Protein 1WFH (pdb70)

Radius of gyration: 17.86 Å; Cα contacts (8 Å, |Δi|>4): 63; chains: 1; bounding box: 50×42×34 Å

Structure (mmCIF, N/CA/C/O backbone):
data_1WFH
#
_entry.id   1WFH
#
loop_
_entity.id
_entity.type
_entity.pdbx_description
1 polymer 'zinc finger (AN1-like) family protein'
2 non-polymer 'ZINC ION'
#
loop_
_atom_site.group_PDB
_atom_site.id
_atom_site.type_symbol
_atom_site.label_atom_id
_atom_site.label_alt_id
_atom_site.label_comp_id
_atom_site.label_asym_id
_atom_site.label_entity_id
_atom_site.label_seq_id
_atom_site.pdbx_PDB_ins_code
_atom_site.Cartn_x
_atom_site.Cartn_y
_atom_site.Cartn_z
_atom_site.occupancy
_atom_site.B_iso_or_equiv
_atom_site.auth_seq_id
_atom_site.auth_comp_id
_atom_site.auth_asym_id
_atom_site.auth_atom_id
_atom_site.pdbx_PDB_model_num
ATOM 1 N N . GLY A 1 1 ? -39.886 -25.502 -19.059 1.00 0.00 1 GLY A N 1
ATOM 2 C CA . GLY A 1 1 ? -39.466 -24.861 -17.827 1.00 0.00 1 GLY A CA 1
ATOM 3 C C . GLY A 1 1 ? -39.392 -23.352 -17.954 1.00 0.00 1 GLY A C 1
ATOM 4 O O . GLY A 1 1 ? -38.520 -22.822 -18.643 1.00 0.00 1 GLY A O 1
ATOM 8 N N . SER A 1 2 ? -40.310 -22.658 -17.289 1.00 0.00 2 SER A N 1
ATOM 9 C CA . SER A 1 2 ? -40.348 -21.201 -17.335 1.00 0.00 2 SER A CA 1
ATOM 10 C C . SER A 1 2 ? -39.262 -20.600 -16.446 1.00 0.00 2 SER A C 1
ATOM 11 O O . SER A 1 2 ? -39.388 -20.580 -15.222 1.00 0.00 2 SER A O 1
ATOM 19 N N . SER A 1 3 ? -38.197 -20.113 -17.073 1.00 0.00 3 SER A N 1
ATOM 20 C CA . SER A 1 3 ? -37.086 -19.515 -16.341 1.00 0.00 3 SER A CA 1
ATOM 21 C C . SER A 1 3 ? -36.634 -18.218 -17.004 1.00 0.00 3 SER A C 1
ATOM 22 O O . SER A 1 3 ? -37.097 -17.867 -18.089 1.00 0.00 3 SER A O 1
ATOM 30 N N . GLY A 1 4 ? -35.725 -17.508 -16.343 1.00 0.00 4 GLY A N 1
ATOM 31 C CA . GLY A 1 4 ? -35.224 -16.257 -16.882 1.00 0.00 4 GLY A CA 1
ATOM 32 C C . GLY A 1 4 ? -33.809 -15.955 -16.429 1.00 0.00 4 GLY A C 1
ATOM 33 O O . GLY A 1 4 ? -32.958 -15.582 -17.236 1.00 0.00 4 GLY A O 1
ATOM 37 N N . SER A 1 5 ? -33.558 -16.114 -15.133 1.00 0.00 5 SER A N 1
ATOM 38 C CA . SER A 1 5 ? -32.238 -15.851 -14.573 1.00 0.00 5 SER A CA 1
ATOM 39 C C . SER A 1 5 ? -32.173 -16.281 -13.110 1.00 0.00 5 SER A C 1
ATOM 40 O O . SER A 1 5 ? -33.093 -16.024 -12.334 1.00 0.00 5 SER A O 1
ATOM 48 N N . SER A 1 6 ? -31.078 -16.939 -12.742 1.00 0.00 6 SER A N 1
ATOM 49 C CA . SER A 1 6 ? -30.893 -17.409 -11.374 1.00 0.00 6 SER A CA 1
ATOM 50 C C . SER A 1 6 ? -29.786 -16.626 -10.675 1.00 0.00 6 SER A C 1
ATOM 51 O O . SER A 1 6 ? -28.607 -16.778 -10.992 1.00 0.00 6 SER A O 1
ATOM 59 N N . GLY A 1 7 ? -30.177 -15.785 -9.722 1.00 0.00 7 GLY A N 1
ATOM 60 C CA . GLY A 1 7 ? -29.207 -14.989 -8.992 1.00 0.00 7 GLY A CA 1
ATOM 61 C C . GLY A 1 7 ? -29.757 -13.637 -8.584 1.00 0.00 7 GLY A C 1
ATOM 62 O O . GLY A 1 7 ? -30.857 -13.545 -8.041 1.00 0.00 7 GLY A O 1
ATOM 66 N N . GLN A 1 8 ? -28.988 -12.584 -8.845 1.00 0.00 8 GLN A N 1
ATOM 67 C CA . GLN A 1 8 ? -29.404 -11.230 -8.498 1.00 0.00 8 GLN A CA 1
ATOM 68 C C . GLN A 1 8 ? -28.632 -10.198 -9.314 1.00 0.00 8 GLN A C 1
ATOM 69 O O . GLN A 1 8 ? -27.421 -10.305 -9.509 1.00 0.00 8 GLN A O 1
ATOM 83 N N . PRO A 1 9 ? -29.348 -9.175 -9.804 1.00 0.00 9 PRO A N 1
ATOM 84 C CA . PRO A 1 9 ? -28.750 -8.104 -10.606 1.00 0.00 9 PRO A CA 1
ATOM 85 C C . PRO A 1 9 ? -27.840 -7.200 -9.782 1.00 0.00 9 PRO A C 1
ATOM 86 O O . PRO A 1 9 ? -28.237 -6.109 -9.373 1.00 0.00 9 PRO A O 1
ATOM 97 N N . SER A 1 10 ? -26.617 -7.662 -9.541 1.00 0.00 10 SER A N 1
ATOM 98 C CA . SER A 1 10 ? -25.650 -6.896 -8.762 1.00 0.00 10 SER A CA 1
ATOM 99 C C . SER A 1 10 ? -24.353 -6.706 -9.542 1.00 0.00 10 SER A C 1
ATOM 100 O O . SER A 1 10 ? -23.339 -7.353 -9.278 1.00 0.00 10 SER A O 1
ATOM 108 N N . PRO A 1 11 ? -24.384 -5.795 -10.527 1.00 0.00 11 PRO A N 1
ATOM 109 C CA . PRO A 1 11 ? -23.219 -5.497 -11.365 1.00 0.00 11 PRO A CA 1
ATOM 110 C C . PRO A 1 11 ? -22.121 -4.771 -10.596 1.00 0.00 11 PRO A C 1
ATOM 111 O O . PRO A 1 11 ? -22.383 -4.000 -9.672 1.00 0.00 11 PRO A O 1
ATOM 122 N N . PRO A 1 12 ? -20.862 -5.020 -10.983 1.00 0.00 12 PRO A N 1
ATOM 123 C CA . PRO A 1 12 ? -19.698 -4.399 -10.343 1.00 0.00 12 PRO A CA 1
ATOM 124 C C . PRO A 1 12 ? -19.599 -2.907 -10.643 1.00 0.00 12 PRO A C 1
ATOM 125 O O . PRO A 1 12 ? -18.868 -2.494 -11.542 1.00 0.00 12 PRO A O 1
ATOM 136 N N . GLN A 1 13 ? -20.339 -2.105 -9.885 1.00 0.00 13 GLN A N 1
ATOM 137 C CA . GLN A 1 13 ? -20.334 -0.659 -10.071 1.00 0.00 13 GLN A CA 1
ATOM 138 C C . GLN A 1 13 ? -18.944 -0.083 -9.819 1.00 0.00 13 GLN A C 1
ATOM 139 O O . GLN A 1 13 ? -18.235 0.285 -10.756 1.00 0.00 13 GLN A O 1
ATOM 153 N N . ARG A 1 14 ? -18.562 -0.007 -8.549 1.00 0.00 14 ARG A N 1
ATOM 154 C CA . ARG A 1 14 ? -17.258 0.526 -8.174 1.00 0.00 14 ARG A CA 1
ATOM 155 C C . ARG A 1 14 ? -16.586 -0.364 -7.132 1.00 0.00 14 ARG A C 1
ATOM 156 O O . ARG A 1 14 ? -16.194 0.086 -6.055 1.00 0.00 14 ARG A O 1
ATOM 177 N N . PRO A 1 15 ? -16.449 -1.658 -7.459 1.00 0.00 15 PRO A N 1
ATOM 178 C CA . PRO A 1 15 ? -15.825 -2.638 -6.565 1.00 0.00 15 PRO A CA 1
ATOM 179 C C . PRO A 1 15 ? -14.323 -2.415 -6.419 1.00 0.00 15 PRO A C 1
ATOM 180 O O . PRO A 1 15 ? -13.594 -2.371 -7.408 1.00 0.00 15 PRO A O 1
ATOM 191 N N . ASN A 1 16 ? -13.869 -2.276 -5.177 1.00 0.00 16 ASN A N 1
ATOM 192 C CA . ASN A 1 16 ? -12.453 -2.057 -4.902 1.00 0.00 16 ASN A CA 1
ATOM 193 C C . ASN A 1 16 ? -11.976 -2.955 -3.764 1.00 0.00 16 ASN A C 1
ATOM 194 O O . ASN A 1 16 ? -12.625 -3.052 -2.723 1.00 0.00 16 ASN A O 1
ATOM 205 N N . ARG A 1 17 ? -10.837 -3.607 -3.971 1.00 0.00 17 ARG A N 1
ATOM 206 C CA . ARG A 1 17 ? -10.272 -4.497 -2.963 1.00 0.00 17 ARG A CA 1
ATOM 207 C C . ARG A 1 17 ? -8.797 -4.185 -2.727 1.00 0.00 17 ARG A C 1
ATOM 208 O O . ARG A 1 17 ? -8.022 -4.045 -3.674 1.00 0.00 17 ARG A O 1
ATOM 229 N N . CYS A 1 18 ? -8.416 -4.076 -1.459 1.00 0.00 18 CYS A N 1
ATOM 230 C CA . CYS A 1 18 ? -7.035 -3.780 -1.097 1.00 0.00 18 CYS A CA 1
ATOM 231 C C . CYS A 1 18 ? -6.078 -4.778 -1.742 1.00 0.00 18 CYS A C 1
ATOM 232 O O . CYS A 1 18 ? -6.235 -5.991 -1.596 1.00 0.00 18 CYS A O 1
ATOM 239 N N . THR A 1 19 ? -5.084 -4.259 -2.457 1.00 0.00 19 THR A N 1
ATOM 240 C CA . THR A 1 19 ? -4.102 -5.103 -3.126 1.00 0.00 19 THR A CA 1
ATOM 241 C C . THR A 1 19 ? -3.115 -5.696 -2.126 1.00 0.00 19 THR A C 1
ATOM 242 O O . THR A 1 19 ? -2.138 -6.338 -2.510 1.00 0.00 19 THR A O 1
ATOM 253 N N . VAL A 1 20 ? -3.377 -5.476 -0.842 1.00 0.00 20 VAL A N 1
ATOM 254 C CA . VAL A 1 20 ? -2.513 -5.990 0.214 1.00 0.00 20 VAL A CA 1
ATOM 255 C C . VAL A 1 20 ? -3.242 -7.020 1.069 1.00 0.00 20 VAL A C 1
ATOM 256 O O . VAL A 1 20 ? -2.696 -8.076 1.389 1.00 0.00 20 VAL A O 1
ATOM 269 N N . CYS A 1 21 ? -4.481 -6.707 1.435 1.00 0.00 21 CYS A N 1
ATOM 270 C CA . CYS A 1 21 ? -5.287 -7.605 2.253 1.00 0.00 21 CYS A CA 1
ATOM 271 C C . CYS A 1 21 ? -6.669 -7.807 1.639 1.00 0.00 21 CYS A C 1
ATOM 272 O O . CYS A 1 21 ? -7.475 -8.589 2.142 1.00 0.00 21 CYS A O 1
ATOM 279 N N . ARG A 1 22 ? -6.935 -7.095 0.548 1.00 0.00 22 ARG A N 1
ATOM 280 C CA . ARG A 1 22 ? -8.220 -7.194 -0.134 1.00 0.00 22 ARG A CA 1
ATOM 281 C C . ARG A 1 22 ? -9.373 -7.055 0.855 1.00 0.00 22 ARG A C 1
ATOM 282 O O . ARG A 1 22 ? -10.246 -7.920 0.934 1.00 0.00 22 ARG A O 1
ATOM 303 N N . LYS A 1 23 ? -9.370 -5.961 1.609 1.00 0.00 23 LYS A N 1
ATOM 304 C CA . LYS A 1 23 ? -10.416 -5.706 2.593 1.00 0.00 23 LYS A CA 1
ATOM 305 C C . LYS A 1 23 ? -11.620 -5.030 1.945 1.00 0.00 23 LYS A C 1
ATOM 306 O O . LYS A 1 23 ? -12.480 -4.481 2.634 1.00 0.00 23 LYS A O 1
ATOM 325 N N . ARG A 1 24 ? -11.675 -5.075 0.618 1.00 0.00 24 ARG A N 1
ATOM 326 C CA . ARG A 1 24 ? -12.774 -4.466 -0.122 1.00 0.00 24 ARG A CA 1
ATOM 327 C C . ARG A 1 24 ? -12.866 -2.972 0.172 1.00 0.00 24 ARG A C 1
ATOM 328 O O . ARG A 1 24 ? -13.959 -2.415 0.275 1.00 0.00 24 ARG A O 1
ATOM 349 N N . VAL A 1 25 ? -11.711 -2.328 0.308 1.00 0.00 25 VAL A N 1
ATOM 350 C CA . VAL A 1 25 ? -11.661 -0.899 0.590 1.00 0.00 25 VAL A CA 1
ATOM 351 C C . VAL A 1 25 ? -12.730 -0.146 -0.194 1.00 0.00 25 VAL A C 1
ATOM 352 O O . VAL A 1 25 ? -13.168 -0.592 -1.253 1.00 0.00 25 VAL A O 1
ATOM 365 N N . GLY A 1 26 ? -13.147 1.001 0.335 1.00 0.00 26 GLY A N 1
ATOM 366 C CA . GLY A 1 26 ? -14.162 1.798 -0.329 1.00 0.00 26 GLY A CA 1
ATOM 367 C C . GLY A 1 26 ? -14.543 3.030 0.467 1.00 0.00 26 GLY A C 1
ATOM 368 O O . GLY A 1 26 ? -14.220 4.154 0.080 1.00 0.00 26 GLY A O 1
ATOM 372 N N . LEU A 1 27 ? -15.234 2.821 1.583 1.00 0.00 27 LEU A N 1
ATOM 373 C CA . LEU A 1 27 ? -15.662 3.924 2.436 1.00 0.00 27 LEU A CA 1
ATOM 374 C C . LEU A 1 27 ? -14.550 4.957 2.590 1.00 0.00 27 LEU A C 1
ATOM 375 O O . LEU A 1 27 ? -14.772 6.156 2.416 1.00 0.00 27 LEU A O 1
ATOM 391 N N . THR A 1 28 ? -13.351 4.484 2.916 1.00 0.00 28 THR A N 1
ATOM 392 C CA . THR A 1 28 ? -12.204 5.365 3.093 1.00 0.00 28 THR A CA 1
ATOM 393 C C . THR A 1 28 ? -10.971 4.811 2.388 1.00 0.00 28 THR A C 1
ATOM 394 O O . THR A 1 28 ? -9.849 4.961 2.868 1.00 0.00 28 THR A O 1
ATOM 405 N N . GLY A 1 29 ? -11.188 4.169 1.244 1.00 0.00 29 GLY A N 1
ATOM 406 C CA . GLY A 1 29 ? -10.084 3.602 0.491 1.00 0.00 29 GLY A CA 1
ATOM 407 C C . GLY A 1 29 ? -9.139 4.662 -0.039 1.00 0.00 29 GLY A C 1
ATOM 408 O O . GLY A 1 29 ? -9.519 5.824 -0.189 1.00 0.00 29 GLY A O 1
ATOM 412 N N . PHE A 1 30 ? -7.904 4.263 -0.323 1.00 0.00 30 PHE A N 1
ATOM 413 C CA . PHE A 1 30 ? -6.900 5.188 -0.836 1.00 0.00 30 PHE A CA 1
ATOM 414 C C . PHE A 1 30 ? -6.231 4.625 -2.087 1.00 0.00 30 PHE A C 1
ATOM 415 O O . PHE A 1 30 ? -5.579 3.582 -2.039 1.00 0.00 30 PHE A O 1
ATOM 432 N N . MET A 1 31 ? -6.398 5.323 -3.205 1.00 0.00 31 MET A N 1
ATOM 433 C CA . MET A 1 31 ? -5.811 4.893 -4.469 1.00 0.00 31 MET A CA 1
ATOM 434 C C . MET A 1 31 ? -4.401 5.453 -4.630 1.00 0.00 31 MET A C 1
ATOM 435 O O . MET A 1 31 ? -4.220 6.604 -5.027 1.00 0.00 31 MET A O 1
ATOM 449 N N . CYS A 1 32 ? -3.404 4.630 -4.320 1.00 0.00 32 CYS A N 1
ATOM 450 C CA . CYS A 1 32 ? -2.010 5.043 -4.430 1.00 0.00 32 CYS A CA 1
ATOM 451 C C . CYS A 1 32 ? -1.741 5.698 -5.781 1.00 0.00 32 CYS A C 1
ATOM 452 O O . CYS A 1 32 ? -2.549 5.595 -6.704 1.00 0.00 32 CYS A O 1
ATOM 459 N N . ARG A 1 33 ? -0.600 6.371 -5.890 1.00 0.00 33 ARG A N 1
ATOM 460 C CA . ARG A 1 33 ? -0.225 7.043 -7.128 1.00 0.00 33 ARG A CA 1
ATOM 461 C C . ARG A 1 33 ? 0.128 6.029 -8.212 1.00 0.00 33 ARG A C 1
ATOM 462 O O . ARG A 1 33 ? -0.274 6.174 -9.367 1.00 0.00 33 ARG A O 1
ATOM 483 N N . CYS A 1 34 ? 0.882 5.003 -7.833 1.00 0.00 34 CYS A N 1
ATOM 484 C CA . CYS A 1 34 ? 1.291 3.965 -8.772 1.00 0.00 34 CYS A CA 1
ATOM 485 C C . CYS A 1 34 ? 0.108 3.502 -9.618 1.00 0.00 34 CYS A C 1
ATOM 486 O O . CYS A 1 34 ? 0.266 3.158 -10.789 1.00 0.00 34 CYS A O 1
ATOM 493 N N . GLY A 1 35 ? -1.077 3.496 -9.016 1.00 0.00 35 GLY A N 1
ATOM 494 C CA . GLY A 1 35 ? -2.269 3.073 -9.728 1.00 0.00 35 GLY A CA 1
ATOM 495 C C . GLY A 1 35 ? -2.939 1.878 -9.080 1.00 0.00 35 GLY A C 1
ATOM 496 O O . GLY A 1 35 ? -3.426 0.980 -9.768 1.00 0.00 35 GLY A O 1
ATOM 500 N N . THR A 1 36 ? -2.963 1.864 -7.751 1.00 0.00 36 THR A N 1
ATOM 501 C CA . THR A 1 36 ? -3.575 0.769 -7.009 1.00 0.00 36 THR A CA 1
ATOM 502 C C . THR A 1 36 ? -4.422 1.292 -5.855 1.00 0.00 36 THR A C 1
ATOM 503 O O . THR A 1 36 ? -4.370 2.476 -5.519 1.00 0.00 36 THR A O 1
ATOM 514 N N . THR A 1 37 ? -5.202 0.403 -5.248 1.00 0.00 37 THR A N 1
ATOM 515 C CA . THR A 1 37 ? -6.060 0.775 -4.131 1.00 0.00 37 THR A CA 1
ATOM 516 C C . THR A 1 37 ? -5.688 0.003 -2.870 1.00 0.00 37 THR A C 1
ATOM 517 O O . THR A 1 37 ? -5.509 -1.215 -2.906 1.00 0.00 37 THR A O 1
ATOM 528 N N . PHE A 1 38 ? -5.574 0.718 -1.756 1.00 0.00 38 PHE A N 1
ATOM 529 C CA . PHE A 1 38 ? -5.223 0.099 -0.483 1.00 0.00 38 PHE A CA 1
ATOM 530 C C . PHE A 1 38 ? -6.118 0.617 0.639 1.00 0.00 38 PHE A C 1
ATOM 531 O O . PHE A 1 38 ? -6.939 1.511 0.431 1.00 0.00 38 PHE A O 1
ATOM 548 N N . CYS A 1 39 ? -5.955 0.048 1.829 1.00 0.00 39 CYS A N 1
ATOM 549 C CA . CYS A 1 39 ? -6.747 0.450 2.984 1.00 0.00 39 CYS A CA 1
ATOM 550 C C . CYS A 1 39 ? -5.998 1.480 3.826 1.00 0.00 39 CYS A C 1
ATOM 551 O O . CYS A 1 39 ? -4.772 1.568 3.772 1.00 0.00 39 CYS A O 1
ATOM 558 N N . GLY A 1 40 ? -6.745 2.257 4.604 1.00 0.00 40 GLY A N 1
ATOM 559 C CA . GLY A 1 40 ? -6.136 3.269 5.446 1.00 0.00 40 GLY A CA 1
ATOM 560 C C . GLY A 1 40 ? -4.922 2.750 6.191 1.00 0.00 40 GLY A C 1
ATOM 561 O O . GLY A 1 40 ? -4.074 3.528 6.629 1.00 0.00 40 GLY A O 1
ATOM 565 N N . SER A 1 41 ? -4.837 1.431 6.336 1.00 0.00 41 SER A N 1
ATOM 566 C CA . SER A 1 41 ? -3.721 0.809 7.038 1.00 0.00 41 SER A CA 1
ATOM 567 C C . SER A 1 41 ? -2.588 0.479 6.071 1.00 0.00 41 SER A C 1
ATOM 568 O O . SER A 1 41 ? -1.414 0.490 6.444 1.00 0.00 41 SER A O 1
ATOM 576 N N . HIS A 1 42 ? -2.948 0.184 4.826 1.00 0.00 42 HIS A N 1
ATOM 577 C CA . HIS A 1 42 ? -1.963 -0.150 3.804 1.00 0.00 42 HIS A CA 1
ATOM 578 C C . HIS A 1 42 ? -1.948 0.902 2.699 1.00 0.00 42 HIS A C 1
ATOM 579 O O . HIS A 1 42 ? -1.592 0.612 1.556 1.00 0.00 42 HIS A O 1
ATOM 593 N N . ARG A 1 43 ? -2.338 2.124 3.047 1.00 0.00 43 ARG A N 1
ATOM 594 C CA . ARG A 1 43 ? -2.372 3.219 2.084 1.00 0.00 43 ARG A CA 1
ATOM 595 C C . ARG A 1 43 ? -0.961 3.698 1.756 1.00 0.00 43 ARG A C 1
ATOM 596 O O . ARG A 1 43 ? -0.709 4.222 0.671 1.00 0.00 43 ARG A O 1
ATOM 617 N N . TYR A 1 44 ? -0.045 3.514 2.700 1.00 0.00 44 TYR A N 1
ATOM 618 C CA . TYR A 1 44 ? 1.340 3.930 2.513 1.00 0.00 44 TYR A CA 1
ATOM 619 C C . TYR A 1 44 ? 2.018 3.096 1.431 1.00 0.00 44 TYR A C 1
ATOM 620 O O . TYR A 1 44 ? 1.723 1.915 1.245 1.00 0.00 44 TYR A O 1
ATOM 638 N N . PRO A 1 45 ? 2.951 3.723 0.699 1.00 0.00 45 PRO A N 1
ATOM 639 C CA . PRO A 1 45 ? 3.692 3.058 -0.377 1.00 0.00 45 PRO A CA 1
ATOM 640 C C . PRO A 1 45 ? 4.669 2.014 0.152 1.00 0.00 45 PRO A C 1
ATOM 641 O O . PRO A 1 45 ? 4.776 0.917 -0.396 1.00 0.00 45 PRO A O 1
ATOM 652 N N . GLU A 1 46 ? 5.379 2.362 1.221 1.00 0.00 46 GLU A N 1
ATOM 653 C CA . GLU A 1 46 ? 6.348 1.453 1.822 1.00 0.00 46 GLU A CA 1
ATOM 654 C C . GLU A 1 46 ? 5.678 0.151 2.253 1.00 0.00 46 GLU A C 1
ATOM 655 O O . GLU A 1 46 ? 6.248 -0.931 2.110 1.00 0.00 46 GLU A O 1
ATOM 667 N N . VAL A 1 47 ? 4.463 0.264 2.781 1.00 0.00 47 VAL A N 1
ATOM 668 C CA . VAL A 1 47 ? 3.714 -0.903 3.232 1.00 0.00 47 VAL A CA 1
ATOM 669 C C . VAL A 1 47 ? 3.554 -1.921 2.108 1.00 0.00 47 VAL A C 1
ATOM 670 O O . VAL A 1 47 ? 3.813 -3.111 2.293 1.00 0.00 47 VAL A O 1
ATOM 683 N N . HIS A 1 48 ? 3.126 -1.446 0.943 1.00 0.00 48 HIS A N 1
ATOM 684 C CA . HIS A 1 48 ? 2.933 -2.316 -0.212 1.00 0.00 48 HIS A CA 1
ATOM 685 C C . HIS A 1 48 ? 4.078 -2.159 -1.208 1.00 0.00 48 HIS A C 1
ATOM 686 O O . HIS A 1 48 ? 3.889 -2.304 -2.415 1.00 0.00 48 HIS A O 1
ATOM 700 N N . GLY A 1 49 ? 5.267 -1.861 -0.693 1.00 0.00 49 GLY A N 1
ATOM 701 C CA . GLY A 1 49 ? 6.425 -1.689 -1.551 1.00 0.00 49 GLY A CA 1
ATOM 702 C C . GLY A 1 49 ? 6.072 -1.047 -2.879 1.00 0.00 49 GLY A C 1
ATOM 703 O O . GLY A 1 49 ? 6.108 -1.701 -3.922 1.00 0.00 49 GLY A O 1
ATOM 707 N N . CYS A 1 50 ? 5.730 0.236 -2.841 1.00 0.00 50 CYS A N 1
ATOM 708 C CA . CYS A 1 50 ? 5.367 0.967 -4.050 1.00 0.00 50 CYS A CA 1
ATOM 709 C C . CYS A 1 50 ? 6.410 0.760 -5.144 1.00 0.00 50 CYS A C 1
ATOM 710 O O . CYS A 1 50 ? 7.579 1.113 -4.978 1.00 0.00 50 CYS A O 1
ATOM 717 N N . THR A 1 51 ? 5.980 0.187 -6.264 1.00 0.00 51 THR A N 1
ATOM 718 C CA . THR A 1 51 ? 6.876 -0.067 -7.385 1.00 0.00 51 THR A CA 1
ATOM 719 C C . THR A 1 51 ? 6.529 0.818 -8.577 1.00 0.00 51 THR A C 1
ATOM 720 O O . THR A 1 51 ? 6.546 0.368 -9.723 1.00 0.00 51 THR A O 1
ATOM 731 N N . PHE A 1 52 ? 6.217 2.080 -8.300 1.00 0.00 52 PHE A N 1
ATOM 732 C CA . PHE A 1 52 ? 5.866 3.029 -9.350 1.00 0.00 52 PHE A CA 1
ATOM 733 C C . PHE A 1 52 ? 6.678 2.765 -10.615 1.00 0.00 52 PHE A C 1
ATOM 734 O O . PHE A 1 52 ? 7.887 2.998 -10.649 1.00 0.00 52 PHE A O 1
ATOM 751 N N . ASP A 1 53 ? 6.006 2.278 -11.652 1.00 0.00 53 ASP A N 1
ATOM 752 C CA . ASP A 1 53 ? 6.664 1.982 -12.919 1.00 0.00 53 ASP A CA 1
ATOM 753 C C . ASP A 1 53 ? 6.683 3.212 -13.821 1.00 0.00 53 ASP A C 1
ATOM 754 O O . ASP A 1 53 ? 5.655 3.607 -14.372 1.00 0.00 53 ASP A O 1
ATOM 763 N N . PHE A 1 54 ? 7.858 3.815 -13.967 1.00 0.00 54 PHE A N 1
ATOM 764 C CA . PHE A 1 54 ? 8.011 5.002 -14.800 1.00 0.00 54 PHE A CA 1
ATOM 765 C C . PHE A 1 54 ? 8.701 4.656 -16.117 1.00 0.00 54 PHE A C 1
ATOM 766 O O . PHE A 1 54 ? 9.269 3.575 -16.269 1.00 0.00 54 PHE A O 1
ATOM 783 N N . LYS A 1 55 ? 8.646 5.583 -17.067 1.00 0.00 55 LYS A N 1
ATOM 784 C CA . LYS A 1 55 ? 9.265 5.380 -18.372 1.00 0.00 55 LYS A CA 1
ATOM 785 C C . LYS A 1 55 ? 9.085 3.940 -18.841 1.00 0.00 55 LYS A C 1
ATOM 786 O O . LYS A 1 55 ? 9.983 3.359 -19.450 1.00 0.00 55 LYS A O 1
ATOM 805 N N . SER A 1 56 ? 7.918 3.370 -18.554 1.00 0.00 56 SER A N 1
ATOM 806 C CA . SER A 1 56 ? 7.622 1.997 -18.945 1.00 0.00 56 SER A CA 1
ATOM 807 C C . SER A 1 56 ? 6.443 1.949 -19.912 1.00 0.00 56 SER A C 1
ATOM 808 O O . SER A 1 56 ? 5.568 1.092 -19.799 1.00 0.00 56 SER A O 1
ATOM 816 N N . ALA A 1 57 ? 6.428 2.878 -20.862 1.00 0.00 57 ALA A N 1
ATOM 817 C CA . ALA A 1 57 ? 5.359 2.942 -21.851 1.00 0.00 57 ALA A CA 1
ATOM 818 C C . ALA A 1 57 ? 5.765 3.799 -23.045 1.00 0.00 57 ALA A C 1
ATOM 819 O O . ALA A 1 57 ? 6.129 4.964 -22.890 1.00 0.00 57 ALA A O 1
ATOM 826 N N . GLY A 1 58 ? 5.702 3.213 -24.237 1.00 0.00 58 GLY A N 1
ATOM 827 C CA . GLY A 1 58 ? 6.067 3.938 -25.440 1.00 0.00 58 GLY A CA 1
ATOM 828 C C . GLY A 1 58 ? 4.951 3.960 -26.465 1.00 0.00 58 GLY A C 1
ATOM 829 O O . GLY A 1 58 ? 5.150 3.574 -27.617 1.00 0.00 58 GLY A O 1
ATOM 833 N N . SER A 1 59 ? 3.773 4.411 -26.046 1.00 0.00 59 SER A N 1
ATOM 834 C CA . SER A 1 59 ? 2.619 4.477 -26.935 1.00 0.00 59 SER A CA 1
ATOM 835 C C . SER A 1 59 ? 1.648 5.564 -26.485 1.00 0.00 59 SER A C 1
ATOM 836 O O . SER A 1 59 ? 1.728 6.057 -25.361 1.00 0.00 59 SER A O 1
ATOM 844 N N . GLY A 1 60 ? 0.730 5.933 -27.373 1.00 0.00 60 GLY A N 1
ATOM 845 C CA . GLY A 1 60 ? -0.244 6.959 -27.051 1.00 0.00 60 GLY A CA 1
ATOM 846 C C . GLY A 1 60 ? 0.382 8.335 -26.930 1.00 0.00 60 GLY A C 1
ATOM 847 O O . GLY A 1 60 ? 1.576 8.476 -26.666 1.00 0.00 60 GLY A O 1
ATOM 851 N N . PRO A 1 61 ? -0.436 9.380 -27.127 1.00 0.00 61 PRO A N 1
ATOM 852 C CA . PRO A 1 61 ? 0.023 10.770 -27.044 1.00 0.00 61 PRO A CA 1
ATOM 853 C C . PRO A 1 61 ? 0.368 11.183 -25.617 1.00 0.00 61 PRO A C 1
ATOM 854 O O . PRO A 1 61 ? -0.387 10.914 -24.684 1.00 0.00 61 PRO A O 1
ATOM 865 N N . SER A 1 62 ? 1.514 11.837 -25.456 1.00 0.00 62 SER A N 1
ATOM 866 C CA . SER A 1 62 ? 1.960 12.285 -24.142 1.00 0.00 62 SER A CA 1
ATOM 867 C C . SER A 1 62 ? 1.067 13.405 -23.617 1.00 0.00 62 SER A C 1
ATOM 868 O O . SER A 1 62 ? 0.187 13.895 -24.325 1.00 0.00 62 SER A O 1
ATOM 876 N N . SER A 1 63 ? 1.301 13.805 -22.372 1.00 0.00 63 SER A N 1
ATOM 877 C CA . SER A 1 63 ? 0.517 14.865 -21.749 1.00 0.00 63 SER A CA 1
ATOM 878 C C . SER A 1 63 ? 1.088 15.233 -20.383 1.00 0.00 63 SER A C 1
ATOM 879 O O . SER A 1 63 ? 1.954 14.539 -19.852 1.00 0.00 63 SER A O 1
ATOM 887 N N . GLY A 1 64 ? 0.596 16.333 -19.820 1.00 0.00 64 GLY A N 1
ATOM 888 C CA . GLY A 1 64 ? 1.069 16.775 -18.521 1.00 0.00 64 GLY A CA 1
ATOM 889 C C . GLY A 1 64 ? -0.016 17.456 -17.710 1.00 0.00 64 GLY A C 1
ATOM 890 O O . GLY A 1 64 ? -1.138 16.953 -17.669 1.00 0.00 64 GLY A O 1
ATOM 896 N N . GLY A 1 1 ? -34.790 -25.647 -23.430 1.00 0.00 1 GLY A N 2
ATOM 897 C CA . GLY A 1 1 ? -33.362 -25.505 -23.217 1.00 0.00 1 GLY A CA 2
ATOM 898 C C . GLY A 1 1 ? -32.958 -24.072 -22.930 1.00 0.00 1 GLY A C 2
ATOM 899 O O . GLY A 1 1 ? -32.450 -23.375 -23.808 1.00 0.00 1 GLY A O 2
ATOM 903 N N . SER A 1 2 ? -33.187 -23.631 -21.697 1.00 0.00 2 SER A N 2
ATOM 904 C CA . SER A 1 2 ? -32.849 -22.270 -21.298 1.00 0.00 2 SER A CA 2
ATOM 905 C C . SER A 1 2 ? -31.519 -22.237 -20.552 1.00 0.00 2 SER A C 2
ATOM 906 O O . SER A 1 2 ? -31.122 -23.219 -19.926 1.00 0.00 2 SER A O 2
ATOM 914 N N . SER A 1 3 ? -30.835 -21.099 -20.623 1.00 0.00 3 SER A N 2
ATOM 915 C CA . SER A 1 3 ? -29.548 -20.938 -19.958 1.00 0.00 3 SER A CA 2
ATOM 916 C C . SER A 1 3 ? -29.560 -21.598 -18.583 1.00 0.00 3 SER A C 2
ATOM 917 O O . SER A 1 3 ? -28.568 -22.187 -18.155 1.00 0.00 3 SER A O 2
ATOM 925 N N . GLY A 1 4 ? -30.693 -21.495 -17.894 1.00 0.00 4 GLY A N 2
ATOM 926 C CA . GLY A 1 4 ? -30.815 -22.085 -16.574 1.00 0.00 4 GLY A CA 2
ATOM 927 C C . GLY A 1 4 ? -30.914 -21.042 -15.479 1.00 0.00 4 GLY A C 2
ATOM 928 O O . GLY A 1 4 ? -31.016 -19.847 -15.758 1.00 0.00 4 GLY A O 2
ATOM 932 N N . SER A 1 5 ? -30.887 -21.494 -14.229 1.00 0.00 5 SER A N 2
ATOM 933 C CA . SER A 1 5 ? -30.980 -20.591 -13.088 1.00 0.00 5 SER A CA 2
ATOM 934 C C . SER A 1 5 ? -30.143 -19.336 -13.318 1.00 0.00 5 SER A C 2
ATOM 935 O O . SER A 1 5 ? -28.931 -19.413 -13.519 1.00 0.00 5 SER A O 2
ATOM 943 N N . SER A 1 6 ? -30.800 -18.181 -13.287 1.00 0.00 6 SER A N 2
ATOM 944 C CA . SER A 1 6 ? -30.119 -16.908 -13.496 1.00 0.00 6 SER A CA 2
ATOM 945 C C . SER A 1 6 ? -30.673 -15.836 -12.563 1.00 0.00 6 SER A C 2
ATOM 946 O O . SER A 1 6 ? -31.823 -15.905 -12.132 1.00 0.00 6 SER A O 2
ATOM 954 N N . GLY A 1 7 ? -29.844 -14.843 -12.254 1.00 0.00 7 GLY A N 2
ATOM 955 C CA . GLY A 1 7 ? -30.267 -13.770 -11.374 1.00 0.00 7 GLY A CA 2
ATOM 956 C C . GLY A 1 7 ? -29.358 -13.613 -10.171 1.00 0.00 7 GLY A C 2
ATOM 957 O O . GLY A 1 7 ? -29.476 -14.355 -9.196 1.00 0.00 7 GLY A O 2
ATOM 961 N N . GLN A 1 8 ? -28.448 -12.647 -10.241 1.00 0.00 8 GLN A N 2
ATOM 962 C CA . GLN A 1 8 ? -27.513 -12.398 -9.150 1.00 0.00 8 GLN A CA 2
ATOM 963 C C . GLN A 1 8 ? -27.611 -10.955 -8.667 1.00 0.00 8 GLN A C 2
ATOM 964 O O . GLN A 1 8 ? -27.047 -10.036 -9.262 1.00 0.00 8 GLN A O 2
ATOM 978 N N . PRO A 1 9 ? -28.345 -10.748 -7.564 1.00 0.00 9 PRO A N 2
ATOM 979 C CA . PRO A 1 9 ? -28.535 -9.418 -6.977 1.00 0.00 9 PRO A CA 2
ATOM 980 C C . PRO A 1 9 ? -27.257 -8.875 -6.348 1.00 0.00 9 PRO A C 2
ATOM 981 O O . PRO A 1 9 ? -26.314 -9.623 -6.088 1.00 0.00 9 PRO A O 2
ATOM 992 N N . SER A 1 10 ? -27.232 -7.569 -6.104 1.00 0.00 10 SER A N 2
ATOM 993 C CA . SER A 1 10 ? -26.067 -6.924 -5.508 1.00 0.00 10 SER A CA 2
ATOM 994 C C . SER A 1 10 ? -24.780 -7.420 -6.158 1.00 0.00 10 SER A C 2
ATOM 995 O O . SER A 1 10 ? -23.841 -7.851 -5.488 1.00 0.00 10 SER A O 2
ATOM 1003 N N . PRO A 1 11 ? -24.733 -7.357 -7.498 1.00 0.00 11 PRO A N 2
ATOM 1004 C CA . PRO A 1 11 ? -23.566 -7.795 -8.270 1.00 0.00 11 PRO A CA 2
ATOM 1005 C C . PRO A 1 11 ? -22.369 -6.868 -8.087 1.00 0.00 11 PRO A C 2
ATOM 1006 O O . PRO A 1 11 ? -22.505 -5.646 -8.009 1.00 0.00 11 PRO A O 2
ATOM 1017 N N . PRO A 1 12 ? -21.167 -7.458 -8.017 1.00 0.00 12 PRO A N 2
ATOM 1018 C CA . PRO A 1 12 ? -19.922 -6.703 -7.843 1.00 0.00 12 PRO A CA 2
ATOM 1019 C C . PRO A 1 12 ? -19.560 -5.891 -9.082 1.00 0.00 12 PRO A C 2
ATOM 1020 O O . PRO A 1 12 ? -18.794 -6.346 -9.931 1.00 0.00 12 PRO A O 2
ATOM 1031 N N . GLN A 1 13 ? -20.114 -4.687 -9.177 1.00 0.00 13 GLN A N 2
ATOM 1032 C CA . GLN A 1 13 ? -19.848 -3.812 -10.313 1.00 0.00 13 GLN A CA 2
ATOM 1033 C C . GLN A 1 13 ? -18.376 -3.415 -10.361 1.00 0.00 13 GLN A C 2
ATOM 1034 O O . GLN A 1 13 ? -17.614 -3.921 -11.184 1.00 0.00 13 GLN A O 2
ATOM 1048 N N . ARG A 1 14 ? -17.984 -2.506 -9.474 1.00 0.00 14 ARG A N 2
ATOM 1049 C CA . ARG A 1 14 ? -16.604 -2.039 -9.417 1.00 0.00 14 ARG A CA 2
ATOM 1050 C C . ARG A 1 14 ? -16.107 -1.989 -7.975 1.00 0.00 14 ARG A C 2
ATOM 1051 O O . ARG A 1 14 ? -15.653 -0.954 -7.485 1.00 0.00 14 ARG A O 2
ATOM 1072 N N . PRO A 1 15 ? -16.194 -3.131 -7.278 1.00 0.00 15 PRO A N 2
ATOM 1073 C CA . PRO A 1 15 ? -15.758 -3.243 -5.883 1.00 0.00 15 PRO A CA 2
ATOM 1074 C C . PRO A 1 15 ? -14.243 -3.158 -5.741 1.00 0.00 15 PRO A C 2
ATOM 1075 O O . PRO A 1 15 ? -13.516 -4.030 -6.214 1.00 0.00 15 PRO A O 2
ATOM 1086 N N . ASN A 1 16 ? -13.773 -2.101 -5.086 1.00 0.00 16 ASN A N 2
ATOM 1087 C CA . ASN A 1 16 ? -12.342 -1.902 -4.882 1.00 0.00 16 ASN A CA 2
ATOM 1088 C C . ASN A 1 16 ? -11.839 -2.737 -3.708 1.00 0.00 16 ASN A C 2
ATOM 1089 O O . ASN A 1 16 ? -12.294 -2.573 -2.576 1.00 0.00 16 ASN A O 2
ATOM 1100 N N . ARG A 1 17 ? -10.897 -3.633 -3.987 1.00 0.00 17 ARG A N 2
ATOM 1101 C CA . ARG A 1 17 ? -10.333 -4.494 -2.955 1.00 0.00 17 ARG A CA 2
ATOM 1102 C C . ARG A 1 17 ? -8.851 -4.193 -2.747 1.00 0.00 17 ARG A C 2
ATOM 1103 O O . ARG A 1 17 ? -8.090 -4.073 -3.708 1.00 0.00 17 ARG A O 2
ATOM 1124 N N . CYS A 1 18 ? -8.448 -4.073 -1.487 1.00 0.00 18 CYS A N 2
ATOM 1125 C CA . CYS A 1 18 ? -7.059 -3.786 -1.152 1.00 0.00 18 CYS A CA 2
ATOM 1126 C C . CYS A 1 18 ? -6.122 -4.804 -1.796 1.00 0.00 18 CYS A C 2
ATOM 1127 O O . CYS A 1 18 ? -6.308 -6.014 -1.653 1.00 0.00 18 CYS A O 2
ATOM 1134 N N . THR A 1 19 ? -5.114 -4.307 -2.505 1.00 0.00 19 THR A N 2
ATOM 1135 C CA . THR A 1 19 ? -4.149 -5.172 -3.172 1.00 0.00 19 THR A CA 2
ATOM 1136 C C . THR A 1 19 ? -3.155 -5.757 -2.175 1.00 0.00 19 THR A C 2
ATOM 1137 O O . THR A 1 19 ? -2.162 -6.374 -2.563 1.00 0.00 19 THR A O 2
ATOM 1148 N N . VAL A 1 20 ? -3.428 -5.561 -0.889 1.00 0.00 20 VAL A N 2
ATOM 1149 C CA . VAL A 1 20 ? -2.558 -6.072 0.164 1.00 0.00 20 VAL A CA 2
ATOM 1150 C C . VAL A 1 20 ? -3.302 -7.050 1.065 1.00 0.00 20 VAL A C 2
ATOM 1151 O O . VAL A 1 20 ? -2.786 -8.115 1.405 1.00 0.00 20 VAL A O 2
ATOM 1164 N N . CYS A 1 21 ? -4.520 -6.682 1.450 1.00 0.00 21 CYS A N 2
ATOM 1165 C CA . CYS A 1 21 ? -5.337 -7.526 2.313 1.00 0.00 21 CYS A CA 2
ATOM 1166 C C . CYS A 1 21 ? -6.703 -7.785 1.684 1.00 0.00 21 CYS A C 2
ATOM 1167 O O . CYS A 1 21 ? -7.486 -8.593 2.186 1.00 0.00 21 CYS A O 2
ATOM 1174 N N . ARG A 1 22 ? -6.983 -7.094 0.584 1.00 0.00 22 ARG A N 2
ATOM 1175 C CA . ARG A 1 22 ? -8.254 -7.248 -0.113 1.00 0.00 22 ARG A CA 2
ATOM 1176 C C . ARG A 1 22 ? -9.426 -7.070 0.848 1.00 0.00 22 ARG A C 2
ATOM 1177 O O . ARG A 1 22 ? -10.289 -7.941 0.960 1.00 0.00 22 ARG A O 2
ATOM 1198 N N . LYS A 1 23 ? -9.449 -5.937 1.541 1.00 0.00 23 LYS A N 2
ATOM 1199 C CA . LYS A 1 23 ? -10.514 -5.642 2.492 1.00 0.00 23 LYS A CA 2
ATOM 1200 C C . LYS A 1 23 ? -11.634 -4.848 1.827 1.00 0.00 23 LYS A C 2
ATOM 1201 O O . LYS A 1 23 ? -12.222 -3.956 2.438 1.00 0.00 23 LYS A O 2
ATOM 1220 N N . ARG A 1 24 ? -11.924 -5.179 0.573 1.00 0.00 24 ARG A N 2
ATOM 1221 C CA . ARG A 1 24 ? -12.973 -4.496 -0.174 1.00 0.00 24 ARG A CA 2
ATOM 1222 C C . ARG A 1 24 ? -13.037 -3.019 0.204 1.00 0.00 24 ARG A C 2
ATOM 1223 O O . ARG A 1 24 ? -14.118 -2.464 0.402 1.00 0.00 24 ARG A O 2
ATOM 1244 N N . VAL A 1 25 ? -11.871 -2.388 0.304 1.00 0.00 25 VAL A N 2
ATOM 1245 C CA . VAL A 1 25 ? -11.794 -0.976 0.658 1.00 0.00 25 VAL A CA 2
ATOM 1246 C C . VAL A 1 25 ? -12.828 -0.160 -0.110 1.00 0.00 25 VAL A C 2
ATOM 1247 O O . VAL A 1 25 ? -12.767 -0.056 -1.334 1.00 0.00 25 VAL A O 2
ATOM 1260 N N . GLY A 1 26 ? -13.777 0.420 0.619 1.00 0.00 26 GLY A N 2
ATOM 1261 C CA . GLY A 1 26 ? -14.811 1.220 -0.010 1.00 0.00 26 GLY A CA 2
ATOM 1262 C C . GLY A 1 26 ? -14.924 2.604 0.599 1.00 0.00 26 GLY A C 2
ATOM 1263 O O . GLY A 1 26 ? -14.823 3.610 -0.105 1.00 0.00 26 GLY A O 2
ATOM 1267 N N . LEU A 1 27 ? -15.135 2.657 1.909 1.00 0.00 27 LEU A N 2
ATOM 1268 C CA . LEU A 1 27 ? -15.263 3.928 2.613 1.00 0.00 27 LEU A CA 2
ATOM 1269 C C . LEU A 1 27 ? -13.897 4.571 2.830 1.00 0.00 27 LEU A C 2
ATOM 1270 O O . LEU A 1 27 ? -13.739 5.784 2.688 1.00 0.00 27 LEU A O 2
ATOM 1286 N N . THR A 1 28 ? -12.910 3.749 3.173 1.00 0.00 28 THR A N 2
ATOM 1287 C CA . THR A 1 28 ? -11.557 4.236 3.409 1.00 0.00 28 THR A CA 2
ATOM 1288 C C . THR A 1 28 ? -10.591 3.706 2.356 1.00 0.00 28 THR A C 2
ATOM 1289 O O . THR A 1 28 ? -9.505 3.228 2.681 1.00 0.00 28 THR A O 2
ATOM 1300 N N . GLY A 1 29 ? -10.993 3.794 1.092 1.00 0.00 29 GLY A N 2
ATOM 1301 C CA . GLY A 1 29 ? -10.150 3.319 0.011 1.00 0.00 29 GLY A CA 2
ATOM 1302 C C . GLY A 1 29 ? -9.185 4.380 -0.481 1.00 0.00 29 GLY A C 2
ATOM 1303 O O . GLY A 1 29 ? -9.602 5.425 -0.981 1.00 0.00 29 GLY A O 2
ATOM 1307 N N . PHE A 1 30 ? -7.891 4.113 -0.338 1.00 0.00 30 PHE A N 2
ATOM 1308 C CA . PHE A 1 30 ? -6.864 5.055 -0.769 1.00 0.00 30 PHE A CA 2
ATOM 1309 C C . PHE A 1 30 ? -6.156 4.550 -2.023 1.00 0.00 30 PHE A C 2
ATOM 1310 O O . PHE A 1 30 ? -5.381 3.596 -1.969 1.00 0.00 30 PHE A O 2
ATOM 1327 N N . MET A 1 31 ? -6.428 5.198 -3.151 1.00 0.00 31 MET A N 2
ATOM 1328 C CA . MET A 1 31 ? -5.817 4.816 -4.418 1.00 0.00 31 MET A CA 2
ATOM 1329 C C . MET A 1 31 ? -4.424 5.423 -4.555 1.00 0.00 31 MET A C 2
ATOM 1330 O O . MET A 1 31 ? -4.278 6.596 -4.898 1.00 0.00 31 MET A O 2
ATOM 1344 N N . CYS A 1 32 ? -3.403 4.616 -4.284 1.00 0.00 32 CYS A N 2
ATOM 1345 C CA . CYS A 1 32 ? -2.022 5.073 -4.375 1.00 0.00 32 CYS A CA 2
ATOM 1346 C C . CYS A 1 32 ? -1.751 5.717 -5.732 1.00 0.00 32 CYS A C 2
ATOM 1347 O O . CYS A 1 32 ? -2.592 5.675 -6.630 1.00 0.00 32 CYS A O 2
ATOM 1354 N N . ARG A 1 33 ? -0.571 6.312 -5.873 1.00 0.00 33 ARG A N 2
ATOM 1355 C CA . ARG A 1 33 ? -0.188 6.965 -7.119 1.00 0.00 33 ARG A CA 2
ATOM 1356 C C . ARG A 1 33 ? 0.143 5.935 -8.194 1.00 0.00 33 ARG A C 2
ATOM 1357 O O . ARG A 1 33 ? -0.301 6.050 -9.337 1.00 0.00 33 ARG A O 2
ATOM 1378 N N . CYS A 1 34 ? 0.926 4.928 -7.820 1.00 0.00 34 CYS A N 2
ATOM 1379 C CA . CYS A 1 34 ? 1.318 3.877 -8.751 1.00 0.00 34 CYS A CA 2
ATOM 1380 C C . CYS A 1 34 ? 0.136 3.446 -9.614 1.00 0.00 34 CYS A C 2
ATOM 1381 O O . CYS A 1 34 ? 0.297 3.124 -10.791 1.00 0.00 34 CYS A O 2
ATOM 1388 N N . GLY A 1 35 ? -1.054 3.443 -9.020 1.00 0.00 35 GLY A N 2
ATOM 1389 C CA . GLY A 1 35 ? -2.246 3.050 -9.748 1.00 0.00 35 GLY A CA 2
ATOM 1390 C C . GLY A 1 35 ? -2.951 1.869 -9.112 1.00 0.00 35 GLY A C 2
ATOM 1391 O O . GLY A 1 35 ? -3.553 1.048 -9.805 1.00 0.00 35 GLY A O 2
ATOM 1395 N N . THR A 1 36 ? -2.876 1.780 -7.788 1.00 0.00 36 THR A N 2
ATOM 1396 C CA . THR A 1 36 ? -3.509 0.689 -7.058 1.00 0.00 36 THR A CA 2
ATOM 1397 C C . THR A 1 36 ? -4.351 1.217 -5.901 1.00 0.00 36 THR A C 2
ATOM 1398 O O . THR A 1 36 ? -4.363 2.417 -5.625 1.00 0.00 36 THR A O 2
ATOM 1409 N N . THR A 1 37 ? -5.054 0.313 -5.226 1.00 0.00 37 THR A N 2
ATOM 1410 C CA . THR A 1 37 ? -5.898 0.688 -4.099 1.00 0.00 37 THR A CA 2
ATOM 1411 C C . THR A 1 37 ? -5.524 -0.096 -2.846 1.00 0.00 37 THR A C 2
ATOM 1412 O O . THR A 1 37 ? -5.273 -1.300 -2.907 1.00 0.00 37 THR A O 2
ATOM 1423 N N . PHE A 1 38 ? -5.488 0.594 -1.711 1.00 0.00 38 PHE A N 2
ATOM 1424 C CA . PHE A 1 38 ? -5.143 -0.038 -0.443 1.00 0.00 38 PHE A CA 2
ATOM 1425 C C . PHE A 1 38 ? -6.048 0.464 0.679 1.00 0.00 38 PHE A C 2
ATOM 1426 O O . PHE A 1 38 ? -6.852 1.375 0.482 1.00 0.00 38 PHE A O 2
ATOM 1443 N N . CYS A 1 39 ? -5.910 -0.138 1.856 1.00 0.00 39 CYS A N 2
ATOM 1444 C CA . CYS A 1 39 ? -6.714 0.246 3.010 1.00 0.00 39 CYS A CA 2
ATOM 1445 C C . CYS A 1 39 ? -6.029 1.351 3.807 1.00 0.00 39 CYS A C 2
ATOM 1446 O O . CYS A 1 39 ? -4.904 1.746 3.502 1.00 0.00 39 CYS A O 2
ATOM 1453 N N . GLY A 1 40 ? -6.716 1.848 4.832 1.00 0.00 40 GLY A N 2
ATOM 1454 C CA . GLY A 1 40 ? -6.158 2.903 5.658 1.00 0.00 40 GLY A CA 2
ATOM 1455 C C . GLY A 1 40 ? -4.883 2.477 6.358 1.00 0.00 40 GLY A C 2
ATOM 1456 O O . GLY A 1 40 ? -4.105 3.318 6.810 1.00 0.00 40 GLY A O 2
ATOM 1460 N N . SER A 1 41 ? -4.668 1.169 6.450 1.00 0.00 41 SER A N 2
ATOM 1461 C CA . SER A 1 41 ? -3.481 0.634 7.106 1.00 0.00 41 SER A CA 2
ATOM 1462 C C . SER A 1 41 ? -2.384 0.337 6.087 1.00 0.00 41 SER A C 2
ATOM 1463 O O . SER A 1 41 ? -1.197 0.346 6.414 1.00 0.00 41 SER A O 2
ATOM 1471 N N . HIS A 1 42 ? -2.792 0.073 4.849 1.00 0.00 42 HIS A N 2
ATOM 1472 C CA . HIS A 1 42 ? -1.845 -0.226 3.780 1.00 0.00 42 HIS A CA 2
ATOM 1473 C C . HIS A 1 42 ? -1.896 0.844 2.694 1.00 0.00 42 HIS A C 2
ATOM 1474 O O . HIS A 1 42 ? -1.541 0.591 1.543 1.00 0.00 42 HIS A O 2
ATOM 1488 N N . ARG A 1 43 ? -2.339 2.040 3.068 1.00 0.00 43 ARG A N 2
ATOM 1489 C CA . ARG A 1 43 ? -2.438 3.147 2.125 1.00 0.00 43 ARG A CA 2
ATOM 1490 C C . ARG A 1 43 ? -1.055 3.682 1.768 1.00 0.00 43 ARG A C 2
ATOM 1491 O O . ARG A 1 43 ? -0.831 4.159 0.655 1.00 0.00 43 ARG A O 2
ATOM 1512 N N . TYR A 1 44 ? -0.131 3.600 2.719 1.00 0.00 44 TYR A N 2
ATOM 1513 C CA . TYR A 1 44 ? 1.230 4.079 2.506 1.00 0.00 44 TYR A CA 2
ATOM 1514 C C . TYR A 1 44 ? 1.934 3.258 1.430 1.00 0.00 44 TYR A C 2
ATOM 1515 O O . TYR A 1 44 ? 1.661 2.073 1.239 1.00 0.00 44 TYR A O 2
ATOM 1533 N N . PRO A 1 45 ? 2.864 3.902 0.709 1.00 0.00 45 PRO A N 2
ATOM 1534 C CA . PRO A 1 45 ? 3.628 3.252 -0.360 1.00 0.00 45 PRO A CA 2
ATOM 1535 C C . PRO A 1 45 ? 4.617 2.224 0.178 1.00 0.00 45 PRO A C 2
ATOM 1536 O O . PRO A 1 45 ? 4.745 1.129 -0.368 1.00 0.00 45 PRO A O 2
ATOM 1547 N N . GLU A 1 46 ? 5.313 2.584 1.252 1.00 0.00 46 GLU A N 2
ATOM 1548 C CA . GLU A 1 46 ? 6.291 1.691 1.863 1.00 0.00 46 GLU A CA 2
ATOM 1549 C C . GLU A 1 46 ? 5.648 0.360 2.244 1.00 0.00 46 GLU A C 2
ATOM 1550 O O . GLU A 1 46 ? 6.243 -0.703 2.064 1.00 0.00 46 GLU A O 2
ATOM 1562 N N . VAL A 1 47 ? 4.431 0.427 2.773 1.00 0.00 47 VAL A N 2
ATOM 1563 C CA . VAL A 1 47 ? 3.707 -0.771 3.179 1.00 0.00 47 VAL A CA 2
ATOM 1564 C C . VAL A 1 47 ? 3.602 -1.767 2.030 1.00 0.00 47 VAL A C 2
ATOM 1565 O O . VAL A 1 47 ? 3.927 -2.945 2.183 1.00 0.00 47 VAL A O 2
ATOM 1578 N N . HIS A 1 48 ? 3.148 -1.286 0.877 1.00 0.00 48 HIS A N 2
ATOM 1579 C CA . HIS A 1 48 ? 3.003 -2.135 -0.301 1.00 0.00 48 HIS A CA 2
ATOM 1580 C C . HIS A 1 48 ? 4.158 -1.918 -1.273 1.00 0.00 48 HIS A C 2
ATOM 1581 O O . HIS A 1 48 ? 3.977 -1.967 -2.489 1.00 0.00 48 HIS A O 2
ATOM 1595 N N . GLY A 1 49 ? 5.347 -1.677 -0.728 1.00 0.00 49 GLY A N 2
ATOM 1596 C CA . GLY A 1 49 ? 6.514 -1.455 -1.562 1.00 0.00 49 GLY A CA 2
ATOM 1597 C C . GLY A 1 49 ? 6.171 -0.767 -2.869 1.00 0.00 49 GLY A C 2
ATOM 1598 O O . GLY A 1 49 ? 6.279 -1.364 -3.940 1.00 0.00 49 GLY A O 2
ATOM 1602 N N . CYS A 1 50 ? 5.753 0.492 -2.781 1.00 0.00 50 CYS A N 2
ATOM 1603 C CA . CYS A 1 50 ? 5.391 1.262 -3.965 1.00 0.00 50 CYS A CA 2
ATOM 1604 C C . CYS A 1 50 ? 6.523 1.252 -4.988 1.00 0.00 50 CYS A C 2
ATOM 1605 O O . CYS A 1 50 ? 7.698 1.167 -4.630 1.00 0.00 50 CYS A O 2
ATOM 1612 N N . THR A 1 51 ? 6.161 1.340 -6.264 1.00 0.00 51 THR A N 2
ATOM 1613 C CA . THR A 1 51 ? 7.145 1.341 -7.339 1.00 0.00 51 THR A CA 2
ATOM 1614 C C . THR A 1 51 ? 6.830 2.418 -8.371 1.00 0.00 51 THR A C 2
ATOM 1615 O O . THR A 1 51 ? 5.889 2.286 -9.154 1.00 0.00 51 THR A O 2
ATOM 1626 N N . PHE A 1 52 ? 7.623 3.484 -8.368 1.00 0.00 52 PHE A N 2
ATOM 1627 C CA . PHE A 1 52 ? 7.429 4.585 -9.305 1.00 0.00 52 PHE A CA 2
ATOM 1628 C C . PHE A 1 52 ? 7.961 4.222 -10.688 1.00 0.00 52 PHE A C 2
ATOM 1629 O O . PHE A 1 52 ? 8.933 3.478 -10.816 1.00 0.00 52 PHE A O 2
ATOM 1646 N N . ASP A 1 53 ? 7.315 4.752 -11.721 1.00 0.00 53 ASP A N 2
ATOM 1647 C CA . ASP A 1 53 ? 7.722 4.486 -13.096 1.00 0.00 53 ASP A CA 2
ATOM 1648 C C . ASP A 1 53 ? 8.923 5.343 -13.483 1.00 0.00 53 ASP A C 2
ATOM 1649 O O . ASP A 1 53 ? 8.775 6.381 -14.129 1.00 0.00 53 ASP A O 2
ATOM 1658 N N . PHE A 1 54 ? 10.111 4.904 -13.083 1.00 0.00 54 PHE A N 2
ATOM 1659 C CA . PHE A 1 54 ? 11.338 5.633 -13.386 1.00 0.00 54 PHE A CA 2
ATOM 1660 C C . PHE A 1 54 ? 11.301 6.193 -14.805 1.00 0.00 54 PHE A C 2
ATOM 1661 O O . PHE A 1 54 ? 11.343 5.444 -15.782 1.00 0.00 54 PHE A O 2
ATOM 1678 N N . LYS A 1 55 ? 11.221 7.515 -14.911 1.00 0.00 55 LYS A N 2
ATOM 1679 C CA . LYS A 1 55 ? 11.179 8.178 -16.209 1.00 0.00 55 LYS A CA 2
ATOM 1680 C C . LYS A 1 55 ? 12.569 8.650 -16.624 1.00 0.00 55 LYS A C 2
ATOM 1681 O O . LYS A 1 55 ? 12.957 9.786 -16.348 1.00 0.00 55 LYS A O 2
ATOM 1700 N N . SER A 1 56 ? 13.314 7.773 -17.289 1.00 0.00 56 SER A N 2
ATOM 1701 C CA . SER A 1 56 ? 14.661 8.101 -17.739 1.00 0.00 56 SER A CA 2
ATOM 1702 C C . SER A 1 56 ? 14.619 9.022 -18.955 1.00 0.00 56 SER A C 2
ATOM 1703 O O . SER A 1 56 ? 13.604 9.109 -19.646 1.00 0.00 56 SER A O 2
ATOM 1711 N N . ALA A 1 57 ? 15.729 9.707 -19.209 1.00 0.00 57 ALA A N 2
ATOM 1712 C CA . ALA A 1 57 ? 15.820 10.620 -20.341 1.00 0.00 57 ALA A CA 2
ATOM 1713 C C . ALA A 1 57 ? 16.606 9.995 -21.489 1.00 0.00 57 ALA A C 2
ATOM 1714 O O . ALA A 1 57 ? 17.833 10.083 -21.534 1.00 0.00 57 ALA A O 2
ATOM 1721 N N . GLY A 1 58 ? 15.892 9.363 -22.415 1.00 0.00 58 GLY A N 2
ATOM 1722 C CA . GLY A 1 58 ? 16.540 8.732 -23.549 1.00 0.00 58 GLY A CA 2
ATOM 1723 C C . GLY A 1 58 ? 15.734 8.865 -24.826 1.00 0.00 58 GLY A C 2
ATOM 1724 O O . GLY A 1 58 ? 15.513 9.972 -25.316 1.00 0.00 58 GLY A O 2
ATOM 1728 N N . SER A 1 59 ? 15.294 7.733 -25.367 1.00 0.00 59 SER A N 2
ATOM 1729 C CA . SER A 1 59 ? 14.512 7.727 -26.597 1.00 0.00 59 SER A CA 2
ATOM 1730 C C . SER A 1 59 ? 13.174 7.025 -26.388 1.00 0.00 59 SER A C 2
ATOM 1731 O O . SER A 1 59 ? 13.115 5.931 -25.827 1.00 0.00 59 SER A O 2
ATOM 1739 N N . GLY A 1 60 ? 12.100 7.662 -26.843 1.00 0.00 60 GLY A N 2
ATOM 1740 C CA . GLY A 1 60 ? 10.776 7.085 -26.696 1.00 0.00 60 GLY A CA 2
ATOM 1741 C C . GLY A 1 60 ? 10.143 6.741 -28.030 1.00 0.00 60 GLY A C 2
ATOM 1742 O O . GLY A 1 60 ? 10.186 7.521 -28.982 1.00 0.00 60 GLY A O 2
ATOM 1746 N N . PRO A 1 61 ? 9.538 5.547 -28.112 1.00 0.00 61 PRO A N 2
ATOM 1747 C CA . PRO A 1 61 ? 8.882 5.073 -29.334 1.00 0.00 61 PRO A CA 2
ATOM 1748 C C . PRO A 1 61 ? 7.607 5.850 -29.646 1.00 0.00 61 PRO A C 2
ATOM 1749 O O . PRO A 1 61 ? 6.828 6.169 -28.748 1.00 0.00 61 PRO A O 2
ATOM 1760 N N . SER A 1 62 ? 7.400 6.150 -30.924 1.00 0.00 62 SER A N 2
ATOM 1761 C CA . SER A 1 62 ? 6.221 6.892 -31.353 1.00 0.00 62 SER A CA 2
ATOM 1762 C C . SER A 1 62 ? 5.053 5.948 -31.621 1.00 0.00 62 SER A C 2
ATOM 1763 O O . SER A 1 62 ? 4.894 5.437 -32.730 1.00 0.00 62 SER A O 2
ATOM 1771 N N . SER A 1 63 ? 4.237 5.720 -30.597 1.00 0.00 63 SER A N 2
ATOM 1772 C CA . SER A 1 63 ? 3.085 4.835 -30.719 1.00 0.00 63 SER A CA 2
ATOM 1773 C C . SER A 1 63 ? 2.077 5.390 -31.720 1.00 0.00 63 SER A C 2
ATOM 1774 O O . SER A 1 63 ? 1.556 4.661 -32.563 1.00 0.00 63 SER A O 2
ATOM 1782 N N . GLY A 1 64 ? 1.806 6.688 -31.620 1.00 0.00 64 GLY A N 2
ATOM 1783 C CA . GLY A 1 64 ? 0.861 7.320 -32.522 1.00 0.00 64 GLY A CA 2
ATOM 1784 C C . GLY A 1 64 ? 1.042 6.871 -33.959 1.00 0.00 64 GLY A C 2
ATOM 1785 O O . GLY A 1 64 ? 2.172 6.606 -34.366 1.00 0.00 64 GLY A O 2
ATOM 1791 N N . GLY A 1 1 ? -50.300 -20.490 -9.322 1.00 0.00 1 GLY A N 3
ATOM 1792 C CA . GLY A 1 1 ? -50.153 -19.513 -8.259 1.00 0.00 1 GLY A CA 3
ATOM 1793 C C . GLY A 1 1 ? -49.377 -18.288 -8.701 1.00 0.00 1 GLY A C 3
ATOM 1794 O O . GLY A 1 1 ? -48.634 -18.335 -9.681 1.00 0.00 1 GLY A O 3
ATOM 1798 N N . SER A 1 2 ? -49.550 -17.187 -7.977 1.00 0.00 2 SER A N 3
ATOM 1799 C CA . SER A 1 2 ? -48.865 -15.942 -8.303 1.00 0.00 2 SER A CA 3
ATOM 1800 C C . SER A 1 2 ? -47.966 -15.500 -7.152 1.00 0.00 2 SER A C 3
ATOM 1801 O O . SER A 1 2 ? -48.419 -14.849 -6.210 1.00 0.00 2 SER A O 3
ATOM 1809 N N . SER A 1 3 ? -46.688 -15.858 -7.236 1.00 0.00 3 SER A N 3
ATOM 1810 C CA . SER A 1 3 ? -45.725 -15.502 -6.201 1.00 0.00 3 SER A CA 3
ATOM 1811 C C . SER A 1 3 ? -45.018 -14.194 -6.543 1.00 0.00 3 SER A C 3
ATOM 1812 O O . SER A 1 3 ? -45.032 -13.750 -7.690 1.00 0.00 3 SER A O 3
ATOM 1820 N N . GLY A 1 4 ? -44.401 -13.581 -5.537 1.00 0.00 4 GLY A N 3
ATOM 1821 C CA . GLY A 1 4 ? -43.698 -12.330 -5.751 1.00 0.00 4 GLY A CA 3
ATOM 1822 C C . GLY A 1 4 ? -42.199 -12.520 -5.866 1.00 0.00 4 GLY A C 3
ATOM 1823 O O . GLY A 1 4 ? -41.600 -13.270 -5.096 1.00 0.00 4 GLY A O 3
ATOM 1827 N N . SER A 1 5 ? -41.590 -11.839 -6.833 1.00 0.00 5 SER A N 3
ATOM 1828 C CA . SER A 1 5 ? -40.152 -11.941 -7.050 1.00 0.00 5 SER A CA 3
ATOM 1829 C C . SER A 1 5 ? -39.382 -11.309 -5.895 1.00 0.00 5 SER A C 3
ATOM 1830 O O . SER A 1 5 ? -39.537 -10.122 -5.607 1.00 0.00 5 SER A O 3
ATOM 1838 N N . SER A 1 6 ? -38.550 -12.110 -5.237 1.00 0.00 6 SER A N 3
ATOM 1839 C CA . SER A 1 6 ? -37.758 -11.631 -4.111 1.00 0.00 6 SER A CA 3
ATOM 1840 C C . SER A 1 6 ? -36.267 -11.813 -4.379 1.00 0.00 6 SER A C 3
ATOM 1841 O O . SER A 1 6 ? -35.675 -12.822 -4.000 1.00 0.00 6 SER A O 3
ATOM 1849 N N . GLY A 1 7 ? -35.666 -10.825 -5.037 1.00 0.00 7 GLY A N 3
ATOM 1850 C CA . GLY A 1 7 ? -34.249 -10.895 -5.346 1.00 0.00 7 GLY A CA 3
ATOM 1851 C C . GLY A 1 7 ? -33.667 -9.541 -5.702 1.00 0.00 7 GLY A C 3
ATOM 1852 O O . GLY A 1 7 ? -34.010 -8.963 -6.733 1.00 0.00 7 GLY A O 3
ATOM 1856 N N . GLN A 1 8 ? -32.785 -9.034 -4.846 1.00 0.00 8 GLN A N 3
ATOM 1857 C CA . GLN A 1 8 ? -32.156 -7.739 -5.076 1.00 0.00 8 GLN A CA 3
ATOM 1858 C C . GLN A 1 8 ? -30.691 -7.907 -5.466 1.00 0.00 8 GLN A C 3
ATOM 1859 O O . GLN A 1 8 ? -29.782 -7.715 -4.659 1.00 0.00 8 GLN A O 3
ATOM 1873 N N . PRO A 1 9 ? -30.455 -8.274 -6.735 1.00 0.00 9 PRO A N 3
ATOM 1874 C CA . PRO A 1 9 ? -29.102 -8.475 -7.261 1.00 0.00 9 PRO A CA 3
ATOM 1875 C C . PRO A 1 9 ? -28.330 -7.167 -7.393 1.00 0.00 9 PRO A C 3
ATOM 1876 O O . PRO A 1 9 ? -28.798 -6.220 -8.027 1.00 0.00 9 PRO A O 3
ATOM 1887 N N . SER A 1 10 ? -27.146 -7.120 -6.791 1.00 0.00 10 SER A N 3
ATOM 1888 C CA . SER A 1 10 ? -26.311 -5.925 -6.838 1.00 0.00 10 SER A CA 3
ATOM 1889 C C . SER A 1 10 ? -25.031 -6.189 -7.625 1.00 0.00 10 SER A C 3
ATOM 1890 O O . SER A 1 10 ? -24.118 -6.873 -7.164 1.00 0.00 10 SER A O 3
ATOM 1898 N N . PRO A 1 11 ? -24.961 -5.632 -8.844 1.00 0.00 11 PRO A N 3
ATOM 1899 C CA . PRO A 1 11 ? -23.798 -5.791 -9.721 1.00 0.00 11 PRO A CA 3
ATOM 1900 C C . PRO A 1 11 ? -22.574 -5.045 -9.203 1.00 0.00 11 PRO A C 3
ATOM 1901 O O . PRO A 1 11 ? -22.672 -3.946 -8.657 1.00 0.00 11 PRO A O 3
ATOM 1912 N N . PRO A 1 12 ? -21.391 -5.653 -9.376 1.00 0.00 12 PRO A N 3
ATOM 1913 C CA . PRO A 1 12 ? -20.125 -5.063 -8.933 1.00 0.00 12 PRO A CA 3
ATOM 1914 C C . PRO A 1 12 ? -19.731 -3.846 -9.763 1.00 0.00 12 PRO A C 3
ATOM 1915 O O . PRO A 1 12 ? -18.918 -3.947 -10.681 1.00 0.00 12 PRO A O 3
ATOM 1926 N N . GLN A 1 13 ? -20.311 -2.697 -9.432 1.00 0.00 13 GLN A N 3
ATOM 1927 C CA . GLN A 1 13 ? -20.020 -1.461 -10.148 1.00 0.00 13 GLN A CA 3
ATOM 1928 C C . GLN A 1 13 ? -18.535 -1.124 -10.071 1.00 0.00 13 GLN A C 3
ATOM 1929 O O . GLN A 1 13 ? -17.797 -1.298 -11.041 1.00 0.00 13 GLN A O 3
ATOM 1943 N N . ARG A 1 14 ? -18.102 -0.641 -8.911 1.00 0.00 14 ARG A N 3
ATOM 1944 C CA . ARG A 1 14 ? -16.705 -0.278 -8.708 1.00 0.00 14 ARG A CA 3
ATOM 1945 C C . ARG A 1 14 ? -16.196 -0.804 -7.368 1.00 0.00 14 ARG A C 3
ATOM 1946 O O . ARG A 1 14 ? -15.715 -0.052 -6.520 1.00 0.00 14 ARG A O 3
ATOM 1967 N N . PRO A 1 15 ? -16.304 -2.126 -7.172 1.00 0.00 15 PRO A N 3
ATOM 1968 C CA . PRO A 1 15 ? -15.860 -2.782 -5.938 1.00 0.00 15 PRO A CA 3
ATOM 1969 C C . PRO A 1 15 ? -14.342 -2.786 -5.798 1.00 0.00 15 PRO A C 3
ATOM 1970 O O . PRO A 1 15 ? -13.656 -3.614 -6.396 1.00 0.00 15 PRO A O 3
ATOM 1981 N N . ASN A 1 16 ? -13.823 -1.855 -5.003 1.00 0.00 16 ASN A N 3
ATOM 1982 C CA . ASN A 1 16 ? -12.385 -1.752 -4.784 1.00 0.00 16 ASN A CA 3
ATOM 1983 C C . ASN A 1 16 ? -11.929 -2.722 -3.698 1.00 0.00 16 ASN A C 3
ATOM 1984 O O . ASN A 1 16 ? -12.585 -2.869 -2.667 1.00 0.00 16 ASN A O 3
ATOM 1995 N N . ARG A 1 17 ? -10.800 -3.382 -3.938 1.00 0.00 17 ARG A N 3
ATOM 1996 C CA . ARG A 1 17 ? -10.256 -4.339 -2.982 1.00 0.00 17 ARG A CA 3
ATOM 1997 C C . ARG A 1 17 ? -8.772 -4.081 -2.739 1.00 0.00 17 ARG A C 3
ATOM 1998 O O . ARG A 1 17 ? -7.985 -3.987 -3.682 1.00 0.00 17 ARG A O 3
ATOM 2019 N N . CYS A 1 18 ? -8.397 -3.967 -1.470 1.00 0.00 18 CYS A N 3
ATOM 2020 C CA . CYS A 1 18 ? -7.008 -3.719 -1.102 1.00 0.00 18 CYS A CA 3
ATOM 2021 C C . CYS A 1 18 ? -6.080 -4.731 -1.767 1.00 0.00 18 CYS A C 3
ATOM 2022 O O . CYS A 1 18 ? -6.254 -5.941 -1.621 1.00 0.00 18 CYS A O 3
ATOM 2029 N N . THR A 1 19 ? -5.092 -4.227 -2.500 1.00 0.00 19 THR A N 3
ATOM 2030 C CA . THR A 1 19 ? -4.137 -5.085 -3.189 1.00 0.00 19 THR A CA 3
ATOM 2031 C C . THR A 1 19 ? -3.157 -5.717 -2.207 1.00 0.00 19 THR A C 3
ATOM 2032 O O . THR A 1 19 ? -2.208 -6.391 -2.608 1.00 0.00 19 THR A O 3
ATOM 2043 N N . VAL A 1 20 ? -3.393 -5.495 -0.918 1.00 0.00 20 VAL A N 3
ATOM 2044 C CA . VAL A 1 20 ? -2.532 -6.045 0.122 1.00 0.00 20 VAL A CA 3
ATOM 2045 C C . VAL A 1 20 ? -3.284 -7.054 0.982 1.00 0.00 20 VAL A C 3
ATOM 2046 O O . VAL A 1 20 ? -2.760 -8.119 1.311 1.00 0.00 20 VAL A O 3
ATOM 2059 N N . CYS A 1 21 ? -4.517 -6.714 1.343 1.00 0.00 21 CYS A N 3
ATOM 2060 C CA . CYS A 1 21 ? -5.343 -7.590 2.164 1.00 0.00 21 CYS A CA 3
ATOM 2061 C C . CYS A 1 21 ? -6.710 -7.808 1.522 1.00 0.00 21 CYS A C 3
ATOM 2062 O O . CYS A 1 21 ? -7.512 -8.609 2.002 1.00 0.00 21 CYS A O 3
ATOM 2069 N N . ARG A 1 22 ? -6.968 -7.090 0.433 1.00 0.00 22 ARG A N 3
ATOM 2070 C CA . ARG A 1 22 ? -8.237 -7.204 -0.274 1.00 0.00 22 ARG A CA 3
ATOM 2071 C C . ARG A 1 22 ? -9.412 -7.061 0.689 1.00 0.00 22 ARG A C 3
ATOM 2072 O O . ARG A 1 22 ? -10.283 -7.929 0.757 1.00 0.00 22 ARG A O 3
ATOM 2093 N N . LYS A 1 23 ? -9.429 -5.961 1.434 1.00 0.00 23 LYS A N 3
ATOM 2094 C CA . LYS A 1 23 ? -10.496 -5.702 2.393 1.00 0.00 23 LYS A CA 3
ATOM 2095 C C . LYS A 1 23 ? -11.621 -4.897 1.752 1.00 0.00 23 LYS A C 3
ATOM 2096 O O . LYS A 1 23 ? -12.210 -4.021 2.386 1.00 0.00 23 LYS A O 3
ATOM 2115 N N . ARG A 1 24 ? -11.916 -5.200 0.492 1.00 0.00 24 ARG A N 3
ATOM 2116 C CA . ARG A 1 24 ? -12.971 -4.505 -0.235 1.00 0.00 24 ARG A CA 3
ATOM 2117 C C . ARG A 1 24 ? -13.056 -3.043 0.196 1.00 0.00 24 ARG A C 3
ATOM 2118 O O . ARG A 1 24 ? -14.146 -2.491 0.344 1.00 0.00 24 ARG A O 3
ATOM 2139 N N . VAL A 1 25 ? -11.897 -2.423 0.396 1.00 0.00 25 VAL A N 3
ATOM 2140 C CA . VAL A 1 25 ? -11.840 -1.026 0.810 1.00 0.00 25 VAL A CA 3
ATOM 2141 C C . VAL A 1 25 ? -12.964 -0.218 0.173 1.00 0.00 25 VAL A C 3
ATOM 2142 O O . VAL A 1 25 ? -13.485 0.721 0.774 1.00 0.00 25 VAL A O 3
ATOM 2155 N N . GLY A 1 26 ? -13.336 -0.590 -1.048 1.00 0.00 26 GLY A N 3
ATOM 2156 C CA . GLY A 1 26 ? -14.397 0.111 -1.747 1.00 0.00 26 GLY A CA 3
ATOM 2157 C C . GLY A 1 26 ? -14.168 1.608 -1.798 1.00 0.00 26 GLY A C 3
ATOM 2158 O O . GLY A 1 26 ? -13.037 2.076 -1.658 1.00 0.00 26 GLY A O 3
ATOM 2162 N N . LEU A 1 27 ? -15.242 2.363 -2.002 1.00 0.00 27 LEU A N 3
ATOM 2163 C CA . LEU A 1 27 ? -15.153 3.817 -2.073 1.00 0.00 27 LEU A CA 3
ATOM 2164 C C . LEU A 1 27 ? -14.326 4.369 -0.917 1.00 0.00 27 LEU A C 3
ATOM 2165 O O . LEU A 1 27 ? -13.556 5.316 -1.086 1.00 0.00 27 LEU A O 3
ATOM 2181 N N . THR A 1 28 ? -14.488 3.771 0.259 1.00 0.00 28 THR A N 3
ATOM 2182 C CA . THR A 1 28 ? -13.757 4.202 1.444 1.00 0.00 28 THR A CA 3
ATOM 2183 C C . THR A 1 28 ? -12.330 3.665 1.434 1.00 0.00 28 THR A C 3
ATOM 2184 O O . THR A 1 28 ? -11.842 3.153 2.441 1.00 0.00 28 THR A O 3
ATOM 2195 N N . GLY A 1 29 ? -11.665 3.785 0.289 1.00 0.00 29 GLY A N 3
ATOM 2196 C CA . GLY A 1 29 ? -10.299 3.307 0.171 1.00 0.00 29 GLY A CA 3
ATOM 2197 C C . GLY A 1 29 ? -9.352 4.379 -0.331 1.00 0.00 29 GLY A C 3
ATOM 2198 O O . GLY A 1 29 ? -9.758 5.517 -0.566 1.00 0.00 29 GLY A O 3
ATOM 2202 N N . PHE A 1 30 ? -8.084 4.015 -0.494 1.00 0.00 30 PHE A N 3
ATOM 2203 C CA . PHE A 1 30 ? -7.075 4.955 -0.969 1.00 0.00 30 PHE A CA 3
ATOM 2204 C C . PHE A 1 30 ? -6.360 4.409 -2.202 1.00 0.00 30 PHE A C 3
ATOM 2205 O O . PHE A 1 30 ? -5.742 3.346 -2.155 1.00 0.00 30 PHE A O 3
ATOM 2222 N N . MET A 1 31 ? -6.452 5.144 -3.305 1.00 0.00 31 MET A N 3
ATOM 2223 C CA . MET A 1 31 ? -5.814 4.735 -4.551 1.00 0.00 31 MET A CA 3
ATOM 2224 C C . MET A 1 31 ? -4.426 5.354 -4.681 1.00 0.00 31 MET A C 3
ATOM 2225 O O . MET A 1 31 ? -4.287 6.515 -5.067 1.00 0.00 31 MET A O 3
ATOM 2239 N N . CYS A 1 32 ? -3.402 4.573 -4.357 1.00 0.00 32 CYS A N 3
ATOM 2240 C CA . CYS A 1 32 ? -2.025 5.044 -4.436 1.00 0.00 32 CYS A CA 3
ATOM 2241 C C . CYS A 1 32 ? -1.741 5.668 -5.799 1.00 0.00 32 CYS A C 3
ATOM 2242 O O . CYS A 1 32 ? -2.558 5.580 -6.716 1.00 0.00 32 CYS A O 3
ATOM 2249 N N . ARG A 1 33 ? -0.577 6.298 -5.925 1.00 0.00 33 ARG A N 3
ATOM 2250 C CA . ARG A 1 33 ? -0.186 6.937 -7.176 1.00 0.00 33 ARG A CA 3
ATOM 2251 C C . ARG A 1 33 ? 0.194 5.895 -8.223 1.00 0.00 33 ARG A C 3
ATOM 2252 O O . ARG A 1 33 ? -0.208 5.990 -9.384 1.00 0.00 33 ARG A O 3
ATOM 2273 N N . CYS A 1 34 ? 0.971 4.901 -7.807 1.00 0.00 34 CYS A N 3
ATOM 2274 C CA . CYS A 1 34 ? 1.407 3.841 -8.708 1.00 0.00 34 CYS A CA 3
ATOM 2275 C C . CYS A 1 34 ? 0.257 3.376 -9.597 1.00 0.00 34 CYS A C 3
ATOM 2276 O O . CYS A 1 34 ? 0.463 2.998 -10.749 1.00 0.00 34 CYS A O 3
ATOM 2283 N N . GLY A 1 35 ? -0.955 3.407 -9.051 1.00 0.00 35 GLY A N 3
ATOM 2284 C CA . GLY A 1 35 ? -2.120 2.986 -9.808 1.00 0.00 35 GLY A CA 3
ATOM 2285 C C . GLY A 1 35 ? -2.836 1.815 -9.165 1.00 0.00 35 GLY A C 3
ATOM 2286 O O . GLY A 1 35 ? -3.438 0.990 -9.854 1.00 0.00 35 GLY A O 3
ATOM 2290 N N . THR A 1 36 ? -2.772 1.740 -7.839 1.00 0.00 36 THR A N 3
ATOM 2291 C CA . THR A 1 36 ? -3.418 0.660 -7.103 1.00 0.00 36 THR A CA 3
ATOM 2292 C C . THR A 1 36 ? -4.265 1.204 -5.958 1.00 0.00 36 THR A C 3
ATOM 2293 O O . THR A 1 36 ? -4.309 2.413 -5.724 1.00 0.00 36 THR A O 3
ATOM 2304 N N . THR A 1 37 ? -4.936 0.305 -5.245 1.00 0.00 37 THR A N 3
ATOM 2305 C CA . THR A 1 37 ? -5.783 0.696 -4.125 1.00 0.00 37 THR A CA 3
ATOM 2306 C C . THR A 1 37 ? -5.432 -0.094 -2.869 1.00 0.00 37 THR A C 3
ATOM 2307 O O . THR A 1 37 ? -5.166 -1.295 -2.933 1.00 0.00 37 THR A O 3
ATOM 2318 N N . PHE A 1 38 ? -5.433 0.586 -1.728 1.00 0.00 38 PHE A N 3
ATOM 2319 C CA . PHE A 1 38 ? -5.114 -0.053 -0.456 1.00 0.00 38 PHE A CA 3
ATOM 2320 C C . PHE A 1 38 ? -6.059 0.423 0.644 1.00 0.00 38 PHE A C 3
ATOM 2321 O O . PHE A 1 38 ? -6.924 1.269 0.412 1.00 0.00 38 PHE A O 3
ATOM 2338 N N . CYS A 1 39 ? -5.887 -0.126 1.841 1.00 0.00 39 CYS A N 3
ATOM 2339 C CA . CYS A 1 39 ? -6.723 0.240 2.978 1.00 0.00 39 CYS A CA 3
ATOM 2340 C C . CYS A 1 39 ? -6.064 1.338 3.807 1.00 0.00 39 CYS A C 3
ATOM 2341 O O . CYS A 1 39 ? -4.930 1.735 3.541 1.00 0.00 39 CYS A O 3
ATOM 2348 N N . GLY A 1 40 ? -6.783 1.825 4.814 1.00 0.00 40 GLY A N 3
ATOM 2349 C CA . GLY A 1 40 ? -6.252 2.872 5.667 1.00 0.00 40 GLY A CA 3
ATOM 2350 C C . GLY A 1 40 ? -4.984 2.450 6.382 1.00 0.00 40 GLY A C 3
ATOM 2351 O O . GLY A 1 40 ? -4.227 3.291 6.867 1.00 0.00 40 GLY A O 3
ATOM 2355 N N . SER A 1 41 ? -4.752 1.143 6.450 1.00 0.00 41 SER A N 3
ATOM 2356 C CA . SER A 1 41 ? -3.569 0.610 7.116 1.00 0.00 41 SER A CA 3
ATOM 2357 C C . SER A 1 41 ? -2.465 0.310 6.106 1.00 0.00 41 SER A C 3
ATOM 2358 O O . SER A 1 41 ? -1.282 0.301 6.447 1.00 0.00 41 SER A O 3
ATOM 2366 N N . HIS A 1 42 ? -2.862 0.065 4.861 1.00 0.00 42 HIS A N 3
ATOM 2367 C CA . HIS A 1 42 ? -1.907 -0.235 3.800 1.00 0.00 42 HIS A CA 3
ATOM 2368 C C . HIS A 1 42 ? -1.932 0.847 2.725 1.00 0.00 42 HIS A C 3
ATOM 2369 O O . HIS A 1 42 ? -1.560 0.604 1.577 1.00 0.00 42 HIS A O 3
ATOM 2383 N N . ARG A 1 43 ? -2.374 2.042 3.105 1.00 0.00 43 ARG A N 3
ATOM 2384 C CA . ARG A 1 43 ? -2.449 3.160 2.172 1.00 0.00 43 ARG A CA 3
ATOM 2385 C C . ARG A 1 43 ? -1.057 3.705 1.863 1.00 0.00 43 ARG A C 3
ATOM 2386 O O . ARG A 1 43 ? -0.822 4.264 0.792 1.00 0.00 43 ARG A O 3
ATOM 2407 N N . TYR A 1 44 ? -0.139 3.538 2.809 1.00 0.00 44 TYR A N 3
ATOM 2408 C CA . TYR A 1 44 ? 1.228 4.016 2.639 1.00 0.00 44 TYR A CA 3
ATOM 2409 C C . TYR A 1 44 ? 1.939 3.248 1.528 1.00 0.00 44 TYR A C 3
ATOM 2410 O O . TYR A 1 44 ? 1.696 2.062 1.304 1.00 0.00 44 TYR A O 3
ATOM 2428 N N . PRO A 1 45 ? 2.840 3.940 0.816 1.00 0.00 45 PRO A N 3
ATOM 2429 C CA . PRO A 1 45 ? 3.607 3.344 -0.283 1.00 0.00 45 PRO A CA 3
ATOM 2430 C C . PRO A 1 45 ? 4.631 2.328 0.209 1.00 0.00 45 PRO A C 3
ATOM 2431 O O . PRO A 1 45 ? 4.791 1.259 -0.379 1.00 0.00 45 PRO A O 3
ATOM 2442 N N . GLU A 1 46 ? 5.323 2.668 1.293 1.00 0.00 46 GLU A N 3
ATOM 2443 C CA . GLU A 1 46 ? 6.332 1.784 1.863 1.00 0.00 46 GLU A CA 3
ATOM 2444 C C . GLU A 1 46 ? 5.722 0.440 2.251 1.00 0.00 46 GLU A C 3
ATOM 2445 O O . GLU A 1 46 ? 6.330 -0.611 2.051 1.00 0.00 46 GLU A O 3
ATOM 2457 N N . VAL A 1 47 ? 4.515 0.483 2.807 1.00 0.00 47 VAL A N 3
ATOM 2458 C CA . VAL A 1 47 ? 3.821 -0.730 3.223 1.00 0.00 47 VAL A CA 3
ATOM 2459 C C . VAL A 1 47 ? 3.697 -1.716 2.066 1.00 0.00 47 VAL A C 3
ATOM 2460 O O . VAL A 1 47 ? 4.064 -2.885 2.191 1.00 0.00 47 VAL A O 3
ATOM 2473 N N . HIS A 1 48 ? 3.178 -1.236 0.940 1.00 0.00 48 HIS A N 3
ATOM 2474 C CA . HIS A 1 48 ? 3.007 -2.075 -0.240 1.00 0.00 48 HIS A CA 3
ATOM 2475 C C . HIS A 1 48 ? 4.153 -1.869 -1.225 1.00 0.00 48 HIS A C 3
ATOM 2476 O O . HIS A 1 48 ? 3.969 -1.967 -2.438 1.00 0.00 48 HIS A O 3
ATOM 2490 N N . GLY A 1 49 ? 5.338 -1.580 -0.695 1.00 0.00 49 GLY A N 3
ATOM 2491 C CA . GLY A 1 49 ? 6.497 -1.363 -1.541 1.00 0.00 49 GLY A CA 3
ATOM 2492 C C . GLY A 1 49 ? 6.139 -0.693 -2.853 1.00 0.00 49 GLY A C 3
ATOM 2493 O O . GLY A 1 49 ? 6.212 -1.312 -3.915 1.00 0.00 49 GLY A O 3
ATOM 2497 N N . CYS A 1 50 ? 5.750 0.576 -2.781 1.00 0.00 50 CYS A N 3
ATOM 2498 C CA . CYS A 1 50 ? 5.378 1.331 -3.970 1.00 0.00 50 CYS A CA 3
ATOM 2499 C C . CYS A 1 50 ? 6.418 1.157 -5.073 1.00 0.00 50 CYS A C 3
ATOM 2500 O O . CYS A 1 50 ? 7.616 1.060 -4.803 1.00 0.00 50 CYS A O 3
ATOM 2507 N N . THR A 1 51 ? 5.953 1.119 -6.318 1.00 0.00 51 THR A N 3
ATOM 2508 C CA . THR A 1 51 ? 6.842 0.956 -7.461 1.00 0.00 51 THR A CA 3
ATOM 2509 C C . THR A 1 51 ? 7.226 2.306 -8.055 1.00 0.00 51 THR A C 3
ATOM 2510 O O . THR A 1 51 ? 8.386 2.537 -8.398 1.00 0.00 51 THR A O 3
ATOM 2521 N N . PHE A 1 52 ? 6.247 3.196 -8.174 1.00 0.00 52 PHE A N 3
ATOM 2522 C CA . PHE A 1 52 ? 6.483 4.525 -8.727 1.00 0.00 52 PHE A CA 3
ATOM 2523 C C . PHE A 1 52 ? 7.243 5.400 -7.734 1.00 0.00 52 PHE A C 3
ATOM 2524 O O . PHE A 1 52 ? 6.734 5.726 -6.661 1.00 0.00 52 PHE A O 3
ATOM 2541 N N . ASP A 1 53 ? 8.464 5.775 -8.099 1.00 0.00 53 ASP A N 3
ATOM 2542 C CA . ASP A 1 53 ? 9.295 6.613 -7.242 1.00 0.00 53 ASP A CA 3
ATOM 2543 C C . ASP A 1 53 ? 9.894 7.772 -8.031 1.00 0.00 53 ASP A C 3
ATOM 2544 O O . ASP A 1 53 ? 11.076 8.087 -7.890 1.00 0.00 53 ASP A O 3
ATOM 2553 N N . PHE A 1 54 ? 9.072 8.403 -8.863 1.00 0.00 54 PHE A N 3
ATOM 2554 C CA . PHE A 1 54 ? 9.521 9.527 -9.676 1.00 0.00 54 PHE A CA 3
ATOM 2555 C C . PHE A 1 54 ? 8.758 10.798 -9.317 1.00 0.00 54 PHE A C 3
ATOM 2556 O O . PHE A 1 54 ? 7.832 11.201 -10.020 1.00 0.00 54 PHE A O 3
ATOM 2573 N N . LYS A 1 55 ? 9.155 11.427 -8.215 1.00 0.00 55 LYS A N 3
ATOM 2574 C CA . LYS A 1 55 ? 8.511 12.653 -7.760 1.00 0.00 55 LYS A CA 3
ATOM 2575 C C . LYS A 1 55 ? 9.263 13.882 -8.262 1.00 0.00 55 LYS A C 3
ATOM 2576 O O . LYS A 1 55 ? 10.282 14.273 -7.693 1.00 0.00 55 LYS A O 3
ATOM 2595 N N . SER A 1 56 ? 8.754 14.487 -9.330 1.00 0.00 56 SER A N 3
ATOM 2596 C CA . SER A 1 56 ? 9.379 15.670 -9.910 1.00 0.00 56 SER A CA 3
ATOM 2597 C C . SER A 1 56 ? 9.556 16.761 -8.859 1.00 0.00 56 SER A C 3
ATOM 2598 O O . SER A 1 56 ? 10.512 17.534 -8.905 1.00 0.00 56 SER A O 3
ATOM 2606 N N . ALA A 1 57 ? 8.625 16.817 -7.911 1.00 0.00 57 ALA A N 3
ATOM 2607 C CA . ALA A 1 57 ? 8.678 17.812 -6.847 1.00 0.00 57 ALA A CA 3
ATOM 2608 C C . ALA A 1 57 ? 9.851 17.551 -5.909 1.00 0.00 57 ALA A C 3
ATOM 2609 O O . ALA A 1 57 ? 9.872 16.555 -5.188 1.00 0.00 57 ALA A O 3
ATOM 2616 N N . GLY A 1 58 ? 10.828 18.453 -5.925 1.00 0.00 58 GLY A N 3
ATOM 2617 C CA . GLY A 1 58 ? 11.992 18.301 -5.071 1.00 0.00 58 GLY A CA 3
ATOM 2618 C C . GLY A 1 58 ? 12.189 19.484 -4.144 1.00 0.00 58 GLY A C 3
ATOM 2619 O O . GLY A 1 58 ? 11.290 20.308 -3.978 1.00 0.00 58 GLY A O 3
ATOM 2623 N N . SER A 1 59 ? 13.368 19.567 -3.536 1.00 0.00 59 SER A N 3
ATOM 2624 C CA . SER A 1 59 ? 13.679 20.654 -2.615 1.00 0.00 59 SER A CA 3
ATOM 2625 C C . SER A 1 59 ? 13.051 21.962 -3.088 1.00 0.00 59 SER A C 3
ATOM 2626 O O . SER A 1 59 ? 13.006 22.246 -4.284 1.00 0.00 59 SER A O 3
ATOM 2634 N N . GLY A 1 60 ? 12.566 22.756 -2.138 1.00 0.00 60 GLY A N 3
ATOM 2635 C CA . GLY A 1 60 ? 11.947 24.025 -2.476 1.00 0.00 60 GLY A CA 3
ATOM 2636 C C . GLY A 1 60 ? 12.121 25.063 -1.386 1.00 0.00 60 GLY A C 3
ATOM 2637 O O . GLY A 1 60 ? 11.277 25.214 -0.502 1.00 0.00 60 GLY A O 3
ATOM 2641 N N . PRO A 1 61 ? 13.240 25.801 -1.439 1.00 0.00 61 PRO A N 3
ATOM 2642 C CA . PRO A 1 61 ? 13.549 26.843 -0.455 1.00 0.00 61 PRO A CA 3
ATOM 2643 C C . PRO A 1 61 ? 12.629 28.052 -0.583 1.00 0.00 61 PRO A C 3
ATOM 2644 O O . PRO A 1 61 ? 12.823 28.902 -1.452 1.00 0.00 61 PRO A O 3
ATOM 2655 N N . SER A 1 62 ? 11.628 28.123 0.289 1.00 0.00 62 SER A N 3
ATOM 2656 C CA . SER A 1 62 ? 10.676 29.227 0.271 1.00 0.00 62 SER A CA 3
ATOM 2657 C C . SER A 1 62 ? 10.476 29.795 1.673 1.00 0.00 62 SER A C 3
ATOM 2658 O O . SER A 1 62 ? 9.715 29.250 2.473 1.00 0.00 62 SER A O 3
ATOM 2666 N N . SER A 1 63 ? 11.165 30.894 1.964 1.00 0.00 63 SER A N 3
ATOM 2667 C CA . SER A 1 63 ? 11.067 31.534 3.270 1.00 0.00 63 SER A CA 3
ATOM 2668 C C . SER A 1 63 ? 9.892 32.507 3.311 1.00 0.00 63 SER A C 3
ATOM 2669 O O . SER A 1 63 ? 9.688 33.290 2.384 1.00 0.00 63 SER A O 3
ATOM 2677 N N . GLY A 1 64 ? 9.123 32.451 4.394 1.00 0.00 64 GLY A N 3
ATOM 2678 C CA . GLY A 1 64 ? 7.978 33.331 4.537 1.00 0.00 64 GLY A CA 3
ATOM 2679 C C . GLY A 1 64 ? 7.022 32.868 5.618 1.00 0.00 64 GLY A C 3
ATOM 2680 O O . GLY A 1 64 ? 6.724 33.643 6.526 1.00 0.00 64 GLY A O 3
ATOM 2686 N N . GLY A 1 1 ? -13.962 -35.299 -13.203 1.00 0.00 1 GLY A N 4
ATOM 2687 C CA . GLY A 1 1 ? -15.051 -34.960 -12.307 1.00 0.00 1 GLY A CA 4
ATOM 2688 C C . GLY A 1 1 ? -16.389 -34.897 -13.017 1.00 0.00 1 GLY A C 4
ATOM 2689 O O . GLY A 1 1 ? -16.452 -34.603 -14.211 1.00 0.00 1 GLY A O 4
ATOM 2693 N N . SER A 1 2 ? -17.461 -35.176 -12.283 1.00 0.00 2 SER A N 4
ATOM 2694 C CA . SER A 1 2 ? -18.804 -35.155 -12.852 1.00 0.00 2 SER A CA 4
ATOM 2695 C C . SER A 1 2 ? -19.331 -33.727 -12.948 1.00 0.00 2 SER A C 4
ATOM 2696 O O . SER A 1 2 ? -19.673 -33.252 -14.031 1.00 0.00 2 SER A O 4
ATOM 2704 N N . SER A 1 3 ? -19.393 -33.048 -11.808 1.00 0.00 3 SER A N 4
ATOM 2705 C CA . SER A 1 3 ? -19.882 -31.675 -11.762 1.00 0.00 3 SER A CA 4
ATOM 2706 C C . SER A 1 3 ? -18.751 -30.706 -11.429 1.00 0.00 3 SER A C 4
ATOM 2707 O O . SER A 1 3 ? -17.697 -31.110 -10.940 1.00 0.00 3 SER A O 4
ATOM 2715 N N . GLY A 1 4 ? -18.979 -29.424 -11.698 1.00 0.00 4 GLY A N 4
ATOM 2716 C CA . GLY A 1 4 ? -17.972 -28.417 -11.422 1.00 0.00 4 GLY A CA 4
ATOM 2717 C C . GLY A 1 4 ? -18.490 -27.007 -11.627 1.00 0.00 4 GLY A C 4
ATOM 2718 O O . GLY A 1 4 ? -19.224 -26.741 -12.578 1.00 0.00 4 GLY A O 4
ATOM 2722 N N . SER A 1 5 ? -18.107 -26.102 -10.731 1.00 0.00 5 SER A N 4
ATOM 2723 C CA . SER A 1 5 ? -18.543 -24.713 -10.815 1.00 0.00 5 SER A CA 4
ATOM 2724 C C . SER A 1 5 ? -17.622 -23.806 -10.005 1.00 0.00 5 SER A C 4
ATOM 2725 O O . SER A 1 5 ? -17.595 -23.868 -8.776 1.00 0.00 5 SER A O 4
ATOM 2733 N N . SER A 1 6 ? -16.869 -22.962 -10.703 1.00 0.00 6 SER A N 4
ATOM 2734 C CA . SER A 1 6 ? -15.943 -22.043 -10.050 1.00 0.00 6 SER A CA 4
ATOM 2735 C C . SER A 1 6 ? -16.316 -20.594 -10.347 1.00 0.00 6 SER A C 4
ATOM 2736 O O . SER A 1 6 ? -16.884 -20.290 -11.395 1.00 0.00 6 SER A O 4
ATOM 2744 N N . GLY A 1 7 ? -15.990 -19.703 -9.415 1.00 0.00 7 GLY A N 4
ATOM 2745 C CA . GLY A 1 7 ? -16.298 -18.296 -9.595 1.00 0.00 7 GLY A CA 4
ATOM 2746 C C . GLY A 1 7 ? -17.790 -18.029 -9.635 1.00 0.00 7 GLY A C 4
ATOM 2747 O O . GLY A 1 7 ? -18.381 -17.937 -10.711 1.00 0.00 7 GLY A O 4
ATOM 2751 N N . GLN A 1 8 ? -18.399 -17.907 -8.461 1.00 0.00 8 GLN A N 4
ATOM 2752 C CA . GLN A 1 8 ? -19.832 -17.652 -8.367 1.00 0.00 8 GLN A CA 4
ATOM 2753 C C . GLN A 1 8 ? -20.292 -16.716 -9.479 1.00 0.00 8 GLN A C 4
ATOM 2754 O O . GLN A 1 8 ? -19.637 -15.724 -9.801 1.00 0.00 8 GLN A O 4
ATOM 2768 N N . PRO A 1 9 ? -21.446 -17.036 -10.083 1.00 0.00 9 PRO A N 4
ATOM 2769 C CA . PRO A 1 9 ? -22.020 -16.236 -11.170 1.00 0.00 9 PRO A CA 4
ATOM 2770 C C . PRO A 1 9 ? -22.535 -14.885 -10.685 1.00 0.00 9 PRO A C 4
ATOM 2771 O O . PRO A 1 9 ? -23.595 -14.801 -10.064 1.00 0.00 9 PRO A O 4
ATOM 2782 N N . SER A 1 10 ? -21.779 -13.831 -10.973 1.00 0.00 10 SER A N 4
ATOM 2783 C CA . SER A 1 10 ? -22.158 -12.483 -10.563 1.00 0.00 10 SER A CA 4
ATOM 2784 C C . SER A 1 10 ? -21.334 -11.437 -11.308 1.00 0.00 10 SER A C 4
ATOM 2785 O O . SER A 1 10 ? -20.113 -11.539 -11.423 1.00 0.00 10 SER A O 4
ATOM 2793 N N . PRO A 1 11 ? -22.018 -10.406 -11.826 1.00 0.00 11 PRO A N 4
ATOM 2794 C CA . PRO A 1 11 ? -21.371 -9.320 -12.568 1.00 0.00 11 PRO A CA 4
ATOM 2795 C C . PRO A 1 11 ? -20.519 -8.431 -11.669 1.00 0.00 11 PRO A C 4
ATOM 2796 O O . PRO A 1 11 ? -20.981 -7.910 -10.653 1.00 0.00 11 PRO A O 4
ATOM 2807 N N . PRO A 1 12 ? -19.246 -8.250 -12.049 1.00 0.00 12 PRO A N 4
ATOM 2808 C CA . PRO A 1 12 ? -18.303 -7.422 -11.291 1.00 0.00 12 PRO A CA 4
ATOM 2809 C C . PRO A 1 12 ? -18.641 -5.937 -11.372 1.00 0.00 12 PRO A C 4
ATOM 2810 O O . PRO A 1 12 ? -18.435 -5.300 -12.405 1.00 0.00 12 PRO A O 4
ATOM 2821 N N . GLN A 1 13 ? -19.160 -5.392 -10.277 1.00 0.00 13 GLN A N 4
ATOM 2822 C CA . GLN A 1 13 ? -19.527 -3.982 -10.225 1.00 0.00 13 GLN A CA 4
ATOM 2823 C C . GLN A 1 13 ? -18.357 -3.133 -9.737 1.00 0.00 13 GLN A C 4
ATOM 2824 O O . GLN A 1 13 ? -18.541 -2.189 -8.968 1.00 0.00 13 GLN A O 4
ATOM 2838 N N . ARG A 1 14 ? -17.155 -3.476 -10.188 1.00 0.00 14 ARG A N 4
ATOM 2839 C CA . ARG A 1 14 ? -15.956 -2.746 -9.795 1.00 0.00 14 ARG A CA 4
ATOM 2840 C C . ARG A 1 14 ? -15.740 -2.826 -8.287 1.00 0.00 14 ARG A C 4
ATOM 2841 O O . ARG A 1 14 ? -15.619 -1.813 -7.598 1.00 0.00 14 ARG A O 4
ATOM 2862 N N . PRO A 1 15 ? -15.690 -4.059 -7.761 1.00 0.00 15 PRO A N 4
ATOM 2863 C CA . PRO A 1 15 ? -15.489 -4.301 -6.329 1.00 0.00 15 PRO A CA 4
ATOM 2864 C C . PRO A 1 15 ? -14.078 -3.944 -5.874 1.00 0.00 15 PRO A C 4
ATOM 2865 O O . PRO A 1 15 ? -13.158 -4.753 -5.981 1.00 0.00 15 PRO A O 4
ATOM 2876 N N . ASN A 1 16 ? -13.916 -2.727 -5.365 1.00 0.00 16 ASN A N 4
ATOM 2877 C CA . ASN A 1 16 ? -12.616 -2.262 -4.893 1.00 0.00 16 ASN A CA 4
ATOM 2878 C C . ASN A 1 16 ? -12.138 -3.096 -3.708 1.00 0.00 16 ASN A C 4
ATOM 2879 O O . ASN A 1 16 ? -12.863 -3.274 -2.729 1.00 0.00 16 ASN A O 4
ATOM 2890 N N . ARG A 1 17 ? -10.914 -3.603 -3.804 1.00 0.00 17 ARG A N 4
ATOM 2891 C CA . ARG A 1 17 ? -10.339 -4.418 -2.740 1.00 0.00 17 ARG A CA 4
ATOM 2892 C C . ARG A 1 17 ? -8.854 -4.115 -2.565 1.00 0.00 17 ARG A C 4
ATOM 2893 O O . ARG A 1 17 ? -8.104 -4.045 -3.539 1.00 0.00 17 ARG A O 4
ATOM 2914 N N . CYS A 1 18 ? -8.435 -3.935 -1.316 1.00 0.00 18 CYS A N 4
ATOM 2915 C CA . CYS A 1 18 ? -7.041 -3.638 -1.012 1.00 0.00 18 CYS A CA 4
ATOM 2916 C C . CYS A 1 18 ? -6.109 -4.619 -1.719 1.00 0.00 18 CYS A C 4
ATOM 2917 O O . CYS A 1 18 ? -6.287 -5.834 -1.633 1.00 0.00 18 CYS A O 4
ATOM 2924 N N . THR A 1 19 ? -5.114 -4.082 -2.418 1.00 0.00 19 THR A N 4
ATOM 2925 C CA . THR A 1 19 ? -4.155 -4.908 -3.141 1.00 0.00 19 THR A CA 4
ATOM 2926 C C . THR A 1 19 ? -3.157 -5.553 -2.186 1.00 0.00 19 THR A C 4
ATOM 2927 O O . THR A 1 19 ? -2.191 -6.185 -2.616 1.00 0.00 19 THR A O 4
ATOM 2938 N N . VAL A 1 20 ? -3.396 -5.392 -0.889 1.00 0.00 20 VAL A N 4
ATOM 2939 C CA . VAL A 1 20 ? -2.518 -5.961 0.127 1.00 0.00 20 VAL A CA 4
ATOM 2940 C C . VAL A 1 20 ? -3.247 -7.012 0.956 1.00 0.00 20 VAL A C 4
ATOM 2941 O O . VAL A 1 20 ? -2.751 -8.123 1.145 1.00 0.00 20 VAL A O 4
ATOM 2954 N N . CYS A 1 21 ? -4.428 -6.655 1.4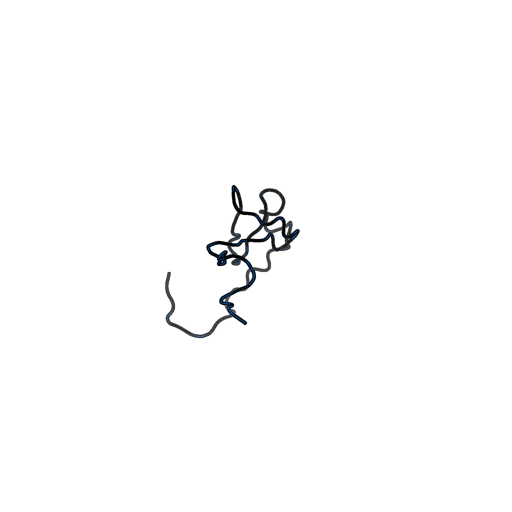50 1.00 0.00 21 CYS A N 4
ATOM 2955 C CA . CYS A 1 21 ? -5.226 -7.567 2.260 1.00 0.00 21 CYS A CA 4
ATOM 2956 C C . CYS A 1 21 ? -6.617 -7.751 1.660 1.00 0.00 21 CYS A C 4
ATOM 2957 O O . CYS A 1 21 ? -7.423 -8.534 2.162 1.00 0.00 21 CYS A O 4
ATOM 2964 N N . ARG A 1 22 ? -6.891 -7.024 0.581 1.00 0.00 22 ARG A N 4
ATOM 2965 C CA . ARG A 1 22 ? -8.184 -7.106 -0.087 1.00 0.00 22 ARG A CA 4
ATOM 2966 C C . ARG A 1 22 ? -9.325 -6.979 0.919 1.00 0.00 22 ARG A C 4
ATOM 2967 O O . ARG A 1 22 ? -10.201 -7.841 0.993 1.00 0.00 22 ARG A O 4
ATOM 2988 N N . LYS A 1 23 ? -9.308 -5.898 1.691 1.00 0.00 23 LYS A N 4
ATOM 2989 C CA . LYS A 1 23 ? -10.340 -5.657 2.693 1.00 0.00 23 LYS A CA 4
ATOM 2990 C C . LYS A 1 23 ? -11.546 -4.957 2.073 1.00 0.00 23 LYS A C 4
ATOM 2991 O O . LYS A 1 23 ? -12.314 -4.291 2.768 1.00 0.00 23 LYS A O 4
ATOM 3010 N N . ARG A 1 24 ? -11.707 -5.113 0.763 1.00 0.00 24 ARG A N 4
ATOM 3011 C CA . ARG A 1 24 ? -12.819 -4.496 0.051 1.00 0.00 24 ARG A CA 4
ATOM 3012 C C . ARG A 1 24 ? -12.913 -3.008 0.373 1.00 0.00 24 ARG A C 4
ATOM 3013 O O . ARG A 1 24 ? -13.958 -2.519 0.803 1.00 0.00 24 ARG A O 4
ATOM 3034 N N . VAL A 1 25 ? -11.813 -2.292 0.163 1.00 0.00 25 VAL A N 4
ATOM 3035 C CA . VAL A 1 25 ? -11.770 -0.859 0.430 1.00 0.00 25 VAL A CA 4
ATOM 3036 C C . VAL A 1 25 ? -12.854 -0.123 -0.349 1.00 0.00 25 VAL A C 4
ATOM 3037 O O . VAL A 1 25 ? -12.891 -0.169 -1.578 1.00 0.00 25 VAL A O 4
ATOM 3050 N N . GLY A 1 26 ? -13.737 0.558 0.376 1.00 0.00 26 GLY A N 4
ATOM 3051 C CA . GLY A 1 26 ? -14.811 1.296 -0.263 1.00 0.00 26 GLY A CA 4
ATOM 3052 C C . GLY A 1 26 ? -14.451 2.748 -0.508 1.00 0.00 26 GLY A C 4
ATOM 3053 O O . GLY A 1 26 ? -13.282 3.080 -0.709 1.00 0.00 26 GLY A O 4
ATOM 3057 N N . LEU A 1 27 ? -15.457 3.616 -0.493 1.00 0.00 27 LEU A N 4
ATOM 3058 C CA . LEU A 1 27 ? -15.241 5.041 -0.716 1.00 0.00 27 LEU A CA 4
ATOM 3059 C C . LEU A 1 27 ? -13.972 5.516 -0.016 1.00 0.00 27 LEU A C 4
ATOM 3060 O O . LEU A 1 27 ? -13.077 6.083 -0.645 1.00 0.00 27 LEU A O 4
ATOM 3076 N N . THR A 1 28 ? -13.898 5.279 1.290 1.00 0.00 28 THR A N 4
ATOM 3077 C CA . THR A 1 28 ? -12.739 5.682 2.075 1.00 0.00 28 THR A CA 4
ATOM 3078 C C . THR A 1 28 ? -11.449 5.147 1.465 1.00 0.00 28 THR A C 4
ATOM 3079 O O . THR A 1 28 ? -10.404 5.794 1.530 1.00 0.00 28 THR A O 4
ATOM 3090 N N . GLY A 1 29 ? -11.528 3.960 0.871 1.00 0.00 29 GLY A N 4
ATOM 3091 C CA . GLY A 1 29 ? -10.359 3.358 0.256 1.00 0.00 29 GLY A CA 4
ATOM 3092 C C . GLY A 1 29 ? -9.456 4.384 -0.400 1.00 0.00 29 GLY A C 4
ATOM 3093 O O . GLY A 1 29 ? -9.933 5.344 -1.006 1.00 0.00 29 GLY A O 4
ATOM 3097 N N . PHE A 1 30 ? -8.148 4.183 -0.279 1.00 0.00 30 PHE A N 4
ATOM 3098 C CA . PHE A 1 30 ? -7.176 5.099 -0.864 1.00 0.00 30 PHE A CA 4
ATOM 3099 C C . PHE A 1 30 ? -6.583 4.519 -2.144 1.00 0.00 30 PHE A C 4
ATOM 3100 O O . PHE A 1 30 ? -6.440 3.305 -2.279 1.00 0.00 30 PHE A O 4
ATOM 3117 N N . MET A 1 31 ? -6.240 5.397 -3.081 1.00 0.00 31 MET A N 4
ATOM 3118 C CA . MET A 1 31 ? -5.661 4.973 -4.351 1.00 0.00 31 MET A CA 4
ATOM 3119 C C . MET A 1 31 ? -4.250 5.526 -4.517 1.00 0.00 31 MET A C 4
ATOM 3120 O O . MET A 1 31 ? -4.065 6.707 -4.812 1.00 0.00 31 MET A O 4
ATOM 3134 N N . CYS A 1 32 ? -3.255 4.665 -4.324 1.00 0.00 32 CYS A N 4
ATOM 3135 C CA . CYS A 1 32 ? -1.860 5.067 -4.452 1.00 0.00 32 CYS A CA 4
ATOM 3136 C C . CYS A 1 32 ? -1.601 5.708 -5.812 1.00 0.00 32 CYS A C 4
ATOM 3137 O O . CYS A 1 32 ? -2.440 5.643 -6.710 1.00 0.00 32 CYS A O 4
ATOM 3144 N N . ARG A 1 33 ? -0.433 6.326 -5.956 1.00 0.00 33 ARG A N 4
ATOM 3145 C CA . ARG A 1 33 ? -0.063 6.980 -7.206 1.00 0.00 33 ARG A CA 4
ATOM 3146 C C . ARG A 1 33 ? 0.251 5.949 -8.286 1.00 0.00 33 ARG A C 4
ATOM 3147 O O . ARG A 1 33 ? -0.173 6.087 -9.433 1.00 0.00 33 ARG A O 4
ATOM 3168 N N . CYS A 1 34 ? 0.998 4.915 -7.911 1.00 0.00 34 CYS A N 4
ATOM 3169 C CA . CYS A 1 34 ? 1.371 3.861 -8.846 1.00 0.00 34 CYS A CA 4
ATOM 3170 C C . CYS A 1 34 ? 0.167 3.415 -9.671 1.00 0.00 34 CYS A C 4
ATOM 3171 O O . CYS A 1 34 ? 0.299 3.061 -10.842 1.00 0.00 34 CYS A O 4
ATOM 3178 N N . GLY A 1 35 ? -1.009 3.434 -9.049 1.00 0.00 35 GLY A N 4
ATOM 3179 C CA . GLY A 1 35 ? -2.220 3.029 -9.740 1.00 0.00 35 GLY A CA 4
ATOM 3180 C C . GLY A 1 35 ? -2.888 1.836 -9.087 1.00 0.00 35 GLY A C 4
ATOM 3181 O O . GLY A 1 35 ? -3.415 0.958 -9.771 1.00 0.00 35 GLY A O 4
ATOM 3185 N N . THR A 1 36 ? -2.866 1.800 -7.758 1.00 0.00 36 THR A N 4
ATOM 3186 C CA . THR A 1 36 ? -3.472 0.705 -7.012 1.00 0.00 36 THR A CA 4
ATOM 3187 C C . THR A 1 36 ? -4.327 1.228 -5.864 1.00 0.00 36 THR A C 4
ATOM 3188 O O . THR A 1 36 ? -4.219 2.391 -5.475 1.00 0.00 36 THR A O 4
ATOM 3199 N N . THR A 1 37 ? -5.178 0.361 -5.323 1.00 0.00 37 THR A N 4
ATOM 3200 C CA . THR A 1 37 ? -6.053 0.736 -4.220 1.00 0.00 37 THR A CA 4
ATOM 3201 C C . THR A 1 37 ? -5.707 -0.042 -2.955 1.00 0.00 37 THR A C 4
ATOM 3202 O O . THR A 1 37 ? -5.605 -1.269 -2.978 1.00 0.00 37 THR A O 4
ATOM 3213 N N . PHE A 1 38 ? -5.528 0.678 -1.853 1.00 0.00 38 PHE A N 4
ATOM 3214 C CA . PHE A 1 38 ? -5.193 0.054 -0.578 1.00 0.00 38 PHE A CA 4
ATOM 3215 C C . PHE A 1 38 ? -6.121 0.547 0.529 1.00 0.00 38 PHE A C 4
ATOM 3216 O O . PHE A 1 38 ? -7.029 1.342 0.285 1.00 0.00 38 PHE A O 4
ATOM 3233 N N . CYS A 1 39 ? -5.886 0.068 1.746 1.00 0.00 39 CYS A N 4
ATOM 3234 C CA . CYS A 1 39 ? -6.699 0.457 2.891 1.00 0.00 39 CYS A CA 4
ATOM 3235 C C . CYS A 1 39 ? -5.929 1.402 3.810 1.00 0.00 39 CYS A C 4
ATOM 3236 O O . CYS A 1 39 ? -4.709 1.527 3.707 1.00 0.00 39 CYS A O 4
ATOM 3243 N N . GLY A 1 40 ? -6.651 2.065 4.708 1.00 0.00 40 GLY A N 4
ATOM 3244 C CA . GLY A 1 40 ? -6.020 2.989 5.632 1.00 0.00 40 GLY A CA 4
ATOM 3245 C C . GLY A 1 40 ? -4.830 2.376 6.342 1.00 0.00 40 GLY A C 4
ATOM 3246 O O . GLY A 1 40 ? -3.974 3.090 6.864 1.00 0.00 40 GLY A O 4
ATOM 3250 N N . SER A 1 41 ? -4.775 1.048 6.365 1.00 0.00 41 SER A N 4
ATOM 3251 C CA . SER A 1 41 ? -3.684 0.338 7.022 1.00 0.00 41 SER A CA 4
ATOM 3252 C C . SER A 1 41 ? -2.550 0.057 6.040 1.00 0.00 41 SER A C 4
ATOM 3253 O O . SER A 1 41 ? -1.395 -0.101 6.437 1.00 0.00 41 SER A O 4
ATOM 3261 N N . HIS A 1 42 ? -2.889 -0.005 4.756 1.00 0.00 42 HIS A N 4
ATOM 3262 C CA . HIS A 1 42 ? -1.900 -0.266 3.717 1.00 0.00 42 HIS A CA 4
ATOM 3263 C C . HIS A 1 42 ? -1.938 0.819 2.645 1.00 0.00 42 HIS A C 4
ATOM 3264 O O . HIS A 1 42 ? -1.569 0.582 1.495 1.00 0.00 42 HIS A O 4
ATOM 3278 N N . ARG A 1 43 ? -2.387 2.009 3.030 1.00 0.00 43 ARG A N 4
ATOM 3279 C CA . ARG A 1 43 ? -2.475 3.130 2.102 1.00 0.00 43 ARG A CA 4
ATOM 3280 C C . ARG A 1 43 ? -1.088 3.673 1.773 1.00 0.00 43 ARG A C 4
ATOM 3281 O O . ARG A 1 43 ? -0.869 4.235 0.699 1.00 0.00 43 ARG A O 4
ATOM 3302 N N . TYR A 1 44 ? -0.155 3.501 2.702 1.00 0.00 44 TYR A N 4
ATOM 3303 C CA . TYR A 1 44 ? 1.210 3.977 2.512 1.00 0.00 44 TYR A CA 4
ATOM 3304 C C . TYR A 1 44 ? 1.931 3.154 1.449 1.00 0.00 44 TYR A C 4
ATOM 3305 O O . TYR A 1 44 ? 1.682 1.960 1.277 1.00 0.00 44 TYR A O 4
ATOM 3323 N N . PRO A 1 45 ? 2.846 3.806 0.717 1.00 0.00 45 PRO A N 4
ATOM 3324 C CA . PRO A 1 45 ? 3.623 3.155 -0.342 1.00 0.00 45 PRO A CA 4
ATOM 3325 C C . PRO A 1 45 ? 4.634 2.157 0.211 1.00 0.00 45 PRO A C 4
ATOM 3326 O O . PRO A 1 45 ? 4.777 1.052 -0.311 1.00 0.00 45 PRO A O 4
ATOM 3337 N N . GLU A 1 46 ? 5.332 2.553 1.270 1.00 0.00 46 GLU A N 4
ATOM 3338 C CA . GLU A 1 46 ? 6.330 1.691 1.893 1.00 0.00 46 GLU A CA 4
ATOM 3339 C C . GLU A 1 46 ? 5.712 0.362 2.317 1.00 0.00 46 GLU A C 4
ATOM 3340 O O . GLU A 1 46 ? 6.347 -0.689 2.222 1.00 0.00 46 GLU A O 4
ATOM 3352 N N . VAL A 1 47 ? 4.469 0.416 2.785 1.00 0.00 47 VAL A N 4
ATOM 3353 C CA . VAL A 1 47 ? 3.764 -0.783 3.223 1.00 0.00 47 VAL A CA 4
ATOM 3354 C C . VAL A 1 47 ? 3.673 -1.808 2.098 1.00 0.00 47 VAL A C 4
ATOM 3355 O O . VAL A 1 47 ? 4.045 -2.970 2.271 1.00 0.00 47 VAL A O 4
ATOM 3368 N N . HIS A 1 48 ? 3.175 -1.372 0.946 1.00 0.00 48 HIS A N 4
ATOM 3369 C CA . HIS A 1 48 ? 3.035 -2.252 -0.209 1.00 0.00 48 HIS A CA 4
ATOM 3370 C C . HIS A 1 48 ? 4.192 -2.057 -1.184 1.00 0.00 48 HIS A C 4
ATOM 3371 O O . HIS A 1 48 ? 4.024 -2.185 -2.396 1.00 0.00 48 HIS A O 4
ATOM 3385 N N . GLY A 1 49 ? 5.367 -1.744 -0.646 1.00 0.00 49 GLY A N 4
ATOM 3386 C CA . GLY A 1 49 ? 6.534 -1.535 -1.483 1.00 0.00 49 GLY A CA 4
ATOM 3387 C C . GLY A 1 49 ? 6.187 -0.899 -2.814 1.00 0.00 49 GLY A C 4
ATOM 3388 O O . GLY A 1 49 ? 6.352 -1.516 -3.867 1.00 0.00 49 GLY A O 4
ATOM 3392 N N . CYS A 1 50 ? 5.701 0.337 -2.769 1.00 0.00 50 CYS A N 4
ATOM 3393 C CA . CYS A 1 50 ? 5.327 1.057 -3.980 1.00 0.00 50 CYS A CA 4
ATOM 3394 C C . CYS A 1 50 ? 6.350 0.826 -5.089 1.00 0.00 50 CYS A C 4
ATOM 3395 O O . CYS A 1 50 ? 7.492 0.445 -4.826 1.00 0.00 50 CYS A O 4
ATOM 3402 N N . THR A 1 51 ? 5.933 1.059 -6.329 1.00 0.00 51 THR A N 4
ATOM 3403 C CA . THR A 1 51 ? 6.811 0.875 -7.478 1.00 0.00 51 THR A CA 4
ATOM 3404 C C . THR A 1 51 ? 8.250 1.240 -7.133 1.00 0.00 51 THR A C 4
ATOM 3405 O O . THR A 1 51 ? 9.177 0.474 -7.398 1.00 0.00 51 THR A O 4
ATOM 3416 N N . PHE A 1 52 ? 8.432 2.416 -6.540 1.00 0.00 52 PHE A N 4
ATOM 3417 C CA . PHE A 1 52 ? 9.760 2.883 -6.159 1.00 0.00 52 PHE A CA 4
ATOM 3418 C C . PHE A 1 52 ? 10.555 1.769 -5.484 1.00 0.00 52 PHE A C 4
ATOM 3419 O O . PHE A 1 52 ? 10.199 1.305 -4.401 1.00 0.00 52 PHE A O 4
ATOM 3436 N N . ASP A 1 53 ? 11.634 1.344 -6.133 1.00 0.00 53 ASP A N 4
ATOM 3437 C CA . ASP A 1 53 ? 12.481 0.285 -5.597 1.00 0.00 53 ASP A CA 4
ATOM 3438 C C . ASP A 1 53 ? 13.523 0.855 -4.640 1.00 0.00 53 ASP A C 4
ATOM 3439 O O . ASP A 1 53 ? 14.254 1.784 -4.983 1.00 0.00 53 ASP A O 4
ATOM 3448 N N . PHE A 1 54 ? 13.584 0.292 -3.437 1.00 0.00 54 PHE A N 4
ATOM 3449 C CA . PHE A 1 54 ? 14.535 0.746 -2.429 1.00 0.00 54 PHE A CA 4
ATOM 3450 C C . PHE A 1 54 ? 15.425 -0.404 -1.965 1.00 0.00 54 PHE A C 4
ATOM 3451 O O . PHE A 1 54 ? 15.246 -0.941 -0.871 1.00 0.00 54 PHE A O 4
ATOM 3468 N N . LYS A 1 55 ? 16.385 -0.777 -2.805 1.00 0.00 55 LYS A N 4
ATOM 3469 C CA . LYS A 1 55 ? 17.305 -1.861 -2.483 1.00 0.00 55 LYS A CA 4
ATOM 3470 C C . LYS A 1 55 ? 18.574 -1.323 -1.830 1.00 0.00 55 LYS A C 4
ATOM 3471 O O . LYS A 1 55 ? 19.305 -0.534 -2.429 1.00 0.00 55 LYS A O 4
ATOM 3490 N N . SER A 1 56 ? 18.830 -1.754 -0.599 1.00 0.00 56 SER A N 4
ATOM 3491 C CA . SER A 1 56 ? 20.010 -1.314 0.136 1.00 0.00 56 SER A CA 4
ATOM 3492 C C . SER A 1 56 ? 21.252 -2.068 -0.328 1.00 0.00 56 SER A C 4
ATOM 3493 O O . SER A 1 56 ? 21.424 -3.249 -0.025 1.00 0.00 56 SER A O 4
ATOM 3501 N N . ALA A 1 57 ? 22.115 -1.378 -1.065 1.00 0.00 57 ALA A N 4
ATOM 3502 C CA . ALA A 1 57 ? 23.342 -1.981 -1.570 1.00 0.00 57 ALA A CA 4
ATOM 3503 C C . ALA A 1 57 ? 24.278 -2.361 -0.427 1.00 0.00 57 ALA A C 4
ATOM 3504 O O . ALA A 1 57 ? 24.598 -1.535 0.426 1.00 0.00 57 ALA A O 4
ATOM 3511 N N . GLY A 1 58 ? 24.712 -3.617 -0.416 1.00 0.00 58 GLY A N 4
ATOM 3512 C CA . GLY A 1 58 ? 25.605 -4.085 0.627 1.00 0.00 58 GLY A CA 4
ATOM 3513 C C . GLY A 1 58 ? 26.197 -5.445 0.317 1.00 0.00 58 GLY A C 4
ATOM 3514 O O . GLY A 1 58 ? 26.717 -5.669 -0.776 1.00 0.00 58 GLY A O 4
ATOM 3518 N N . SER A 1 59 ? 26.121 -6.356 1.282 1.00 0.00 59 SER A N 4
ATOM 3519 C CA . SER A 1 59 ? 26.659 -7.700 1.109 1.00 0.00 59 SER A CA 4
ATOM 3520 C C . SER A 1 59 ? 25.534 -8.728 1.017 1.00 0.00 59 SER A C 4
ATOM 3521 O O . SER A 1 59 ? 24.894 -9.055 2.015 1.00 0.00 59 SER A O 4
ATOM 3529 N N . GLY A 1 60 ? 25.300 -9.234 -0.190 1.00 0.00 60 GLY A N 4
ATOM 3530 C CA . GLY A 1 60 ? 24.254 -10.219 -0.391 1.00 0.00 60 GLY A CA 4
ATOM 3531 C C . GLY A 1 60 ? 24.675 -11.609 0.041 1.00 0.00 60 GLY A C 4
ATOM 3532 O O . GLY A 1 60 ? 25.836 -11.856 0.367 1.00 0.00 60 GLY A O 4
ATOM 3536 N N . PRO A 1 61 ? 23.716 -12.547 0.048 1.00 0.00 61 PRO A N 4
ATOM 3537 C CA . PRO A 1 61 ? 23.970 -13.936 0.442 1.00 0.00 61 PRO A CA 4
ATOM 3538 C C . PRO A 1 61 ? 24.827 -14.680 -0.576 1.00 0.00 61 PRO A C 4
ATOM 3539 O O . PRO A 1 61 ? 24.459 -14.795 -1.745 1.00 0.00 61 PRO A O 4
ATOM 3550 N N . SER A 1 62 ? 25.970 -15.185 -0.124 1.00 0.00 62 SER A N 4
ATOM 3551 C CA . SER A 1 62 ? 26.881 -15.916 -0.997 1.00 0.00 62 SER A CA 4
ATOM 3552 C C . SER A 1 62 ? 26.598 -17.414 -0.946 1.00 0.00 62 SER A C 4
ATOM 3553 O O . SER A 1 62 ? 27.227 -18.151 -0.187 1.00 0.00 62 SER A O 4
ATOM 3561 N N . SER A 1 63 ? 25.645 -17.858 -1.760 1.00 0.00 63 SER A N 4
ATOM 3562 C CA . SER A 1 63 ? 25.274 -19.268 -1.805 1.00 0.00 63 SER A CA 4
ATOM 3563 C C . SER A 1 63 ? 26.071 -20.005 -2.877 1.00 0.00 63 SER A C 4
ATOM 3564 O O . SER A 1 63 ? 26.828 -19.396 -3.632 1.00 0.00 63 SER A O 4
ATOM 3572 N N . GLY A 1 64 ? 25.894 -21.321 -2.937 1.00 0.00 64 GLY A N 4
ATOM 3573 C CA . GLY A 1 64 ? 26.603 -22.121 -3.919 1.00 0.00 64 GLY A CA 4
ATOM 3574 C C . GLY A 1 64 ? 25.917 -22.121 -5.271 1.00 0.00 64 GLY A C 4
ATOM 3575 O O . GLY A 1 64 ? 25.267 -21.135 -5.612 1.00 0.00 64 GLY A O 4
ATOM 3581 N N . GLY A 1 1 ? -20.599 -36.001 -28.039 1.00 0.00 1 GLY A N 5
ATOM 3582 C CA . GLY A 1 1 ? -20.117 -34.650 -27.824 1.00 0.00 1 GLY A CA 5
ATOM 3583 C C . GLY A 1 1 ? -19.375 -34.501 -26.510 1.00 0.00 1 GLY A C 5
ATOM 3584 O O . GLY A 1 1 ? -18.448 -35.258 -26.224 1.00 0.00 1 GLY A O 5
ATOM 3588 N N . SER A 1 2 ? -19.782 -33.521 -25.710 1.00 0.00 2 SER A N 5
ATOM 3589 C CA . SER A 1 2 ? -19.146 -33.271 -24.422 1.00 0.00 2 SER A CA 5
ATOM 3590 C C . SER A 1 2 ? -20.112 -32.582 -23.463 1.00 0.00 2 SER A C 5
ATOM 3591 O O . SER A 1 2 ? -21.068 -31.933 -23.888 1.00 0.00 2 SER A O 5
ATOM 3599 N N . SER A 1 3 ? -19.855 -32.727 -22.167 1.00 0.00 3 SER A N 5
ATOM 3600 C CA . SER A 1 3 ? -20.703 -32.122 -21.147 1.00 0.00 3 SER A CA 5
ATOM 3601 C C . SER A 1 3 ? -20.529 -30.607 -21.124 1.00 0.00 3 SER A C 5
ATOM 3602 O O . SER A 1 3 ? -21.504 -29.859 -21.082 1.00 0.00 3 SER A O 5
ATOM 3610 N N . GLY A 1 4 ? -19.276 -30.161 -21.152 1.00 0.00 4 GLY A N 5
ATOM 3611 C CA . GLY A 1 4 ? -18.995 -28.737 -21.134 1.00 0.00 4 GLY A CA 5
ATOM 3612 C C . GLY A 1 4 ? -18.522 -28.257 -19.776 1.00 0.00 4 GLY A C 5
ATOM 3613 O O . GLY A 1 4 ? -18.802 -28.886 -18.756 1.00 0.00 4 GLY A O 5
ATOM 3617 N N . SER A 1 5 ? -17.801 -27.141 -19.763 1.00 0.00 5 SER A N 5
ATOM 3618 C CA . SER A 1 5 ? -17.282 -26.579 -18.521 1.00 0.00 5 SER A CA 5
ATOM 3619 C C . SER A 1 5 ? -18.420 -26.227 -17.568 1.00 0.00 5 SER A C 5
ATOM 3620 O O . SER A 1 5 ? -19.365 -25.532 -17.941 1.00 0.00 5 SER A O 5
ATOM 3628 N N . SER A 1 6 ? -18.322 -26.713 -16.334 1.00 0.00 6 SER A N 5
ATOM 3629 C CA . SER A 1 6 ? -19.344 -26.454 -15.327 1.00 0.00 6 SER A CA 5
ATOM 3630 C C . SER A 1 6 ? -18.915 -25.324 -14.396 1.00 0.00 6 SER A C 5
ATOM 3631 O O . SER A 1 6 ? -17.788 -25.304 -13.903 1.00 0.00 6 SER A O 5
ATOM 3639 N N . GLY A 1 7 ? -19.824 -24.382 -14.161 1.00 0.00 7 GLY A N 5
ATOM 3640 C CA . GLY A 1 7 ? -19.522 -23.261 -13.290 1.00 0.00 7 GLY A CA 5
ATOM 3641 C C . GLY A 1 7 ? -19.034 -22.047 -14.056 1.00 0.00 7 GLY A C 5
ATOM 3642 O O . GLY A 1 7 ? -18.024 -22.113 -14.755 1.00 0.00 7 GLY A O 5
ATOM 3646 N N . GLN A 1 8 ? -19.755 -20.938 -13.925 1.00 0.00 8 GLN A N 5
ATOM 3647 C CA . GLN A 1 8 ? -19.390 -19.705 -14.613 1.00 0.00 8 GLN A CA 5
ATOM 3648 C C . GLN A 1 8 ? -19.124 -18.583 -13.615 1.00 0.00 8 GLN A C 5
ATOM 3649 O O . GLN A 1 8 ? -19.912 -18.330 -12.704 1.00 0.00 8 GLN A O 5
ATOM 3663 N N . PRO A 1 9 ? -17.987 -17.893 -13.789 1.00 0.00 9 PRO A N 5
ATOM 3664 C CA . PRO A 1 9 ? -17.591 -16.786 -12.913 1.00 0.00 9 PRO A CA 5
ATOM 3665 C C . PRO A 1 9 ? -18.479 -15.559 -13.092 1.00 0.00 9 PRO A C 5
ATOM 3666 O O . PRO A 1 9 ? -18.589 -15.016 -14.192 1.00 0.00 9 PRO A O 5
ATOM 3677 N N . SER A 1 10 ? -19.110 -15.127 -12.005 1.00 0.00 10 SER A N 5
ATOM 3678 C CA . SER A 1 10 ? -19.991 -13.965 -12.044 1.00 0.00 10 SER A CA 5
ATOM 3679 C C . SER A 1 10 ? -19.206 -12.700 -12.376 1.00 0.00 10 SER A C 5
ATOM 3680 O O . SER A 1 10 ? -18.064 -12.518 -11.954 1.00 0.00 10 SER A O 5
ATOM 3688 N N . PRO A 1 11 ? -19.833 -11.802 -13.152 1.00 0.00 11 PRO A N 5
ATOM 3689 C CA . PRO A 1 11 ? -19.214 -10.537 -13.558 1.00 0.00 11 PRO A CA 5
ATOM 3690 C C . PRO A 1 11 ? -19.058 -9.567 -12.392 1.00 0.00 11 PRO A C 5
ATOM 3691 O O . PRO A 1 11 ? -20.036 -9.087 -11.818 1.00 0.00 11 PRO A O 5
ATOM 3702 N N . PRO A 1 12 ? -17.801 -9.270 -12.033 1.00 0.00 12 PRO A N 5
ATOM 3703 C CA . PRO A 1 12 ? -17.488 -8.353 -10.933 1.00 0.00 12 PRO A CA 5
ATOM 3704 C C . PRO A 1 12 ? -17.839 -6.907 -11.265 1.00 0.00 12 PRO A C 5
ATOM 3705 O O . PRO A 1 12 ? -17.433 -6.384 -12.303 1.00 0.00 12 PRO A O 5
ATOM 3716 N N . GLN A 1 13 ? -18.595 -6.267 -10.379 1.00 0.00 13 GLN A N 5
ATOM 3717 C CA . GLN A 1 13 ? -19.000 -4.881 -10.580 1.00 0.00 13 GLN A CA 5
ATOM 3718 C C . GLN A 1 13 ? -17.904 -3.922 -10.127 1.00 0.00 13 GLN A C 5
ATOM 3719 O O . GLN A 1 13 ? -18.158 -2.985 -9.370 1.00 0.00 13 GLN A O 5
ATOM 3733 N N . ARG A 1 14 ? -16.683 -4.163 -10.596 1.00 0.00 14 ARG A N 5
ATOM 3734 C CA . ARG A 1 14 ? -15.548 -3.321 -10.238 1.00 0.00 14 ARG A CA 5
ATOM 3735 C C . ARG A 1 14 ? -15.346 -3.295 -8.726 1.00 0.00 14 ARG A C 5
ATOM 3736 O O . ARG A 1 14 ? -15.279 -2.235 -8.102 1.00 0.00 14 ARG A O 5
ATOM 3757 N N . PRO A 1 15 ? -15.248 -4.488 -8.121 1.00 0.00 15 PRO A N 5
ATOM 3758 C CA . PRO A 1 15 ? -15.052 -4.628 -6.675 1.00 0.00 15 PRO A CA 5
ATOM 3759 C C . PRO A 1 15 ? -13.665 -4.179 -6.231 1.00 0.00 15 PRO A C 5
ATOM 3760 O O . PRO A 1 15 ? -12.703 -4.942 -6.301 1.00 0.00 15 PRO A O 5
ATOM 3771 N N . ASN A 1 16 ? -13.569 -2.935 -5.773 1.00 0.00 16 ASN A N 5
ATOM 3772 C CA . ASN A 1 16 ? -12.298 -2.384 -5.317 1.00 0.00 16 ASN A CA 5
ATOM 3773 C C . ASN A 1 16 ? -11.871 -3.019 -3.997 1.00 0.00 16 ASN A C 5
ATOM 3774 O O . ASN A 1 16 ? -12.436 -2.725 -2.944 1.00 0.00 16 ASN A O 5
ATOM 3785 N N . ARG A 1 17 ? -10.870 -3.891 -4.063 1.00 0.00 17 ARG A N 5
ATOM 3786 C CA . ARG A 1 17 ? -10.368 -4.568 -2.874 1.00 0.00 17 ARG A CA 5
ATOM 3787 C C . ARG A 1 17 ? -8.875 -4.309 -2.690 1.00 0.00 17 ARG A C 5
ATOM 3788 O O . ARG A 1 17 ? -8.096 -4.405 -3.638 1.00 0.00 17 ARG A O 5
ATOM 3809 N N . CYS A 1 18 ? -8.484 -3.979 -1.463 1.00 0.00 18 CYS A N 5
ATOM 3810 C CA . CYS A 1 18 ? -7.086 -3.704 -1.154 1.00 0.00 18 CYS A CA 5
ATOM 3811 C C . CYS A 1 18 ? -6.172 -4.735 -1.809 1.00 0.00 18 CYS A C 5
ATOM 3812 O O . CYS A 1 18 ? -6.354 -5.941 -1.640 1.00 0.00 18 CYS A O 5
ATOM 3819 N N . THR A 1 19 ? -5.185 -4.251 -2.558 1.00 0.00 19 THR A N 5
ATOM 3820 C CA . THR A 1 19 ? -4.242 -5.129 -3.239 1.00 0.00 19 THR A CA 5
ATOM 3821 C C . THR A 1 19 ? -3.252 -5.742 -2.255 1.00 0.00 19 THR A C 5
ATOM 3822 O O . THR A 1 19 ? -2.313 -6.433 -2.652 1.00 0.00 19 THR A O 5
ATOM 3833 N N . VAL A 1 20 ? -3.468 -5.487 -0.969 1.00 0.00 20 VAL A N 5
ATOM 3834 C CA . VAL A 1 20 ? -2.596 -6.016 0.073 1.00 0.00 20 VAL A CA 5
ATOM 3835 C C . VAL A 1 20 ? -3.342 -6.997 0.969 1.00 0.00 20 VAL A C 5
ATOM 3836 O O . VAL A 1 20 ? -2.839 -8.077 1.281 1.00 0.00 20 VAL A O 5
ATOM 3849 N N . CYS A 1 21 ? -4.547 -6.616 1.380 1.00 0.00 21 CYS A N 5
ATOM 3850 C CA . CYS A 1 21 ? -5.365 -7.462 2.241 1.00 0.00 21 CYS A CA 5
ATOM 3851 C C . CYS A 1 21 ? -6.743 -7.693 1.626 1.00 0.00 21 CYS A C 5
ATOM 3852 O O . CYS A 1 21 ? -7.535 -8.488 2.133 1.00 0.00 21 CYS A O 5
ATOM 3859 N N . ARG A 1 22 ? -7.021 -6.993 0.532 1.00 0.00 22 ARG A N 5
ATOM 3860 C CA . ARG A 1 22 ? -8.302 -7.120 -0.152 1.00 0.00 22 ARG A CA 5
ATOM 3861 C C . ARG A 1 22 ? -9.460 -6.991 0.834 1.00 0.00 22 ARG A C 5
ATOM 3862 O O . ARG A 1 22 ? -10.318 -7.870 0.920 1.00 0.00 22 ARG A O 5
ATOM 3883 N N . LYS A 1 23 ? -9.476 -5.890 1.578 1.00 0.00 23 LYS A N 5
ATOM 3884 C CA . LYS A 1 23 ? -10.528 -5.644 2.558 1.00 0.00 23 LYS A CA 5
ATOM 3885 C C . LYS A 1 23 ? -11.698 -4.898 1.925 1.00 0.00 23 LYS A C 5
ATOM 3886 O O . LYS A 1 23 ? -12.447 -4.204 2.612 1.00 0.00 23 LYS A O 5
ATOM 3905 N N . ARG A 1 24 ? -11.849 -5.048 0.613 1.00 0.00 24 ARG A N 5
ATOM 3906 C CA . ARG A 1 24 ? -12.929 -4.389 -0.111 1.00 0.00 24 ARG A CA 5
ATOM 3907 C C . ARG A 1 24 ? -13.074 -2.936 0.332 1.00 0.00 24 ARG A C 5
ATOM 3908 O O . ARG A 1 24 ? -14.177 -2.471 0.619 1.00 0.00 24 ARG A O 5
ATOM 3929 N N . VAL A 1 25 ? -11.953 -2.225 0.388 1.00 0.00 25 VAL A N 5
ATOM 3930 C CA . VAL A 1 25 ? -11.954 -0.825 0.796 1.00 0.00 25 VAL A CA 5
ATOM 3931 C C . VAL A 1 25 ? -13.174 -0.094 0.247 1.00 0.00 25 VAL A C 5
ATOM 3932 O O . VAL A 1 25 ? -13.628 0.895 0.820 1.00 0.00 25 VAL A O 5
ATOM 3945 N N . GLY A 1 26 ? -13.702 -0.590 -0.869 1.00 0.00 26 GLY A N 5
ATOM 3946 C CA . GLY A 1 26 ? -14.865 0.029 -1.477 1.00 0.00 26 GLY A CA 5
ATOM 3947 C C . GLY A 1 26 ? -14.506 1.240 -2.315 1.00 0.00 26 GLY A C 5
ATOM 3948 O O . GLY A 1 26 ? -13.351 1.415 -2.704 1.00 0.00 26 GLY A O 5
ATOM 3952 N N . LEU A 1 27 ? -15.498 2.078 -2.595 1.00 0.00 27 LEU A N 5
ATOM 3953 C CA . LEU A 1 27 ? -15.282 3.279 -3.394 1.00 0.00 27 LEU A CA 5
ATOM 3954 C C . LEU A 1 27 ? -14.484 4.318 -2.612 1.00 0.00 27 LEU A C 5
ATOM 3955 O O . LEU A 1 27 ? -13.662 5.041 -3.177 1.00 0.00 27 LEU A O 5
ATOM 3971 N N . THR A 1 28 ? -14.729 4.385 -1.307 1.00 0.00 28 THR A N 5
ATOM 3972 C CA . THR A 1 28 ? -14.034 5.334 -0.447 1.00 0.00 28 THR A CA 5
ATOM 3973 C C . THR A 1 28 ? -12.693 4.775 0.016 1.00 0.00 28 THR A C 5
ATOM 3974 O O . THR A 1 28 ? -12.341 4.873 1.191 1.00 0.00 28 THR A O 5
ATOM 3985 N N . GLY A 1 29 ? -11.948 4.189 -0.916 1.00 0.00 29 GLY A N 5
ATOM 3986 C CA . GLY A 1 29 ? -10.653 3.623 -0.583 1.00 0.00 29 GLY A CA 5
ATOM 3987 C C . GLY A 1 29 ? -9.510 4.566 -0.902 1.00 0.00 29 GLY A C 5
ATOM 3988 O O . GLY A 1 29 ? -9.731 5.720 -1.268 1.00 0.00 29 GLY A O 5
ATOM 3992 N N . PHE A 1 30 ? -8.283 4.074 -0.762 1.00 0.00 30 PHE A N 5
ATOM 3993 C CA . PHE A 1 30 ? -7.100 4.882 -1.035 1.00 0.00 30 PHE A CA 5
ATOM 3994 C C . PHE A 1 30 ? -6.345 4.347 -2.249 1.00 0.00 30 PHE A C 5
ATOM 3995 O O . PHE A 1 30 ? -5.639 3.343 -2.161 1.00 0.00 30 PHE A O 5
ATOM 4012 N N . MET A 1 31 ? -6.500 5.025 -3.381 1.00 0.00 31 MET A N 5
ATOM 4013 C CA . MET A 1 31 ? -5.833 4.620 -4.613 1.00 0.00 31 MET A CA 5
ATOM 4014 C C . MET A 1 31 ? -4.462 5.278 -4.731 1.00 0.00 31 MET A C 5
ATOM 4015 O O . MET A 1 31 ? -4.346 6.417 -5.182 1.00 0.00 31 MET A O 5
ATOM 4029 N N . CYS A 1 32 ? -3.426 4.553 -4.322 1.00 0.00 32 CYS A N 5
ATOM 4030 C CA . CYS A 1 32 ? -2.063 5.066 -4.381 1.00 0.00 32 CYS A CA 5
ATOM 4031 C C . CYS A 1 32 ? -1.788 5.727 -5.729 1.00 0.00 32 CYS A C 5
ATOM 4032 O O . CYS A 1 32 ? -2.593 5.629 -6.655 1.00 0.00 32 CYS A O 5
ATOM 4039 N N . ARG A 1 33 ? -0.646 6.400 -5.830 1.00 0.00 33 ARG A N 5
ATOM 4040 C CA . ARG A 1 33 ? -0.266 7.077 -7.064 1.00 0.00 33 ARG A CA 5
ATOM 4041 C C . ARG A 1 33 ? 0.186 6.072 -8.119 1.00 0.00 33 ARG A C 5
ATOM 4042 O O . ARG A 1 33 ? -0.169 6.187 -9.293 1.00 0.00 33 ARG A O 5
ATOM 4063 N N . CYS A 1 34 ? 0.970 5.087 -7.694 1.00 0.00 34 CYS A N 5
ATOM 4064 C CA . CYS A 1 34 ? 1.471 4.062 -8.601 1.00 0.00 34 CYS A CA 5
ATOM 4065 C C . CYS A 1 34 ? 0.356 3.544 -9.505 1.00 0.00 34 CYS A C 5
ATOM 4066 O O . CYS A 1 34 ? 0.600 3.149 -10.645 1.00 0.00 34 CYS A O 5
ATOM 4073 N N . GLY A 1 35 ? -0.868 3.548 -8.987 1.00 0.00 35 GLY A N 5
ATOM 4074 C CA . GLY A 1 35 ? -2.002 3.076 -9.760 1.00 0.00 35 GLY A CA 5
ATOM 4075 C C . GLY A 1 35 ? -2.648 1.847 -9.152 1.00 0.00 35 GLY A C 5
ATOM 4076 O O . GLY A 1 35 ? -3.116 0.962 -9.869 1.00 0.00 35 GLY A O 5
ATOM 4080 N N . THR A 1 36 ? -2.672 1.789 -7.824 1.00 0.00 36 THR A N 5
ATOM 4081 C CA . THR A 1 36 ? -3.262 0.658 -7.118 1.00 0.00 36 THR A CA 5
ATOM 4082 C C . THR A 1 36 ? -4.155 1.128 -5.976 1.00 0.00 36 THR A C 5
ATOM 4083 O O . THR A 1 36 ? -4.122 2.296 -5.587 1.00 0.00 36 THR A O 5
ATOM 4094 N N . THR A 1 37 ? -4.953 0.210 -5.439 1.00 0.00 37 THR A N 5
ATOM 4095 C CA . THR A 1 37 ? -5.856 0.530 -4.341 1.00 0.00 37 THR A CA 5
ATOM 4096 C C . THR A 1 37 ? -5.464 -0.218 -3.072 1.00 0.00 37 THR A C 5
ATOM 4097 O O . THR A 1 37 ? -5.206 -1.421 -3.103 1.00 0.00 37 THR A O 5
ATOM 4108 N N . PHE A 1 38 ? -5.423 0.502 -1.955 1.00 0.00 38 PHE A N 5
ATOM 4109 C CA . PHE A 1 38 ? -5.062 -0.094 -0.674 1.00 0.00 38 PHE A CA 5
ATOM 4110 C C . PHE A 1 38 ? -5.994 0.391 0.433 1.00 0.00 38 PHE A C 5
ATOM 4111 O O . PHE A 1 38 ? -6.882 1.211 0.198 1.00 0.00 38 PHE A O 5
ATOM 4128 N N . CYS A 1 39 ? -5.787 -0.124 1.640 1.00 0.00 39 CYS A N 5
ATOM 4129 C CA . CYS A 1 39 ? -6.607 0.254 2.784 1.00 0.00 39 CYS A CA 5
ATOM 4130 C C . CYS A 1 39 ? -5.872 1.251 3.676 1.00 0.00 39 CYS A C 5
ATOM 4131 O O . CYS A 1 39 ? -4.657 1.413 3.573 1.00 0.00 39 CYS A O 5
ATOM 4138 N N . GLY A 1 40 ? -6.619 1.915 4.552 1.00 0.00 40 GLY A N 5
ATOM 4139 C CA . GLY A 1 40 ? -6.022 2.887 5.449 1.00 0.00 40 GLY A CA 5
ATOM 4140 C C . GLY A 1 40 ? -4.802 2.342 6.166 1.00 0.00 40 GLY A C 5
ATOM 4141 O O . GLY A 1 40 ? -3.935 3.103 6.596 1.00 0.00 40 GLY A O 5
ATOM 4145 N N . SER A 1 41 ? -4.736 1.021 6.296 1.00 0.00 41 SER A N 5
ATOM 4146 C CA . SER A 1 41 ? -3.616 0.375 6.971 1.00 0.00 41 SER A CA 5
ATOM 4147 C C . SER A 1 41 ? -2.486 0.080 5.988 1.00 0.00 41 SER A C 5
ATOM 4148 O O . SER A 1 41 ? -1.327 -0.058 6.380 1.00 0.00 41 SER A O 5
ATOM 4156 N N . HIS A 1 42 ? -2.833 -0.015 4.709 1.00 0.00 42 HIS A N 5
ATOM 4157 C CA . HIS A 1 42 ? -1.849 -0.292 3.668 1.00 0.00 42 HIS A CA 5
ATOM 4158 C C . HIS A 1 42 ? -1.880 0.786 2.589 1.00 0.00 42 HIS A C 5
ATOM 4159 O O . HIS A 1 42 ? -1.480 0.549 1.450 1.00 0.00 42 HIS A O 5
ATOM 4173 N N . ARG A 1 43 ? -2.359 1.971 2.957 1.00 0.00 43 ARG A N 5
ATOM 4174 C CA . ARG A 1 43 ? -2.444 3.084 2.020 1.00 0.00 43 ARG A CA 5
ATOM 4175 C C . ARG A 1 43 ? -1.060 3.656 1.727 1.00 0.00 43 ARG A C 5
ATOM 4176 O O . ARG A 1 43 ? -0.798 4.143 0.627 1.00 0.00 43 ARG A O 5
ATOM 4197 N N . TYR A 1 44 ? -0.178 3.593 2.719 1.00 0.00 44 TYR A N 5
ATOM 4198 C CA . TYR A 1 44 ? 1.178 4.106 2.569 1.00 0.00 44 TYR A CA 5
ATOM 4199 C C . TYR A 1 44 ? 1.934 3.342 1.487 1.00 0.00 44 TYR A C 5
ATOM 4200 O O . TYR A 1 44 ? 1.717 2.150 1.266 1.00 0.00 44 TYR A O 5
ATOM 4218 N N . PRO A 1 45 ? 2.843 4.043 0.794 1.00 0.00 45 PRO A N 5
ATOM 4219 C CA . PRO A 1 45 ? 3.651 3.451 -0.277 1.00 0.00 45 PRO A CA 5
ATOM 4220 C C . PRO A 1 45 ? 4.678 2.457 0.254 1.00 0.00 45 PRO A C 5
ATOM 4221 O O . PRO A 1 45 ? 4.857 1.377 -0.308 1.00 0.00 45 PRO A O 5
ATOM 4232 N N . GLU A 1 46 ? 5.349 2.829 1.340 1.00 0.00 46 GLU A N 5
ATOM 4233 C CA . GLU A 1 46 ? 6.359 1.968 1.945 1.00 0.00 46 GLU A CA 5
ATOM 4234 C C . GLU A 1 46 ? 5.760 0.621 2.339 1.00 0.00 46 GLU A C 5
ATOM 4235 O O . GLU A 1 46 ? 6.402 -0.420 2.204 1.00 0.00 46 GLU A O 5
ATOM 4247 N N . VAL A 1 47 ? 4.524 0.650 2.828 1.00 0.00 47 VAL A N 5
ATOM 4248 C CA . VAL A 1 47 ? 3.837 -0.567 3.242 1.00 0.00 47 VAL A CA 5
ATOM 4249 C C . VAL A 1 47 ? 3.711 -1.549 2.083 1.00 0.00 47 VAL A C 5
ATOM 4250 O O . VAL A 1 47 ? 4.123 -2.704 2.185 1.00 0.00 47 VAL A O 5
ATOM 4263 N N . HIS A 1 48 ? 3.138 -1.081 0.978 1.00 0.00 48 HIS A N 5
ATOM 4264 C CA . HIS A 1 48 ? 2.959 -1.917 -0.203 1.00 0.00 48 HIS A CA 5
ATOM 4265 C C . HIS A 1 48 ? 4.112 -1.727 -1.184 1.00 0.00 48 HIS A C 5
ATOM 4266 O O . HIS A 1 48 ? 3.927 -1.803 -2.398 1.00 0.00 48 HIS A O 5
ATOM 4280 N N . GLY A 1 49 ? 5.304 -1.479 -0.648 1.00 0.00 49 GLY A N 5
ATOM 4281 C CA . GLY A 1 49 ? 6.469 -1.282 -1.490 1.00 0.00 49 GLY A CA 5
ATOM 4282 C C . GLY A 1 49 ? 6.132 -0.579 -2.791 1.00 0.00 49 GLY A C 5
ATOM 4283 O O . GLY A 1 49 ? 6.096 -1.203 -3.851 1.00 0.00 49 GLY A O 5
ATOM 4287 N N . CYS A 1 50 ? 5.882 0.724 -2.709 1.00 0.00 50 CYS A N 5
ATOM 4288 C CA . CYS A 1 50 ? 5.544 1.513 -3.888 1.00 0.00 50 CYS A CA 5
ATOM 4289 C C . CYS A 1 50 ? 6.682 1.489 -4.904 1.00 0.00 50 CYS A C 5
ATOM 4290 O O . CYS A 1 50 ? 7.816 1.855 -4.592 1.00 0.00 50 CYS A O 5
ATOM 4297 N N . THR A 1 51 ? 6.372 1.055 -6.121 1.00 0.00 51 THR A N 5
ATOM 4298 C CA . THR A 1 51 ? 7.368 0.981 -7.183 1.00 0.00 51 THR A CA 5
ATOM 4299 C C . THR A 1 51 ? 8.702 0.471 -6.651 1.00 0.00 51 THR A C 5
ATOM 4300 O O . THR A 1 51 ? 9.763 0.975 -7.021 1.00 0.00 51 THR A O 5
ATOM 4311 N N . PHE A 1 52 ? 8.643 -0.532 -5.782 1.00 0.00 52 PHE A N 5
ATOM 4312 C CA . PHE A 1 52 ? 9.848 -1.111 -5.199 1.00 0.00 52 PHE A CA 5
ATOM 4313 C C . PHE A 1 52 ? 10.436 -2.180 -6.115 1.00 0.00 52 PHE A C 5
ATOM 4314 O O . PHE A 1 52 ? 9.829 -2.556 -7.118 1.00 0.00 52 PHE A O 5
ATOM 4331 N N . ASP A 1 53 ? 11.622 -2.664 -5.764 1.00 0.00 53 ASP A N 5
ATOM 4332 C CA . ASP A 1 53 ? 12.294 -3.689 -6.553 1.00 0.00 53 ASP A CA 5
ATOM 4333 C C . ASP A 1 53 ? 11.772 -5.078 -6.197 1.00 0.00 53 ASP A C 5
ATOM 4334 O O . ASP A 1 53 ? 12.390 -5.805 -5.420 1.00 0.00 53 ASP A O 5
ATOM 4343 N N . PHE A 1 54 ? 10.629 -5.439 -6.771 1.00 0.00 54 PHE A N 5
ATOM 4344 C CA . PHE A 1 54 ? 10.022 -6.740 -6.513 1.00 0.00 54 PHE A CA 5
ATOM 4345 C C . PHE A 1 54 ? 10.065 -7.617 -7.761 1.00 0.00 54 PHE A C 5
ATOM 4346 O O . PHE A 1 54 ? 10.521 -7.188 -8.820 1.00 0.00 54 PHE A O 5
ATOM 4363 N N . LYS A 1 55 ? 9.586 -8.850 -7.626 1.00 0.00 55 LYS A N 5
ATOM 4364 C CA . LYS A 1 55 ? 9.568 -9.789 -8.741 1.00 0.00 55 LYS A CA 5
ATOM 4365 C C . LYS A 1 55 ? 8.137 -10.136 -9.137 1.00 0.00 55 LYS A C 5
ATOM 4366 O O . LYS A 1 55 ? 7.537 -11.061 -8.588 1.00 0.00 55 LYS A O 5
ATOM 4385 N N . SER A 1 56 ? 7.595 -9.390 -10.094 1.00 0.00 56 SER A N 5
ATOM 4386 C CA . SER A 1 56 ? 6.233 -9.618 -10.562 1.00 0.00 56 SER A CA 5
ATOM 4387 C C . SER A 1 56 ? 6.015 -8.983 -11.932 1.00 0.00 56 SER A C 5
ATOM 4388 O O . SER A 1 56 ? 6.819 -8.169 -12.386 1.00 0.00 56 SER A O 5
ATOM 4396 N N . ALA A 1 57 ? 4.922 -9.361 -12.587 1.00 0.00 57 ALA A N 5
ATOM 4397 C CA . ALA A 1 57 ? 4.597 -8.829 -13.904 1.00 0.00 57 ALA A CA 5
ATOM 4398 C C . ALA A 1 57 ? 3.213 -8.190 -13.911 1.00 0.00 57 ALA A C 5
ATOM 4399 O O . ALA A 1 57 ? 2.198 -8.884 -13.959 1.00 0.00 57 ALA A O 5
ATOM 4406 N N . GLY A 1 58 ? 3.178 -6.861 -13.861 1.00 0.00 58 GLY A N 5
ATOM 4407 C CA . GLY A 1 58 ? 1.913 -6.151 -13.862 1.00 0.00 58 GLY A CA 5
ATOM 4408 C C . GLY A 1 58 ? 1.065 -6.478 -15.076 1.00 0.00 58 GLY A C 5
ATOM 4409 O O . GLY A 1 58 ? 1.439 -6.163 -16.206 1.00 0.00 58 GLY A O 5
ATOM 4413 N N . SER A 1 59 ? -0.079 -7.114 -14.843 1.00 0.00 59 SER A N 5
ATOM 4414 C CA . SER A 1 59 ? -0.979 -7.489 -15.927 1.00 0.00 59 SER A CA 5
ATOM 4415 C C . SER A 1 59 ? -2.229 -6.613 -15.923 1.00 0.00 59 SER A C 5
ATOM 4416 O O . SER A 1 59 ? -2.743 -6.251 -14.866 1.00 0.00 59 SER A O 5
ATOM 4424 N N . GLY A 1 60 ? -2.712 -6.277 -17.115 1.00 0.00 60 GLY A N 5
ATOM 4425 C CA . GLY A 1 60 ? -3.898 -5.447 -17.228 1.00 0.00 60 GLY A CA 5
ATOM 4426 C C . GLY A 1 60 ? -5.113 -6.230 -17.683 1.00 0.00 60 GLY A C 5
ATOM 4427 O O . GLY A 1 60 ? -5.000 -7.267 -18.338 1.00 0.00 60 GLY A O 5
ATOM 4431 N N . PRO A 1 61 ? -6.308 -5.733 -17.331 1.00 0.00 61 PRO A N 5
ATOM 4432 C CA . PRO A 1 61 ? -7.573 -6.378 -17.697 1.00 0.00 61 PRO A CA 5
ATOM 4433 C C . PRO A 1 61 ? -7.862 -6.282 -19.191 1.00 0.00 61 PRO A C 5
ATOM 4434 O O . PRO A 1 61 ? -8.029 -5.189 -19.731 1.00 0.00 61 PRO A O 5
ATOM 4445 N N . SER A 1 62 ? -7.921 -7.433 -19.853 1.00 0.00 62 SER A N 5
ATOM 4446 C CA . SER A 1 62 ? -8.187 -7.478 -21.286 1.00 0.00 62 SER A CA 5
ATOM 4447 C C . SER A 1 62 ? -9.415 -6.643 -21.636 1.00 0.00 62 SER A C 5
ATOM 4448 O O . SER A 1 62 ? -10.307 -6.452 -20.809 1.00 0.00 62 SER A O 5
ATOM 4456 N N . SER A 1 63 ? -9.453 -6.147 -22.869 1.00 0.00 63 SER A N 5
ATOM 4457 C CA . SER A 1 63 ? -10.569 -5.329 -23.330 1.00 0.00 63 SER A CA 5
ATOM 4458 C C . SER A 1 63 ? -11.658 -6.196 -23.953 1.00 0.00 63 SER A C 5
ATOM 4459 O O . SER A 1 63 ? -11.397 -7.311 -24.404 1.00 0.00 63 SER A O 5
ATOM 4467 N N . GLY A 1 64 ? -12.881 -5.675 -23.975 1.00 0.00 64 GLY A N 5
ATOM 4468 C CA . GLY A 1 64 ? -13.992 -6.414 -24.545 1.00 0.00 64 GLY A CA 5
ATOM 4469 C C . GLY A 1 64 ? -14.263 -6.034 -25.987 1.00 0.00 64 GLY A C 5
ATOM 4470 O O . GLY A 1 64 ? -13.314 -5.810 -26.736 1.00 0.00 64 GLY A O 5
ATOM 4476 N N . GLY A 1 1 ? -44.287 -26.526 -11.761 1.00 0.00 1 GLY A N 6
ATOM 4477 C CA . GLY A 1 1 ? -43.585 -25.747 -10.757 1.00 0.00 1 GLY A CA 6
ATOM 4478 C C . GLY A 1 1 ? -42.388 -25.011 -11.326 1.00 0.00 1 GLY A C 6
ATOM 4479 O O . GLY A 1 1 ? -41.291 -25.073 -10.771 1.00 0.00 1 GLY A O 6
ATOM 4483 N N . SER A 1 2 ? -42.598 -24.314 -12.438 1.00 0.00 2 SER A N 6
ATOM 4484 C CA . SER A 1 2 ? -41.526 -23.568 -13.087 1.00 0.00 2 SER A CA 6
ATOM 4485 C C . SER A 1 2 ? -41.526 -22.111 -12.632 1.00 0.00 2 SER A C 6
ATOM 4486 O O . SER A 1 2 ? -42.169 -21.258 -13.244 1.00 0.00 2 SER A O 6
ATOM 4494 N N . SER A 1 3 ? -40.800 -21.835 -11.553 1.00 0.00 3 SER A N 6
ATOM 4495 C CA . SER A 1 3 ? -40.719 -20.483 -11.013 1.00 0.00 3 SER A CA 6
ATOM 4496 C C . SER A 1 3 ? -39.761 -19.626 -11.836 1.00 0.00 3 SER A C 6
ATOM 4497 O O . SER A 1 3 ? -40.091 -18.506 -12.225 1.00 0.00 3 SER A O 6
ATOM 4505 N N . GLY A 1 4 ? -38.573 -20.162 -12.097 1.00 0.00 4 GLY A N 6
ATOM 4506 C CA . GLY A 1 4 ? -37.585 -19.433 -12.871 1.00 0.00 4 GLY A CA 6
ATOM 4507 C C . GLY A 1 4 ? -37.128 -18.164 -12.180 1.00 0.00 4 GLY A C 6
ATOM 4508 O O . GLY A 1 4 ? -37.605 -17.073 -12.492 1.00 0.00 4 GLY A O 6
ATOM 4512 N N . SER A 1 5 ? -36.201 -18.305 -11.238 1.00 0.00 5 SER A N 6
ATOM 4513 C CA . SER A 1 5 ? -35.683 -17.161 -10.497 1.00 0.00 5 SER A CA 6
ATOM 4514 C C . SER A 1 5 ? -34.165 -17.073 -10.624 1.00 0.00 5 SER A C 6
ATOM 4515 O O . SER A 1 5 ? -33.462 -18.077 -10.506 1.00 0.00 5 SER A O 6
ATOM 4523 N N . SER A 1 6 ? -33.667 -15.865 -10.867 1.00 0.00 6 SER A N 6
ATOM 4524 C CA . SER A 1 6 ? -32.233 -15.645 -11.015 1.00 0.00 6 SER A CA 6
ATOM 4525 C C . SER A 1 6 ? -31.873 -14.192 -10.717 1.00 0.00 6 SER A C 6
ATOM 4526 O O . SER A 1 6 ? -32.597 -13.272 -11.094 1.00 0.00 6 SER A O 6
ATOM 4534 N N . GLY A 1 7 ? -30.747 -13.995 -10.038 1.00 0.00 7 GLY A N 6
ATOM 4535 C CA . GLY A 1 7 ? -30.310 -12.654 -9.701 1.00 0.00 7 GLY A CA 6
ATOM 4536 C C . GLY A 1 7 ? -29.642 -11.951 -10.866 1.00 0.00 7 GLY A C 6
ATOM 4537 O O . GLY A 1 7 ? -28.661 -12.449 -11.418 1.00 0.00 7 GLY A O 6
ATOM 4541 N N . GLN A 1 8 ? -30.176 -10.794 -11.243 1.00 0.00 8 GLN A N 6
ATOM 4542 C CA . GLN A 1 8 ? -29.625 -10.024 -12.352 1.00 0.00 8 GLN A CA 6
ATOM 4543 C C . GLN A 1 8 ? -28.298 -9.382 -11.964 1.00 0.00 8 GLN A C 6
ATOM 4544 O O . GLN A 1 8 ? -28.054 -9.056 -10.802 1.00 0.00 8 GLN A O 6
ATOM 4558 N N . PRO A 1 9 ? -27.417 -9.196 -12.958 1.00 0.00 9 PRO A N 6
ATOM 4559 C CA . PRO A 1 9 ? -26.099 -8.591 -12.745 1.00 0.00 9 PRO A CA 6
ATOM 4560 C C . PRO A 1 9 ? -26.189 -7.105 -12.415 1.00 0.00 9 PRO A C 6
ATOM 4561 O O . PRO A 1 9 ? -26.237 -6.262 -13.311 1.00 0.00 9 PRO A O 6
ATOM 4572 N N . SER A 1 10 ? -26.212 -6.790 -11.124 1.00 0.00 10 SER A N 6
ATOM 4573 C CA . SER A 1 10 ? -26.301 -5.405 -10.676 1.00 0.00 10 SER A CA 6
ATOM 4574 C C . SER A 1 10 ? -25.024 -4.643 -11.014 1.00 0.00 10 SER A C 6
ATOM 4575 O O . SER A 1 10 ? -23.937 -5.213 -11.114 1.00 0.00 10 SER A O 6
ATOM 4583 N N . PRO A 1 11 ? -25.156 -3.320 -11.195 1.00 0.00 11 PRO A N 6
ATOM 4584 C CA . PRO A 1 11 ? -24.023 -2.449 -11.525 1.00 0.00 11 PRO A CA 6
ATOM 4585 C C . PRO A 1 11 ? -23.054 -2.292 -10.358 1.00 0.00 11 PRO A C 6
ATOM 4586 O O . PRO A 1 11 ? -23.454 -2.106 -9.208 1.00 0.00 11 PRO A O 6
ATOM 4597 N N . PRO A 1 12 ? -21.749 -2.367 -10.657 1.00 0.00 12 PRO A N 6
ATOM 4598 C CA . PRO A 1 12 ? -20.696 -2.234 -9.646 1.00 0.00 12 PRO A CA 6
ATOM 4599 C C . PRO A 1 12 ? -20.590 -0.813 -9.103 1.00 0.00 12 PRO A C 6
ATOM 4600 O O . PRO A 1 12 ? -20.329 0.128 -9.851 1.00 0.00 12 PRO A O 6
ATOM 4611 N N . GLN A 1 13 ? -20.794 -0.667 -7.798 1.00 0.00 13 GLN A N 6
ATOM 4612 C CA . GLN A 1 13 ? -20.721 0.640 -7.155 1.00 0.00 13 GLN A CA 6
ATOM 4613 C C . GLN A 1 13 ? -19.276 1.008 -6.833 1.00 0.00 13 GLN A C 6
ATOM 4614 O O . GLN A 1 13 ? -18.992 1.585 -5.783 1.00 0.00 13 GLN A O 6
ATOM 4628 N N . ARG A 1 14 ? -18.368 0.671 -7.742 1.00 0.00 14 ARG A N 6
ATOM 4629 C CA . ARG A 1 14 ? -16.952 0.965 -7.553 1.00 0.00 14 ARG A CA 6
ATOM 4630 C C . ARG A 1 14 ? -16.335 0.025 -6.521 1.00 0.00 14 ARG A C 6
ATOM 4631 O O . ARG A 1 14 ? -15.701 0.453 -5.556 1.00 0.00 14 ARG A O 6
ATOM 4652 N N . PRO A 1 15 ? -16.524 -1.287 -6.727 1.00 0.00 15 PRO A N 6
ATOM 4653 C CA . PRO A 1 15 ? -15.993 -2.314 -5.825 1.00 0.00 15 PRO A CA 6
ATOM 4654 C C . PRO A 1 15 ? -14.474 -2.421 -5.898 1.00 0.00 15 PRO A C 6
ATOM 4655 O O . PRO A 1 15 ? -13.932 -3.107 -6.764 1.00 0.00 15 PRO A O 6
ATOM 4666 N N . ASN A 1 16 ? -13.793 -1.739 -4.983 1.00 0.00 16 ASN A N 6
ATOM 4667 C CA . ASN A 1 16 ? -12.335 -1.758 -4.944 1.00 0.00 16 ASN A CA 6
ATOM 4668 C C . ASN A 1 16 ? -11.833 -2.593 -3.770 1.00 0.00 16 ASN A C 6
ATOM 4669 O O . ASN A 1 16 ? -12.226 -2.371 -2.625 1.00 0.00 16 ASN A O 6
ATOM 4680 N N . ARG A 1 17 ? -10.961 -3.552 -4.064 1.00 0.00 17 ARG A N 6
ATOM 4681 C CA . ARG A 1 17 ? -10.406 -4.421 -3.033 1.00 0.00 17 ARG A CA 6
ATOM 4682 C C . ARG A 1 17 ? -8.918 -4.147 -2.836 1.00 0.00 17 ARG A C 6
ATOM 4683 O O . ARG A 1 17 ? -8.146 -4.127 -3.795 1.00 0.00 17 ARG A O 6
ATOM 4704 N N . CYS A 1 18 ? -8.521 -3.937 -1.585 1.00 0.00 18 CYS A N 6
ATOM 4705 C CA . CYS A 1 18 ? -7.126 -3.663 -1.261 1.00 0.00 18 CYS A CA 6
ATOM 4706 C C . CYS A 1 18 ? -6.194 -4.571 -2.058 1.00 0.00 18 CYS A C 6
ATOM 4707 O O . CYS A 1 18 ? -6.591 -5.647 -2.508 1.00 0.00 18 CYS A O 6
ATOM 4714 N N . THR A 1 19 ? -4.951 -4.131 -2.228 1.00 0.00 19 THR A N 6
ATOM 4715 C CA . THR A 1 19 ? -3.962 -4.903 -2.971 1.00 0.00 19 THR A CA 6
ATOM 4716 C C . THR A 1 19 ? -3.027 -5.651 -2.028 1.00 0.00 19 THR A C 6
ATOM 4717 O O . THR A 1 19 ? -2.109 -6.344 -2.468 1.00 0.00 19 THR A O 6
ATOM 4728 N N . VAL A 1 20 ? -3.265 -5.506 -0.728 1.00 0.00 20 VAL A N 6
ATOM 4729 C CA . VAL A 1 20 ? -2.444 -6.170 0.278 1.00 0.00 20 VAL A CA 6
ATOM 4730 C C . VAL A 1 20 ? -3.255 -7.202 1.055 1.00 0.00 20 VAL A C 6
ATOM 4731 O O . VAL A 1 20 ? -2.797 -8.321 1.285 1.00 0.00 20 VAL A O 6
ATOM 4744 N N . CYS A 1 21 ? -4.461 -6.817 1.456 1.00 0.00 21 CYS A N 6
ATOM 4745 C CA . CYS A 1 21 ? -5.337 -7.708 2.208 1.00 0.00 21 CYS A CA 6
ATOM 4746 C C . CYS A 1 21 ? -6.715 -7.794 1.556 1.00 0.00 21 CYS A C 6
ATOM 4747 O O . CYS A 1 21 ? -7.626 -8.429 2.088 1.00 0.00 21 CYS A O 6
ATOM 4754 N N . ARG A 1 22 ? -6.858 -7.151 0.402 1.00 0.00 22 ARG A N 6
ATOM 4755 C CA . ARG A 1 22 ? -8.123 -7.153 -0.322 1.00 0.00 22 ARG A CA 6
ATOM 4756 C C . ARG A 1 22 ? -9.301 -7.021 0.640 1.00 0.00 22 ARG A C 6
ATOM 4757 O O . ARG A 1 22 ? -10.214 -7.847 0.638 1.00 0.00 22 ARG A O 6
ATOM 4778 N N . LYS A 1 23 ? -9.272 -5.978 1.462 1.00 0.00 23 LYS A N 6
ATOM 4779 C CA . LYS A 1 23 ? -10.336 -5.736 2.430 1.00 0.00 23 LYS A CA 6
ATOM 4780 C C . LYS A 1 23 ? -11.435 -4.869 1.824 1.00 0.00 23 LYS A C 6
ATOM 4781 O O . LYS A 1 23 ? -11.920 -3.932 2.458 1.00 0.00 23 LYS A O 6
ATOM 4800 N N . ARG A 1 24 ? -11.825 -5.190 0.595 1.00 0.00 24 ARG A N 6
ATOM 4801 C CA . ARG A 1 24 ? -12.868 -4.440 -0.096 1.00 0.00 24 ARG A CA 6
ATOM 4802 C C . ARG A 1 24 ? -12.923 -2.999 0.404 1.00 0.00 24 ARG A C 6
ATOM 4803 O O . ARG A 1 24 ? -13.983 -2.504 0.787 1.00 0.00 24 ARG A O 6
ATOM 4824 N N . VAL A 1 25 ? -11.774 -2.332 0.397 1.00 0.00 25 VAL A N 6
ATOM 4825 C CA . VAL A 1 25 ? -11.691 -0.948 0.849 1.00 0.00 25 VAL A CA 6
ATOM 4826 C C . VAL A 1 25 ? -12.768 -0.091 0.194 1.00 0.00 25 VAL A C 6
ATOM 4827 O O . VAL A 1 25 ? -12.637 0.313 -0.961 1.00 0.00 25 VAL A O 6
ATOM 4840 N N . GLY A 1 26 ? -13.833 0.184 0.940 1.00 0.00 26 GLY A N 6
ATOM 4841 C CA . GLY A 1 26 ? -14.918 0.992 0.415 1.00 0.00 26 GLY A CA 6
ATOM 4842 C C . GLY A 1 26 ? -14.933 2.392 0.999 1.00 0.00 26 GLY A C 6
ATOM 4843 O O . GLY A 1 26 ? -14.270 3.294 0.485 1.00 0.00 26 GLY A O 6
ATOM 4847 N N . LEU A 1 27 ? -15.693 2.575 2.073 1.00 0.00 27 LEU A N 6
ATOM 4848 C CA . LEU A 1 27 ? -15.793 3.875 2.726 1.00 0.00 27 LEU A CA 6
ATOM 4849 C C . LEU A 1 27 ? -14.419 4.520 2.869 1.00 0.00 27 LEU A C 6
ATOM 4850 O O . LEU A 1 27 ? -14.269 5.732 2.708 1.00 0.00 27 LEU A O 6
ATOM 4866 N N . THR A 1 28 ? -13.415 3.702 3.171 1.00 0.00 28 THR A N 6
ATOM 4867 C CA . THR A 1 28 ? -12.052 4.192 3.335 1.00 0.00 28 THR A CA 6
ATOM 4868 C C . THR A 1 28 ? -11.096 3.486 2.381 1.00 0.00 28 THR A C 6
ATOM 4869 O O . THR A 1 28 ? -10.509 2.459 2.722 1.00 0.00 28 THR A O 6
ATOM 4880 N N . GLY A 1 29 ? -10.942 4.043 1.184 1.00 0.00 29 GLY A N 6
ATOM 4881 C CA . GLY A 1 29 ? -10.054 3.452 0.199 1.00 0.00 29 GLY A CA 6
ATOM 4882 C C . GLY A 1 29 ? -9.086 4.461 -0.387 1.00 0.00 29 GLY A C 6
ATOM 4883 O O . GLY A 1 29 ? -9.499 5.452 -0.988 1.00 0.00 29 GLY A O 6
ATOM 4887 N N . PHE A 1 30 ? -7.793 4.208 -0.210 1.00 0.00 30 PHE A N 6
ATOM 4888 C CA . PHE A 1 30 ? -6.762 5.103 -0.724 1.00 0.00 30 PHE A CA 6
ATOM 4889 C C . PHE A 1 30 ? -6.131 4.535 -1.992 1.00 0.00 30 PHE A C 6
ATOM 4890 O O . PHE A 1 30 ? -5.525 3.464 -1.969 1.00 0.00 30 PHE A O 6
ATOM 4907 N N . MET A 1 31 ? -6.279 5.260 -3.096 1.00 0.00 31 MET A N 6
ATOM 4908 C CA . MET A 1 31 ? -5.723 4.828 -4.373 1.00 0.00 31 MET A CA 6
ATOM 4909 C C . MET A 1 31 ? -4.323 5.397 -4.576 1.00 0.00 31 MET A C 6
ATOM 4910 O O . MET A 1 31 ? -4.162 6.547 -4.988 1.00 0.00 31 MET A O 6
ATOM 4924 N N . CYS A 1 32 ? -3.312 4.586 -4.285 1.00 0.00 32 CYS A N 6
ATOM 4925 C CA . CYS A 1 32 ? -1.924 5.008 -4.434 1.00 0.00 32 CYS A CA 6
ATOM 4926 C C . CYS A 1 32 ? -1.688 5.623 -5.811 1.00 0.00 32 CYS A C 6
ATOM 4927 O O . CYS A 1 32 ? -2.545 5.546 -6.692 1.00 0.00 32 CYS A O 6
ATOM 4934 N N . ARG A 1 33 ? -0.520 6.232 -5.989 1.00 0.00 33 ARG A N 6
ATOM 4935 C CA . ARG A 1 33 ? -0.172 6.860 -7.257 1.00 0.00 33 ARG A CA 6
ATOM 4936 C C . ARG A 1 33 ? 0.143 5.808 -8.317 1.00 0.00 33 ARG A C 6
ATOM 4937 O O . ARG A 1 33 ? -0.290 5.919 -9.464 1.00 0.00 33 ARG A O 6
ATOM 4958 N N . CYS A 1 34 ? 0.899 4.789 -7.924 1.00 0.00 34 CYS A N 6
ATOM 4959 C CA . CYS A 1 34 ? 1.274 3.717 -8.839 1.00 0.00 34 CYS A CA 6
ATOM 4960 C C . CYS A 1 34 ? 0.071 3.255 -9.657 1.00 0.00 34 CYS A C 6
ATOM 4961 O O . CYS A 1 34 ? 0.209 2.850 -10.810 1.00 0.00 34 CYS A O 6
ATOM 4968 N N . GLY A 1 35 ? -1.111 3.320 -9.050 1.00 0.00 35 GLY A N 6
ATOM 4969 C CA . GLY A 1 35 ? -2.321 2.905 -9.736 1.00 0.00 35 GLY A CA 6
ATOM 4970 C C . GLY A 1 35 ? -3.000 1.733 -9.056 1.00 0.00 35 GLY A C 6
ATOM 4971 O O . GLY A 1 35 ? -3.566 0.863 -9.719 1.00 0.00 35 GLY A O 6
ATOM 4975 N N . THR A 1 36 ? -2.943 1.707 -7.728 1.00 0.00 36 THR A N 6
ATOM 4976 C CA . THR A 1 36 ? -3.555 0.631 -6.958 1.00 0.00 36 THR A CA 6
ATOM 4977 C C . THR A 1 36 ? -4.357 1.182 -5.785 1.00 0.00 36 THR A C 6
ATOM 4978 O O . THR A 1 36 ? -4.167 2.327 -5.372 1.00 0.00 36 THR A O 6
ATOM 4989 N N . THR A 1 37 ? -5.255 0.360 -5.250 1.00 0.00 37 THR A N 6
ATOM 4990 C CA . THR A 1 37 ? -6.086 0.766 -4.124 1.00 0.00 37 THR A CA 6
ATOM 4991 C C . THR A 1 37 ? -5.739 -0.028 -2.870 1.00 0.00 37 THR A C 6
ATOM 4992 O O . THR A 1 37 ? -5.751 -1.259 -2.879 1.00 0.00 37 THR A O 6
ATOM 5003 N N . PHE A 1 38 ? -5.429 0.684 -1.791 1.00 0.00 38 PHE A N 6
ATOM 5004 C CA . PHE A 1 38 ? -5.078 0.045 -0.528 1.00 0.00 38 PHE A CA 6
ATOM 5005 C C . PHE A 1 38 ? -6.022 0.486 0.586 1.00 0.00 38 PHE A C 6
ATOM 5006 O O . PHE A 1 38 ? -6.864 1.363 0.391 1.00 0.00 38 PHE A O 6
ATOM 5023 N N . CYS A 1 39 ? -5.876 -0.129 1.755 1.00 0.00 39 CYS A N 6
ATOM 5024 C CA . CYS A 1 39 ? -6.716 0.198 2.901 1.00 0.00 39 CYS A CA 6
ATOM 5025 C C . CYS A 1 39 ? -6.063 1.275 3.764 1.00 0.00 39 CYS A C 6
ATOM 5026 O O . CYS A 1 39 ? -4.935 1.693 3.506 1.00 0.00 39 CYS A O 6
ATOM 5033 N N . GLY A 1 40 ? -6.782 1.719 4.790 1.00 0.00 40 GLY A N 6
ATOM 5034 C CA . GLY A 1 40 ? -6.258 2.743 5.675 1.00 0.00 40 GLY A CA 6
ATOM 5035 C C . GLY A 1 40 ? -4.983 2.309 6.372 1.00 0.00 40 GLY A C 6
ATOM 5036 O O . GLY A 1 40 ? -4.222 3.143 6.864 1.00 0.00 40 GLY A O 6
ATOM 5040 N N . SER A 1 41 ? -4.749 1.002 6.415 1.00 0.00 41 SER A N 6
ATOM 5041 C CA . SER A 1 41 ? -3.561 0.458 7.061 1.00 0.00 41 SER A CA 6
ATOM 5042 C C . SER A 1 41 ? -2.446 0.230 6.045 1.00 0.00 41 SER A C 6
ATOM 5043 O O . SER A 1 41 ? -1.263 0.284 6.381 1.00 0.00 41 SER A O 6
ATOM 5051 N N . HIS A 1 42 ? -2.833 -0.028 4.800 1.00 0.00 42 HIS A N 6
ATOM 5052 C CA . HIS A 1 42 ? -1.868 -0.265 3.732 1.00 0.00 42 HIS A CA 6
ATOM 5053 C C . HIS A 1 42 ? -1.908 0.861 2.704 1.00 0.00 42 HIS A C 6
ATOM 5054 O O . HIS A 1 42 ? -1.464 0.693 1.568 1.00 0.00 42 HIS A O 6
ATOM 5068 N N . ARG A 1 43 ? -2.443 2.008 3.109 1.00 0.00 43 ARG A N 6
ATOM 5069 C CA . ARG A 1 43 ? -2.542 3.161 2.222 1.00 0.00 43 ARG A CA 6
ATOM 5070 C C . ARG A 1 43 ? -1.158 3.704 1.878 1.00 0.00 43 ARG A C 6
ATOM 5071 O O . ARG A 1 43 ? -0.932 4.202 0.775 1.00 0.00 43 ARG A O 6
ATOM 5092 N N . TYR A 1 44 ? -0.236 3.604 2.829 1.00 0.00 44 TYR A N 6
ATOM 5093 C CA . TYR A 1 44 ? 1.125 4.087 2.628 1.00 0.00 44 TYR A CA 6
ATOM 5094 C C . TYR A 1 44 ? 1.839 3.271 1.555 1.00 0.00 44 TYR A C 6
ATOM 5095 O O . TYR A 1 44 ? 1.609 2.073 1.393 1.00 0.00 44 TYR A O 6
ATOM 5113 N N . PRO A 1 45 ? 2.730 3.936 0.804 1.00 0.00 45 PRO A N 6
ATOM 5114 C CA . PRO A 1 45 ? 3.498 3.294 -0.267 1.00 0.00 45 PRO A CA 6
ATOM 5115 C C . PRO A 1 45 ? 4.536 2.315 0.272 1.00 0.00 45 PRO A C 6
ATOM 5116 O O . PRO A 1 45 ? 4.688 1.210 -0.248 1.00 0.00 45 PRO A O 6
ATOM 5127 N N . GLU A 1 46 ? 5.247 2.728 1.316 1.00 0.00 46 GLU A N 6
ATOM 5128 C CA . GLU A 1 46 ? 6.271 1.887 1.924 1.00 0.00 46 GLU A CA 6
ATOM 5129 C C . GLU A 1 46 ? 5.691 0.538 2.338 1.00 0.00 46 GLU A C 6
ATOM 5130 O O . GLU A 1 46 ? 6.335 -0.501 2.188 1.00 0.00 46 GLU A O 6
ATOM 5142 N N . VAL A 1 47 ? 4.469 0.561 2.862 1.00 0.00 47 VAL A N 6
ATOM 5143 C CA . VAL A 1 47 ? 3.801 -0.659 3.298 1.00 0.00 47 VAL A CA 6
ATOM 5144 C C . VAL A 1 47 ? 3.756 -1.692 2.178 1.00 0.00 47 VAL A C 6
ATOM 5145 O O . VAL A 1 47 ? 4.171 -2.837 2.358 1.00 0.00 47 VAL A O 6
ATOM 5158 N N . HIS A 1 48 ? 3.250 -1.279 1.020 1.00 0.00 48 HIS A N 6
ATOM 5159 C CA . HIS A 1 48 ? 3.152 -2.169 -0.132 1.00 0.00 48 HIS A CA 6
ATOM 5160 C C . HIS A 1 48 ? 4.299 -1.922 -1.108 1.00 0.00 48 HIS A C 6
ATOM 5161 O O . HIS A 1 48 ? 4.115 -1.977 -2.324 1.00 0.00 48 HIS A O 6
ATOM 5175 N N . GLY A 1 49 ? 5.482 -1.649 -0.567 1.00 0.00 49 GLY A N 6
ATOM 5176 C CA . GLY A 1 49 ? 6.640 -1.396 -1.405 1.00 0.00 49 GLY A CA 6
ATOM 5177 C C . GLY A 1 49 ? 6.273 -0.730 -2.716 1.00 0.00 49 GLY A C 6
ATOM 5178 O O . GLY A 1 49 ? 6.436 -1.317 -3.787 1.00 0.00 49 GLY A O 6
ATOM 5182 N N . CYS A 1 50 ? 5.775 0.499 -2.635 1.00 0.00 50 CYS A N 6
ATOM 5183 C CA . CYS A 1 50 ? 5.381 1.246 -3.823 1.00 0.00 50 CYS A CA 6
ATOM 5184 C C . CYS A 1 50 ? 6.495 1.233 -4.867 1.00 0.00 50 CYS A C 6
ATOM 5185 O O . CYS A 1 50 ? 7.671 1.079 -4.535 1.00 0.00 50 CYS A O 6
ATOM 5192 N N . THR A 1 51 ? 6.116 1.398 -6.130 1.00 0.00 51 THR A N 6
ATOM 5193 C CA . THR A 1 51 ? 7.081 1.405 -7.223 1.00 0.00 51 THR A CA 6
ATOM 5194 C C . THR A 1 51 ? 6.591 2.264 -8.383 1.00 0.00 51 THR A C 6
ATOM 5195 O O . THR A 1 51 ? 5.635 1.907 -9.072 1.00 0.00 51 THR A O 6
ATOM 5206 N N . PHE A 1 52 ? 7.252 3.397 -8.594 1.00 0.00 52 PHE A N 6
ATOM 5207 C CA . PHE A 1 52 ? 6.883 4.308 -9.672 1.00 0.00 52 PHE A CA 6
ATOM 5208 C C . PHE A 1 52 ? 7.806 4.129 -10.875 1.00 0.00 52 PHE A C 6
ATOM 5209 O O . PHE A 1 52 ? 9.023 4.271 -10.763 1.00 0.00 52 PHE A O 6
ATOM 5226 N N . ASP A 1 53 ? 7.216 3.815 -12.023 1.00 0.00 53 ASP A N 6
ATOM 5227 C CA . ASP A 1 53 ? 7.983 3.617 -13.247 1.00 0.00 53 ASP A CA 6
ATOM 5228 C C . ASP A 1 53 ? 8.814 4.854 -13.574 1.00 0.00 53 ASP A C 6
ATOM 5229 O O . ASP A 1 53 ? 8.272 5.911 -13.898 1.00 0.00 53 ASP A O 6
ATOM 5238 N N . PHE A 1 54 ? 10.133 4.715 -13.487 1.00 0.00 54 PHE A N 6
ATOM 5239 C CA . PHE A 1 54 ? 11.039 5.822 -13.771 1.00 0.00 54 PHE A CA 6
ATOM 5240 C C . PHE A 1 54 ? 11.841 5.555 -15.042 1.00 0.00 54 PHE A C 6
ATOM 5241 O O . PHE A 1 54 ? 12.496 4.521 -15.171 1.00 0.00 54 PHE A O 6
ATOM 5258 N N . LYS A 1 55 ? 11.784 6.496 -15.978 1.00 0.00 55 LYS A N 6
ATOM 5259 C CA . LYS A 1 55 ? 12.504 6.365 -17.239 1.00 0.00 55 LYS A CA 6
ATOM 5260 C C . LYS A 1 55 ? 13.876 7.026 -17.153 1.00 0.00 55 LYS A C 6
ATOM 5261 O O . LYS A 1 55 ? 14.160 7.769 -16.213 1.00 0.00 55 LYS A O 6
ATOM 5280 N N . SER A 1 56 ? 14.723 6.753 -18.140 1.00 0.00 56 SER A N 6
ATOM 5281 C CA . SER A 1 56 ? 16.066 7.320 -18.174 1.00 0.00 56 SER A CA 6
ATOM 5282 C C . SER A 1 56 ? 16.025 8.791 -18.575 1.00 0.00 56 SER A C 6
ATOM 5283 O O . SER A 1 56 ? 15.298 9.176 -19.490 1.00 0.00 56 SER A O 6
ATOM 5291 N N . ALA A 1 57 ? 16.811 9.609 -17.882 1.00 0.00 57 ALA A N 6
ATOM 5292 C CA . ALA A 1 57 ? 16.867 11.038 -18.166 1.00 0.00 57 ALA A CA 6
ATOM 5293 C C . ALA A 1 57 ? 17.903 11.343 -19.242 1.00 0.00 57 ALA A C 6
ATOM 5294 O O . ALA A 1 57 ? 19.070 10.974 -19.116 1.00 0.00 57 ALA A O 6
ATOM 5301 N N . GLY A 1 58 ? 17.468 12.020 -20.301 1.00 0.00 58 GLY A N 6
ATOM 5302 C CA . GLY A 1 58 ? 18.371 12.363 -21.384 1.00 0.00 58 GLY A CA 6
ATOM 5303 C C . GLY A 1 58 ? 18.313 13.835 -21.743 1.00 0.00 58 GLY A C 6
ATOM 5304 O O . GLY A 1 58 ? 18.326 14.194 -22.920 1.00 0.00 58 GLY A O 6
ATOM 5308 N N . SER A 1 59 ? 18.247 14.688 -20.726 1.00 0.00 59 SER A N 6
ATOM 5309 C CA . SER A 1 59 ? 18.181 16.129 -20.941 1.00 0.00 59 SER A CA 6
ATOM 5310 C C . SER A 1 59 ? 19.018 16.537 -22.149 1.00 0.00 59 SER A C 6
ATOM 5311 O O . SER A 1 59 ? 20.205 16.223 -22.231 1.00 0.00 59 SER A O 6
ATOM 5319 N N . GLY A 1 60 ? 18.390 17.240 -23.087 1.00 0.00 60 GLY A N 6
ATOM 5320 C CA . GLY A 1 60 ? 19.090 17.680 -24.279 1.00 0.00 60 GLY A CA 6
ATOM 5321 C C . GLY A 1 60 ? 19.591 19.107 -24.164 1.00 0.00 60 GLY A C 6
ATOM 5322 O O . GLY A 1 60 ? 20.671 19.367 -23.634 1.00 0.00 60 GLY A O 6
ATOM 5326 N N . PRO A 1 61 ? 18.795 20.060 -24.671 1.00 0.00 61 PRO A N 6
ATOM 5327 C CA . PRO A 1 61 ? 19.143 21.483 -24.636 1.00 0.00 61 PRO A CA 6
ATOM 5328 C C . PRO A 1 61 ? 19.095 22.057 -23.224 1.00 0.00 61 PRO A C 6
ATOM 5329 O O . PRO A 1 61 ? 18.432 21.509 -22.344 1.00 0.00 61 PRO A O 6
ATOM 5340 N N . SER A 1 62 ? 19.801 23.164 -23.016 1.00 0.00 62 SER A N 6
ATOM 5341 C CA . SER A 1 62 ? 19.841 23.810 -21.709 1.00 0.00 62 SER A CA 6
ATOM 5342 C C . SER A 1 62 ? 20.589 25.138 -21.782 1.00 0.00 62 SER A C 6
ATOM 5343 O O . SER A 1 62 ? 21.255 25.434 -22.775 1.00 0.00 62 SER A O 6
ATOM 5351 N N . SER A 1 63 ? 20.475 25.933 -20.724 1.00 0.00 63 SER A N 6
ATOM 5352 C CA . SER A 1 63 ? 21.137 27.231 -20.668 1.00 0.00 63 SER A CA 6
ATOM 5353 C C . SER A 1 63 ? 22.632 27.090 -20.936 1.00 0.00 63 SER A C 6
ATOM 5354 O O . SER A 1 63 ? 23.199 26.007 -20.801 1.00 0.00 63 SER A O 6
ATOM 5362 N N . GLY A 1 64 ? 23.266 28.195 -21.318 1.00 0.00 64 GLY A N 6
ATOM 5363 C CA . GLY A 1 64 ? 24.689 28.175 -21.599 1.00 0.00 64 GLY A CA 6
ATOM 5364 C C . GLY A 1 64 ? 25.444 29.256 -20.852 1.00 0.00 64 GLY A C 6
ATOM 5365 O O . GLY A 1 64 ? 25.344 29.320 -19.627 1.00 0.00 64 GLY A O 6
ATOM 5371 N N . GLY A 1 1 ? -38.892 -30.451 -23.748 1.00 0.00 1 GLY A N 7
ATOM 5372 C CA . GLY A 1 1 ? -38.372 -29.714 -22.611 1.00 0.00 1 GLY A CA 7
ATOM 5373 C C . GLY A 1 1 ? -37.383 -28.640 -23.019 1.00 0.00 1 GLY A C 7
ATOM 5374 O O . GLY A 1 1 ? -36.312 -28.941 -23.545 1.00 0.00 1 GLY A O 7
ATOM 5378 N N . SER A 1 2 ? -37.743 -27.384 -22.778 1.00 0.00 2 SER A N 7
ATOM 5379 C CA . SER A 1 2 ? -36.882 -26.261 -23.129 1.00 0.00 2 SER A CA 7
ATOM 5380 C C . SER A 1 2 ? -36.499 -25.460 -21.888 1.00 0.00 2 SER A C 7
ATOM 5381 O O . SER A 1 2 ? -37.252 -24.598 -21.436 1.00 0.00 2 SER A O 7
ATOM 5389 N N . SER A 1 3 ? -35.324 -25.753 -21.341 1.00 0.00 3 SER A N 7
ATOM 5390 C CA . SER A 1 3 ? -34.842 -25.064 -20.150 1.00 0.00 3 SER A CA 7
ATOM 5391 C C . SER A 1 3 ? -33.623 -24.205 -20.475 1.00 0.00 3 SER A C 7
ATOM 5392 O O . SER A 1 3 ? -32.683 -24.661 -21.124 1.00 0.00 3 SER A O 7
ATOM 5400 N N . GLY A 1 4 ? -33.648 -22.957 -20.017 1.00 0.00 4 GLY A N 7
ATOM 5401 C CA . GLY A 1 4 ? -32.540 -22.053 -20.268 1.00 0.00 4 GLY A CA 7
ATOM 5402 C C . GLY A 1 4 ? -31.361 -22.312 -19.351 1.00 0.00 4 GLY A C 7
ATOM 5403 O O . GLY A 1 4 ? -31.313 -23.332 -18.664 1.00 0.00 4 GLY A O 7
ATOM 5407 N N . SER A 1 5 ? -30.407 -21.387 -19.342 1.00 0.00 5 SER A N 7
ATOM 5408 C CA . SER A 1 5 ? -29.219 -21.523 -18.507 1.00 0.00 5 SER A CA 7
ATOM 5409 C C . SER A 1 5 ? -29.153 -20.405 -17.471 1.00 0.00 5 SER A C 7
ATOM 5410 O O . SER A 1 5 ? -29.690 -19.317 -17.679 1.00 0.00 5 SER A O 7
ATOM 5418 N N . SER A 1 6 ? -28.491 -20.683 -16.352 1.00 0.00 6 SER A N 7
ATOM 5419 C CA . SER A 1 6 ? -28.357 -19.703 -15.280 1.00 0.00 6 SER A CA 7
ATOM 5420 C C . SER A 1 6 ? -27.461 -18.546 -15.710 1.00 0.00 6 SER A C 7
ATOM 5421 O O . SER A 1 6 ? -26.396 -18.753 -16.291 1.00 0.00 6 SER A O 7
ATOM 5429 N N . GLY A 1 7 ? -27.901 -17.325 -15.420 1.00 0.00 7 GLY A N 7
ATOM 5430 C CA . GLY A 1 7 ? -27.128 -16.152 -15.784 1.00 0.00 7 GLY A CA 7
ATOM 5431 C C . GLY A 1 7 ? -27.539 -14.921 -15.001 1.00 0.00 7 GLY A C 7
ATOM 5432 O O . GLY A 1 7 ? -27.281 -14.826 -13.801 1.00 0.00 7 GLY A O 7
ATOM 5436 N N . GLN A 1 8 ? -28.180 -13.976 -15.681 1.00 0.00 8 GLN A N 7
ATOM 5437 C CA . GLN A 1 8 ? -28.625 -12.743 -15.041 1.00 0.00 8 GLN A CA 7
ATOM 5438 C C . GLN A 1 8 ? -27.588 -12.244 -14.040 1.00 0.00 8 GLN A C 7
ATOM 5439 O O . GLN A 1 8 ? -27.880 -12.021 -12.865 1.00 0.00 8 GLN A O 7
ATOM 5453 N N . PRO A 1 9 ? -26.346 -12.065 -14.514 1.00 0.00 9 PRO A N 7
ATOM 5454 C CA . PRO A 1 9 ? -25.240 -11.590 -13.677 1.00 0.00 9 PRO A CA 7
ATOM 5455 C C . PRO A 1 9 ? -25.404 -10.128 -13.275 1.00 0.00 9 PRO A C 7
ATOM 5456 O O . PRO A 1 9 ? -26.074 -9.357 -13.961 1.00 0.00 9 PRO A O 7
ATOM 5467 N N . SER A 1 10 ? -24.786 -9.753 -12.160 1.00 0.00 10 SER A N 7
ATOM 5468 C CA . SER A 1 10 ? -24.866 -8.384 -11.665 1.00 0.00 10 SER A CA 7
ATOM 5469 C C . SER A 1 10 ? -23.665 -7.566 -12.132 1.00 0.00 10 SER A C 7
ATOM 5470 O O . SER A 1 10 ? -22.545 -8.067 -12.239 1.00 0.00 10 SER A O 7
ATOM 5478 N N . PRO A 1 11 ? -23.902 -6.278 -12.417 1.00 0.00 11 PRO A N 7
ATOM 5479 C CA . PRO A 1 11 ? -22.853 -5.362 -12.877 1.00 0.00 11 PRO A CA 7
ATOM 5480 C C . PRO A 1 11 ? -21.847 -5.036 -11.779 1.00 0.00 11 PRO A C 7
ATOM 5481 O O . PRO A 1 11 ? -22.172 -5.015 -10.591 1.00 0.00 11 PRO A O 7
ATOM 5492 N N . PRO A 1 12 ? -20.595 -4.774 -12.181 1.00 0.00 12 PRO A N 7
ATOM 5493 C CA . PRO A 1 12 ? -19.515 -4.442 -11.246 1.00 0.00 12 PRO A CA 7
ATOM 5494 C C . PRO A 1 12 ? -19.702 -3.070 -10.609 1.00 0.00 12 PRO A C 7
ATOM 5495 O O . PRO A 1 12 ? -19.286 -2.055 -11.167 1.00 0.00 12 PRO A O 7
ATOM 5506 N N . GLN A 1 13 ? -20.329 -3.047 -9.437 1.00 0.00 13 GLN A N 7
ATOM 5507 C CA . GLN A 1 13 ? -20.570 -1.797 -8.725 1.00 0.00 13 GLN A CA 7
ATOM 5508 C C . GLN A 1 13 ? -19.290 -1.289 -8.069 1.00 0.00 13 GLN A C 7
ATOM 5509 O O . GLN A 1 13 ? -19.085 -1.465 -6.868 1.00 0.00 13 GLN A O 7
ATOM 5523 N N . ARG A 1 14 ? -18.433 -0.659 -8.865 1.00 0.00 14 ARG A N 7
ATOM 5524 C CA . ARG A 1 14 ? -17.173 -0.127 -8.361 1.00 0.00 14 ARG A CA 7
ATOM 5525 C C . ARG A 1 14 ? -16.583 -1.043 -7.293 1.00 0.00 14 ARG A C 7
ATOM 5526 O O . ARG A 1 14 ? -16.237 -0.613 -6.193 1.00 0.00 14 ARG A O 7
ATOM 5547 N N . PRO A 1 15 ? -16.466 -2.338 -7.624 1.00 0.00 15 PRO A N 7
ATOM 5548 C CA . PRO A 1 15 ? -15.919 -3.342 -6.707 1.00 0.00 15 PRO A CA 7
ATOM 5549 C C . PRO A 1 15 ? -14.422 -3.164 -6.478 1.00 0.00 15 PRO A C 7
ATOM 5550 O O . PRO A 1 15 ? -13.603 -3.710 -7.216 1.00 0.00 15 PRO A O 7
ATOM 5561 N N . ASN A 1 16 ? -14.072 -2.398 -5.451 1.00 0.00 16 ASN A N 7
ATOM 5562 C CA . ASN A 1 16 ? -12.672 -2.148 -5.125 1.00 0.00 16 ASN A CA 7
ATOM 5563 C C . ASN A 1 16 ? -12.208 -3.054 -3.989 1.00 0.00 16 ASN A C 7
ATOM 5564 O O . ASN A 1 16 ? -12.926 -3.258 -3.011 1.00 0.00 16 ASN A O 7
ATOM 5575 N N . ARG A 1 17 ? -11.002 -3.595 -4.127 1.00 0.00 17 ARG A N 7
ATOM 5576 C CA . ARG A 1 17 ? -10.441 -4.480 -3.113 1.00 0.00 17 ARG A CA 7
ATOM 5577 C C . ARG A 1 17 ? -8.958 -4.192 -2.900 1.00 0.00 17 ARG A C 7
ATOM 5578 O O . ARG A 1 17 ? -8.173 -4.183 -3.848 1.00 0.00 17 ARG A O 7
ATOM 5599 N N . CYS A 1 18 ? -8.581 -3.955 -1.647 1.00 0.00 18 CYS A N 7
ATOM 5600 C CA . CYS A 1 18 ? -7.193 -3.665 -1.308 1.00 0.00 18 CYS A CA 7
ATOM 5601 C C . CYS A 1 18 ? -6.242 -4.565 -2.092 1.00 0.00 18 CYS A C 7
ATOM 5602 O O . CYS A 1 18 ? -6.621 -5.647 -2.542 1.00 0.00 18 CYS A O 7
ATOM 5609 N N . THR A 1 19 ? -5.003 -4.109 -2.253 1.00 0.00 19 THR A N 7
ATOM 5610 C CA . THR A 1 19 ? -3.997 -4.871 -2.983 1.00 0.00 19 THR A CA 7
ATOM 5611 C C . THR A 1 19 ? -3.047 -5.584 -2.027 1.00 0.00 19 THR A C 7
ATOM 5612 O O . THR A 1 19 ? -2.124 -6.276 -2.456 1.00 0.00 19 THR A O 7
ATOM 5623 N N . VAL A 1 20 ? -3.279 -5.410 -0.730 1.00 0.00 20 VAL A N 7
ATOM 5624 C CA . VAL A 1 20 ? -2.444 -6.039 0.287 1.00 0.00 20 VAL A CA 7
ATOM 5625 C C . VAL A 1 20 ? -3.223 -7.096 1.061 1.00 0.00 20 VAL A C 7
ATOM 5626 O O . VAL A 1 20 ? -2.717 -8.188 1.323 1.00 0.00 20 VAL A O 7
ATOM 5639 N N . CYS A 1 21 ? -4.458 -6.766 1.424 1.00 0.00 21 CYS A N 7
ATOM 5640 C CA . CYS A 1 21 ? -5.308 -7.686 2.169 1.00 0.00 21 CYS A CA 7
ATOM 5641 C C . CYS A 1 21 ? -6.688 -7.793 1.526 1.00 0.00 21 CYS A C 7
ATOM 5642 O O . CYS A 1 21 ? -7.581 -8.454 2.055 1.00 0.00 21 CYS A O 7
ATOM 5649 N N . ARG A 1 22 ? -6.853 -7.138 0.381 1.00 0.00 22 ARG A N 7
ATOM 5650 C CA . ARG A 1 22 ? -8.123 -7.158 -0.334 1.00 0.00 22 ARG A CA 7
ATOM 5651 C C . ARG A 1 22 ? -9.295 -7.020 0.634 1.00 0.00 22 ARG A C 7
ATOM 5652 O O . ARG A 1 22 ? -10.202 -7.853 0.651 1.00 0.00 22 ARG A O 7
ATOM 5673 N N . LYS A 1 23 ? -9.269 -5.964 1.440 1.00 0.00 23 LYS A N 7
ATOM 5674 C CA . LYS A 1 23 ? -10.328 -5.716 2.411 1.00 0.00 23 LYS A CA 7
ATOM 5675 C C . LYS A 1 23 ? -11.471 -4.928 1.779 1.00 0.00 23 LYS A C 7
ATOM 5676 O O . LYS A 1 23 ? -12.060 -4.053 2.414 1.00 0.00 23 LYS A O 7
ATOM 5695 N N . ARG A 1 24 ? -11.782 -5.246 0.526 1.00 0.00 24 ARG A N 7
ATOM 5696 C CA . ARG A 1 24 ? -12.855 -4.568 -0.190 1.00 0.00 24 ARG A CA 7
ATOM 5697 C C . ARG A 1 24 ? -12.957 -3.107 0.238 1.00 0.00 24 ARG A C 7
ATOM 5698 O O . ARG A 1 24 ? -14.049 -2.597 0.486 1.00 0.00 24 ARG A O 7
ATOM 5719 N N . VAL A 1 25 ? -11.810 -2.440 0.323 1.00 0.00 25 VAL A N 7
ATOM 5720 C CA . VAL A 1 25 ? -11.770 -1.037 0.720 1.00 0.00 25 VAL A CA 7
ATOM 5721 C C . VAL A 1 25 ? -12.927 -0.258 0.105 1.00 0.00 25 VAL A C 7
ATOM 5722 O O . VAL A 1 25 ? -13.458 0.670 0.714 1.00 0.00 25 VAL A O 7
ATOM 5735 N N . GLY A 1 26 ? -13.314 -0.643 -1.108 1.00 0.00 26 GLY A N 7
ATOM 5736 C CA . GLY A 1 26 ? -14.406 0.030 -1.786 1.00 0.00 26 GLY A CA 7
ATOM 5737 C C . GLY A 1 26 ? -14.041 1.436 -2.219 1.00 0.00 26 GLY A C 7
ATOM 5738 O O . GLY A 1 26 ? -13.075 2.016 -1.722 1.00 0.00 26 GLY A O 7
ATOM 5742 N N . LEU A 1 27 ? -14.814 1.986 -3.150 1.00 0.00 27 LEU A N 7
ATOM 5743 C CA . LEU A 1 27 ? -14.566 3.333 -3.652 1.00 0.00 27 LEU A CA 7
ATOM 5744 C C . LEU A 1 27 ? -14.019 4.233 -2.549 1.00 0.00 27 LEU A C 7
ATOM 5745 O O . LEU A 1 27 ? -13.172 5.093 -2.795 1.00 0.00 27 LEU A O 7
ATOM 5761 N N . THR A 1 28 ? -14.508 4.029 -1.329 1.00 0.00 28 THR A N 7
ATOM 5762 C CA . THR A 1 28 ? -14.068 4.821 -0.187 1.00 0.00 28 THR A CA 7
ATOM 5763 C C . THR A 1 28 ? -12.728 4.324 0.343 1.00 0.00 28 THR A C 7
ATOM 5764 O O . THR A 1 28 ? -12.544 4.172 1.550 1.00 0.00 28 THR A O 7
ATOM 5775 N N . GLY A 1 29 ? -11.792 4.073 -0.568 1.00 0.00 29 GLY A N 7
ATOM 5776 C CA . GLY A 1 29 ? -10.480 3.597 -0.172 1.00 0.00 29 GLY A CA 7
ATOM 5777 C C . GLY A 1 29 ? -9.375 4.567 -0.540 1.00 0.00 29 GLY A C 7
ATOM 5778 O O . GLY A 1 29 ? -9.642 5.698 -0.947 1.00 0.00 29 GLY A O 7
ATOM 5782 N N . PHE A 1 30 ? -8.130 4.126 -0.395 1.00 0.00 30 PHE A N 7
ATOM 5783 C CA . PHE A 1 30 ? -6.980 4.965 -0.713 1.00 0.00 30 PHE A CA 7
ATOM 5784 C C . PHE A 1 30 ? -6.259 4.452 -1.956 1.00 0.00 30 PHE A C 7
ATOM 5785 O O . PHE A 1 30 ? -5.533 3.460 -1.900 1.00 0.00 30 PHE A O 7
ATOM 5802 N N . MET A 1 31 ? -6.467 5.134 -3.078 1.00 0.00 31 MET A N 7
ATOM 5803 C CA . MET A 1 31 ? -5.837 4.748 -4.335 1.00 0.00 31 MET A CA 7
ATOM 5804 C C . MET A 1 31 ? -4.447 5.364 -4.457 1.00 0.00 31 MET A C 7
ATOM 5805 O O . MET A 1 31 ? -4.307 6.558 -4.720 1.00 0.00 31 MET A O 7
ATOM 5819 N N . CYS A 1 32 ? -3.421 4.541 -4.265 1.00 0.00 32 CYS A N 7
ATOM 5820 C CA . CYS A 1 32 ? -2.042 5.003 -4.353 1.00 0.00 32 CYS A CA 7
ATOM 5821 C C . CYS A 1 32 ? -1.772 5.653 -5.707 1.00 0.00 32 CYS A C 7
ATOM 5822 O O . CYS A 1 32 ? -2.647 5.697 -6.572 1.00 0.00 32 CYS A O 7
ATOM 5829 N N . ARG A 1 33 ? -0.554 6.155 -5.884 1.00 0.00 33 ARG A N 7
ATOM 5830 C CA . ARG A 1 33 ? -0.168 6.803 -7.132 1.00 0.00 33 ARG A CA 7
ATOM 5831 C C . ARG A 1 33 ? 0.157 5.768 -8.204 1.00 0.00 33 ARG A C 7
ATOM 5832 O O . ARG A 1 33 ? -0.271 5.891 -9.352 1.00 0.00 33 ARG A O 7
ATOM 5853 N N . CYS A 1 34 ? 0.918 4.747 -7.822 1.00 0.00 34 CYS A N 7
ATOM 5854 C CA . CYS A 1 34 ? 1.303 3.690 -8.750 1.00 0.00 34 CYS A CA 7
ATOM 5855 C C . CYS A 1 34 ? 0.121 3.275 -9.622 1.00 0.00 34 CYS A C 7
ATOM 5856 O O . CYS A 1 34 ? 0.286 2.953 -10.797 1.00 0.00 34 CYS A O 7
ATOM 5863 N N . GLY A 1 35 ? -1.073 3.286 -9.036 1.00 0.00 35 GLY A N 7
ATOM 5864 C CA . GLY A 1 35 ? -2.264 2.909 -9.773 1.00 0.00 35 GLY A CA 7
ATOM 5865 C C . GLY A 1 35 ? -2.984 1.730 -9.149 1.00 0.00 35 GLY A C 7
ATOM 5866 O O . GLY A 1 35 ? -3.550 0.893 -9.853 1.00 0.00 35 GLY A O 7
ATOM 5870 N N . THR A 1 36 ? -2.961 1.660 -7.821 1.00 0.00 36 THR A N 7
ATOM 5871 C CA . THR A 1 36 ? -3.613 0.573 -7.102 1.00 0.00 36 THR A CA 7
ATOM 5872 C C . THR A 1 36 ? -4.434 1.103 -5.932 1.00 0.00 36 THR A C 7
ATOM 5873 O O . THR A 1 36 ? -4.285 2.256 -5.526 1.00 0.00 36 THR A O 7
ATOM 5884 N N . THR A 1 37 ? -5.302 0.253 -5.391 1.00 0.00 37 THR A N 7
ATOM 5885 C CA . THR A 1 37 ? -6.147 0.636 -4.267 1.00 0.00 37 THR A CA 7
ATOM 5886 C C . THR A 1 37 ? -5.744 -0.107 -2.998 1.00 0.00 37 THR A C 7
ATOM 5887 O O . THR A 1 37 ? -5.626 -1.332 -2.994 1.00 0.00 37 THR A O 7
ATOM 5898 N N . PHE A 1 38 ? -5.533 0.643 -1.921 1.00 0.00 38 PHE A N 7
ATOM 5899 C CA . PHE A 1 38 ? -5.143 0.055 -0.645 1.00 0.00 38 PHE A CA 7
ATOM 5900 C C . PHE A 1 38 ? -6.055 0.538 0.479 1.00 0.00 38 PHE A C 7
ATOM 5901 O O . PHE A 1 38 ? -6.912 1.399 0.272 1.00 0.00 38 PHE A O 7
ATOM 5918 N N . CYS A 1 39 ? -5.867 -0.022 1.669 1.00 0.00 39 CYS A N 7
ATOM 5919 C CA . CYS A 1 39 ? -6.672 0.349 2.826 1.00 0.00 39 CYS A CA 7
ATOM 5920 C C . CYS A 1 39 ? -5.954 1.393 3.676 1.00 0.00 39 CYS A C 7
ATOM 5921 O O . CYS A 1 39 ? -4.731 1.511 3.631 1.00 0.00 39 CYS A O 7
ATOM 5928 N N . GLY A 1 40 ? -6.726 2.149 4.451 1.00 0.00 40 GLY A N 7
ATOM 5929 C CA . GLY A 1 40 ? -6.147 3.173 5.301 1.00 0.00 40 GLY A CA 7
ATOM 5930 C C . GLY A 1 40 ? -4.909 2.690 6.030 1.00 0.00 40 GLY A C 7
ATOM 5931 O O . GLY A 1 40 ? -4.073 3.492 6.447 1.00 0.00 40 GLY A O 7
ATOM 5935 N N . SER A 1 41 ? -4.792 1.375 6.188 1.00 0.00 41 SER A N 7
ATOM 5936 C CA . SER A 1 41 ? -3.650 0.787 6.877 1.00 0.00 41 SER A CA 7
ATOM 5937 C C . SER A 1 41 ? -2.512 0.505 5.901 1.00 0.00 41 SER A C 7
ATOM 5938 O O . SER A 1 41 ? -1.337 0.647 6.241 1.00 0.00 41 SER A O 7
ATOM 5946 N N . HIS A 1 42 ? -2.870 0.104 4.685 1.00 0.00 42 HIS A N 7
ATOM 5947 C CA . HIS A 1 42 ? -1.880 -0.197 3.657 1.00 0.00 42 HIS A CA 7
ATOM 5948 C C . HIS A 1 42 ? -1.884 0.871 2.568 1.00 0.00 42 HIS A C 7
ATOM 5949 O O . HIS A 1 42 ? -1.502 0.610 1.427 1.00 0.00 42 HIS A O 7
ATOM 5963 N N . ARG A 1 43 ? -2.317 2.075 2.929 1.00 0.00 43 ARG A N 7
ATOM 5964 C CA . ARG A 1 43 ? -2.373 3.182 1.982 1.00 0.00 43 ARG A CA 7
ATOM 5965 C C . ARG A 1 43 ? -0.975 3.723 1.696 1.00 0.00 43 ARG A C 7
ATOM 5966 O O . ARG A 1 43 ? -0.704 4.226 0.605 1.00 0.00 43 ARG A O 7
ATOM 5987 N N . TYR A 1 44 ? -0.092 3.617 2.683 1.00 0.00 44 TYR A N 7
ATOM 5988 C CA . TYR A 1 44 ? 1.277 4.099 2.539 1.00 0.00 44 TYR A CA 7
ATOM 5989 C C . TYR A 1 44 ? 2.048 3.253 1.530 1.00 0.00 44 TYR A C 7
ATOM 5990 O O . TYR A 1 44 ? 1.807 2.056 1.370 1.00 0.00 44 TYR A O 7
ATOM 6008 N N . PRO A 1 45 ? 3.001 3.889 0.832 1.00 0.00 45 PRO A N 7
ATOM 6009 C CA . PRO A 1 45 ? 3.829 3.216 -0.173 1.00 0.00 45 PRO A CA 7
ATOM 6010 C C . PRO A 1 45 ? 4.809 2.228 0.451 1.00 0.00 45 PRO A C 7
ATOM 6011 O O . PRO A 1 45 ? 4.971 1.110 -0.037 1.00 0.00 45 PRO A O 7
ATOM 6022 N N . GLU A 1 46 ? 5.458 2.648 1.532 1.00 0.00 46 GLU A N 7
ATOM 6023 C CA . GLU A 1 46 ? 6.423 1.799 2.221 1.00 0.00 46 GLU A CA 7
ATOM 6024 C C . GLU A 1 46 ? 5.803 0.450 2.576 1.00 0.00 46 GLU A C 7
ATOM 6025 O O . GLU A 1 46 ? 6.441 -0.594 2.440 1.00 0.00 46 GLU A O 7
ATOM 6037 N N . VAL A 1 47 ? 4.556 0.481 3.034 1.00 0.00 47 VAL A N 7
ATOM 6038 C CA . VAL A 1 47 ? 3.849 -0.738 3.409 1.00 0.00 47 VAL A CA 7
ATOM 6039 C C . VAL A 1 47 ? 3.769 -1.710 2.238 1.00 0.00 47 VAL A C 7
ATOM 6040 O O . VAL A 1 47 ? 4.205 -2.857 2.339 1.00 0.00 47 VAL A O 7
ATOM 6053 N N . HIS A 1 48 ? 3.212 -1.243 1.125 1.00 0.00 48 HIS A N 7
ATOM 6054 C CA . HIS A 1 48 ? 3.076 -2.071 -0.068 1.00 0.00 48 HIS A CA 7
ATOM 6055 C C . HIS A 1 48 ? 4.242 -1.840 -1.025 1.00 0.00 48 HIS A C 7
ATOM 6056 O O . HIS A 1 48 ? 4.092 -1.957 -2.241 1.00 0.00 48 HIS A O 7
ATOM 6070 N N . GLY A 1 49 ? 5.402 -1.508 -0.468 1.00 0.00 49 GLY A N 7
ATOM 6071 C CA . GLY A 1 49 ? 6.576 -1.264 -1.286 1.00 0.00 49 GLY A CA 7
ATOM 6072 C C . GLY A 1 49 ? 6.227 -0.674 -2.638 1.00 0.00 49 GLY A C 7
ATOM 6073 O O . GLY A 1 49 ? 6.295 -1.358 -3.659 1.00 0.00 49 GLY A O 7
ATOM 6077 N N . CYS A 1 50 ? 5.850 0.601 -2.646 1.00 0.00 50 CYS A N 7
ATOM 6078 C CA . CYS A 1 50 ? 5.487 1.284 -3.881 1.00 0.00 50 CYS A CA 7
ATOM 6079 C C . CYS A 1 50 ? 6.604 1.169 -4.915 1.00 0.00 50 CYS A C 7
ATOM 6080 O O . CYS A 1 50 ? 7.703 1.690 -4.719 1.00 0.00 50 CYS A O 7
ATOM 6087 N N . THR A 1 51 ? 6.315 0.484 -6.017 1.00 0.00 51 THR A N 7
ATOM 6088 C CA . THR A 1 51 ? 7.294 0.300 -7.081 1.00 0.00 51 THR A CA 7
ATOM 6089 C C . THR A 1 51 ? 7.624 1.625 -7.760 1.00 0.00 51 THR A C 7
ATOM 6090 O O . THR A 1 51 ? 8.701 1.789 -8.332 1.00 0.00 51 THR A O 7
ATOM 6101 N N . PHE A 1 52 ? 6.689 2.567 -7.693 1.00 0.00 52 PHE A N 7
ATOM 6102 C CA . PHE A 1 52 ? 6.880 3.878 -8.302 1.00 0.00 52 PHE A CA 7
ATOM 6103 C C . PHE A 1 52 ? 7.764 4.761 -7.426 1.00 0.00 52 PHE A C 7
ATOM 6104 O O . PHE A 1 52 ? 7.376 5.146 -6.322 1.00 0.00 52 PHE A O 7
ATOM 6121 N N . ASP A 1 53 ? 8.954 5.078 -7.925 1.00 0.00 53 ASP A N 7
ATOM 6122 C CA . ASP A 1 53 ? 9.894 5.915 -7.189 1.00 0.00 53 ASP A CA 7
ATOM 6123 C C . ASP A 1 53 ? 9.999 7.299 -7.822 1.00 0.00 53 ASP A C 7
ATOM 6124 O O . ASP A 1 53 ? 10.171 7.428 -9.034 1.00 0.00 53 ASP A O 7
ATOM 6133 N N . PHE A 1 54 ? 9.894 8.333 -6.993 1.00 0.00 54 PHE A N 7
ATOM 6134 C CA . PHE A 1 54 ? 9.975 9.708 -7.472 1.00 0.00 54 PHE A CA 7
ATOM 6135 C C . PHE A 1 54 ? 11.338 10.316 -7.153 1.00 0.00 54 PHE A C 7
ATOM 6136 O O . PHE A 1 54 ? 11.806 10.255 -6.016 1.00 0.00 54 PHE A O 7
ATOM 6153 N N . LYS A 1 55 ? 11.969 10.901 -8.164 1.00 0.00 55 LYS A N 7
ATOM 6154 C CA . LYS A 1 55 ? 13.278 11.521 -7.994 1.00 0.00 55 LYS A CA 7
ATOM 6155 C C . LYS A 1 55 ? 13.288 12.446 -6.781 1.00 0.00 55 LYS A C 7
ATOM 6156 O O . LYS A 1 55 ? 12.314 13.152 -6.519 1.00 0.00 55 LYS A O 7
ATOM 6175 N N . SER A 1 56 ? 14.395 12.438 -6.045 1.00 0.00 56 SER A N 7
ATOM 6176 C CA . SER A 1 56 ? 14.530 13.275 -4.859 1.00 0.00 56 SER A CA 7
ATOM 6177 C C . SER A 1 56 ? 15.818 14.090 -4.913 1.00 0.00 56 SER A C 7
ATOM 6178 O O . SER A 1 56 ? 16.893 13.597 -4.571 1.00 0.00 56 SER A O 7
ATOM 6186 N N . ALA A 1 57 ? 15.701 15.341 -5.345 1.00 0.00 57 ALA A N 7
ATOM 6187 C CA . ALA A 1 57 ? 16.855 16.227 -5.443 1.00 0.00 57 ALA A CA 7
ATOM 6188 C C . ALA A 1 57 ? 16.457 17.677 -5.190 1.00 0.00 57 ALA A C 7
ATOM 6189 O O . ALA A 1 57 ? 15.280 18.028 -5.254 1.00 0.00 57 ALA A O 7
ATOM 6196 N N . GLY A 1 58 ? 17.447 18.516 -4.901 1.00 0.00 58 GLY A N 7
ATOM 6197 C CA . GLY A 1 58 ? 17.179 19.919 -4.641 1.00 0.00 58 GLY A CA 7
ATOM 6198 C C . GLY A 1 58 ? 18.220 20.832 -5.258 1.00 0.00 58 GLY A C 7
ATOM 6199 O O . GLY A 1 58 ? 19.408 20.509 -5.272 1.00 0.00 58 GLY A O 7
ATOM 6203 N N . SER A 1 59 ? 17.774 21.974 -5.771 1.00 0.00 59 SER A N 7
ATOM 6204 C CA . SER A 1 59 ? 18.675 22.934 -6.398 1.00 0.00 59 SER A CA 7
ATOM 6205 C C . SER A 1 59 ? 19.810 23.311 -5.451 1.00 0.00 59 SER A C 7
ATOM 6206 O O . SER A 1 59 ? 19.576 23.782 -4.339 1.00 0.00 59 SER A O 7
ATOM 6214 N N . GLY A 1 60 ? 21.043 23.100 -5.902 1.00 0.00 60 GLY A N 7
ATOM 6215 C CA . GLY A 1 60 ? 22.198 23.422 -5.084 1.00 0.00 60 GLY A CA 7
ATOM 6216 C C . GLY A 1 60 ? 22.209 24.873 -4.643 1.00 0.00 60 GLY A C 7
ATOM 6217 O O . GLY A 1 60 ? 21.598 25.243 -3.640 1.00 0.00 60 GLY A O 7
ATOM 6221 N N . PRO A 1 61 ? 22.918 25.721 -5.402 1.00 0.00 61 PRO A N 7
ATOM 6222 C CA . PRO A 1 61 ? 23.025 27.152 -5.102 1.00 0.00 61 PRO A CA 7
ATOM 6223 C C . PRO A 1 61 ? 21.711 27.891 -5.332 1.00 0.00 61 PRO A C 7
ATOM 6224 O O . PRO A 1 61 ? 21.429 28.347 -6.440 1.00 0.00 61 PRO A O 7
ATOM 6235 N N . SER A 1 62 ? 20.910 28.007 -4.277 1.00 0.00 62 SER A N 7
ATOM 6236 C CA . SER A 1 62 ? 19.624 28.689 -4.365 1.00 0.00 62 SER A CA 7
ATOM 6237 C C . SER A 1 62 ? 19.716 30.099 -3.790 1.00 0.00 62 SER A C 7
ATOM 6238 O O . SER A 1 62 ? 20.341 30.318 -2.752 1.00 0.00 62 SER A O 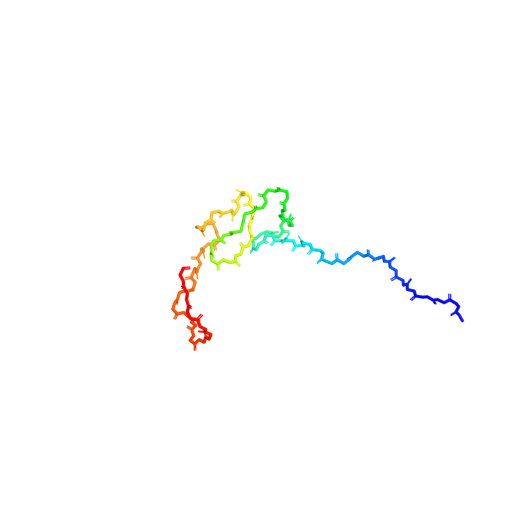7
ATOM 6246 N N . SER A 1 63 ? 19.089 31.051 -4.472 1.00 0.00 63 SER A N 7
ATOM 6247 C CA . SER A 1 63 ? 19.102 32.442 -4.032 1.00 0.00 63 SER A CA 7
ATOM 6248 C C . SER A 1 63 ? 17.876 32.754 -3.180 1.00 0.00 63 SER A C 7
ATOM 6249 O O . SER A 1 63 ? 16.847 32.087 -3.284 1.00 0.00 63 SER A O 7
ATOM 6257 N N . GLY A 1 64 ? 17.993 33.775 -2.336 1.00 0.00 64 GLY A N 7
ATOM 6258 C CA . GLY A 1 64 ? 16.888 34.158 -1.478 1.00 0.00 64 GLY A CA 7
ATOM 6259 C C . GLY A 1 64 ? 16.190 35.415 -1.958 1.00 0.00 64 GLY A C 7
ATOM 6260 O O . GLY A 1 64 ? 15.233 35.312 -2.725 1.00 0.00 64 GLY A O 7
ATOM 6266 N N . GLY A 1 1 ? -36.408 -16.491 -13.148 1.00 0.00 1 GLY A N 8
ATOM 6267 C CA . GLY A 1 1 ? -36.399 -16.181 -14.565 1.00 0.00 1 GLY A CA 8
ATOM 6268 C C . GLY A 1 1 ? -37.277 -17.119 -15.370 1.00 0.00 1 GLY A C 8
ATOM 6269 O O . GLY A 1 1 ? -37.427 -18.290 -15.022 1.00 0.00 1 GLY A O 8
ATOM 6273 N N . SER A 1 2 ? -37.860 -16.604 -16.447 1.00 0.00 2 SER A N 8
ATOM 6274 C CA . SER A 1 2 ? -38.732 -17.403 -17.301 1.00 0.00 2 SER A CA 8
ATOM 6275 C C . SER A 1 2 ? -38.081 -18.739 -17.643 1.00 0.00 2 SER A C 8
ATOM 6276 O O . SER A 1 2 ? -38.665 -19.801 -17.426 1.00 0.00 2 SER A O 8
ATOM 6284 N N . SER A 1 3 ? -36.866 -18.678 -18.180 1.00 0.00 3 SER A N 8
ATOM 6285 C CA . SER A 1 3 ? -36.136 -19.883 -18.557 1.00 0.00 3 SER A CA 8
ATOM 6286 C C . SER A 1 3 ? -35.040 -20.193 -17.542 1.00 0.00 3 SER A C 8
ATOM 6287 O O . SER A 1 3 ? -34.619 -19.324 -16.780 1.00 0.00 3 SER A O 8
ATOM 6295 N N . GLY A 1 4 ? -34.581 -21.442 -17.539 1.00 0.00 4 GLY A N 8
ATOM 6296 C CA . GLY A 1 4 ? -33.539 -21.846 -16.614 1.00 0.00 4 GLY A CA 8
ATOM 6297 C C . GLY A 1 4 ? -32.369 -20.882 -16.601 1.00 0.00 4 GLY A C 8
ATOM 6298 O O . GLY A 1 4 ? -31.630 -20.779 -17.580 1.00 0.00 4 GLY A O 8
ATOM 6302 N N . SER A 1 5 ? -32.202 -20.173 -15.489 1.00 0.00 5 SER A N 8
ATOM 6303 C CA . SER A 1 5 ? -31.117 -19.208 -15.354 1.00 0.00 5 SER A CA 8
ATOM 6304 C C . SER A 1 5 ? -31.075 -18.632 -13.942 1.00 0.00 5 SER A C 8
ATOM 6305 O O . SER A 1 5 ? -32.100 -18.540 -13.267 1.00 0.00 5 SER A O 8
ATOM 6313 N N . SER A 1 6 ? -29.881 -18.245 -13.503 1.00 0.00 6 SER A N 8
ATOM 6314 C CA . SER A 1 6 ? -29.703 -17.681 -12.170 1.00 0.00 6 SER A CA 8
ATOM 6315 C C . SER A 1 6 ? -29.929 -16.172 -12.184 1.00 0.00 6 SER A C 8
ATOM 6316 O O . SER A 1 6 ? -28.984 -15.392 -12.293 1.00 0.00 6 SER A O 8
ATOM 6324 N N . GLY A 1 7 ? -31.191 -15.768 -12.072 1.00 0.00 7 GLY A N 8
ATOM 6325 C CA . GLY A 1 7 ? -31.520 -14.355 -12.074 1.00 0.00 7 GLY A CA 8
ATOM 6326 C C . GLY A 1 7 ? -30.667 -13.562 -13.045 1.00 0.00 7 GLY A C 8
ATOM 6327 O O . GLY A 1 7 ? -30.331 -14.048 -14.124 1.00 0.00 7 GLY A O 8
ATOM 6331 N N . GLN A 1 8 ? -30.318 -12.339 -12.661 1.00 0.00 8 GLN A N 8
ATOM 6332 C CA . GLN A 1 8 ? -29.501 -11.477 -13.507 1.00 0.00 8 GLN A CA 8
ATOM 6333 C C . GLN A 1 8 ? -28.303 -10.934 -12.735 1.00 0.00 8 GLN A C 8
ATOM 6334 O O . GLN A 1 8 ? -28.403 -10.563 -11.565 1.00 0.00 8 GLN A O 8
ATOM 6348 N N . PRO A 1 9 ? -27.140 -10.886 -13.403 1.00 0.00 9 PRO A N 8
ATOM 6349 C CA . PRO A 1 9 ? -25.900 -10.390 -12.799 1.00 0.00 9 PRO A CA 8
ATOM 6350 C C . PRO A 1 9 ? -25.935 -8.885 -12.556 1.00 0.00 9 PRO A C 8
ATOM 6351 O O . PRO A 1 9 ? -26.950 -8.232 -12.797 1.00 0.00 9 PRO A O 8
ATOM 6362 N N . SER A 1 10 ? -24.821 -8.342 -12.077 1.00 0.00 10 SER A N 8
ATOM 6363 C CA . SER A 1 10 ? -24.725 -6.913 -11.798 1.00 0.00 10 SER A CA 8
ATOM 6364 C C . SER A 1 10 ? -23.383 -6.357 -12.266 1.00 0.00 10 SER A C 8
ATOM 6365 O O . SER A 1 10 ? -22.336 -6.986 -12.117 1.00 0.00 10 SER A O 8
ATOM 6373 N N . PRO A 1 11 ? -23.415 -5.148 -12.845 1.00 0.00 11 PRO A N 8
ATOM 6374 C CA . PRO A 1 11 ? -22.211 -4.479 -13.346 1.00 0.00 11 PRO A CA 8
ATOM 6375 C C . PRO A 1 11 ? -21.290 -4.023 -12.220 1.00 0.00 11 PRO A C 8
ATOM 6376 O O . PRO A 1 11 ? -21.658 -4.024 -11.045 1.00 0.00 11 PRO A O 8
ATOM 6387 N N . PRO A 1 12 ? -20.062 -3.624 -12.583 1.00 0.00 12 PRO A N 8
ATOM 6388 C CA . PRO A 1 12 ? -19.063 -3.157 -11.617 1.00 0.00 12 PRO A CA 8
ATOM 6389 C C . PRO A 1 12 ? -19.429 -1.807 -11.010 1.00 0.00 12 PRO A C 8
ATOM 6390 O O . PRO A 1 12 ? -18.989 -0.762 -11.489 1.00 0.00 12 PRO A O 8
ATOM 6401 N N . GLN A 1 13 ? -20.237 -1.837 -9.955 1.00 0.00 13 GLN A N 8
ATOM 6402 C CA . GLN A 1 13 ? -20.662 -0.614 -9.285 1.00 0.00 13 GLN A CA 8
ATOM 6403 C C . GLN A 1 13 ? -19.477 0.088 -8.630 1.00 0.00 13 GLN A C 8
ATOM 6404 O O . GLN A 1 13 ? -18.975 1.088 -9.143 1.00 0.00 13 GLN A O 8
ATOM 6418 N N . ARG A 1 14 ? -19.036 -0.442 -7.494 1.00 0.00 14 ARG A N 8
ATOM 6419 C CA . ARG A 1 14 ? -17.910 0.135 -6.768 1.00 0.00 14 ARG A CA 8
ATOM 6420 C C . ARG A 1 14 ? -16.939 -0.952 -6.318 1.00 0.00 14 ARG A C 8
ATOM 6421 O O . ARG A 1 14 ? -16.604 -1.071 -5.140 1.00 0.00 14 ARG A O 8
ATOM 6442 N N . PRO A 1 15 ? -16.475 -1.766 -7.278 1.00 0.00 15 PRO A N 8
ATOM 6443 C CA . PRO A 1 15 ? -15.536 -2.858 -7.005 1.00 0.00 15 PRO A CA 8
ATOM 6444 C C . PRO A 1 15 ? -14.148 -2.349 -6.631 1.00 0.00 15 PRO A C 8
ATOM 6445 O O . PRO A 1 15 ? -13.367 -1.955 -7.496 1.00 0.00 15 PRO A O 8
ATOM 6456 N N . ASN A 1 16 ? -13.848 -2.360 -5.336 1.00 0.00 16 ASN A N 8
ATOM 6457 C CA . ASN A 1 16 ? -12.554 -1.899 -4.848 1.00 0.00 16 ASN A CA 8
ATOM 6458 C C . ASN A 1 16 ? -12.059 -2.779 -3.704 1.00 0.00 16 ASN A C 8
ATOM 6459 O O . ASN A 1 16 ? -12.620 -2.762 -2.608 1.00 0.00 16 ASN A O 8
ATOM 6470 N N . ARG A 1 17 ? -11.006 -3.545 -3.966 1.00 0.00 17 ARG A N 8
ATOM 6471 C CA . ARG A 1 17 ? -10.436 -4.432 -2.959 1.00 0.00 17 ARG A CA 8
ATOM 6472 C C . ARG A 1 17 ? -8.946 -4.161 -2.777 1.00 0.00 17 ARG A C 8
ATOM 6473 O O . ARG A 1 17 ? -8.178 -4.177 -3.739 1.00 0.00 17 ARG A O 8
ATOM 6494 N N . CYS A 1 18 ? -8.543 -3.911 -1.535 1.00 0.00 18 CYS A N 8
ATOM 6495 C CA . CYS A 1 18 ? -7.145 -3.635 -1.225 1.00 0.00 18 CYS A CA 8
ATOM 6496 C C . CYS A 1 18 ? -6.221 -4.573 -1.998 1.00 0.00 18 CYS A C 8
ATOM 6497 O O . CYS A 1 18 ? -6.584 -5.710 -2.302 1.00 0.00 18 CYS A O 8
ATOM 6504 N N . THR A 1 19 ? -5.024 -4.088 -2.312 1.00 0.00 19 THR A N 8
ATOM 6505 C CA . THR A 1 19 ? -4.048 -4.881 -3.049 1.00 0.00 19 THR A CA 8
ATOM 6506 C C . THR A 1 19 ? -3.087 -5.589 -2.102 1.00 0.00 19 THR A C 8
ATOM 6507 O O . THR A 1 19 ? -2.166 -6.280 -2.538 1.00 0.00 19 THR A O 8
ATOM 6518 N N . VAL A 1 20 ? -3.307 -5.413 -0.803 1.00 0.00 20 VAL A N 8
ATOM 6519 C CA . VAL A 1 20 ? -2.460 -6.038 0.207 1.00 0.00 20 VAL A CA 8
ATOM 6520 C C . VAL A 1 20 ? -3.225 -7.104 0.983 1.00 0.00 20 VAL A C 8
ATOM 6521 O O . VAL A 1 20 ? -2.737 -8.217 1.176 1.00 0.00 20 VAL A O 8
ATOM 6534 N N . CYS A 1 21 ? -4.429 -6.755 1.426 1.00 0.00 21 CYS A N 8
ATOM 6535 C CA . CYS A 1 21 ? -5.263 -7.681 2.182 1.00 0.00 21 CYS A CA 8
ATOM 6536 C C . CYS A 1 21 ? -6.642 -7.818 1.542 1.00 0.00 21 CYS A C 8
ATOM 6537 O O . CYS A 1 21 ? -7.482 -8.585 2.011 1.00 0.00 21 CYS A O 8
ATOM 6544 N N . ARG A 1 22 ? -6.866 -7.067 0.468 1.00 0.00 22 ARG A N 8
ATOM 6545 C CA . ARG A 1 22 ? -8.142 -7.103 -0.236 1.00 0.00 22 ARG A CA 8
ATOM 6546 C C . ARG A 1 22 ? -9.306 -6.967 0.741 1.00 0.00 22 ARG A C 8
ATOM 6547 O O . ARG A 1 22 ? -10.216 -7.797 0.759 1.00 0.00 22 ARG A O 8
ATOM 6568 N N . LYS A 1 23 ? -9.271 -5.916 1.552 1.00 0.00 23 LYS A N 8
ATOM 6569 C CA . LYS A 1 23 ? -10.322 -5.669 2.532 1.00 0.00 23 LYS A CA 8
ATOM 6570 C C . LYS A 1 23 ? -11.473 -4.885 1.910 1.00 0.00 23 LYS A C 8
ATOM 6571 O O . LYS A 1 23 ? -12.049 -4.001 2.545 1.00 0.00 23 LYS A O 8
ATOM 6590 N N . ARG A 1 24 ? -11.803 -5.215 0.665 1.00 0.00 24 ARG A N 8
ATOM 6591 C CA . ARG A 1 24 ? -12.886 -4.541 -0.042 1.00 0.00 24 ARG A CA 8
ATOM 6592 C C . ARG A 1 24 ? -13.021 -3.094 0.423 1.00 0.00 24 ARG A C 8
ATOM 6593 O O . ARG A 1 24 ? -14.108 -2.649 0.794 1.00 0.00 24 ARG A O 8
ATOM 6614 N N . VAL A 1 25 ? -11.910 -2.364 0.402 1.00 0.00 25 VAL A N 8
ATOM 6615 C CA . VAL A 1 25 ? -11.905 -0.968 0.821 1.00 0.00 25 VAL A CA 8
ATOM 6616 C C . VAL A 1 25 ? -12.966 -0.166 0.075 1.00 0.00 25 VAL A C 8
ATOM 6617 O O . VAL A 1 25 ? -12.956 -0.095 -1.153 1.00 0.00 25 VAL A O 8
ATOM 6630 N N . GLY A 1 26 ? -13.881 0.438 0.827 1.00 0.00 26 GLY A N 8
ATOM 6631 C CA . GLY A 1 26 ? -14.937 1.227 0.220 1.00 0.00 26 GLY A CA 8
ATOM 6632 C C . GLY A 1 26 ? -14.521 2.665 -0.019 1.00 0.00 26 GLY A C 8
ATOM 6633 O O . GLY A 1 26 ? -13.408 2.929 -0.477 1.00 0.00 26 GLY A O 8
ATOM 6637 N N . LEU A 1 27 ? -15.416 3.597 0.288 1.00 0.00 27 LEU A N 8
ATOM 6638 C CA . LEU A 1 27 ? -15.136 5.017 0.102 1.00 0.00 27 LEU A CA 8
ATOM 6639 C C . LEU A 1 27 ? -13.787 5.390 0.708 1.00 0.00 27 LEU A C 8
ATOM 6640 O O . LEU A 1 27 ? -12.940 5.989 0.043 1.00 0.00 27 LEU A O 8
ATOM 6656 N N . THR A 1 28 ? -13.592 5.031 1.973 1.00 0.00 28 THR A N 8
ATOM 6657 C CA . THR A 1 28 ? -12.346 5.327 2.668 1.00 0.00 28 THR A CA 8
ATOM 6658 C C . THR A 1 28 ? -11.144 4.811 1.885 1.00 0.00 28 THR A C 8
ATOM 6659 O O . THR A 1 28 ? -10.074 5.418 1.900 1.00 0.00 28 THR A O 8
ATOM 6670 N N . GLY A 1 29 ? -11.328 3.686 1.201 1.00 0.00 29 GLY A N 8
ATOM 6671 C CA . GLY A 1 29 ? -10.249 3.107 0.421 1.00 0.00 29 GLY A CA 8
ATOM 6672 C C . GLY A 1 29 ? -9.425 4.157 -0.297 1.00 0.00 29 GLY A C 8
ATOM 6673 O O . GLY A 1 29 ? -9.971 5.052 -0.942 1.00 0.00 29 GLY A O 8
ATOM 6677 N N . PHE A 1 30 ? -8.105 4.050 -0.184 1.00 0.00 30 PHE A N 8
ATOM 6678 C CA . PHE A 1 30 ? -7.203 4.999 -0.825 1.00 0.00 30 PHE A CA 8
ATOM 6679 C C . PHE A 1 30 ? -6.604 4.406 -2.097 1.00 0.00 30 PHE A C 8
ATOM 6680 O O . PHE A 1 30 ? -6.443 3.191 -2.212 1.00 0.00 30 PHE A O 8
ATOM 6697 N N . MET A 1 31 ? -6.276 5.273 -3.050 1.00 0.00 31 MET A N 8
ATOM 6698 C CA . MET A 1 31 ? -5.694 4.835 -4.313 1.00 0.00 31 MET A CA 8
ATOM 6699 C C . MET A 1 31 ? -4.297 5.417 -4.498 1.00 0.00 31 MET A C 8
ATOM 6700 O O . MET A 1 31 ? -4.142 6.582 -4.866 1.00 0.00 31 MET A O 8
ATOM 6714 N N . CYS A 1 32 ? -3.281 4.599 -4.241 1.00 0.00 32 CYS A N 8
ATOM 6715 C CA . CYS A 1 32 ? -1.896 5.033 -4.378 1.00 0.00 32 CYS A CA 8
ATOM 6716 C C . CYS A 1 32 ? -1.668 5.704 -5.729 1.00 0.00 32 CYS A C 8
ATOM 6717 O O . CYS A 1 32 ? -2.549 5.710 -6.589 1.00 0.00 32 CYS A O 8
ATOM 6724 N N . ARG A 1 33 ? -0.479 6.270 -5.909 1.00 0.00 33 ARG A N 8
ATOM 6725 C CA . ARG A 1 33 ? -0.134 6.945 -7.155 1.00 0.00 33 ARG A CA 8
ATOM 6726 C C . ARG A 1 33 ? 0.229 5.935 -8.239 1.00 0.00 33 ARG A C 8
ATOM 6727 O O . ARG A 1 33 ? -0.082 6.130 -9.414 1.00 0.00 33 ARG A O 8
ATOM 6748 N N . CYS A 1 34 ? 0.891 4.855 -7.836 1.00 0.00 34 CYS A N 8
ATOM 6749 C CA . CYS A 1 34 ? 1.298 3.814 -8.771 1.00 0.00 34 CYS A CA 8
ATOM 6750 C C . CYS A 1 34 ? 0.114 3.344 -9.612 1.00 0.00 34 CYS A C 8
ATOM 6751 O O . CYS A 1 34 ? 0.277 2.941 -10.763 1.00 0.00 34 CYS A O 8
ATOM 6758 N N . GLY A 1 35 ? -1.079 3.399 -9.027 1.00 0.00 35 GLY A N 8
ATOM 6759 C CA . GLY A 1 35 ? -2.273 2.977 -9.736 1.00 0.00 35 GLY A CA 8
ATOM 6760 C C . GLY A 1 35 ? -2.939 1.780 -9.087 1.00 0.00 35 GLY A C 8
ATOM 6761 O O . GLY A 1 35 ? -3.445 0.893 -9.775 1.00 0.00 35 GLY A O 8
ATOM 6765 N N . THR A 1 36 ? -2.940 1.753 -7.758 1.00 0.00 36 THR A N 8
ATOM 6766 C CA . THR A 1 36 ? -3.546 0.655 -7.016 1.00 0.00 36 THR A CA 8
ATOM 6767 C C . THR A 1 36 ? -4.381 1.174 -5.851 1.00 0.00 36 THR A C 8
ATOM 6768 O O . THR A 1 36 ? -4.280 2.341 -5.471 1.00 0.00 36 THR A O 8
ATOM 6779 N N . THR A 1 37 ? -5.208 0.300 -5.286 1.00 0.00 37 THR A N 8
ATOM 6780 C CA . THR A 1 37 ? -6.062 0.670 -4.164 1.00 0.00 37 THR A CA 8
ATOM 6781 C C . THR A 1 37 ? -5.660 -0.077 -2.897 1.00 0.00 37 THR A C 8
ATOM 6782 O O . THR A 1 37 ? -5.516 -1.300 -2.905 1.00 0.00 37 THR A O 8
ATOM 6793 N N . PHE A 1 38 ? -5.480 0.665 -1.810 1.00 0.00 38 PHE A N 8
ATOM 6794 C CA . PHE A 1 38 ? -5.094 0.073 -0.535 1.00 0.00 38 PHE A CA 8
ATOM 6795 C C . PHE A 1 38 ? -6.004 0.560 0.589 1.00 0.00 38 PHE A C 8
ATOM 6796 O O . PHE A 1 38 ? -6.851 1.430 0.385 1.00 0.00 38 PHE A O 8
ATOM 6813 N N . CYS A 1 39 ? -5.824 -0.009 1.776 1.00 0.00 39 CYS A N 8
ATOM 6814 C CA . CYS A 1 39 ? -6.628 0.365 2.934 1.00 0.00 39 CYS A CA 8
ATOM 6815 C C . CYS A 1 39 ? -5.902 1.399 3.789 1.00 0.00 39 CYS A C 8
ATOM 6816 O O . CYS A 1 39 ? -4.674 1.471 3.787 1.00 0.00 39 CYS A O 8
ATOM 6823 N N . GLY A 1 40 ? -6.672 2.198 4.522 1.00 0.00 40 GLY A N 8
ATOM 6824 C CA . GLY A 1 40 ? -6.085 3.218 5.373 1.00 0.00 40 GLY A CA 8
ATOM 6825 C C . GLY A 1 40 ? -4.849 2.726 6.099 1.00 0.00 40 GLY A C 8
ATOM 6826 O O . GLY A 1 40 ? -3.990 3.519 6.483 1.00 0.00 40 GLY A O 8
ATOM 6830 N N . SER A 1 41 ? -4.759 1.413 6.289 1.00 0.00 41 SER A N 8
ATOM 6831 C CA . SER A 1 41 ? -3.621 0.817 6.979 1.00 0.00 41 SER A CA 8
ATOM 6832 C C . SER A 1 41 ? -2.483 0.532 6.004 1.00 0.00 41 SER A C 8
ATOM 6833 O O . SER A 1 41 ? -1.308 0.661 6.349 1.00 0.00 41 SER A O 8
ATOM 6841 N N . HIS A 1 42 ? -2.840 0.144 4.784 1.00 0.00 42 HIS A N 8
ATOM 6842 C CA . HIS A 1 42 ? -1.850 -0.159 3.757 1.00 0.00 42 HIS A CA 8
ATOM 6843 C C . HIS A 1 42 ? -1.853 0.908 2.667 1.00 0.00 42 HIS A C 8
ATOM 6844 O O . HIS A 1 42 ? -1.437 0.656 1.537 1.00 0.00 42 HIS A O 8
ATOM 6858 N N . ARG A 1 43 ? -2.326 2.101 3.015 1.00 0.00 43 ARG A N 8
ATOM 6859 C CA . ARG A 1 43 ? -2.385 3.205 2.065 1.00 0.00 43 ARG A CA 8
ATOM 6860 C C . ARG A 1 43 ? -0.984 3.706 1.726 1.00 0.00 43 ARG A C 8
ATOM 6861 O O . ARG A 1 43 ? -0.725 4.143 0.604 1.00 0.00 43 ARG A O 8
ATOM 6882 N N . TYR A 1 44 ? -0.086 3.640 2.702 1.00 0.00 44 TYR A N 8
ATOM 6883 C CA . TYR A 1 44 ? 1.288 4.090 2.508 1.00 0.00 44 TYR A CA 8
ATOM 6884 C C . TYR A 1 44 ? 2.001 3.228 1.470 1.00 0.00 44 TYR A C 8
ATOM 6885 O O . TYR A 1 44 ? 1.710 2.044 1.303 1.00 0.00 44 TYR A O 8
ATOM 6903 N N . PRO A 1 45 ? 2.960 3.837 0.756 1.00 0.00 45 PRO A N 8
ATOM 6904 C CA . PRO A 1 45 ? 3.737 3.145 -0.277 1.00 0.00 45 PRO A CA 8
ATOM 6905 C C . PRO A 1 45 ? 4.693 2.113 0.311 1.00 0.00 45 PRO A C 8
ATOM 6906 O O . PRO A 1 45 ? 4.778 0.986 -0.175 1.00 0.00 45 PRO A O 8
ATOM 6917 N N . GLU A 1 46 ? 5.411 2.507 1.358 1.00 0.00 46 GLU A N 8
ATOM 6918 C CA . GLU A 1 46 ? 6.361 1.614 2.011 1.00 0.00 46 GLU A CA 8
ATOM 6919 C C . GLU A 1 46 ? 5.684 0.314 2.436 1.00 0.00 46 GLU A C 8
ATOM 6920 O O . GLU A 1 46 ? 6.246 -0.770 2.286 1.00 0.00 46 GLU A O 8
ATOM 6932 N N . VAL A 1 47 ? 4.471 0.432 2.968 1.00 0.00 47 VAL A N 8
ATOM 6933 C CA . VAL A 1 47 ? 3.716 -0.732 3.415 1.00 0.00 47 VAL A CA 8
ATOM 6934 C C . VAL A 1 47 ? 3.612 -1.777 2.310 1.00 0.00 47 VAL A C 8
ATOM 6935 O O . VAL A 1 47 ? 3.805 -2.970 2.548 1.00 0.00 47 VAL A O 8
ATOM 6948 N N . HIS A 1 48 ? 3.307 -1.321 1.099 1.00 0.00 48 HIS A N 8
ATOM 6949 C CA . HIS A 1 48 ? 3.179 -2.217 -0.045 1.00 0.00 48 HIS A CA 8
ATOM 6950 C C . HIS A 1 48 ? 4.327 -2.011 -1.028 1.00 0.00 48 HIS A C 8
ATOM 6951 O O . HIS A 1 48 ? 4.141 -2.094 -2.241 1.00 0.00 48 HIS A O 8
ATOM 6965 N N . GLY A 1 49 ? 5.515 -1.742 -0.495 1.00 0.00 49 GLY A N 8
ATOM 6966 C CA . GLY A 1 49 ? 6.676 -1.527 -1.339 1.00 0.00 49 GLY A CA 8
ATOM 6967 C C . GLY A 1 49 ? 6.315 -0.905 -2.674 1.00 0.00 49 GLY A C 8
ATOM 6968 O O . GLY A 1 49 ? 6.470 -1.532 -3.722 1.00 0.00 49 GLY A O 8
ATOM 6972 N N . CYS A 1 50 ? 5.829 0.332 -2.636 1.00 0.00 50 CYS A N 8
ATOM 6973 C CA . CYS A 1 50 ? 5.442 1.039 -3.851 1.00 0.00 50 CYS A CA 8
ATOM 6974 C C . CYS A 1 50 ? 6.522 0.912 -4.922 1.00 0.00 50 CYS A C 8
ATOM 6975 O O . CYS A 1 50 ? 7.693 1.203 -4.677 1.00 0.00 50 CYS A O 8
ATOM 6982 N N . THR A 1 51 ? 6.120 0.474 -6.111 1.00 0.00 51 THR A N 8
ATOM 6983 C CA . THR A 1 51 ? 7.052 0.307 -7.219 1.00 0.00 51 THR A CA 8
ATOM 6984 C C . THR A 1 51 ? 6.314 0.228 -8.550 1.00 0.00 51 THR A C 8
ATOM 6985 O O . THR A 1 51 ? 5.447 -0.626 -8.741 1.00 0.00 51 THR A O 8
ATOM 6996 N N . PHE A 1 52 ? 6.662 1.122 -9.469 1.00 0.00 52 PHE A N 8
ATOM 6997 C CA . PHE A 1 52 ? 6.032 1.153 -10.784 1.00 0.00 52 PHE A CA 8
ATOM 6998 C C . PHE A 1 52 ? 6.668 0.125 -11.716 1.00 0.00 52 PHE A C 8
ATOM 6999 O O . PHE A 1 52 ? 6.845 0.378 -12.908 1.00 0.00 52 PHE A O 8
ATOM 7016 N N . ASP A 1 53 ? 7.010 -1.034 -11.164 1.00 0.00 53 ASP A N 8
ATOM 7017 C CA . ASP A 1 53 ? 7.625 -2.100 -11.944 1.00 0.00 53 ASP A CA 8
ATOM 7018 C C . ASP A 1 53 ? 8.455 -1.527 -13.089 1.00 0.00 53 ASP A C 8
ATOM 7019 O O . ASP A 1 53 ? 8.457 -2.063 -14.197 1.00 0.00 53 ASP A O 8
ATOM 7028 N N . PHE A 1 54 ? 9.158 -0.433 -12.814 1.00 0.00 54 PHE A N 8
ATOM 7029 C CA . PHE A 1 54 ? 9.990 0.215 -13.821 1.00 0.00 54 PHE A CA 8
ATOM 7030 C C . PHE A 1 54 ? 11.256 -0.595 -14.084 1.00 0.00 54 PHE A C 8
ATOM 7031 O O . PHE A 1 54 ? 11.860 -1.142 -13.161 1.00 0.00 54 PHE A O 8
ATOM 7048 N N . LYS A 1 55 ? 11.652 -0.669 -15.350 1.00 0.00 55 LYS A N 8
ATOM 7049 C CA . LYS A 1 55 ? 12.846 -1.411 -15.737 1.00 0.00 55 LYS A CA 8
ATOM 7050 C C . LYS A 1 55 ? 13.552 -0.733 -16.906 1.00 0.00 55 LYS A C 8
ATOM 7051 O O . LYS A 1 55 ? 12.927 -0.401 -17.914 1.00 0.00 55 LYS A O 8
ATOM 7070 N N . SER A 1 56 ? 14.859 -0.532 -16.767 1.00 0.00 56 SER A N 8
ATOM 7071 C CA . SER A 1 56 ? 15.650 0.109 -17.811 1.00 0.00 56 SER A CA 8
ATOM 7072 C C . SER A 1 56 ? 16.540 -0.908 -18.518 1.00 0.00 56 SER A C 8
ATOM 7073 O O . SER A 1 56 ? 17.697 -1.101 -18.147 1.00 0.00 56 SER A O 8
ATOM 7081 N N . ALA A 1 57 ? 15.991 -1.557 -19.540 1.00 0.00 57 ALA A N 8
ATOM 7082 C CA . ALA A 1 57 ? 16.735 -2.552 -20.302 1.00 0.00 57 ALA A CA 8
ATOM 7083 C C . ALA A 1 57 ? 17.757 -1.890 -21.219 1.00 0.00 57 ALA A C 8
ATOM 7084 O O . ALA A 1 57 ? 17.821 -0.665 -21.313 1.00 0.00 57 ALA A O 8
ATOM 7091 N N . GLY A 1 58 ? 18.558 -2.710 -21.895 1.00 0.00 58 GLY A N 8
ATOM 7092 C CA . GLY A 1 58 ? 19.567 -2.185 -22.795 1.00 0.00 58 GLY A CA 8
ATOM 7093 C C . GLY A 1 58 ? 18.983 -1.722 -24.115 1.00 0.00 58 GLY A C 8
ATOM 7094 O O . GLY A 1 58 ? 18.790 -0.525 -24.330 1.00 0.00 58 GLY A O 8
ATOM 7098 N N . SER A 1 59 ? 18.701 -2.671 -25.002 1.00 0.00 59 SER A N 8
ATOM 7099 C CA . SER A 1 59 ? 18.141 -2.353 -26.310 1.00 0.00 59 SER A CA 8
ATOM 7100 C C . SER A 1 59 ? 16.631 -2.150 -26.219 1.00 0.00 59 SER A C 8
ATOM 7101 O O . SER A 1 59 ? 15.852 -3.049 -26.530 1.00 0.00 59 SER A O 8
ATOM 7109 N N . GLY A 1 60 ? 16.226 -0.958 -25.790 1.00 0.00 60 GLY A N 8
ATOM 7110 C CA . GLY A 1 60 ? 14.812 -0.656 -25.665 1.00 0.00 60 GLY A CA 8
ATOM 7111 C C . GLY A 1 60 ? 14.088 -0.711 -26.995 1.00 0.00 60 GLY A C 8
ATOM 7112 O O . GLY A 1 60 ? 13.778 -1.784 -27.514 1.00 0.00 60 GLY A O 8
ATOM 7116 N N . PRO A 1 61 ? 13.805 0.468 -27.569 1.00 0.00 61 PRO A N 8
ATOM 7117 C CA . PRO A 1 61 ? 13.108 0.576 -28.854 1.00 0.00 61 PRO A CA 8
ATOM 7118 C C . PRO A 1 61 ? 13.968 0.104 -30.021 1.00 0.00 61 PRO A C 8
ATOM 7119 O O . PRO A 1 61 ? 15.182 0.307 -30.033 1.00 0.00 61 PRO A O 8
ATOM 7130 N N . SER A 1 62 ? 13.330 -0.527 -31.002 1.00 0.00 62 SER A N 8
ATOM 7131 C CA . SER A 1 62 ? 14.038 -1.032 -32.173 1.00 0.00 62 SER A CA 8
ATOM 7132 C C . SER A 1 62 ? 13.393 -0.524 -33.458 1.00 0.00 62 SER A C 8
ATOM 7133 O O . SER A 1 62 ? 12.185 -0.661 -33.657 1.00 0.00 62 SER A O 8
ATOM 7141 N N . SER A 1 63 ? 14.206 0.065 -34.329 1.00 0.00 63 SER A N 8
ATOM 7142 C CA . SER A 1 63 ? 13.715 0.597 -35.595 1.00 0.00 63 SER A CA 8
ATOM 7143 C C . SER A 1 63 ? 13.540 -0.517 -36.622 1.00 0.00 63 SER A C 8
ATOM 7144 O O . SER A 1 63 ? 13.947 -0.384 -37.775 1.00 0.00 63 SER A O 8
ATOM 7152 N N . GLY A 1 64 ? 12.929 -1.618 -36.193 1.00 0.00 64 GLY A N 8
ATOM 7153 C CA . GLY A 1 64 ? 12.709 -2.740 -37.087 1.00 0.00 64 GLY A CA 8
ATOM 7154 C C . GLY A 1 64 ? 13.823 -2.899 -38.102 1.00 0.00 64 GLY A C 8
ATOM 7155 O O . GLY A 1 64 ? 14.618 -3.830 -37.979 1.00 0.00 64 GLY A O 8
ATOM 7161 N N . GLY A 1 1 ? -34.600 -29.915 -28.497 1.00 0.00 1 GLY A N 9
ATOM 7162 C CA . GLY A 1 1 ? -33.919 -30.160 -27.239 1.00 0.00 1 GLY A CA 9
ATOM 7163 C C . GLY A 1 1 ? -32.847 -29.128 -26.949 1.00 0.00 1 GLY A C 9
ATOM 7164 O O . GLY A 1 1 ? -31.698 -29.476 -26.676 1.00 0.00 1 GLY A O 9
ATOM 7168 N N . SER A 1 2 ? -33.222 -27.854 -27.010 1.00 0.00 2 SER A N 9
ATOM 7169 C CA . SER A 1 2 ? -32.283 -26.768 -26.758 1.00 0.00 2 SER A CA 9
ATOM 7170 C C . SER A 1 2 ? -32.361 -26.310 -25.304 1.00 0.00 2 SER A C 9
ATOM 7171 O O . SER A 1 2 ? -33.280 -25.588 -24.918 1.00 0.00 2 SER A O 9
ATOM 7179 N N . SER A 1 3 ? -31.388 -26.735 -24.504 1.00 0.00 3 SER A N 9
ATOM 7180 C CA . SER A 1 3 ? -31.348 -26.372 -23.092 1.00 0.00 3 SER A CA 9
ATOM 7181 C C . SER A 1 3 ? -29.974 -25.830 -22.710 1.00 0.00 3 SER A C 9
ATOM 7182 O O . SER A 1 3 ? -28.957 -26.498 -22.894 1.00 0.00 3 SER A O 9
ATOM 7190 N N . GLY A 1 4 ? -29.952 -24.612 -22.177 1.00 0.00 4 GLY A N 9
ATOM 7191 C CA . GLY A 1 4 ? -28.699 -23.999 -21.777 1.00 0.00 4 GLY A CA 9
ATOM 7192 C C . GLY A 1 4 ? -28.829 -23.194 -20.499 1.00 0.00 4 GLY A C 9
ATOM 7193 O O . GLY A 1 4 ? -29.134 -22.002 -20.537 1.00 0.00 4 GLY A O 9
ATOM 7197 N N . SER A 1 5 ? -28.598 -23.846 -19.364 1.00 0.00 5 SER A N 9
ATOM 7198 C CA . SER A 1 5 ? -28.696 -23.185 -18.069 1.00 0.00 5 SER A CA 9
ATOM 7199 C C . SER A 1 5 ? -27.718 -22.017 -17.979 1.00 0.00 5 SER A C 9
ATOM 7200 O O . SER A 1 5 ? -26.526 -22.209 -17.741 1.00 0.00 5 SER A O 9
ATOM 7208 N N . SER A 1 6 ? -28.232 -20.807 -18.173 1.00 0.00 6 SER A N 9
ATOM 7209 C CA . SER A 1 6 ? -27.404 -19.607 -18.118 1.00 0.00 6 SER A CA 9
ATOM 7210 C C . SER A 1 6 ? -27.702 -18.799 -16.858 1.00 0.00 6 SER A C 9
ATOM 7211 O O . SER A 1 6 ? -28.797 -18.874 -16.304 1.00 0.00 6 SER A O 9
ATOM 7219 N N . GLY A 1 7 ? -26.716 -18.026 -16.412 1.00 0.00 7 GLY A N 9
ATOM 7220 C CA . GLY A 1 7 ? -26.890 -17.215 -15.222 1.00 0.00 7 GLY A CA 9
ATOM 7221 C C . GLY A 1 7 ? -26.526 -15.762 -15.452 1.00 0.00 7 GLY A C 9
ATOM 7222 O O . GLY A 1 7 ? -25.831 -15.435 -16.414 1.00 0.00 7 GLY A O 9
ATOM 7226 N N . GLN A 1 8 ? -26.997 -14.888 -14.568 1.00 0.00 8 GLN A N 9
ATOM 7227 C CA . GLN A 1 8 ? -26.718 -13.461 -14.682 1.00 0.00 8 GLN A CA 9
ATOM 7228 C C . GLN A 1 8 ? -25.730 -13.013 -13.610 1.00 0.00 8 GLN A C 9
ATOM 7229 O O . GLN A 1 8 ? -25.973 -13.150 -12.411 1.00 0.00 8 GLN A O 9
ATOM 7243 N N . PRO A 1 9 ? -24.588 -12.464 -14.050 1.00 0.00 9 PRO A N 9
ATOM 7244 C CA . PRO A 1 9 ? -23.540 -11.984 -13.144 1.00 0.00 9 PRO A CA 9
ATOM 7245 C C . PRO A 1 9 ? -23.962 -10.733 -12.381 1.00 0.00 9 PRO A C 9
ATOM 7246 O O . PRO A 1 9 ? -24.644 -9.864 -12.924 1.00 0.00 9 PRO A O 9
ATOM 7257 N N . SER A 1 10 ? -23.551 -10.648 -11.120 1.00 0.00 10 SER A N 9
ATOM 7258 C CA . SER A 1 10 ? -23.889 -9.504 -10.281 1.00 0.00 10 SER A CA 9
ATOM 7259 C C . SER A 1 10 ? -23.417 -8.202 -10.922 1.00 0.00 10 SER A C 9
ATOM 7260 O O . SER A 1 10 ? -22.413 -8.159 -11.634 1.00 0.00 10 SER A O 9
ATOM 7268 N N . PRO A 1 11 ? -24.158 -7.114 -10.664 1.00 0.00 11 PRO A N 9
ATOM 7269 C CA . PRO A 1 11 ? -23.835 -5.790 -11.205 1.00 0.00 11 PRO A CA 9
ATOM 7270 C C . PRO A 1 11 ? -22.575 -5.201 -10.581 1.00 0.00 11 PRO A C 9
ATOM 7271 O O . PRO A 1 11 ? -22.512 -4.939 -9.379 1.00 0.00 11 PRO A O 9
ATOM 7282 N N . PRO A 1 12 ? -21.546 -4.985 -11.414 1.00 0.00 12 PRO A N 9
ATOM 7283 C CA . PRO A 1 12 ? -20.269 -4.422 -10.965 1.00 0.00 12 PRO A CA 9
ATOM 7284 C C . PRO A 1 12 ? -20.388 -2.953 -10.575 1.00 0.00 12 PRO A C 9
ATOM 7285 O O . PRO A 1 12 ? -20.389 -2.072 -11.433 1.00 0.00 12 PRO A O 9
ATOM 7296 N N . GLN A 1 13 ? -20.487 -2.698 -9.274 1.00 0.00 13 GLN A N 9
ATOM 7297 C CA . GLN A 1 13 ? -20.607 -1.335 -8.771 1.00 0.00 13 GLN A CA 9
ATOM 7298 C C . GLN A 1 13 ? -19.238 -0.764 -8.415 1.00 0.00 13 GLN A C 9
ATOM 7299 O O . GLN A 1 13 ? -19.093 -0.041 -7.429 1.00 0.00 13 GLN A O 9
ATOM 7313 N N . ARG A 1 14 ? -18.237 -1.093 -9.224 1.00 0.00 14 ARG A N 9
ATOM 7314 C CA . ARG A 1 14 ? -16.879 -0.614 -8.994 1.00 0.00 14 ARG A CA 9
ATOM 7315 C C . ARG A 1 14 ? -16.351 -1.104 -7.649 1.00 0.00 14 ARG A C 9
ATOM 7316 O O . ARG A 1 14 ? -15.920 -0.322 -6.801 1.00 0.00 14 ARG A O 9
ATOM 7337 N N . PRO A 1 15 ? -16.385 -2.429 -7.446 1.00 0.00 15 PRO A N 9
ATOM 7338 C CA . PRO A 1 15 ? -15.914 -3.053 -6.206 1.00 0.00 15 PRO A CA 9
ATOM 7339 C C . PRO A 1 15 ? -14.399 -2.970 -6.055 1.00 0.00 15 PRO A C 9
ATOM 7340 O O . PRO A 1 15 ? -13.662 -3.749 -6.658 1.00 0.00 15 PRO A O 9
ATOM 7351 N N . ASN A 1 16 ? -13.941 -2.021 -5.245 1.00 0.00 16 ASN A N 9
ATOM 7352 C CA . ASN A 1 16 ? -12.512 -1.837 -5.015 1.00 0.00 16 ASN A CA 9
ATOM 7353 C C . ASN A 1 16 ? -12.036 -2.688 -3.842 1.00 0.00 16 ASN A C 9
ATOM 7354 O O . ASN A 1 16 ? -12.546 -2.569 -2.728 1.00 0.00 16 ASN A O 9
ATOM 7365 N N . ARG A 1 17 ? -11.055 -3.547 -4.101 1.00 0.00 17 ARG A N 9
ATOM 7366 C CA . ARG A 1 17 ? -10.511 -4.419 -3.067 1.00 0.00 17 ARG A CA 9
ATOM 7367 C C . ARG A 1 17 ? -9.020 -4.160 -2.867 1.00 0.00 17 ARG A C 9
ATOM 7368 O O . ARG A 1 17 ? -8.242 -4.180 -3.821 1.00 0.00 17 ARG A O 9
ATOM 7389 N N . CYS A 1 18 ? -8.630 -3.915 -1.621 1.00 0.00 18 CYS A N 9
ATOM 7390 C CA . CYS A 1 18 ? -7.234 -3.651 -1.295 1.00 0.00 18 CYS A CA 9
ATOM 7391 C C . CYS A 1 18 ? -6.306 -4.560 -2.095 1.00 0.00 18 CYS A C 9
ATOM 7392 O O . CYS A 1 18 ? -6.710 -5.629 -2.554 1.00 0.00 18 CYS A O 9
ATOM 7399 N N . THR A 1 19 ? -5.060 -4.128 -2.259 1.00 0.00 19 THR A N 9
ATOM 7400 C CA . THR A 1 19 ? -4.074 -4.901 -3.005 1.00 0.00 19 THR A CA 9
ATOM 7401 C C . THR A 1 19 ? -3.125 -5.634 -2.064 1.00 0.00 19 THR A C 9
ATOM 7402 O O . THR A 1 19 ? -2.204 -6.322 -2.506 1.00 0.00 19 THR A O 9
ATOM 7413 N N . VAL A 1 20 ? -3.355 -5.484 -0.763 1.00 0.00 20 VAL A N 9
ATOM 7414 C CA . VAL A 1 20 ? -2.520 -6.134 0.241 1.00 0.00 20 VAL A CA 9
ATOM 7415 C C . VAL A 1 20 ? -3.313 -7.174 1.024 1.00 0.00 20 VAL A C 9
ATOM 7416 O O . VAL A 1 20 ? -2.837 -8.285 1.259 1.00 0.00 20 VAL A O 9
ATOM 7429 N N . CYS A 1 21 ? -4.525 -6.808 1.425 1.00 0.00 21 CYS A N 9
ATOM 7430 C CA . CYS A 1 21 ? -5.385 -7.709 2.182 1.00 0.00 21 CYS A CA 9
ATOM 7431 C C . CYS A 1 21 ? -6.772 -7.796 1.551 1.00 0.00 21 CYS A C 9
ATOM 7432 O O . CYS A 1 21 ? -7.675 -8.432 2.095 1.00 0.00 21 CYS A O 9
ATOM 7439 N N . ARG A 1 22 ? -6.933 -7.152 0.399 1.00 0.00 22 ARG A N 9
ATOM 7440 C CA . ARG A 1 22 ? -8.209 -7.156 -0.306 1.00 0.00 22 ARG A CA 9
ATOM 7441 C C . ARG A 1 22 ? -9.371 -7.003 0.672 1.00 0.00 22 ARG A C 9
ATOM 7442 O O . ARG A 1 22 ? -10.288 -7.824 0.697 1.00 0.00 22 ARG A O 9
ATOM 7463 N N . LYS A 1 23 ? -9.325 -5.946 1.476 1.00 0.00 23 LYS A N 9
ATOM 7464 C CA . LYS A 1 23 ? -10.373 -5.683 2.455 1.00 0.00 23 LYS A CA 9
ATOM 7465 C C . LYS A 1 23 ? -11.504 -4.867 1.836 1.00 0.00 23 LYS A C 9
ATOM 7466 O O . LYS A 1 23 ? -12.036 -3.951 2.464 1.00 0.00 23 LYS A O 9
ATOM 7485 N N . ARG A 1 24 ? -11.866 -5.206 0.603 1.00 0.00 24 ARG A N 9
ATOM 7486 C CA . ARG A 1 24 ? -12.934 -4.504 -0.099 1.00 0.00 24 ARG A CA 9
ATOM 7487 C C . ARG A 1 24 ? -13.056 -3.066 0.395 1.00 0.00 24 ARG A C 9
ATOM 7488 O O . ARG A 1 24 ? -14.148 -2.601 0.722 1.00 0.00 24 ARG A O 9
ATOM 7509 N N . VAL A 1 25 ? -11.927 -2.365 0.448 1.00 0.00 25 VAL A N 9
ATOM 7510 C CA . VAL A 1 25 ? -11.908 -0.980 0.902 1.00 0.00 25 VAL A CA 9
ATOM 7511 C C . VAL A 1 25 ? -13.158 -0.235 0.448 1.00 0.00 25 VAL A C 9
ATOM 7512 O O . VAL A 1 25 ? -13.647 0.658 1.139 1.00 0.00 25 VAL A O 9
ATOM 7525 N N . GLY A 1 26 ? -13.673 -0.610 -0.719 1.00 0.00 26 GLY A N 9
ATOM 7526 C CA . GLY A 1 26 ? -14.863 0.032 -1.246 1.00 0.00 26 GLY A CA 9
ATOM 7527 C C . GLY A 1 26 ? -14.776 1.545 -1.196 1.00 0.00 26 GLY A C 9
ATOM 7528 O O . GLY A 1 26 ? -13.684 2.113 -1.249 1.00 0.00 26 GLY A O 9
ATOM 7532 N N . LEU A 1 27 ? -15.927 2.199 -1.095 1.00 0.00 27 LEU A N 9
ATOM 7533 C CA . LEU A 1 27 ? -15.977 3.656 -1.039 1.00 0.00 27 LEU A CA 9
ATOM 7534 C C . LEU A 1 27 ? -14.805 4.211 -0.236 1.00 0.00 27 LEU A C 9
ATOM 7535 O O . LEU A 1 27 ? -14.064 5.072 -0.711 1.00 0.00 27 LEU A O 9
ATOM 7551 N N . THR A 1 28 ? -14.642 3.711 0.985 1.00 0.00 28 THR A N 9
ATOM 7552 C CA . THR A 1 28 ? -13.560 4.155 1.855 1.00 0.00 28 THR A CA 9
ATOM 7553 C C . THR A 1 28 ? -12.231 3.534 1.441 1.00 0.00 28 THR A C 9
ATOM 7554 O O . THR A 1 28 ? -11.628 2.775 2.197 1.00 0.00 28 THR A O 9
ATOM 7565 N N . GLY A 1 29 ? -11.780 3.862 0.234 1.00 0.00 29 GLY A N 9
ATOM 7566 C CA . GLY A 1 29 ? -10.525 3.327 -0.260 1.00 0.00 29 GLY A CA 9
ATOM 7567 C C . GLY A 1 29 ? -9.523 4.414 -0.595 1.00 0.00 29 GLY A C 9
ATOM 7568 O O . GLY A 1 29 ? -9.871 5.594 -0.648 1.00 0.00 29 GLY A O 9
ATOM 7572 N N . PHE A 1 30 ? -8.275 4.018 -0.822 1.00 0.00 30 PHE A N 9
ATOM 7573 C CA . PHE A 1 30 ? -7.219 4.968 -1.151 1.00 0.00 30 PHE A CA 9
ATOM 7574 C C . PHE A 1 30 ? -6.392 4.472 -2.334 1.00 0.00 30 PHE A C 9
ATOM 7575 O O . PHE A 1 30 ? -5.537 3.599 -2.184 1.00 0.00 30 PHE A O 9
ATOM 7592 N N . MET A 1 31 ? -6.653 5.036 -3.508 1.00 0.00 31 MET A N 9
ATOM 7593 C CA . MET A 1 31 ? -5.932 4.652 -4.717 1.00 0.00 31 MET A CA 9
ATOM 7594 C C . MET A 1 31 ? -4.557 5.312 -4.762 1.00 0.00 31 MET A C 9
ATOM 7595 O O . MET A 1 31 ? -4.430 6.479 -5.133 1.00 0.00 31 MET A O 9
ATOM 7609 N N . CYS A 1 32 ? -3.531 4.557 -4.383 1.00 0.00 32 CYS A N 9
ATOM 7610 C CA . CYS A 1 32 ? -2.166 5.069 -4.380 1.00 0.00 32 CYS A CA 9
ATOM 7611 C C . CYS A 1 32 ? -1.820 5.704 -5.724 1.00 0.00 32 CYS A C 9
ATOM 7612 O O . CYS A 1 32 ? -2.633 5.709 -6.648 1.00 0.00 32 CYS A O 9
ATOM 7619 N N . ARG A 1 33 ? -0.607 6.240 -5.824 1.00 0.00 33 ARG A N 9
ATOM 7620 C CA . ARG A 1 33 ? -0.154 6.879 -7.053 1.00 0.00 33 ARG A CA 9
ATOM 7621 C C . ARG A 1 33 ? 0.276 5.836 -8.081 1.00 0.00 33 ARG A C 9
ATOM 7622 O O . ARG A 1 33 ? -0.042 5.948 -9.265 1.00 0.00 33 ARG A O 9
ATOM 7643 N N . CYS A 1 34 ? 1.002 4.823 -7.620 1.00 0.00 34 CYS A N 9
ATOM 7644 C CA . CYS A 1 34 ? 1.478 3.761 -8.498 1.00 0.00 34 CYS A CA 9
ATOM 7645 C C . CYS A 1 34 ? 0.363 3.279 -9.422 1.00 0.00 34 CYS A C 9
ATOM 7646 O O . CYS A 1 34 ? 0.615 2.862 -10.551 1.00 0.00 34 CYS A O 9
ATOM 7653 N N . GLY A 1 35 ? -0.872 3.340 -8.932 1.00 0.00 35 GLY A N 9
ATOM 7654 C CA . GLY A 1 35 ? -2.007 2.907 -9.726 1.00 0.00 35 GLY A CA 9
ATOM 7655 C C . GLY A 1 35 ? -2.713 1.708 -9.122 1.00 0.00 35 GLY A C 9
ATOM 7656 O O . GLY A 1 35 ? -3.122 0.793 -9.838 1.00 0.00 35 GLY A O 9
ATOM 7660 N N . THR A 1 36 ? -2.855 1.711 -7.801 1.00 0.00 36 THR A N 9
ATOM 7661 C CA . THR A 1 36 ? -3.513 0.615 -7.101 1.00 0.00 36 THR A CA 9
ATOM 7662 C C . THR A 1 36 ? -4.334 1.128 -5.924 1.00 0.00 36 THR A C 9
ATOM 7663 O O . THR A 1 36 ? -4.189 2.277 -5.505 1.00 0.00 36 THR A O 9
ATOM 7674 N N . THR A 1 37 ? -5.198 0.269 -5.391 1.00 0.00 37 THR A N 9
ATOM 7675 C CA . THR A 1 37 ? -6.043 0.636 -4.262 1.00 0.00 37 THR A CA 9
ATOM 7676 C C . THR A 1 37 ? -5.641 -0.126 -3.004 1.00 0.00 37 THR A C 9
ATOM 7677 O O . THR A 1 37 ? -5.496 -1.348 -3.026 1.00 0.00 37 THR A O 9
ATOM 7688 N N . PHE A 1 38 ? -5.463 0.604 -1.907 1.00 0.00 38 PHE A N 9
ATOM 7689 C CA . PHE A 1 38 ? -5.077 -0.004 -0.639 1.00 0.00 38 PHE A CA 9
ATOM 7690 C C . PHE A 1 38 ? -6.001 0.453 0.486 1.00 0.00 38 PHE A C 9
ATOM 7691 O O . PHE A 1 38 ? -6.877 1.293 0.283 1.00 0.00 38 PHE A O 9
ATOM 7708 N N . CYS A 1 39 ? -5.798 -0.108 1.674 1.00 0.00 39 CYS A N 9
ATOM 7709 C CA . CYS A 1 39 ? -6.612 0.240 2.832 1.00 0.00 39 CYS A CA 9
ATOM 7710 C C . CYS A 1 39 ? -5.908 1.279 3.700 1.00 0.00 39 CYS A C 9
ATOM 7711 O O . CYS A 1 39 ? -4.736 1.588 3.489 1.00 0.00 39 CYS A O 9
ATOM 7718 N N . GLY A 1 40 ? -6.633 1.815 4.677 1.00 0.00 40 GLY A N 9
ATOM 7719 C CA . GLY A 1 40 ? -6.062 2.814 5.562 1.00 0.00 40 GLY A CA 9
ATOM 7720 C C . GLY A 1 40 ? -4.809 2.322 6.260 1.00 0.00 40 GLY A C 9
ATOM 7721 O O . GLY A 1 40 ? -3.999 3.120 6.732 1.00 0.00 40 GLY A O 9
ATOM 7725 N N . SER A 1 41 ? -4.651 1.004 6.328 1.00 0.00 41 SER A N 9
ATOM 7726 C CA . SER A 1 41 ? -3.491 0.406 6.979 1.00 0.00 41 SER A CA 9
ATOM 7727 C C . SER A 1 41 ? -2.385 0.123 5.966 1.00 0.00 41 SER A C 9
ATOM 7728 O O . SER A 1 41 ? -1.205 0.076 6.315 1.00 0.00 41 SER A O 9
ATOM 7736 N N . HIS A 1 42 ? -2.776 -0.065 4.710 1.00 0.00 42 HIS A N 9
ATOM 7737 C CA . HIS A 1 42 ? -1.819 -0.343 3.645 1.00 0.00 42 HIS A CA 9
ATOM 7738 C C . HIS A 1 42 ? -1.839 0.763 2.594 1.00 0.00 42 HIS A C 9
ATOM 7739 O O . HIS A 1 42 ? -1.422 0.558 1.454 1.00 0.00 42 HIS A O 9
ATOM 7753 N N . ARG A 1 43 ? -2.328 1.936 2.985 1.00 0.00 43 ARG A N 9
ATOM 7754 C CA . ARG A 1 43 ? -2.404 3.073 2.077 1.00 0.00 43 ARG A CA 9
ATOM 7755 C C . ARG A 1 43 ? -1.016 3.649 1.809 1.00 0.00 43 ARG A C 9
ATOM 7756 O O . ARG A 1 43 ? -0.747 4.169 0.726 1.00 0.00 43 ARG A O 9
ATOM 7777 N N . TYR A 1 44 ? -0.141 3.554 2.804 1.00 0.00 44 TYR A N 9
ATOM 7778 C CA . TYR A 1 44 ? 1.218 4.068 2.677 1.00 0.00 44 TYR A CA 9
ATOM 7779 C C . TYR A 1 44 ? 1.979 3.332 1.579 1.00 0.00 44 TYR A C 9
ATOM 7780 O O . TYR A 1 44 ? 1.802 2.133 1.362 1.00 0.00 44 TYR A O 9
ATOM 7798 N N . PRO A 1 45 ? 2.848 4.066 0.868 1.00 0.00 45 PRO A N 9
ATOM 7799 C CA . PRO A 1 45 ? 3.655 3.505 -0.219 1.00 0.00 45 PRO A CA 9
ATOM 7800 C C . PRO A 1 45 ? 4.729 2.549 0.290 1.00 0.00 45 PRO A C 9
ATOM 7801 O O . PRO A 1 45 ? 4.990 1.513 -0.321 1.00 0.00 45 PRO A O 9
ATOM 7812 N N . GLU A 1 46 ? 5.347 2.903 1.413 1.00 0.00 46 GLU A N 9
ATOM 7813 C CA . GLU A 1 46 ? 6.392 2.075 2.002 1.00 0.00 46 GLU A CA 9
ATOM 7814 C C . GLU A 1 46 ? 5.845 0.705 2.392 1.00 0.00 46 GLU A C 9
ATOM 7815 O O . GLU A 1 46 ? 6.528 -0.311 2.254 1.00 0.00 46 GLU A O 9
ATOM 7827 N N . VAL A 1 47 ? 4.609 0.684 2.880 1.00 0.00 47 VAL A N 9
ATOM 7828 C CA . VAL A 1 47 ? 3.970 -0.561 3.290 1.00 0.00 47 VAL A CA 9
ATOM 7829 C C . VAL A 1 47 ? 3.847 -1.527 2.118 1.00 0.00 47 VAL A C 9
ATOM 7830 O O . VAL A 1 47 ? 4.353 -2.649 2.169 1.00 0.00 47 VAL A O 9
ATOM 7843 N N . HIS A 1 48 ? 3.173 -1.085 1.061 1.00 0.00 48 HIS A N 9
ATOM 7844 C CA . HIS A 1 48 ? 2.984 -1.912 -0.126 1.00 0.00 48 HIS A CA 9
ATOM 7845 C C . HIS A 1 48 ? 4.115 -1.692 -1.126 1.00 0.00 48 HIS A C 9
ATOM 7846 O O . HIS A 1 48 ? 3.914 -1.781 -2.336 1.00 0.00 48 HIS A O 9
ATOM 7860 N N . GLY A 1 49 ? 5.307 -1.403 -0.611 1.00 0.00 49 GLY A N 9
ATOM 7861 C CA . GLY A 1 49 ? 6.452 -1.173 -1.472 1.00 0.00 49 GLY A CA 9
ATOM 7862 C C . GLY A 1 49 ? 6.079 -0.451 -2.752 1.00 0.00 49 GLY A C 9
ATOM 7863 O O . GLY A 1 49 ? 5.960 -1.070 -3.810 1.00 0.00 49 GLY A O 9
ATOM 7867 N N . CYS A 1 50 ? 5.893 0.861 -2.656 1.00 0.00 50 CYS A N 9
ATOM 7868 C CA . CYS A 1 50 ? 5.529 1.668 -3.814 1.00 0.00 50 CYS A CA 9
ATOM 7869 C C . CYS A 1 50 ? 6.699 1.781 -4.788 1.00 0.00 50 CYS A C 9
ATOM 7870 O O . CYS A 1 50 ? 7.804 2.168 -4.407 1.00 0.00 50 CYS A O 9
ATOM 7877 N N . THR A 1 51 ? 6.447 1.439 -6.048 1.00 0.00 51 THR A N 9
ATOM 7878 C CA . THR A 1 51 ? 7.478 1.500 -7.077 1.00 0.00 51 THR A CA 9
ATOM 7879 C C . THR A 1 51 ? 7.230 2.659 -8.036 1.00 0.00 51 THR A C 9
ATOM 7880 O O . THR A 1 51 ? 6.658 2.477 -9.111 1.00 0.00 51 THR A O 9
ATOM 7891 N N . PHE A 1 52 ? 7.664 3.851 -7.640 1.00 0.00 52 PHE A N 9
ATOM 7892 C CA . PHE A 1 52 ? 7.489 5.041 -8.465 1.00 0.00 52 PHE A CA 9
ATOM 7893 C C . PHE A 1 52 ? 8.405 4.997 -9.684 1.00 0.00 52 PHE A C 9
ATOM 7894 O O . PHE A 1 52 ? 9.620 4.839 -9.556 1.00 0.00 52 PHE A O 9
ATOM 7911 N N . ASP A 1 53 ? 7.815 5.139 -10.866 1.00 0.00 53 ASP A N 9
ATOM 7912 C CA . ASP A 1 53 ? 8.577 5.116 -12.109 1.00 0.00 53 ASP A CA 9
ATOM 7913 C C . ASP A 1 53 ? 9.318 6.434 -12.316 1.00 0.00 53 ASP A C 9
ATOM 7914 O O . ASP A 1 53 ? 8.727 7.511 -12.228 1.00 0.00 53 ASP A O 9
ATOM 7923 N N . PHE A 1 54 ? 10.615 6.341 -12.591 1.00 0.00 54 PHE A N 9
ATOM 7924 C CA . PHE A 1 54 ? 11.437 7.526 -12.809 1.00 0.00 54 PHE A CA 9
ATOM 7925 C C . PHE A 1 54 ? 10.930 8.327 -14.004 1.00 0.00 54 PHE A C 9
ATOM 7926 O O . PHE A 1 54 ? 10.050 7.879 -14.739 1.00 0.00 54 PHE A O 9
ATOM 7943 N N . LYS A 1 55 ? 11.493 9.516 -14.194 1.00 0.00 55 LYS A N 9
ATOM 7944 C CA . LYS A 1 55 ? 11.101 10.381 -15.300 1.00 0.00 55 LYS A CA 9
ATOM 7945 C C . LYS A 1 55 ? 11.954 10.106 -16.534 1.00 0.00 55 LYS A C 9
ATOM 7946 O O . LYS A 1 55 ? 11.440 9.705 -17.578 1.00 0.00 55 LYS A O 9
ATOM 7965 N N . SER A 1 56 ? 13.259 10.324 -16.407 1.00 0.00 56 SER A N 9
ATOM 7966 C CA . SER A 1 56 ? 14.182 10.102 -17.513 1.00 0.00 56 SER A CA 9
ATOM 7967 C C . SER A 1 56 ? 14.324 8.613 -17.811 1.00 0.00 56 SER A C 9
ATOM 7968 O O . SER A 1 56 ? 14.740 7.834 -16.954 1.00 0.00 56 SER A O 9
ATOM 7976 N N . ALA A 1 57 ? 13.976 8.224 -19.034 1.00 0.00 57 ALA A N 9
ATOM 7977 C CA . ALA A 1 57 ? 14.066 6.830 -19.447 1.00 0.00 57 ALA A CA 9
ATOM 7978 C C . ALA A 1 57 ? 15.019 6.667 -20.627 1.00 0.00 57 ALA A C 9
ATOM 7979 O O . ALA A 1 57 ? 14.588 6.539 -21.772 1.00 0.00 57 ALA A O 9
ATOM 7986 N N . GLY A 1 58 ? 16.317 6.674 -20.338 1.00 0.00 58 GLY A N 9
ATOM 7987 C CA . GLY A 1 58 ? 17.310 6.527 -21.386 1.00 0.00 58 GLY A CA 9
ATOM 7988 C C . GLY A 1 58 ? 17.498 5.084 -21.809 1.00 0.00 58 GLY A C 9
ATOM 7989 O O . GLY A 1 58 ? 16.744 4.205 -21.392 1.00 0.00 58 GLY A O 9
ATOM 7993 N N . SER A 1 59 ? 18.505 4.839 -22.641 1.00 0.00 59 SER A N 9
ATOM 7994 C CA . SER A 1 59 ? 18.786 3.493 -23.126 1.00 0.00 59 SER A CA 9
ATOM 7995 C C . SER A 1 59 ? 17.588 2.926 -23.882 1.00 0.00 59 SER A C 9
ATOM 7996 O O . SER A 1 59 ? 17.230 1.761 -23.718 1.00 0.00 59 SER A O 9
ATOM 8004 N N . GLY A 1 60 ? 16.971 3.762 -24.713 1.00 0.00 60 GLY A N 9
ATOM 8005 C CA . GLY A 1 60 ? 15.820 3.328 -25.482 1.00 0.00 60 GLY A CA 9
ATOM 8006 C C . GLY A 1 60 ? 14.975 4.490 -25.967 1.00 0.00 60 GLY A C 9
ATOM 8007 O O . GLY A 1 60 ? 15.255 5.653 -25.675 1.00 0.00 60 GLY A O 9
ATOM 8011 N N . PRO A 1 61 ? 13.915 4.179 -26.728 1.00 0.00 61 PRO A N 9
ATOM 8012 C CA . PRO A 1 61 ? 13.006 5.193 -27.271 1.00 0.00 61 PRO A CA 9
ATOM 8013 C C . PRO A 1 61 ? 12.159 5.852 -26.187 1.00 0.00 61 PRO A C 9
ATOM 8014 O O . PRO A 1 61 ? 11.109 5.334 -25.807 1.00 0.00 61 PRO A O 9
ATOM 8025 N N . SER A 1 62 ? 12.622 6.996 -25.694 1.00 0.00 62 SER A N 9
ATOM 8026 C CA . SER A 1 62 ? 11.908 7.724 -24.652 1.00 0.00 62 SER A CA 9
ATOM 8027 C C . SER A 1 62 ? 10.412 7.770 -24.949 1.00 0.00 62 SER A C 9
ATOM 8028 O O . SER A 1 62 ? 9.982 7.503 -26.071 1.00 0.00 62 SER A O 9
ATOM 8036 N N . SER A 1 63 ? 9.624 8.110 -23.934 1.00 0.00 63 SER A N 9
ATOM 8037 C CA . SER A 1 63 ? 8.176 8.187 -24.084 1.00 0.00 63 SER A CA 9
ATOM 8038 C C . SER A 1 63 ? 7.718 9.638 -24.196 1.00 0.00 63 SER A C 9
ATOM 8039 O O . SER A 1 63 ? 6.987 10.001 -25.116 1.00 0.00 63 SER A O 9
ATOM 8047 N N . GLY A 1 64 ? 8.155 10.465 -23.251 1.00 0.00 64 GLY A N 9
ATOM 8048 C CA . GLY A 1 64 ? 7.781 11.867 -23.261 1.00 0.00 64 GLY A CA 9
ATOM 8049 C C . GLY A 1 64 ? 6.524 12.138 -22.457 1.00 0.00 64 GLY A C 9
ATOM 8050 O O . GLY A 1 64 ? 5.537 11.426 -22.632 1.00 0.00 64 GLY A O 9
ATOM 8056 N N . GLY A 1 1 ? -42.920 -26.488 -13.504 1.00 0.00 1 GLY A N 10
ATOM 8057 C CA . GLY A 1 1 ? -42.128 -25.321 -13.846 1.00 0.00 1 GLY A CA 10
ATOM 8058 C C . GLY A 1 1 ? -40.642 -25.618 -13.881 1.00 0.00 1 GLY A C 10
ATOM 8059 O O . GLY A 1 1 ? -40.228 -26.768 -13.730 1.00 0.00 1 GLY A O 10
ATOM 8063 N N . SER A 1 2 ? -39.837 -24.580 -14.082 1.00 0.00 2 SER A N 10
ATOM 8064 C CA . SER A 1 2 ? -38.388 -24.736 -14.141 1.00 0.00 2 SER A CA 10
ATOM 8065 C C . SER A 1 2 ? -37.690 -23.639 -13.344 1.00 0.00 2 SER A C 10
ATOM 8066 O O . SER A 1 2 ? -38.305 -22.642 -12.968 1.00 0.00 2 SER A O 10
ATOM 8074 N N . SER A 1 3 ? -36.399 -23.832 -13.089 1.00 0.00 3 SER A N 10
ATOM 8075 C CA . SER A 1 3 ? -35.617 -22.862 -12.333 1.00 0.00 3 SER A CA 10
ATOM 8076 C C . SER A 1 3 ? -34.684 -22.080 -13.253 1.00 0.00 3 SER A C 10
ATOM 8077 O O . SER A 1 3 ? -34.387 -22.512 -14.366 1.00 0.00 3 SER A O 10
ATOM 8085 N N . GLY A 1 4 ? -34.226 -20.925 -12.779 1.00 0.00 4 GLY A N 10
ATOM 8086 C CA . GLY A 1 4 ? -33.332 -20.101 -13.571 1.00 0.00 4 GLY A CA 10
ATOM 8087 C C . GLY A 1 4 ? -31.926 -20.662 -13.631 1.00 0.00 4 GLY A C 10
ATOM 8088 O O . GLY A 1 4 ? -31.049 -20.241 -12.877 1.00 0.00 4 GLY A O 10
ATOM 8092 N N . SER A 1 5 ? -31.709 -21.618 -14.530 1.00 0.00 5 SER A N 10
ATOM 8093 C CA . SER A 1 5 ? -30.400 -22.242 -14.682 1.00 0.00 5 SER A CA 10
ATOM 8094 C C . SER A 1 5 ? -29.336 -21.200 -15.013 1.00 0.00 5 SER A C 10
ATOM 8095 O O . SER A 1 5 ? -28.300 -21.123 -14.353 1.00 0.00 5 SER A O 10
ATOM 8103 N N . SER A 1 6 ? -29.601 -20.399 -16.040 1.00 0.00 6 SER A N 10
ATOM 8104 C CA . SER A 1 6 ? -28.666 -19.364 -16.463 1.00 0.00 6 SER A CA 10
ATOM 8105 C C . SER A 1 6 ? -28.414 -18.366 -15.337 1.00 0.00 6 SER A C 10
ATOM 8106 O O . SER A 1 6 ? -29.312 -18.054 -14.556 1.00 0.00 6 SER A O 10
ATOM 8114 N N . GLY A 1 7 ? -27.183 -17.869 -15.259 1.00 0.00 7 GLY A N 10
ATOM 8115 C CA . GLY A 1 7 ? -26.834 -16.912 -14.225 1.00 0.00 7 GLY A CA 10
ATOM 8116 C C . GLY A 1 7 ? -26.672 -15.506 -14.767 1.00 0.00 7 GLY A C 10
ATOM 8117 O O . GLY A 1 7 ? -26.081 -15.308 -15.828 1.00 0.00 7 GLY A O 10
ATOM 8121 N N . GLN A 1 8 ? -27.200 -14.528 -14.038 1.00 0.00 8 GLN A N 10
ATOM 8122 C CA . GLN A 1 8 ? -27.114 -13.133 -14.454 1.00 0.00 8 GLN A CA 10
ATOM 8123 C C . GLN A 1 8 ? -25.782 -12.521 -14.032 1.00 0.00 8 GLN A C 10
ATOM 8124 O O . GLN A 1 8 ? -25.282 -12.760 -12.932 1.00 0.00 8 GLN A O 10
ATOM 8138 N N . PRO A 1 9 ? -25.192 -11.713 -14.925 1.00 0.00 9 PRO A N 10
ATOM 8139 C CA . PRO A 1 9 ? -23.911 -11.050 -14.667 1.00 0.00 9 PRO A CA 10
ATOM 8140 C C . PRO A 1 9 ? -24.026 -9.958 -13.609 1.00 0.00 9 PRO A C 10
ATOM 8141 O O . PRO A 1 9 ? -25.108 -9.421 -13.373 1.00 0.00 9 PRO A O 10
ATOM 8152 N N . SER A 1 10 ? -22.903 -9.634 -12.975 1.00 0.00 10 SER A N 10
ATOM 8153 C CA . SER A 1 10 ? -22.879 -8.608 -11.939 1.00 0.00 10 SER A CA 10
ATOM 8154 C C . SER A 1 10 ? -22.144 -7.363 -12.424 1.00 0.00 10 SER A C 10
ATOM 8155 O O . SER A 1 10 ? -20.974 -7.410 -12.805 1.00 0.00 10 SER A O 10
ATOM 8163 N N . PRO A 1 11 ? -22.846 -6.220 -12.411 1.00 0.00 11 PRO A N 10
ATOM 8164 C CA . PRO A 1 11 ? -22.281 -4.939 -12.847 1.00 0.00 11 PRO A CA 10
ATOM 8165 C C . PRO A 1 11 ? -21.222 -4.415 -11.882 1.00 0.00 11 PRO A C 10
ATOM 8166 O O . PRO A 1 11 ? -21.286 -4.636 -10.673 1.00 0.00 11 PRO A O 10
ATOM 8177 N N . PRO A 1 12 ? -20.225 -3.702 -12.428 1.00 0.00 12 PRO A N 10
ATOM 8178 C CA . PRO A 1 12 ? -19.134 -3.131 -11.633 1.00 0.00 12 PRO A CA 10
ATOM 8179 C C . PRO A 1 12 ? -19.603 -1.981 -10.747 1.00 0.00 12 PRO A C 10
ATOM 8180 O O . PRO A 1 12 ? -19.517 -0.816 -11.132 1.00 0.00 12 PRO A O 10
ATOM 8191 N N . GLN A 1 13 ? -20.098 -2.318 -9.560 1.00 0.00 13 GLN A N 10
ATOM 8192 C CA . GLN A 1 13 ? -20.580 -1.313 -8.621 1.00 0.00 13 GLN A CA 10
ATOM 8193 C C . GLN A 1 13 ? -19.425 -0.713 -7.826 1.00 0.00 13 GLN A C 10
ATOM 8194 O O . GLN A 1 13 ? -19.491 -0.609 -6.601 1.00 0.00 13 GLN A O 10
ATOM 8208 N N . ARG A 1 14 ? -18.369 -0.320 -8.530 1.00 0.00 14 ARG A N 10
ATOM 8209 C CA . ARG A 1 14 ? -17.199 0.268 -7.889 1.00 0.00 14 ARG A CA 10
ATOM 8210 C C . ARG A 1 14 ? -16.557 -0.719 -6.919 1.00 0.00 14 ARG A C 10
ATOM 8211 O O . ARG A 1 14 ? -16.312 -0.411 -5.752 1.00 0.00 14 ARG A O 10
ATOM 8232 N N . PRO A 1 15 ? -16.277 -1.935 -7.411 1.00 0.00 15 PRO A N 10
ATOM 8233 C CA . PRO A 1 15 ? -15.660 -2.992 -6.604 1.00 0.00 15 PRO A CA 10
ATOM 8234 C C . PRO A 1 15 ? -14.205 -2.688 -6.265 1.00 0.00 15 PRO A C 10
ATOM 8235 O O . PRO A 1 15 ? -13.304 -2.954 -7.059 1.00 0.00 15 PRO A O 10
ATOM 8246 N N . ASN A 1 16 ? -13.983 -2.128 -5.080 1.00 0.00 16 ASN A N 10
ATOM 8247 C CA . ASN A 1 16 ? -12.637 -1.787 -4.636 1.00 0.00 16 ASN A CA 10
ATOM 8248 C C . ASN A 1 16 ? -12.137 -2.787 -3.597 1.00 0.00 16 ASN A C 10
ATOM 8249 O O . ASN A 1 16 ? -12.794 -3.025 -2.584 1.00 0.00 16 ASN A O 10
ATOM 8260 N N . ARG A 1 17 ? -10.971 -3.368 -3.856 1.00 0.00 17 ARG A N 10
ATOM 8261 C CA . ARG A 1 17 ? -10.383 -4.342 -2.945 1.00 0.00 17 ARG A CA 10
ATOM 8262 C C . ARG A 1 17 ? -8.898 -4.061 -2.732 1.00 0.00 17 ARG A C 10
ATOM 8263 O O . ARG A 1 17 ? -8.148 -3.869 -3.689 1.00 0.00 17 ARG A O 10
ATOM 8284 N N . CYS A 1 18 ? -8.481 -4.038 -1.470 1.00 0.00 18 CYS A N 10
ATOM 8285 C CA . CYS A 1 18 ? -7.087 -3.779 -1.130 1.00 0.00 18 CYS A CA 10
ATOM 8286 C C . CYS A 1 18 ? -6.164 -4.780 -1.820 1.00 0.00 18 CYS A C 10
ATOM 8287 O O . CYS A 1 18 ? -6.334 -5.993 -1.687 1.00 0.00 18 CYS A O 10
ATOM 8294 N N . THR A 1 19 ? -5.186 -4.264 -2.558 1.00 0.00 19 THR A N 10
ATOM 8295 C CA . THR A 1 19 ? -4.237 -5.111 -3.269 1.00 0.00 19 THR A CA 10
ATOM 8296 C C . THR A 1 19 ? -3.224 -5.726 -2.311 1.00 0.00 19 THR A C 10
ATOM 8297 O O . THR A 1 19 ? -2.266 -6.373 -2.735 1.00 0.00 19 THR A O 10
ATOM 8308 N N . VAL A 1 20 ? -3.441 -5.521 -1.016 1.00 0.00 20 VAL A N 10
ATOM 8309 C CA . VAL A 1 20 ? -2.547 -6.057 0.004 1.00 0.00 20 VAL A CA 10
ATOM 8310 C C . VAL A 1 20 ? -3.271 -7.055 0.900 1.00 0.00 20 VAL A C 10
ATOM 8311 O O . VAL A 1 20 ? -2.737 -8.116 1.226 1.00 0.00 20 VAL A O 10
ATOM 8324 N N . CYS A 1 21 ? -4.492 -6.709 1.295 1.00 0.00 21 CYS A N 10
ATOM 8325 C CA . CYS A 1 21 ? -5.291 -7.574 2.155 1.00 0.00 21 CYS A CA 10
ATOM 8326 C C . CYS A 1 21 ? -6.689 -7.774 1.575 1.00 0.00 21 CYS A C 10
ATOM 8327 O O . CYS A 1 21 ? -7.500 -8.519 2.126 1.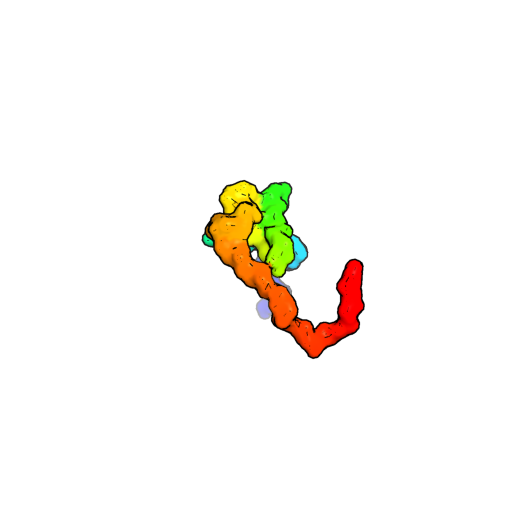00 0.00 21 CYS A O 10
ATOM 8334 N N . ARG A 1 22 ? -6.963 -7.105 0.460 1.00 0.00 22 ARG A N 10
ATOM 8335 C CA . ARG A 1 22 ? -8.262 -7.208 -0.193 1.00 0.00 22 ARG A CA 10
ATOM 8336 C C . ARG A 1 22 ? -9.393 -7.091 0.824 1.00 0.00 22 ARG A C 10
ATOM 8337 O O . ARG A 1 22 ? -10.289 -7.934 0.873 1.00 0.00 22 ARG A O 10
ATOM 8358 N N . LYS A 1 23 ? -9.346 -6.039 1.635 1.00 0.00 23 LYS A N 10
ATOM 8359 C CA . LYS A 1 23 ? -10.366 -5.810 2.651 1.00 0.00 23 LYS A CA 10
ATOM 8360 C C . LYS A 1 23 ? -11.565 -5.074 2.061 1.00 0.00 23 LYS A C 10
ATOM 8361 O O . LYS A 1 23 ? -12.373 -4.500 2.791 1.00 0.00 23 LYS A O 10
ATOM 8380 N N . ARG A 1 24 ? -11.675 -5.097 0.737 1.00 0.00 24 ARG A N 10
ATOM 8381 C CA . ARG A 1 24 ? -12.776 -4.433 0.050 1.00 0.00 24 ARG A CA 10
ATOM 8382 C C . ARG A 1 24 ? -12.839 -2.956 0.427 1.00 0.00 24 ARG A C 10
ATOM 8383 O O . ARG A 1 24 ? -13.913 -2.419 0.699 1.00 0.00 24 ARG A O 10
ATOM 8404 N N . VAL A 1 25 ? -11.681 -2.303 0.442 1.00 0.00 25 VAL A N 10
ATOM 8405 C CA . VAL A 1 25 ? -11.605 -0.888 0.785 1.00 0.00 25 VAL A CA 10
ATOM 8406 C C . VAL A 1 25 ? -12.830 -0.134 0.282 1.00 0.00 25 VAL A C 10
ATOM 8407 O O . VAL A 1 25 ? -13.198 -0.235 -0.888 1.00 0.00 25 VAL A O 10
ATOM 8420 N N . GLY A 1 26 ? -13.460 0.624 1.175 1.00 0.00 26 GLY A N 10
ATOM 8421 C CA . GLY A 1 26 ? -14.638 1.385 0.803 1.00 0.00 26 GLY A CA 10
ATOM 8422 C C . GLY A 1 26 ? -14.390 2.881 0.818 1.00 0.00 26 GLY A C 10
ATOM 8423 O O . GLY A 1 26 ? -13.618 3.398 0.009 1.00 0.00 26 GLY A O 10
ATOM 8427 N N . LEU A 1 27 ? -15.047 3.578 1.738 1.00 0.00 27 LEU A N 10
ATOM 8428 C CA . LEU A 1 27 ? -14.896 5.025 1.854 1.00 0.00 27 LEU A CA 10
ATOM 8429 C C . LEU A 1 27 ? -13.441 5.400 2.120 1.00 0.00 27 LEU A C 10
ATOM 8430 O O . LEU A 1 27 ? -12.948 6.412 1.619 1.00 0.00 27 LEU A O 10
ATOM 8446 N N . THR A 1 28 ? -12.758 4.578 2.910 1.00 0.00 28 THR A N 10
ATOM 8447 C CA . THR A 1 28 ? -11.360 4.823 3.241 1.00 0.00 28 THR A CA 10
ATOM 8448 C C . THR A 1 28 ? -10.431 4.168 2.226 1.00 0.00 28 THR A C 10
ATOM 8449 O O . THR A 1 28 ? -9.356 3.682 2.576 1.00 0.00 28 THR A O 10
ATOM 8460 N N . GLY A 1 29 ? -10.852 4.159 0.964 1.00 0.00 29 GLY A N 10
ATOM 8461 C CA . GLY A 1 29 ? -10.045 3.561 -0.083 1.00 0.00 29 GLY A CA 10
ATOM 8462 C C . GLY A 1 29 ? -9.019 4.524 -0.645 1.00 0.00 29 GLY A C 10
ATOM 8463 O O . GLY A 1 29 ? -9.364 5.453 -1.377 1.00 0.00 29 GLY A O 10
ATOM 8467 N N . PHE A 1 30 ? -7.754 4.305 -0.303 1.00 0.00 30 PHE A N 10
ATOM 8468 C CA . PHE A 1 30 ? -6.674 5.164 -0.776 1.00 0.00 30 PHE A CA 10
ATOM 8469 C C . PHE A 1 30 ? -6.030 4.584 -2.032 1.00 0.00 30 PHE A C 10
ATOM 8470 O O . PHE A 1 30 ? -5.390 3.534 -1.986 1.00 0.00 30 PHE A O 10
ATOM 8487 N N . MET A 1 31 ? -6.204 5.276 -3.153 1.00 0.00 31 MET A N 10
ATOM 8488 C CA . MET A 1 31 ? -5.640 4.831 -4.421 1.00 0.00 31 MET A CA 10
ATOM 8489 C C . MET A 1 31 ? -4.242 5.406 -4.626 1.00 0.00 31 MET A C 10
ATOM 8490 O O . MET A 1 31 ? -4.087 6.557 -5.036 1.00 0.00 31 MET A O 10
ATOM 8504 N N . CYS A 1 32 ? -3.226 4.599 -4.339 1.00 0.00 32 CYS A N 10
ATOM 8505 C CA . CYS A 1 32 ? -1.841 5.027 -4.490 1.00 0.00 32 CYS A CA 10
ATOM 8506 C C . CYS A 1 32 ? -1.623 5.693 -5.846 1.00 0.00 32 CYS A C 10
ATOM 8507 O O . CYS A 1 32 ? -2.491 5.648 -6.718 1.00 0.00 32 CYS A O 10
ATOM 8514 N N . ARG A 1 33 ? -0.458 6.309 -6.016 1.00 0.00 33 ARG A N 10
ATOM 8515 C CA . ARG A 1 33 ? -0.126 6.985 -7.264 1.00 0.00 33 ARG A CA 10
ATOM 8516 C C . ARG A 1 33 ? 0.244 5.975 -8.347 1.00 0.00 33 ARG A C 10
ATOM 8517 O O . ARG A 1 33 ? -0.072 6.165 -9.522 1.00 0.00 33 ARG A O 10
ATOM 8538 N N . CYS A 1 34 ? 0.914 4.901 -7.943 1.00 0.00 34 CYS A N 10
ATOM 8539 C CA . CYS A 1 34 ? 1.328 3.861 -8.878 1.00 0.00 34 CYS A CA 10
ATOM 8540 C C . CYS A 1 34 ? 0.144 3.374 -9.708 1.00 0.00 34 CYS A C 10
ATOM 8541 O O . CYS A 1 34 ? 0.299 3.003 -10.871 1.00 0.00 34 CYS A O 10
ATOM 8548 N N . GLY A 1 35 ? -1.039 3.379 -9.102 1.00 0.00 35 GLY A N 10
ATOM 8549 C CA . GLY A 1 35 ? -2.232 2.936 -9.800 1.00 0.00 35 GLY A CA 10
ATOM 8550 C C . GLY A 1 35 ? -2.887 1.745 -9.129 1.00 0.00 35 GLY A C 10
ATOM 8551 O O . GLY A 1 35 ? -3.345 0.818 -9.799 1.00 0.00 35 GLY A O 10
ATOM 8555 N N . THR A 1 36 ? -2.932 1.766 -7.800 1.00 0.00 36 THR A N 10
ATOM 8556 C CA . THR A 1 36 ? -3.534 0.680 -7.038 1.00 0.00 36 THR A CA 10
ATOM 8557 C C . THR A 1 36 ? -4.377 1.216 -5.887 1.00 0.00 36 THR A C 10
ATOM 8558 O O . THR A 1 36 ? -4.293 2.394 -5.538 1.00 0.00 36 THR A O 10
ATOM 8569 N N . THR A 1 37 ? -5.191 0.344 -5.299 1.00 0.00 37 THR A N 10
ATOM 8570 C CA . THR A 1 37 ? -6.050 0.731 -4.188 1.00 0.00 37 THR A CA 10
ATOM 8571 C C . THR A 1 37 ? -5.688 -0.035 -2.921 1.00 0.00 37 THR A C 10
ATOM 8572 O O . THR A 1 37 ? -5.533 -1.257 -2.944 1.00 0.00 37 THR A O 10
ATOM 8583 N N . PHE A 1 38 ? -5.555 0.689 -1.814 1.00 0.00 38 PHE A N 10
ATOM 8584 C CA . PHE A 1 38 ? -5.211 0.077 -0.536 1.00 0.00 38 PHE A CA 10
ATOM 8585 C C . PHE A 1 38 ? -6.121 0.590 0.575 1.00 0.00 38 PHE A C 10
ATOM 8586 O O . PHE A 1 38 ? -6.878 1.543 0.384 1.00 0.00 38 PHE A O 10
ATOM 8603 N N . CYS A 1 39 ? -6.042 -0.048 1.738 1.00 0.00 39 CYS A N 10
ATOM 8604 C CA . CYS A 1 39 ? -6.858 0.342 2.882 1.00 0.00 39 CYS A CA 10
ATOM 8605 C C . CYS A 1 39 ? -6.131 1.370 3.743 1.00 0.00 39 CYS A C 10
ATOM 8606 O O . CYS A 1 39 ? -4.965 1.682 3.506 1.00 0.00 39 CYS A O 10
ATOM 8613 N N . GLY A 1 40 ? -6.830 1.895 4.746 1.00 0.00 40 GLY A N 10
ATOM 8614 C CA . GLY A 1 40 ? -6.236 2.882 5.628 1.00 0.00 40 GLY A CA 10
ATOM 8615 C C . GLY A 1 40 ? -5.008 2.356 6.344 1.00 0.00 40 GLY A C 10
ATOM 8616 O O . GLY A 1 40 ? -4.226 3.128 6.898 1.00 0.00 40 GLY A O 10
ATOM 8620 N N . SER A 1 41 ? -4.840 1.037 6.335 1.00 0.00 41 SER A N 10
ATOM 8621 C CA . SER A 1 41 ? -3.701 0.408 6.993 1.00 0.00 41 SER A CA 10
ATOM 8622 C C . SER A 1 41 ? -2.576 0.144 5.998 1.00 0.00 41 SER A C 10
ATOM 8623 O O . SER A 1 41 ? -1.404 0.073 6.372 1.00 0.00 41 SER A O 10
ATOM 8631 N N . HIS A 1 42 ? -2.940 -0.002 4.728 1.00 0.00 42 HIS A N 10
ATOM 8632 C CA . HIS A 1 42 ? -1.961 -0.259 3.677 1.00 0.00 42 HIS A CA 10
ATOM 8633 C C . HIS A 1 42 ? -1.981 0.854 2.633 1.00 0.00 42 HIS A C 10
ATOM 8634 O O . HIS A 1 42 ? -1.584 0.650 1.486 1.00 0.00 42 HIS A O 10
ATOM 8648 N N . ARG A 1 43 ? -2.446 2.031 3.039 1.00 0.00 43 ARG A N 10
ATOM 8649 C CA . ARG A 1 43 ? -2.519 3.176 2.139 1.00 0.00 43 ARG A CA 10
ATOM 8650 C C . ARG A 1 43 ? -1.126 3.722 1.840 1.00 0.00 43 ARG A C 10
ATOM 8651 O O . ARG A 1 43 ? -0.885 4.285 0.771 1.00 0.00 43 ARG A O 10
ATOM 8672 N N . TYR A 1 44 ? -0.213 3.553 2.790 1.00 0.00 44 TYR A N 10
ATOM 8673 C CA . TYR A 1 44 ? 1.154 4.031 2.630 1.00 0.00 44 TYR A CA 10
ATOM 8674 C C . TYR A 1 44 ? 1.888 3.235 1.554 1.00 0.00 44 TYR A C 10
ATOM 8675 O O . TYR A 1 44 ? 1.663 2.039 1.369 1.00 0.00 44 TYR A O 10
ATOM 8693 N N . PRO A 1 45 ? 2.787 3.914 0.827 1.00 0.00 45 PRO A N 10
ATOM 8694 C CA . PRO A 1 45 ? 3.574 3.292 -0.241 1.00 0.00 45 PRO A CA 10
ATOM 8695 C C . PRO A 1 45 ? 4.607 2.307 0.297 1.00 0.00 45 PRO A C 10
ATOM 8696 O O . PRO A 1 45 ? 4.781 1.218 -0.248 1.00 0.00 45 PRO A O 10
ATOM 8707 N N . GLU A 1 46 ? 5.288 2.699 1.369 1.00 0.00 46 GLU A N 10
ATOM 8708 C CA . GLU A 1 46 ? 6.304 1.849 1.980 1.00 0.00 46 GLU A CA 10
ATOM 8709 C C . GLU A 1 46 ? 5.714 0.501 2.384 1.00 0.00 46 GLU A C 10
ATOM 8710 O O . GLU A 1 46 ? 6.369 -0.535 2.269 1.00 0.00 46 GLU A O 10
ATOM 8722 N N . VAL A 1 47 ? 4.473 0.523 2.858 1.00 0.00 47 VAL A N 10
ATOM 8723 C CA . VAL A 1 47 ? 3.794 -0.697 3.279 1.00 0.00 47 VAL A CA 10
ATOM 8724 C C . VAL A 1 47 ? 3.744 -1.717 2.147 1.00 0.00 47 VAL A C 10
ATOM 8725 O O . VAL A 1 47 ? 4.182 -2.857 2.305 1.00 0.00 47 VAL A O 10
ATOM 8738 N N . HIS A 1 48 ? 3.209 -1.299 1.004 1.00 0.00 48 HIS A N 10
ATOM 8739 C CA . HIS A 1 48 ? 3.103 -2.177 -0.156 1.00 0.00 48 HIS A CA 10
ATOM 8740 C C . HIS A 1 48 ? 4.262 -1.944 -1.121 1.00 0.00 48 HIS A C 10
ATOM 8741 O O . HIS A 1 48 ? 4.093 -2.011 -2.337 1.00 0.00 48 HIS A O 10
ATOM 8755 N N . GLY A 1 49 ? 5.440 -1.668 -0.568 1.00 0.00 49 GLY A N 10
ATOM 8756 C CA . GLY A 1 49 ? 6.609 -1.428 -1.394 1.00 0.00 49 GLY A CA 10
ATOM 8757 C C . GLY A 1 49 ? 6.260 -0.775 -2.716 1.00 0.00 49 GLY A C 10
ATOM 8758 O O . GLY A 1 49 ? 6.425 -1.377 -3.778 1.00 0.00 49 GLY A O 10
ATOM 8762 N N . CYS A 1 50 ? 5.775 0.461 -2.654 1.00 0.00 50 CYS A N 10
ATOM 8763 C CA . CYS A 1 50 ? 5.400 1.197 -3.855 1.00 0.00 50 CYS A CA 10
ATOM 8764 C C . CYS A 1 50 ? 6.439 1.006 -4.957 1.00 0.00 50 CYS A C 10
ATOM 8765 O O . CYS A 1 50 ? 7.592 0.671 -4.687 1.00 0.00 50 CYS A O 10
ATOM 8772 N N . THR A 1 51 ? 6.021 1.223 -6.200 1.00 0.00 51 THR A N 10
ATOM 8773 C CA . THR A 1 51 ? 6.914 1.075 -7.343 1.00 0.00 51 THR A CA 10
ATOM 8774 C C . THR A 1 51 ? 6.819 2.278 -8.275 1.00 0.00 51 THR A C 10
ATOM 8775 O O . THR A 1 51 ? 5.854 2.418 -9.027 1.00 0.00 51 THR A O 10
ATOM 8786 N N . PHE A 1 52 ? 7.826 3.143 -8.220 1.00 0.00 52 PHE A N 10
ATOM 8787 C CA . PHE A 1 52 ? 7.855 4.335 -9.060 1.00 0.00 52 PHE A CA 10
ATOM 8788 C C . PHE A 1 52 ? 9.213 4.488 -9.740 1.00 0.00 52 PHE A C 10
ATOM 8789 O O . PHE A 1 52 ? 10.257 4.370 -9.098 1.00 0.00 52 PHE A O 10
ATOM 8806 N N . ASP A 1 53 ? 9.189 4.751 -11.041 1.00 0.00 53 ASP A N 10
ATOM 8807 C CA . ASP A 1 53 ? 10.417 4.921 -11.810 1.00 0.00 53 ASP A CA 10
ATOM 8808 C C . ASP A 1 53 ? 11.478 5.644 -10.986 1.00 0.00 53 ASP A C 10
ATOM 8809 O O . ASP A 1 53 ? 11.309 6.809 -10.624 1.00 0.00 53 ASP A O 10
ATOM 8818 N N . PHE A 1 54 ? 12.570 4.946 -10.693 1.00 0.00 54 PHE A N 10
ATOM 8819 C CA . PHE A 1 54 ? 13.657 5.522 -9.910 1.00 0.00 54 PHE A CA 10
ATOM 8820 C C . PHE A 1 54 ? 14.429 6.554 -10.727 1.00 0.00 54 PHE A C 10
ATOM 8821 O O . PHE A 1 54 ? 14.373 6.557 -11.957 1.00 0.00 54 PHE A O 10
ATOM 8838 N N . LYS A 1 55 ? 15.150 7.429 -10.034 1.00 0.00 55 LYS A N 10
ATOM 8839 C CA . LYS A 1 55 ? 15.934 8.467 -10.693 1.00 0.00 55 LYS A CA 10
ATOM 8840 C C . LYS A 1 55 ? 17.226 7.891 -11.265 1.00 0.00 55 LYS A C 10
ATOM 8841 O O . LYS A 1 55 ? 18.249 7.840 -10.581 1.00 0.00 55 LYS A O 10
ATOM 8860 N N . SER A 1 56 ? 17.173 7.462 -12.521 1.00 0.00 56 SER A N 10
ATOM 8861 C CA . SER A 1 56 ? 18.339 6.888 -13.183 1.00 0.00 56 SER A CA 10
ATOM 8862 C C . SER A 1 56 ? 18.894 7.847 -14.232 1.00 0.00 56 SER A C 10
ATOM 8863 O O . SER A 1 56 ? 18.141 8.485 -14.966 1.00 0.00 56 SER A O 10
ATOM 8871 N N . ALA A 1 57 ? 20.219 7.943 -14.294 1.00 0.00 57 ALA A N 10
ATOM 8872 C CA . ALA A 1 57 ? 20.877 8.822 -15.252 1.00 0.00 57 ALA A CA 10
ATOM 8873 C C . ALA A 1 57 ? 21.719 8.023 -16.241 1.00 0.00 57 ALA A C 10
ATOM 8874 O O . ALA A 1 57 ? 21.583 8.178 -17.454 1.00 0.00 57 ALA A O 10
ATOM 8881 N N . GLY A 1 58 ? 22.590 7.168 -15.714 1.00 0.00 58 GLY A N 10
ATOM 8882 C CA . GLY A 1 58 ? 23.442 6.358 -16.566 1.00 0.00 58 GLY A CA 10
ATOM 8883 C C . GLY A 1 58 ? 24.811 6.121 -15.959 1.00 0.00 58 GLY A C 10
ATOM 8884 O O . GLY A 1 58 ? 25.013 6.336 -14.764 1.00 0.00 58 GLY A O 10
ATOM 8888 N N . SER A 1 59 ? 25.753 5.675 -16.783 1.00 0.00 59 SER A N 10
ATOM 8889 C CA . SER A 1 59 ? 27.108 5.402 -16.319 1.00 0.00 59 SER A CA 10
ATOM 8890 C C . SER A 1 59 ? 28.110 6.339 -16.988 1.00 0.00 59 SER A C 10
ATOM 8891 O O . SER A 1 59 ? 27.981 6.664 -18.167 1.00 0.00 59 SER A O 10
ATOM 8899 N N . GLY A 1 60 ? 29.108 6.771 -16.223 1.00 0.00 60 GLY A N 10
ATOM 8900 C CA . GLY A 1 60 ? 30.118 7.666 -16.757 1.00 0.00 60 GLY A CA 10
ATOM 8901 C C . GLY A 1 60 ? 31.314 6.923 -17.319 1.00 0.00 60 GLY A C 10
ATOM 8902 O O . GLY A 1 60 ? 31.294 5.702 -17.479 1.00 0.00 60 GLY A O 10
ATOM 8906 N N . PRO A 1 61 ? 32.385 7.668 -17.632 1.00 0.00 61 PRO A N 10
ATOM 8907 C CA . PRO A 1 61 ? 33.614 7.093 -18.186 1.00 0.00 61 PRO A CA 10
ATOM 8908 C C . PRO A 1 61 ? 34.373 6.254 -17.163 1.00 0.00 61 PRO A C 10
ATOM 8909 O O . PRO A 1 61 ? 33.949 6.123 -16.015 1.00 0.00 61 PRO A O 10
ATOM 8920 N N . SER A 1 62 ? 35.498 5.687 -17.588 1.00 0.00 62 SER A N 10
ATOM 8921 C CA . SER A 1 62 ? 36.315 4.858 -16.710 1.00 0.00 62 SER A CA 10
ATOM 8922 C C . SER A 1 62 ? 37.343 5.704 -15.965 1.00 0.00 62 SER A C 10
ATOM 8923 O O . SER A 1 62 ? 38.261 6.258 -16.569 1.00 0.00 62 SER A O 10
ATOM 8931 N N . SER A 1 63 ? 37.182 5.797 -14.649 1.00 0.00 63 SER A N 10
ATOM 8932 C CA . SER A 1 63 ? 38.093 6.579 -13.821 1.00 0.00 63 SER A CA 10
ATOM 8933 C C . SER A 1 63 ? 38.464 5.815 -12.553 1.00 0.00 63 SER A C 10
ATOM 8934 O O . SER A 1 63 ? 37.625 5.592 -11.681 1.00 0.00 63 SER A O 10
ATOM 8942 N N . GLY A 1 64 ? 39.729 5.417 -12.458 1.00 0.00 64 GLY A N 10
ATOM 8943 C CA . GLY A 1 64 ? 40.191 4.683 -11.295 1.00 0.00 64 GLY A CA 10
ATOM 8944 C C . GLY A 1 64 ? 40.027 3.184 -11.452 1.00 0.00 64 GLY A C 10
ATOM 8945 O O . GLY A 1 64 ? 38.917 2.728 -11.725 1.00 0.00 64 GLY A O 10
ATOM 8951 N N . GLY A 1 1 ? -36.689 -19.720 -33.913 1.00 0.00 1 GLY A N 11
ATOM 8952 C CA . GLY A 1 1 ? -35.393 -19.162 -33.572 1.00 0.00 1 GLY A CA 11
ATOM 8953 C C . GLY A 1 1 ? -35.406 -18.438 -32.240 1.00 0.00 1 GLY A C 11
ATOM 8954 O O . GLY A 1 1 ? -35.870 -17.302 -32.148 1.00 0.00 1 GLY A O 11
ATOM 8958 N N . SER A 1 2 ? -34.897 -19.098 -31.205 1.00 0.00 2 SER A N 11
ATOM 8959 C CA . SER A 1 2 ? -34.856 -18.512 -29.870 1.00 0.00 2 SER A CA 11
ATOM 8960 C C . SER A 1 2 ? -33.427 -18.150 -29.479 1.00 0.00 2 SER A C 11
ATOM 8961 O O . SER A 1 2 ? -32.511 -18.962 -29.610 1.00 0.00 2 SER A O 11
ATOM 8969 N N . SER A 1 3 ? -33.244 -16.924 -28.998 1.00 0.00 3 SER A N 11
ATOM 8970 C CA . SER A 1 3 ? -31.926 -16.451 -28.591 1.00 0.00 3 SER A CA 11
ATOM 8971 C C . SER A 1 3 ? -32.044 -15.238 -27.673 1.00 0.00 3 SER A C 11
ATOM 8972 O O . SER A 1 3 ? -32.868 -14.353 -27.899 1.00 0.00 3 SER A O 11
ATOM 8980 N N . GLY A 1 4 ? -31.213 -15.205 -26.636 1.00 0.00 4 GLY A N 11
ATOM 8981 C CA . GLY A 1 4 ? -31.239 -14.097 -25.699 1.00 0.00 4 GLY A CA 11
ATOM 8982 C C . GLY A 1 4 ? -30.853 -14.516 -24.295 1.00 0.00 4 GLY A C 11
ATOM 8983 O O . GLY A 1 4 ? -31.653 -15.118 -23.578 1.00 0.00 4 GLY A O 11
ATOM 8987 N N . SER A 1 5 ? -29.624 -14.199 -23.901 1.00 0.00 5 SER A N 11
ATOM 8988 C CA . SER A 1 5 ? -29.132 -14.551 -22.574 1.00 0.00 5 SER A CA 11
ATOM 8989 C C . SER A 1 5 ? -30.077 -14.040 -21.490 1.00 0.00 5 SER A C 11
ATOM 8990 O O . SER A 1 5 ? -30.493 -12.882 -21.510 1.00 0.00 5 SER A O 11
ATOM 8998 N N . SER A 1 6 ? -30.411 -14.913 -20.546 1.00 0.00 6 SER A N 11
ATOM 8999 C CA . SER A 1 6 ? -31.310 -14.553 -19.455 1.00 0.00 6 SER A CA 11
ATOM 9000 C C . SER A 1 6 ? -30.610 -13.638 -18.455 1.00 0.00 6 SER A C 11
ATOM 9001 O O . SER A 1 6 ? -29.512 -13.935 -17.987 1.00 0.00 6 SER A O 11
ATOM 9009 N N . GLY A 1 7 ? -31.255 -12.521 -18.131 1.00 0.00 7 GLY A N 11
ATOM 9010 C CA . GLY A 1 7 ? -30.681 -11.579 -17.188 1.00 0.00 7 GLY A CA 11
ATOM 9011 C C . GLY A 1 7 ? -30.474 -10.205 -17.795 1.00 0.00 7 GLY A C 11
ATOM 9012 O O . GLY A 1 7 ? -30.929 -9.937 -18.907 1.00 0.00 7 GLY A O 11
ATOM 9016 N N . GLN A 1 8 ? -29.788 -9.334 -17.063 1.00 0.00 8 GLN A N 11
ATOM 9017 C CA . GLN A 1 8 ? -29.525 -7.980 -17.535 1.00 0.00 8 GLN A CA 11
ATOM 9018 C C . GLN A 1 8 ? -28.156 -7.497 -17.068 1.00 0.00 8 GLN A C 11
ATOM 9019 O O . GLN A 1 8 ? -27.752 -7.710 -15.925 1.00 0.00 8 GLN A O 11
ATOM 9033 N N . PRO A 1 9 ? -27.423 -6.831 -17.973 1.00 0.00 9 PRO A N 11
ATOM 9034 C CA . PRO A 1 9 ? -26.087 -6.304 -17.676 1.00 0.00 9 PRO A CA 11
ATOM 9035 C C . PRO A 1 9 ? -26.130 -5.131 -16.703 1.00 0.00 9 PRO A C 11
ATOM 9036 O O . PRO A 1 9 ? -26.858 -4.162 -16.916 1.00 0.00 9 PRO A O 11
ATOM 9047 N N . SER A 1 10 ? -25.345 -5.225 -15.635 1.00 0.00 10 SER A N 11
ATOM 9048 C CA . SER A 1 10 ? -25.296 -4.173 -14.626 1.00 0.00 10 SER A CA 11
ATOM 9049 C C . SER A 1 10 ? -23.865 -3.687 -14.417 1.00 0.00 10 SER A C 11
ATOM 9050 O O . SER A 1 10 ? -22.909 -4.462 -14.444 1.00 0.00 10 SER A O 11
ATOM 9058 N N . PRO A 1 11 ? -23.713 -2.372 -14.203 1.00 0.00 11 PRO A N 11
ATOM 9059 C CA . PRO A 1 11 ? -22.403 -1.752 -13.984 1.00 0.00 11 PRO A CA 11
ATOM 9060 C C . PRO A 1 11 ? -21.794 -2.140 -12.641 1.00 0.00 11 PRO A C 11
ATOM 9061 O O . PRO A 1 11 ? -22.470 -2.664 -11.755 1.00 0.00 11 PRO A O 11
ATOM 9072 N N . PRO A 1 12 ? -20.488 -1.879 -12.484 1.00 0.00 12 PRO A N 11
ATOM 9073 C CA . PRO A 1 12 ? -19.761 -2.193 -11.251 1.00 0.00 12 PRO A CA 11
ATOM 9074 C C . PRO A 1 12 ? -20.179 -1.300 -10.088 1.00 0.00 12 PRO A C 11
ATOM 9075 O O . PRO A 1 12 ? -20.210 -0.076 -10.214 1.00 0.00 12 PRO A O 11
ATOM 9086 N N . GLN A 1 13 ? -20.500 -1.920 -8.957 1.00 0.00 13 GLN A N 11
ATOM 9087 C CA . GLN A 1 13 ? -20.917 -1.180 -7.772 1.00 0.00 13 GLN A CA 11
ATOM 9088 C C . GLN A 1 13 ? -19.709 -0.639 -7.015 1.00 0.00 13 GLN A C 11
ATOM 9089 O O . GLN A 1 13 ? -19.627 -0.755 -5.792 1.00 0.00 13 GLN A O 11
ATOM 9103 N N . ARG A 1 14 ? -18.772 -0.048 -7.750 1.00 0.00 14 ARG A N 11
ATOM 9104 C CA . ARG A 1 14 ? -17.567 0.510 -7.147 1.00 0.00 14 ARG A CA 11
ATOM 9105 C C . ARG A 1 14 ? -16.793 -0.563 -6.386 1.00 0.00 14 ARG A C 11
ATOM 9106 O O . ARG A 1 14 ? -16.448 -0.401 -5.216 1.00 0.00 14 ARG A O 11
ATOM 9127 N N . PRO A 1 15 ? -16.515 -1.686 -7.065 1.00 0.00 15 PRO A N 11
ATOM 9128 C CA . PRO A 1 15 ? -15.780 -2.807 -6.472 1.00 0.00 15 PRO A CA 11
ATOM 9129 C C . PRO A 1 15 ? -14.312 -2.474 -6.229 1.00 0.00 15 PRO A C 11
ATOM 9130 O O . PRO A 1 15 ? -13.487 -2.561 -7.138 1.00 0.00 15 PRO A O 11
ATOM 9141 N N . ASN A 1 16 ? -13.993 -2.092 -4.997 1.00 0.00 16 ASN A N 11
ATOM 9142 C CA . ASN A 1 16 ? -12.623 -1.746 -4.634 1.00 0.00 16 ASN A CA 11
ATOM 9143 C C . ASN A 1 16 ? -12.090 -2.688 -3.560 1.00 0.00 16 ASN A C 11
ATOM 9144 O O . ASN A 1 16 ? -12.582 -2.701 -2.431 1.00 0.00 16 ASN A O 11
ATOM 9155 N N . ARG A 1 17 ? -11.080 -3.474 -3.918 1.00 0.00 17 ARG A N 11
ATOM 9156 C CA . ARG A 1 17 ? -10.480 -4.420 -2.985 1.00 0.00 17 ARG A CA 11
ATOM 9157 C C . ARG A 1 17 ? -8.995 -4.126 -2.792 1.00 0.00 17 ARG A C 11
ATOM 9158 O O . ARG A 1 17 ? -8.232 -4.068 -3.757 1.00 0.00 17 ARG A O 11
ATOM 9179 N N . CYS A 1 18 ? -8.592 -3.940 -1.540 1.00 0.00 18 CYS A N 11
ATOM 9180 C CA . CYS A 1 18 ? -7.199 -3.651 -1.219 1.00 0.00 18 CYS A CA 11
ATOM 9181 C C . CYS A 1 18 ? -6.259 -4.536 -2.032 1.00 0.00 18 CYS A C 11
ATOM 9182 O O . CYS A 1 18 ? -6.657 -5.587 -2.535 1.00 0.00 18 CYS A O 11
ATOM 9189 N N . THR A 1 19 ? -5.008 -4.104 -2.156 1.00 0.00 19 THR A N 11
ATOM 9190 C CA . THR A 1 19 ? -4.010 -4.855 -2.908 1.00 0.00 19 THR A CA 11
ATOM 9191 C C . THR A 1 19 ? -3.058 -5.593 -1.973 1.00 0.00 19 THR A C 11
ATOM 9192 O O . THR A 1 19 ? -2.122 -6.255 -2.421 1.00 0.00 19 THR A O 11
ATOM 9203 N N . VAL A 1 20 ? -3.303 -5.474 -0.672 1.00 0.00 20 VAL A N 11
ATOM 9204 C CA . VAL A 1 20 ? -2.469 -6.132 0.326 1.00 0.00 20 VAL A CA 11
ATOM 9205 C C . VAL A 1 20 ? -3.259 -7.181 1.099 1.00 0.00 20 VAL A C 11
ATOM 9206 O O . VAL A 1 20 ? -2.779 -8.291 1.331 1.00 0.00 20 VAL A O 11
ATOM 9219 N N . CYS A 1 21 ? -4.476 -6.823 1.496 1.00 0.00 21 CYS A N 11
ATOM 9220 C CA . CYS A 1 21 ? -5.335 -7.733 2.244 1.00 0.00 21 CYS A CA 11
ATOM 9221 C C . CYS A 1 21 ? -6.715 -7.832 1.599 1.00 0.00 21 CYS A C 11
ATOM 9222 O O . CYS A 1 21 ? -7.604 -8.511 2.112 1.00 0.00 21 CYS A O 11
ATOM 9229 N N . ARG A 1 22 ? -6.884 -7.150 0.470 1.00 0.00 22 ARG A N 11
ATOM 9230 C CA . ARG A 1 22 ? -8.154 -7.161 -0.245 1.00 0.00 22 ARG A CA 11
ATOM 9231 C C . ARG A 1 22 ? -9.325 -7.031 0.725 1.00 0.00 22 ARG A C 11
ATOM 9232 O O . ARG A 1 22 ? -10.232 -7.864 0.735 1.00 0.00 22 ARG A O 11
ATOM 9253 N N . LYS A 1 23 ? -9.299 -5.982 1.540 1.00 0.00 23 LYS A N 11
ATOM 9254 C CA . LYS A 1 23 ? -10.357 -5.742 2.514 1.00 0.00 23 LYS A CA 11
ATOM 9255 C C . LYS A 1 23 ? -11.497 -4.942 1.892 1.00 0.00 23 LYS A C 11
ATOM 9256 O O . LYS A 1 23 ? -12.063 -4.052 2.528 1.00 0.00 23 LYS A O 11
ATOM 9275 N N . ARG A 1 24 ? -11.830 -5.265 0.647 1.00 0.00 24 ARG A N 11
ATOM 9276 C CA . ARG A 1 24 ? -12.903 -4.576 -0.060 1.00 0.00 24 ARG A CA 11
ATOM 9277 C C . ARG A 1 24 ? -12.959 -3.104 0.338 1.00 0.00 24 ARG A C 11
ATOM 9278 O O . ARG A 1 24 ? -14.035 -2.555 0.578 1.00 0.00 24 ARG A O 11
ATOM 9299 N N . VAL A 1 25 ? -11.793 -2.470 0.407 1.00 0.00 25 VAL A N 11
ATOM 9300 C CA . VAL A 1 25 ? -11.709 -1.062 0.775 1.00 0.00 25 VAL A CA 11
ATOM 9301 C C . VAL A 1 25 ? -12.801 -0.248 0.091 1.00 0.00 25 VAL A C 11
ATOM 9302 O O . VAL A 1 25 ? -12.851 -0.164 -1.136 1.00 0.00 25 VAL A O 11
ATOM 9315 N N . GLY A 1 26 ? -13.676 0.351 0.893 1.00 0.00 26 GLY A N 11
ATOM 9316 C CA . GLY A 1 26 ? -14.756 1.151 0.346 1.00 0.00 26 GLY A CA 11
ATOM 9317 C C . GLY A 1 26 ? -14.610 2.624 0.673 1.00 0.00 26 GLY A C 11
ATOM 9318 O O . GLY A 1 26 ? -14.214 3.421 -0.179 1.00 0.00 26 GLY A O 11
ATOM 9322 N N . LEU A 1 27 ? -14.930 2.989 1.910 1.00 0.00 27 LEU A N 11
ATOM 9323 C CA . LEU A 1 27 ? -14.834 4.377 2.348 1.00 0.00 27 LEU A CA 11
ATOM 9324 C C . LEU A 1 27 ? -13.382 4.768 2.604 1.00 0.00 27 LEU A C 11
ATOM 9325 O O . LEU A 1 27 ? -12.964 5.884 2.294 1.00 0.00 27 LEU A O 11
ATOM 9341 N N . THR A 1 28 ? -12.616 3.840 3.169 1.00 0.00 28 THR A N 11
ATOM 9342 C CA . THR A 1 28 ? -11.210 4.086 3.466 1.00 0.00 28 THR A CA 11
ATOM 9343 C C . THR A 1 28 ? -10.309 3.505 2.382 1.00 0.00 28 THR A C 11
ATOM 9344 O O . THR A 1 28 ? -9.257 2.939 2.674 1.00 0.00 28 THR A O 11
ATOM 9355 N N . GLY A 1 29 ? -10.730 3.649 1.129 1.00 0.00 29 GLY A N 11
ATOM 9356 C CA . GLY A 1 29 ? -9.949 3.133 0.020 1.00 0.00 29 GLY A CA 11
ATOM 9357 C C . GLY A 1 29 ? -9.038 4.182 -0.586 1.00 0.00 29 GLY A C 11
ATOM 9358 O O . GLY A 1 29 ? -9.490 5.050 -1.333 1.00 0.00 29 GLY A O 11
ATOM 9362 N N . PHE A 1 30 ? -7.752 4.105 -0.262 1.00 0.00 30 PHE A N 11
ATOM 9363 C CA . PHE A 1 30 ? -6.776 5.058 -0.778 1.00 0.00 30 PHE A CA 11
ATOM 9364 C C . PHE A 1 30 ? -6.125 4.533 -2.054 1.00 0.00 30 PHE A C 11
ATOM 9365 O O . PHE A 1 30 ? -5.473 3.490 -2.048 1.00 0.00 30 PHE A O 11
ATOM 9382 N N . MET A 1 31 ? -6.309 5.265 -3.149 1.00 0.00 31 MET A N 11
ATOM 9383 C CA . MET A 1 31 ? -5.740 4.874 -4.433 1.00 0.00 31 MET A CA 11
ATOM 9384 C C . MET A 1 31 ? -4.343 5.461 -4.610 1.00 0.00 31 MET A C 11
ATOM 9385 O O . MET A 1 31 ? -4.190 6.623 -4.986 1.00 0.00 31 MET A O 11
ATOM 9399 N N . CYS A 1 32 ? -3.327 4.650 -4.337 1.00 0.00 32 CYS A N 11
ATOM 9400 C CA . CYS A 1 32 ? -1.942 5.088 -4.465 1.00 0.00 32 CYS A CA 11
ATOM 9401 C C . CYS A 1 32 ? -1.699 5.731 -5.827 1.00 0.00 32 CYS A C 11
ATOM 9402 O O . CYS A 1 32 ? -2.572 5.721 -6.695 1.00 0.00 32 CYS A O 11
ATOM 9409 N N . ARG A 1 33 ? -0.507 6.290 -6.007 1.00 0.00 33 ARG A N 11
ATOM 9410 C CA . ARG A 1 33 ? -0.149 6.938 -7.263 1.00 0.00 33 ARG A CA 11
ATOM 9411 C C . ARG A 1 33 ? 0.181 5.904 -8.335 1.00 0.00 33 ARG A C 11
ATOM 9412 O O . ARG A 1 33 ? -0.190 6.060 -9.499 1.00 0.00 33 ARG A O 11
ATOM 9433 N N . CYS A 1 34 ? 0.881 4.847 -7.935 1.00 0.00 34 CYS A N 11
ATOM 9434 C CA . CYS A 1 34 ? 1.262 3.787 -8.860 1.00 0.00 34 CYS A CA 11
ATOM 9435 C C . CYS A 1 34 ? 0.062 3.324 -9.681 1.00 0.00 34 CYS A C 11
ATOM 9436 O O . CYS A 1 34 ? 0.202 2.938 -10.841 1.00 0.00 34 CYS A O 11
ATOM 9443 N N . GLY A 1 35 ? -1.119 3.367 -9.071 1.00 0.00 35 GLY A N 11
ATOM 9444 C CA . GLY A 1 35 ? -2.326 2.950 -9.760 1.00 0.00 35 GLY A CA 11
ATOM 9445 C C . GLY A 1 35 ? -3.006 1.778 -9.081 1.00 0.00 35 GLY A C 11
ATOM 9446 O O . GLY A 1 35 ? -3.589 0.920 -9.744 1.00 0.00 35 GLY A O 11
ATOM 9450 N N . THR A 1 36 ? -2.930 1.739 -7.755 1.00 0.00 36 THR A N 11
ATOM 9451 C CA . THR A 1 36 ? -3.540 0.662 -6.986 1.00 0.00 36 THR A CA 11
ATOM 9452 C C . THR A 1 36 ? -4.363 1.212 -5.826 1.00 0.00 36 THR A C 11
ATOM 9453 O O . THR A 1 36 ? -4.248 2.386 -5.471 1.00 0.00 36 THR A O 11
ATOM 9464 N N . THR A 1 37 ? -5.194 0.357 -5.238 1.00 0.00 37 THR A N 11
ATOM 9465 C CA . THR A 1 37 ? -6.036 0.757 -4.118 1.00 0.00 37 THR A CA 11
ATOM 9466 C C . THR A 1 37 ? -5.701 -0.042 -2.864 1.00 0.00 37 THR A C 11
ATOM 9467 O O . THR A 1 37 ? -5.704 -1.273 -2.881 1.00 0.00 37 THR A O 11
ATOM 9478 N N . PHE A 1 38 ? -5.413 0.665 -1.777 1.00 0.00 38 PHE A N 11
ATOM 9479 C CA . PHE A 1 38 ? -5.075 0.021 -0.513 1.00 0.00 38 PHE A CA 11
ATOM 9480 C C . PHE A 1 38 ? -6.025 0.465 0.595 1.00 0.00 38 PHE A C 11
ATOM 9481 O O . PHE A 1 38 ? -6.908 1.295 0.376 1.00 0.00 38 PHE A O 11
ATOM 9498 N N . CYS A 1 39 ? -5.838 -0.094 1.786 1.00 0.00 39 CYS A N 11
ATOM 9499 C CA . CYS A 1 39 ? -6.678 0.242 2.930 1.00 0.00 39 CYS A CA 11
ATOM 9500 C C . CYS A 1 39 ? -6.041 1.348 3.766 1.00 0.00 39 CYS A C 11
ATOM 9501 O O . CYS A 1 39 ? -4.939 1.808 3.470 1.00 0.00 39 CYS A O 11
ATOM 9508 N N . GLY A 1 40 ? -6.743 1.770 4.813 1.00 0.00 40 GLY A N 11
ATOM 9509 C CA . GLY A 1 40 ? -6.231 2.818 5.676 1.00 0.00 40 GLY A CA 11
ATOM 9510 C C . GLY A 1 40 ? -4.943 2.420 6.369 1.00 0.00 40 GLY A C 11
ATOM 9511 O O . GLY A 1 40 ? -4.182 3.277 6.820 1.00 0.00 40 GLY A O 11
ATOM 9515 N N . SER A 1 41 ? -4.698 1.117 6.456 1.00 0.00 41 SER A N 11
ATOM 9516 C CA . SER A 1 41 ? -3.495 0.607 7.105 1.00 0.00 41 SER A CA 11
ATOM 9517 C C . SER A 1 41 ? -2.397 0.338 6.080 1.00 0.00 41 SER A C 11
ATOM 9518 O O . SER A 1 41 ? -1.209 0.400 6.395 1.00 0.00 41 SER A O 11
ATOM 9526 N N . HIS A 1 42 ? -2.805 0.040 4.850 1.00 0.00 42 HIS A N 11
ATOM 9527 C CA . HIS A 1 42 ? -1.857 -0.238 3.777 1.00 0.00 42 HIS A CA 11
ATOM 9528 C C . HIS A 1 42 ? -1.893 0.863 2.721 1.00 0.00 42 HIS A C 11
ATOM 9529 O O . HIS A 1 42 ? -1.504 0.649 1.573 1.00 0.00 42 HIS A O 11
ATOM 9543 N N . ARG A 1 43 ? -2.364 2.041 3.118 1.00 0.00 43 ARG A N 11
ATOM 9544 C CA . ARG A 1 43 ? -2.453 3.175 2.206 1.00 0.00 43 ARG A CA 11
ATOM 9545 C C . ARG A 1 43 ? -1.064 3.705 1.861 1.00 0.00 43 ARG A C 11
ATOM 9546 O O . ARG A 1 43 ? -0.839 4.217 0.764 1.00 0.00 43 ARG A O 11
ATOM 9567 N N . TYR A 1 44 ? -0.137 3.579 2.804 1.00 0.00 44 TYR A N 11
ATOM 9568 C CA . TYR A 1 44 ? 1.229 4.048 2.601 1.00 0.00 44 TYR A CA 11
ATOM 9569 C C . TYR A 1 44 ? 1.938 3.215 1.537 1.00 0.00 44 TYR A C 11
ATOM 9570 O O . TYR A 1 44 ? 1.689 2.020 1.379 1.00 0.00 44 TYR A O 11
ATOM 9588 N N . PRO A 1 45 ? 2.845 3.861 0.790 1.00 0.00 45 PRO A N 11
ATOM 9589 C CA . PRO A 1 45 ? 3.611 3.200 -0.271 1.00 0.00 45 PRO A CA 11
ATOM 9590 C C . PRO A 1 45 ? 4.628 2.207 0.280 1.00 0.00 45 PRO A C 11
ATOM 9591 O O . PRO A 1 45 ? 4.785 1.107 -0.248 1.00 0.00 45 PRO A O 11
ATOM 9602 N N . GLU A 1 46 ? 5.317 2.603 1.347 1.00 0.00 46 GLU A N 11
ATOM 9603 C CA . GLU A 1 46 ? 6.320 1.746 1.969 1.00 0.00 46 GLU A CA 11
ATOM 9604 C C . GLU A 1 46 ? 5.713 0.406 2.375 1.00 0.00 46 GLU A C 11
ATOM 9605 O O . GLU A 1 46 ? 6.362 -0.636 2.280 1.00 0.00 46 GLU A O 11
ATOM 9617 N N . VAL A 1 47 ? 4.464 0.441 2.830 1.00 0.00 47 VAL A N 11
ATOM 9618 C CA . VAL A 1 47 ? 3.769 -0.769 3.250 1.00 0.00 47 VAL A CA 11
ATOM 9619 C C . VAL A 1 47 ? 3.693 -1.783 2.114 1.00 0.00 47 VAL A C 11
ATOM 9620 O O . VAL A 1 47 ? 4.079 -2.941 2.274 1.00 0.00 47 VAL A O 11
ATOM 9633 N N . HIS A 1 48 ? 3.194 -1.339 0.965 1.00 0.00 48 HIS A N 11
ATOM 9634 C CA . HIS A 1 48 ? 3.069 -2.207 -0.200 1.00 0.00 48 HIS A CA 11
ATOM 9635 C C . HIS A 1 48 ? 4.225 -1.985 -1.171 1.00 0.00 48 HIS A C 11
ATOM 9636 O O . HIS A 1 48 ? 4.057 -2.087 -2.385 1.00 0.00 48 HIS A O 11
ATOM 9650 N N . GLY A 1 49 ? 5.398 -1.679 -0.626 1.00 0.00 49 GLY A N 11
ATOM 9651 C CA . GLY A 1 49 ? 6.564 -1.446 -1.458 1.00 0.00 49 GLY A CA 11
ATOM 9652 C C . GLY A 1 49 ? 6.211 -0.807 -2.786 1.00 0.00 49 GLY A C 11
ATOM 9653 O O . GLY A 1 49 ? 6.402 -1.408 -3.843 1.00 0.00 49 GLY A O 11
ATOM 9657 N N . CYS A 1 50 ? 5.691 0.416 -2.733 1.00 0.00 50 CYS A N 11
ATOM 9658 C CA . CYS A 1 50 ? 5.307 1.137 -3.940 1.00 0.00 50 CYS A CA 11
ATOM 9659 C C . CYS A 1 50 ? 6.356 0.961 -5.035 1.00 0.00 50 CYS A C 11
ATOM 9660 O O . CYS A 1 50 ? 7.520 1.321 -4.860 1.00 0.00 50 CYS A O 11
ATOM 9667 N N . THR A 1 51 ? 5.934 0.406 -6.167 1.00 0.00 51 THR A N 11
ATOM 9668 C CA . THR A 1 51 ? 6.835 0.181 -7.291 1.00 0.00 51 THR A CA 11
ATOM 9669 C C . THR A 1 51 ? 7.274 1.501 -7.916 1.00 0.00 51 THR A C 11
ATOM 9670 O O . THR A 1 51 ? 6.745 1.917 -8.947 1.00 0.00 51 THR A O 11
ATOM 9681 N N . PHE A 1 52 ? 8.244 2.155 -7.286 1.00 0.00 52 PHE A N 11
ATOM 9682 C CA . PHE A 1 52 ? 8.753 3.429 -7.781 1.00 0.00 52 PHE A CA 11
ATOM 9683 C C . PHE A 1 52 ? 9.797 3.209 -8.872 1.00 0.00 52 PHE A C 11
ATOM 9684 O O . PHE A 1 52 ? 10.600 2.280 -8.800 1.00 0.00 52 PHE A O 11
ATOM 9701 N N . ASP A 1 53 ? 9.777 4.072 -9.883 1.00 0.00 53 ASP A N 11
ATOM 9702 C CA . ASP A 1 53 ? 10.721 3.974 -10.990 1.00 0.00 53 ASP A CA 11
ATOM 9703 C C . ASP A 1 53 ? 11.681 5.160 -10.992 1.00 0.00 53 ASP A C 11
ATOM 9704 O O . ASP A 1 53 ? 12.024 5.693 -12.047 1.00 0.00 53 ASP A O 11
ATOM 9713 N N . PHE A 1 54 ? 12.111 5.569 -9.803 1.00 0.00 54 PHE A N 11
ATOM 9714 C CA . PHE A 1 54 ? 13.030 6.693 -9.667 1.00 0.00 54 PHE A CA 11
ATOM 9715 C C . PHE A 1 54 ? 12.860 7.677 -10.820 1.00 0.00 54 PHE A C 11
ATOM 9716 O O . PHE A 1 54 ? 13.829 8.049 -11.483 1.00 0.00 54 PHE A O 11
ATOM 9733 N N . LYS A 1 55 ? 11.621 8.095 -11.056 1.00 0.00 55 LYS A N 11
ATOM 9734 C CA . LYS A 1 55 ? 11.321 9.036 -12.128 1.00 0.00 55 LYS A CA 11
ATOM 9735 C C . LYS A 1 55 ? 11.360 10.473 -11.618 1.00 0.00 55 LYS A C 11
ATOM 9736 O O . LYS A 1 55 ? 11.500 10.712 -10.419 1.00 0.00 55 LYS A O 11
ATOM 9755 N N . SER A 1 56 ? 11.234 11.426 -12.536 1.00 0.00 56 SER A N 11
ATOM 9756 C CA . SER A 1 56 ? 11.257 12.839 -12.179 1.00 0.00 56 SER A CA 11
ATOM 9757 C C . SER A 1 56 ? 9.840 13.386 -12.033 1.00 0.00 56 SER A C 11
ATOM 9758 O O . SER A 1 56 ? 8.864 12.699 -12.331 1.00 0.00 56 SER A O 11
ATOM 9766 N N . ALA A 1 57 ? 9.737 14.628 -11.572 1.00 0.00 57 ALA A N 11
ATOM 9767 C CA . ALA A 1 57 ? 8.440 15.270 -11.389 1.00 0.00 57 ALA A CA 11
ATOM 9768 C C . ALA A 1 57 ? 8.134 16.226 -12.536 1.00 0.00 57 ALA A C 11
ATOM 9769 O O . ALA A 1 57 ? 7.156 16.049 -13.261 1.00 0.00 57 ALA A O 11
ATOM 9776 N N . GLY A 1 58 ? 8.977 17.242 -12.695 1.00 0.00 58 GLY A N 11
ATOM 9777 C CA . GLY A 1 58 ? 8.778 18.212 -13.756 1.00 0.00 58 GLY A CA 11
ATOM 9778 C C . GLY A 1 58 ? 9.969 18.305 -14.688 1.00 0.00 58 GLY A C 11
ATOM 9779 O O . GLY A 1 58 ? 10.462 19.397 -14.970 1.00 0.00 58 GLY A O 11
ATOM 9783 N N . SER A 1 59 ? 10.435 17.156 -15.166 1.00 0.00 59 SER A N 11
ATOM 9784 C CA . SER A 1 59 ? 11.580 17.111 -16.068 1.00 0.00 59 SER A CA 11
ATOM 9785 C C . SER A 1 59 ? 11.377 18.053 -17.251 1.00 0.00 59 SER A C 11
ATOM 9786 O O . SER A 1 59 ? 10.317 18.658 -17.402 1.00 0.00 59 SER A O 11
ATOM 9794 N N . GLY A 1 60 ? 12.403 18.171 -18.089 1.00 0.00 60 GLY A N 11
ATOM 9795 C CA . GLY A 1 60 ? 12.318 19.040 -19.248 1.00 0.00 60 GLY A CA 11
ATOM 9796 C C . GLY A 1 60 ? 11.160 18.681 -20.158 1.00 0.00 60 GLY A C 11
ATOM 9797 O O . GLY A 1 60 ? 10.272 17.910 -19.794 1.00 0.00 60 GLY A O 11
ATOM 9801 N N . PRO A 1 61 ? 11.159 19.250 -21.373 1.00 0.00 61 PRO A N 11
ATOM 9802 C CA . PRO A 1 61 ? 10.107 19.002 -22.362 1.00 0.00 61 PRO A CA 11
ATOM 9803 C C . PRO A 1 61 ? 10.157 17.583 -22.919 1.00 0.00 61 PRO A C 11
ATOM 9804 O O . PRO A 1 61 ? 9.413 17.239 -23.837 1.00 0.00 61 PRO A O 11
ATOM 9815 N N . SER A 1 62 ? 11.040 16.763 -22.357 1.00 0.00 62 SER A N 11
ATOM 9816 C CA . SER A 1 62 ? 11.190 15.382 -22.800 1.00 0.00 62 SER A CA 11
ATOM 9817 C C . SER A 1 62 ? 9.867 14.834 -23.327 1.00 0.00 62 SER A C 11
ATOM 9818 O O . SER A 1 62 ? 9.023 14.372 -22.560 1.00 0.00 62 SER A O 11
ATOM 9826 N N . SER A 1 63 ? 9.694 14.890 -24.644 1.00 0.00 63 SER A N 11
ATOM 9827 C CA . SER A 1 63 ? 8.473 14.403 -25.276 1.00 0.00 63 SER A CA 11
ATOM 9828 C C . SER A 1 63 ? 8.425 12.878 -25.263 1.00 0.00 63 SER A C 11
ATOM 9829 O O . SER A 1 63 ? 9.340 12.213 -25.747 1.00 0.00 63 SER A O 11
ATOM 9837 N N . GLY A 1 64 ? 7.350 12.331 -24.703 1.00 0.00 64 GLY A N 11
ATOM 9838 C CA . GLY A 1 64 ? 7.202 10.889 -24.636 1.00 0.00 64 GLY A CA 11
ATOM 9839 C C . GLY A 1 64 ? 5.788 10.467 -24.287 1.00 0.00 64 GLY A C 11
ATOM 9840 O O . GLY A 1 64 ? 5.548 9.276 -24.099 1.00 0.00 64 GLY A O 11
ATOM 9846 N N . GLY A 1 1 ? -50.476 -22.818 -1.855 1.00 0.00 1 GLY A N 12
ATOM 9847 C CA . GLY A 1 1 ? -49.605 -22.774 -0.695 1.00 0.00 1 GLY A CA 12
ATOM 9848 C C . GLY A 1 1 ? -48.800 -21.491 -0.622 1.00 0.00 1 GLY A C 12
ATOM 9849 O O . GLY A 1 1 ? -49.293 -20.420 -0.975 1.00 0.00 1 GLY A O 12
ATOM 9853 N N . SER A 1 2 ? -47.558 -21.599 -0.162 1.00 0.00 2 SER A N 12
ATOM 9854 C CA . SER A 1 2 ? -46.685 -20.438 -0.039 1.00 0.00 2 SER A CA 12
ATOM 9855 C C . SER A 1 2 ? -45.220 -20.862 0.006 1.00 0.00 2 SER A C 12
ATOM 9856 O O . SER A 1 2 ? -44.818 -21.656 0.857 1.00 0.00 2 SER A O 12
ATOM 9864 N N . SER A 1 3 ? -44.427 -20.326 -0.916 1.00 0.00 3 SER A N 12
ATOM 9865 C CA . SER A 1 3 ? -43.007 -20.651 -0.985 1.00 0.00 3 SER A CA 12
ATOM 9866 C C . SER A 1 3 ? -42.245 -19.592 -1.777 1.00 0.00 3 SER A C 12
ATOM 9867 O O . SER A 1 3 ? -42.763 -19.031 -2.742 1.00 0.00 3 SER A O 12
ATOM 9875 N N . GLY A 1 4 ? -41.011 -19.325 -1.362 1.00 0.00 4 GLY A N 12
ATOM 9876 C CA . GLY A 1 4 ? -40.197 -18.335 -2.042 1.00 0.00 4 GLY A CA 12
ATOM 9877 C C . GLY A 1 4 ? -38.716 -18.648 -1.964 1.00 0.00 4 GLY A C 12
ATOM 9878 O O . GLY A 1 4 ? -38.314 -19.620 -1.325 1.00 0.00 4 GLY A O 12
ATOM 9882 N N . SER A 1 5 ? -37.903 -17.823 -2.616 1.00 0.00 5 SER A N 12
ATOM 9883 C CA . SER A 1 5 ? -36.458 -18.020 -2.621 1.00 0.00 5 SER A CA 12
ATOM 9884 C C . SER A 1 5 ? -35.733 -16.714 -2.927 1.00 0.00 5 SER A C 12
ATOM 9885 O O . SER A 1 5 ? -35.748 -16.233 -4.060 1.00 0.00 5 SER A O 12
ATOM 9893 N N . SER A 1 6 ? -35.098 -16.144 -1.907 1.00 0.00 6 SER A N 12
ATOM 9894 C CA . SER A 1 6 ? -34.369 -14.891 -2.064 1.00 0.00 6 SER A CA 12
ATOM 9895 C C . SER A 1 6 ? -32.895 -15.153 -2.358 1.00 0.00 6 SER A C 12
ATOM 9896 O O . SER A 1 6 ? -32.256 -15.974 -1.703 1.00 0.00 6 SER A O 12
ATOM 9904 N N . GLY A 1 7 ? -32.362 -14.447 -3.351 1.00 0.00 7 GLY A N 12
ATOM 9905 C CA . GLY A 1 7 ? -30.967 -14.616 -3.716 1.00 0.00 7 GLY A CA 12
ATOM 9906 C C . GLY A 1 7 ? -30.022 -14.092 -2.653 1.00 0.00 7 GLY A C 12
ATOM 9907 O O . GLY A 1 7 ? -29.889 -14.687 -1.584 1.00 0.00 7 GLY A O 12
ATOM 9911 N N . GLN A 1 8 ? -29.363 -12.976 -2.948 1.00 0.00 8 GLN A N 12
ATOM 9912 C CA . GLN A 1 8 ? -28.423 -12.374 -2.010 1.00 0.00 8 GLN A CA 12
ATOM 9913 C C . GLN A 1 8 ? -28.561 -10.855 -2.001 1.00 0.00 8 GLN A C 12
ATOM 9914 O O . GLN A 1 8 ? -28.154 -10.164 -2.935 1.00 0.00 8 GLN A O 12
ATOM 9928 N N . PRO A 1 9 ? -29.150 -10.320 -0.920 1.00 0.00 9 PRO A N 12
ATOM 9929 C CA . PRO A 1 9 ? -29.355 -8.877 -0.763 1.00 0.00 9 PRO A CA 12
ATOM 9930 C C . PRO A 1 9 ? -28.047 -8.126 -0.543 1.00 0.00 9 PRO A C 12
ATOM 9931 O O . PRO A 1 9 ? -27.108 -8.656 0.051 1.00 0.00 9 PRO A O 12
ATOM 9942 N N . SER A 1 10 ? -27.992 -6.889 -1.026 1.00 0.00 10 SER A N 12
ATOM 9943 C CA . SER A 1 10 ? -26.796 -6.066 -0.884 1.00 0.00 10 SER A CA 12
ATOM 9944 C C . SER A 1 10 ? -25.602 -6.720 -1.572 1.00 0.00 10 SER A C 12
ATOM 9945 O O . SER A 1 10 ? -24.544 -6.923 -0.976 1.00 0.00 10 SER A O 12
ATOM 9953 N N . PRO A 1 11 ? -25.773 -7.059 -2.858 1.00 0.00 11 PRO A N 12
ATOM 9954 C CA . PRO A 1 11 ? -24.721 -7.694 -3.657 1.00 0.00 11 PRO A CA 12
ATOM 9955 C C . PRO A 1 11 ? -23.568 -6.743 -3.959 1.00 0.00 11 PRO A C 12
ATOM 9956 O O . PRO A 1 11 ? -23.767 -5.597 -4.364 1.00 0.00 11 PRO A O 12
ATOM 9967 N N . PRO A 1 12 ? -22.333 -7.227 -3.760 1.00 0.00 12 PRO A N 12
ATOM 9968 C CA . PRO A 1 12 ? -21.124 -6.436 -4.007 1.00 0.00 12 PRO A CA 12
ATOM 9969 C C . PRO A 1 12 ? -20.891 -6.181 -5.492 1.00 0.00 12 PRO A C 12
ATOM 9970 O O . PRO A 1 12 ? -20.482 -7.079 -6.228 1.00 0.00 12 PRO A O 12
ATOM 9981 N N . GLN A 1 13 ? -21.153 -4.952 -5.925 1.00 0.00 13 GLN A N 12
ATOM 9982 C CA . GLN A 1 13 ? -20.972 -4.580 -7.324 1.00 0.00 13 GLN A CA 12
ATOM 9983 C C . GLN A 1 13 ? -19.499 -4.335 -7.635 1.00 0.00 13 GLN A C 12
ATOM 9984 O O . GLN A 1 13 ? -19.053 -3.190 -7.709 1.00 0.00 13 GLN A O 12
ATOM 9998 N N . ARG A 1 14 ? -18.749 -5.417 -7.816 1.00 0.00 14 ARG A N 12
ATOM 9999 C CA . ARG A 1 14 ? -17.326 -5.319 -8.117 1.00 0.00 14 ARG A CA 12
ATOM 10000 C C . ARG A 1 14 ? -16.685 -4.170 -7.345 1.00 0.00 14 ARG A C 12
ATOM 10001 O O . ARG A 1 14 ? -16.055 -3.280 -7.917 1.00 0.00 14 ARG A O 12
ATOM 10022 N N . PRO A 1 15 ? -16.848 -4.188 -6.014 1.00 0.00 15 PRO A N 12
ATOM 10023 C CA . PRO A 1 15 ? -16.292 -3.155 -5.134 1.00 0.00 15 PRO A CA 12
ATOM 10024 C C . PRO A 1 15 ? -14.772 -3.225 -5.047 1.00 0.00 15 PRO A C 12
ATOM 10025 O O . PRO A 1 15 ? -14.181 -4.295 -5.189 1.00 0.00 15 PRO A O 12
ATOM 10036 N N . ASN A 1 16 ? -14.144 -2.078 -4.810 1.00 0.00 16 ASN A N 12
ATOM 10037 C CA . ASN A 1 16 ? -12.691 -2.009 -4.704 1.00 0.00 16 ASN A CA 12
ATOM 10038 C C . ASN A 1 16 ? -12.182 -2.932 -3.601 1.00 0.00 16 ASN A C 12
ATOM 10039 O O . ASN A 1 16 ? -12.840 -3.114 -2.577 1.00 0.00 16 ASN A O 12
ATOM 10050 N N . ARG A 1 17 ? -11.006 -3.512 -3.818 1.00 0.00 17 ARG A N 12
ATOM 10051 C CA . ARG A 1 17 ? -10.409 -4.417 -2.843 1.00 0.00 17 ARG A CA 12
ATOM 10052 C C . ARG A 1 17 ? -8.924 -4.117 -2.661 1.00 0.00 17 ARG A C 12
ATOM 10053 O O . ARG A 1 17 ? -8.170 -4.048 -3.632 1.00 0.00 17 ARG A O 12
ATOM 10074 N N . CYS A 1 18 ? -8.510 -3.939 -1.411 1.00 0.00 18 CYS A N 12
ATOM 10075 C CA . CYS A 1 18 ? -7.116 -3.645 -1.101 1.00 0.00 18 CYS A CA 12
ATOM 10076 C C . CYS A 1 18 ? -6.184 -4.633 -1.797 1.00 0.00 18 CYS A C 12
ATOM 10077 O O . CYS A 1 18 ? -6.367 -5.847 -1.706 1.00 0.00 18 CYS A O 12
ATOM 10084 N N . THR A 1 19 ? -5.184 -4.103 -2.494 1.00 0.00 19 THR A N 12
ATOM 10085 C CA . THR A 1 19 ? -4.224 -4.936 -3.207 1.00 0.00 19 THR A CA 12
ATOM 10086 C C . THR A 1 19 ? -3.213 -5.553 -2.248 1.00 0.00 19 THR A C 12
ATOM 10087 O O . THR A 1 19 ? -2.223 -6.149 -2.672 1.00 0.00 19 THR A O 12
ATOM 10098 N N . VAL A 1 20 ? -3.468 -5.408 -0.951 1.00 0.00 20 VAL A N 12
ATOM 10099 C CA . VAL A 1 20 ? -2.581 -5.953 0.069 1.00 0.00 20 VAL A CA 12
ATOM 10100 C C . VAL A 1 20 ? -3.289 -7.016 0.902 1.00 0.00 20 VAL A C 12
ATOM 10101 O O . VAL A 1 20 ? -2.766 -8.113 1.103 1.00 0.00 20 VAL A O 12
ATOM 10114 N N . CYS A 1 21 ? -4.482 -6.685 1.384 1.00 0.00 21 CYS A N 12
ATOM 10115 C CA . CYS A 1 21 ? -5.264 -7.610 2.195 1.00 0.00 21 CYS A CA 12
ATOM 10116 C C . CYS A 1 21 ? -6.638 -7.849 1.577 1.00 0.00 21 CYS A C 12
ATOM 10117 O O . CYS A 1 21 ? -7.385 -8.722 2.018 1.00 0.00 21 CYS A O 12
ATOM 10124 N N . ARG A 1 22 ? -6.963 -7.067 0.552 1.00 0.00 22 ARG A N 12
ATOM 10125 C CA . ARG A 1 22 ? -8.247 -7.193 -0.127 1.00 0.00 22 ARG A CA 12
ATOM 10126 C C . ARG A 1 22 ? -9.401 -7.056 0.863 1.00 0.00 22 ARG A C 12
ATOM 10127 O O . ARG A 1 22 ? -10.262 -7.931 0.954 1.00 0.00 22 ARG A O 12
ATOM 10148 N N . LYS A 1 23 ? -9.412 -5.952 1.602 1.00 0.00 23 LYS A N 12
ATOM 10149 C CA . LYS A 1 23 ? -10.459 -5.699 2.584 1.00 0.00 23 LYS A CA 12
ATOM 10150 C C . LYS A 1 23 ? -11.615 -4.923 1.960 1.00 0.00 23 LYS A C 12
ATOM 10151 O O . LYS A 1 23 ? -12.209 -4.055 2.599 1.00 0.00 23 LYS A O 12
ATOM 10170 N N . ARG A 1 24 ? -11.928 -5.243 0.708 1.00 0.00 24 ARG A N 12
ATOM 10171 C CA . ARG A 1 24 ? -13.013 -4.577 -0.002 1.00 0.00 24 ARG A CA 12
ATOM 10172 C C . ARG A 1 24 ? -13.081 -3.099 0.373 1.00 0.00 24 ARG A C 12
ATOM 10173 O O . ARG A 1 24 ? -14.161 -2.557 0.611 1.00 0.00 24 ARG A O 12
ATOM 10194 N N . VAL A 1 25 ? -11.921 -2.453 0.425 1.00 0.00 25 VAL A N 12
ATOM 10195 C CA . VAL A 1 25 ? -11.849 -1.038 0.770 1.00 0.00 25 VAL A CA 12
ATOM 10196 C C . VAL A 1 25 ? -12.873 -0.228 -0.015 1.00 0.00 25 VAL A C 12
ATOM 10197 O O . VAL A 1 25 ? -12.759 -0.072 -1.230 1.00 0.00 25 VAL A O 12
ATOM 10210 N N . GLY A 1 26 ? -13.877 0.288 0.689 1.00 0.00 26 GLY A N 12
ATOM 10211 C CA . GLY A 1 26 ? -14.909 1.077 0.041 1.00 0.00 26 GLY A CA 12
ATOM 10212 C C . GLY A 1 26 ? -14.477 2.510 -0.200 1.00 0.00 26 GLY A C 12
ATOM 10213 O O . GLY A 1 26 ? -13.371 2.760 -0.683 1.00 0.00 26 GLY A O 12
ATOM 10217 N N . LEU A 1 27 ? -15.350 3.453 0.134 1.00 0.00 27 LEU A N 12
ATOM 10218 C CA . LEU A 1 27 ? -15.053 4.870 -0.050 1.00 0.00 27 LEU A CA 12
ATOM 10219 C C . LEU A 1 27 ? -13.747 5.247 0.640 1.00 0.00 27 LEU A C 12
ATOM 10220 O O . LEU A 1 27 ? -12.857 5.840 0.029 1.00 0.00 27 LEU A O 12
ATOM 10236 N N . THR A 1 28 ? -13.636 4.898 1.918 1.00 0.00 28 THR A N 12
ATOM 10237 C CA . THR A 1 28 ? -12.438 5.199 2.692 1.00 0.00 28 THR A CA 12
ATOM 10238 C C . THR A 1 28 ? -11.181 4.747 1.957 1.00 0.00 28 THR A C 12
ATOM 10239 O O . THR A 1 28 ? -10.149 5.415 2.003 1.00 0.00 28 THR A O 12
ATOM 10250 N N . GLY A 1 29 ? -11.275 3.607 1.279 1.00 0.00 29 GLY A N 12
ATOM 10251 C CA . GLY A 1 29 ? -10.138 3.085 0.543 1.00 0.00 29 GLY A CA 12
ATOM 10252 C C . GLY A 1 29 ? -9.353 4.175 -0.160 1.00 0.00 29 GLY A C 12
ATOM 10253 O O . GLY A 1 29 ? -9.922 5.175 -0.599 1.00 0.00 29 GLY A O 12
ATOM 10257 N N . PHE A 1 30 ? -8.043 3.982 -0.267 1.00 0.00 30 PHE A N 12
ATOM 10258 C CA . PHE A 1 30 ? -7.178 4.958 -0.920 1.00 0.00 30 PHE A CA 12
ATOM 10259 C C . PHE A 1 30 ? -6.594 4.390 -2.210 1.00 0.00 30 PHE A C 12
ATOM 10260 O O . PHE A 1 30 ? -6.435 3.178 -2.351 1.00 0.00 30 PHE A O 12
ATOM 10277 N N . MET A 1 31 ? -6.277 5.276 -3.149 1.00 0.00 31 MET A N 12
ATOM 10278 C CA . MET A 1 31 ? -5.710 4.863 -4.428 1.00 0.00 31 MET A CA 12
ATOM 10279 C C . MET A 1 31 ? -4.290 5.396 -4.590 1.00 0.00 31 MET A C 12
ATOM 10280 O O . MET A 1 31 ? -4.088 6.545 -4.984 1.00 0.00 31 MET A O 12
ATOM 10294 N N . CYS A 1 32 ? -3.308 4.554 -4.284 1.00 0.00 32 CYS A N 12
ATOM 10295 C CA . CYS A 1 32 ? -1.907 4.940 -4.394 1.00 0.00 32 CYS A CA 12
ATOM 10296 C C . CYS A 1 32 ? -1.628 5.597 -5.743 1.00 0.00 32 CYS A C 12
ATOM 10297 O O . CYS A 1 32 ? -2.399 5.444 -6.691 1.00 0.00 32 CYS A O 12
ATOM 10304 N N . ARG A 1 33 ? -0.521 6.328 -5.822 1.00 0.00 33 ARG A N 12
ATOM 10305 C CA . ARG A 1 33 ? -0.142 7.009 -7.054 1.00 0.00 33 ARG A CA 12
ATOM 10306 C C . ARG A 1 33 ? 0.201 6.003 -8.148 1.00 0.00 33 ARG A C 12
ATOM 10307 O O . ARG A 1 33 ? -0.212 6.155 -9.298 1.00 0.00 33 ARG A O 12
ATOM 10328 N N . CYS A 1 34 ? 0.959 4.974 -7.783 1.00 0.00 34 CYS A N 12
ATOM 10329 C CA . CYS A 1 34 ? 1.358 3.942 -8.732 1.00 0.00 34 CYS A CA 12
ATOM 10330 C C . CYS A 1 34 ? 0.169 3.487 -9.573 1.00 0.00 34 CYS A C 12
ATOM 10331 O O . CYS A 1 34 ? 0.323 3.118 -10.736 1.00 0.00 34 CYS A O 12
ATOM 10338 N N . GLY A 1 35 ? -1.018 3.517 -8.975 1.00 0.00 35 GLY A N 12
ATOM 10339 C CA . GLY A 1 35 ? -2.216 3.106 -9.683 1.00 0.00 35 GLY A CA 12
ATOM 10340 C C . GLY A 1 35 ? -2.872 1.892 -9.056 1.00 0.00 35 GLY A C 12
ATOM 10341 O O . GLY A 1 35 ? -3.352 1.002 -9.760 1.00 0.00 35 GLY A O 12
ATOM 10345 N N . THR A 1 36 ? -2.894 1.852 -7.727 1.00 0.00 36 THR A N 12
ATOM 10346 C CA . THR A 1 36 ? -3.493 0.737 -7.005 1.00 0.00 36 THR A CA 12
ATOM 10347 C C . THR A 1 36 ? -4.347 1.231 -5.843 1.00 0.00 36 THR A C 12
ATOM 10348 O O . THR A 1 36 ? -4.291 2.403 -5.471 1.00 0.00 36 THR A O 12
ATOM 10359 N N . THR A 1 37 ? -5.139 0.328 -5.272 1.00 0.00 37 THR A N 12
ATOM 10360 C CA . THR A 1 37 ? -6.005 0.671 -4.151 1.00 0.00 37 THR A CA 12
ATOM 10361 C C . THR A 1 37 ? -5.608 -0.093 -2.894 1.00 0.00 37 THR A C 12
ATOM 10362 O O . THR A 1 37 ? -5.389 -1.304 -2.934 1.00 0.00 37 THR A O 12
ATOM 10373 N N . PHE A 1 38 ? -5.516 0.622 -1.777 1.00 0.00 38 PHE A N 12
ATOM 10374 C CA . PHE A 1 38 ? -5.144 0.010 -0.507 1.00 0.00 38 PHE A CA 12
ATOM 10375 C C . PHE A 1 38 ? -6.047 0.504 0.620 1.00 0.00 38 PHE A C 12
ATOM 10376 O O . PHE A 1 38 ? -6.882 1.387 0.420 1.00 0.00 38 PHE A O 12
ATOM 10393 N N . CYS A 1 39 ? -5.874 -0.072 1.805 1.00 0.00 39 CYS A N 12
ATOM 10394 C CA . CYS A 1 39 ? -6.672 0.307 2.964 1.00 0.00 39 CYS A CA 12
ATOM 10395 C C . CYS A 1 39 ? -5.955 1.367 3.795 1.00 0.00 39 CYS A C 12
ATOM 10396 O O . CYS A 1 39 ? -4.728 1.462 3.775 1.00 0.00 39 CYS A O 12
ATOM 10403 N N . GLY A 1 40 ? -6.730 2.162 4.526 1.00 0.00 40 GLY A N 12
ATOM 10404 C CA . GLY A 1 40 ? -6.152 3.205 5.354 1.00 0.00 40 GLY A CA 12
ATOM 10405 C C . GLY A 1 40 ? -4.912 2.739 6.092 1.00 0.00 40 GLY A C 12
ATOM 10406 O O . GLY A 1 40 ? -4.079 3.551 6.494 1.00 0.00 40 GLY A O 12
ATOM 10410 N N . SER A 1 41 ? -4.791 1.427 6.271 1.00 0.00 41 SER A N 12
ATOM 10411 C CA . SER A 1 41 ? -3.646 0.855 6.971 1.00 0.00 41 SER A CA 12
ATOM 10412 C C . SER A 1 41 ? -2.510 0.553 5.998 1.00 0.00 41 SER A C 12
ATOM 10413 O O . SER A 1 41 ? -1.334 0.681 6.340 1.00 0.00 41 SER A O 12
ATOM 10421 N N . HIS A 1 42 ? -2.871 0.151 4.783 1.00 0.00 42 HIS A N 12
ATOM 10422 C CA . HIS A 1 42 ? -1.883 -0.169 3.759 1.00 0.00 42 HIS A CA 12
ATOM 10423 C C . HIS A 1 42 ? -1.883 0.884 2.656 1.00 0.00 42 HIS A C 12
ATOM 10424 O O . HIS A 1 42 ? -1.494 0.609 1.521 1.00 0.00 42 HIS A O 12
ATOM 10438 N N . ARG A 1 43 ? -2.323 2.091 2.997 1.00 0.00 43 ARG A N 12
ATOM 10439 C CA . ARG A 1 43 ? -2.376 3.185 2.034 1.00 0.00 43 ARG A CA 12
ATOM 10440 C C . ARG A 1 43 ? -0.973 3.685 1.702 1.00 0.00 43 ARG A C 12
ATOM 10441 O O . ARG A 1 43 ? -0.715 4.149 0.591 1.00 0.00 43 ARG A O 12
ATOM 10462 N N . TYR A 1 44 ? -0.071 3.589 2.673 1.00 0.00 44 TYR A N 12
ATOM 10463 C CA . TYR A 1 44 ? 1.304 4.034 2.485 1.00 0.00 44 TYR A CA 12
ATOM 10464 C C . TYR A 1 44 ? 2.016 3.178 1.442 1.00 0.00 44 TYR A C 12
ATOM 10465 O O . TYR A 1 44 ? 1.752 1.984 1.295 1.00 0.00 44 TYR A O 12
ATOM 10483 N N . PRO A 1 45 ? 2.944 3.801 0.700 1.00 0.00 45 PRO A N 12
ATOM 10484 C CA . PRO A 1 45 ? 3.715 3.116 -0.341 1.00 0.00 45 PRO A CA 12
ATOM 10485 C C . PRO A 1 45 ? 4.710 2.115 0.237 1.00 0.00 45 PRO A C 12
ATOM 10486 O O . PRO A 1 45 ? 4.834 0.994 -0.256 1.00 0.00 45 PRO A O 12
ATOM 10497 N N . GLU A 1 46 ? 5.415 2.527 1.286 1.00 0.00 46 GLU A N 12
ATOM 10498 C CA . GLU A 1 46 ? 6.398 1.665 1.931 1.00 0.00 46 GLU A CA 12
ATOM 10499 C C . GLU A 1 46 ? 5.765 0.346 2.364 1.00 0.00 46 GLU A C 12
ATOM 10500 O O . GLU A 1 46 ? 6.371 -0.718 2.237 1.00 0.00 46 GLU A O 12
ATOM 10512 N N . VAL A 1 47 ? 4.541 0.424 2.877 1.00 0.00 47 VAL A N 12
ATOM 10513 C CA . VAL A 1 47 ? 3.824 -0.763 3.328 1.00 0.00 47 VAL A CA 12
ATOM 10514 C C . VAL A 1 47 ? 3.750 -1.813 2.226 1.00 0.00 47 VAL A C 12
ATOM 10515 O O . VAL A 1 47 ? 4.121 -2.969 2.429 1.00 0.00 47 VAL A O 12
ATOM 10528 N N . HIS A 1 48 ? 3.268 -1.402 1.057 1.00 0.00 48 HIS A N 12
ATOM 10529 C CA . HIS A 1 48 ? 3.146 -2.308 -0.080 1.00 0.00 48 HIS A CA 12
ATOM 10530 C C . HIS A 1 48 ? 4.311 -2.124 -1.049 1.00 0.00 48 HIS A C 12
ATOM 10531 O O . HIS A 1 48 ? 4.148 -2.248 -2.262 1.00 0.00 48 HIS A O 12
ATOM 10545 N N . GLY A 1 49 ? 5.487 -1.828 -0.503 1.00 0.00 49 GLY A N 12
ATOM 10546 C CA . GLY A 1 49 ? 6.661 -1.632 -1.333 1.00 0.00 49 GLY A CA 12
ATOM 10547 C C . GLY A 1 49 ? 6.324 -1.026 -2.681 1.00 0.00 49 GLY A C 12
ATOM 10548 O O . GLY A 1 49 ? 6.520 -1.657 -3.720 1.00 0.00 49 GLY A O 12
ATOM 10552 N N . CYS A 1 50 ? 5.812 0.200 -2.666 1.00 0.00 50 CYS A N 12
ATOM 10553 C CA . CYS A 1 50 ? 5.444 0.891 -3.896 1.00 0.00 50 CYS A CA 12
ATOM 10554 C C . CYS A 1 50 ? 6.468 0.626 -4.996 1.00 0.00 50 CYS A C 12
ATOM 10555 O O . CYS A 1 50 ? 7.675 0.628 -4.750 1.00 0.00 50 CYS A O 12
ATOM 10562 N N . THR A 1 51 ? 5.979 0.399 -6.211 1.00 0.00 51 THR A N 12
ATOM 10563 C CA . THR A 1 51 ? 6.850 0.132 -7.348 1.00 0.00 51 THR A CA 12
ATOM 10564 C C . THR A 1 51 ? 6.395 0.904 -8.582 1.00 0.00 51 THR A C 12
ATOM 10565 O O . THR A 1 51 ? 5.403 0.547 -9.219 1.00 0.00 51 THR A O 12
ATOM 10576 N N . PHE A 1 52 ? 7.126 1.962 -8.915 1.00 0.00 52 PHE A N 12
ATOM 10577 C CA . PHE A 1 52 ? 6.797 2.785 -10.074 1.00 0.00 52 PHE A CA 12
ATOM 10578 C C . PHE A 1 52 ? 7.796 2.557 -11.204 1.00 0.00 52 PHE A C 12
ATOM 10579 O O . PHE A 1 52 ? 8.951 2.974 -11.118 1.00 0.00 52 PHE A O 12
ATOM 10596 N N . ASP A 1 53 ? 7.343 1.893 -12.261 1.00 0.00 53 ASP A N 12
ATOM 10597 C CA . ASP A 1 53 ? 8.196 1.609 -13.409 1.00 0.00 53 ASP A CA 12
ATOM 10598 C C . ASP A 1 53 ? 8.929 2.867 -13.866 1.00 0.00 53 ASP A C 12
ATOM 10599 O O . ASP A 1 53 ? 8.315 3.803 -14.380 1.00 0.00 53 ASP A O 12
ATOM 10608 N N . PHE A 1 54 ? 10.243 2.883 -13.674 1.00 0.00 54 PHE A N 12
ATOM 10609 C CA . PHE A 1 54 ? 11.059 4.027 -14.064 1.00 0.00 54 PHE A CA 12
ATOM 10610 C C . PHE A 1 54 ? 11.509 3.904 -15.517 1.00 0.00 54 PHE A C 12
ATOM 10611 O O . PHE A 1 54 ? 12.486 3.218 -15.821 1.00 0.00 54 PHE A O 12
ATOM 10628 N N . LYS A 1 55 ? 10.789 4.572 -16.411 1.00 0.00 55 LYS A N 12
ATOM 10629 C CA . LYS A 1 55 ? 11.113 4.540 -17.833 1.00 0.00 55 LYS A CA 12
ATOM 10630 C C . LYS A 1 55 ? 12.622 4.576 -18.048 1.00 0.00 55 LYS A C 12
ATOM 10631 O O . LYS A 1 55 ? 13.351 5.225 -17.298 1.00 0.00 55 LYS A O 12
ATOM 10650 N N . SER A 1 56 ? 13.085 3.876 -19.079 1.00 0.00 56 SER A N 12
ATOM 10651 C CA . SER A 1 56 ? 14.509 3.827 -19.392 1.00 0.00 56 SER A CA 12
ATOM 10652 C C . SER A 1 56 ? 14.735 3.314 -20.811 1.00 0.00 56 SER A C 12
ATOM 10653 O O . SER A 1 56 ? 13.975 2.486 -21.312 1.00 0.00 56 SER A O 12
ATOM 10661 N N . ALA A 1 57 ? 15.788 3.812 -21.452 1.00 0.00 57 ALA A N 12
ATOM 10662 C CA . ALA A 1 57 ? 16.117 3.403 -22.812 1.00 0.00 57 ALA A CA 12
ATOM 10663 C C . ALA A 1 57 ? 17.012 2.169 -22.813 1.00 0.00 57 ALA A C 12
ATOM 10664 O O . ALA A 1 57 ? 16.756 1.204 -23.531 1.00 0.00 57 ALA A O 12
ATOM 10671 N N . GLY A 1 58 ? 18.066 2.207 -22.002 1.00 0.00 58 GLY A N 12
ATOM 10672 C CA . GLY A 1 58 ? 18.984 1.085 -21.925 1.00 0.00 58 GLY A CA 12
ATOM 10673 C C . GLY A 1 58 ? 20.256 1.428 -21.176 1.00 0.00 58 GLY A C 12
ATOM 10674 O O . GLY A 1 58 ? 21.358 1.175 -21.663 1.00 0.00 58 GLY A O 12
ATOM 10678 N N . SER A 1 59 ? 20.105 2.007 -19.989 1.00 0.00 59 SER A N 12
ATOM 10679 C CA . SER A 1 59 ? 21.251 2.390 -19.174 1.00 0.00 59 SER A CA 12
ATOM 10680 C C . SER A 1 59 ? 21.859 1.172 -18.485 1.00 0.00 59 SER A C 12
ATOM 10681 O O . SER A 1 59 ? 23.034 0.860 -18.674 1.00 0.00 59 SER A O 12
ATOM 10689 N N . GLY A 1 60 ? 21.048 0.487 -17.684 1.00 0.00 60 GLY A N 12
ATOM 10690 C CA . GLY A 1 60 ? 21.523 -0.689 -16.978 1.00 0.00 60 GLY A CA 12
ATOM 10691 C C . GLY A 1 60 ? 21.804 -0.413 -15.514 1.00 0.00 60 GLY A C 12
ATOM 10692 O O . GLY A 1 60 ? 22.249 0.672 -15.140 1.00 0.00 60 GLY A O 12
ATOM 10696 N N . PRO A 1 61 ? 21.540 -1.411 -14.658 1.00 0.00 61 PRO A N 12
ATOM 10697 C CA . PRO A 1 61 ? 21.759 -1.294 -13.214 1.00 0.00 61 PRO A CA 12
ATOM 10698 C C . PRO A 1 61 ? 23.239 -1.245 -12.853 1.00 0.00 61 PRO A C 12
ATOM 10699 O O . PRO A 1 61 ? 23.613 -1.430 -11.695 1.00 0.00 61 PRO A O 12
ATOM 10710 N N . SER A 1 62 ? 24.079 -0.995 -13.853 1.00 0.00 62 SER A N 12
ATOM 10711 C CA . SER A 1 62 ? 25.520 -0.926 -13.642 1.00 0.00 62 SER A CA 12
ATOM 10712 C C . SER A 1 62 ? 26.067 -2.273 -13.179 1.00 0.00 62 SER A C 12
ATOM 10713 O O . SER A 1 62 ? 26.891 -2.341 -12.268 1.00 0.00 62 SER A O 12
ATOM 10721 N N . SER A 1 63 ? 25.601 -3.343 -13.815 1.00 0.00 63 SER A N 12
ATOM 10722 C CA . SER A 1 63 ? 26.039 -4.690 -13.467 1.00 0.00 63 SER A CA 12
ATOM 10723 C C . SER A 1 63 ? 26.281 -4.812 -11.965 1.00 0.00 63 SER A C 12
ATOM 10724 O O . SER A 1 63 ? 27.264 -5.409 -11.529 1.00 0.00 63 SER A O 12
ATOM 10732 N N . GLY A 1 64 ? 25.375 -4.240 -11.178 1.00 0.00 64 GLY A N 12
ATOM 10733 C CA . GLY A 1 64 ? 25.506 -4.294 -9.734 1.00 0.00 64 GLY A CA 12
ATOM 10734 C C . GLY A 1 64 ? 25.844 -5.685 -9.235 1.00 0.00 64 GLY A C 12
ATOM 10735 O O . GLY A 1 64 ? 26.094 -5.849 -8.041 1.00 0.00 64 GLY A O 12
ATOM 10741 N N . GLY A 1 1 ? -21.137 -35.350 -9.015 1.00 0.00 1 GLY A N 13
ATOM 10742 C CA . GLY A 1 1 ? -20.336 -34.232 -8.551 1.00 0.00 1 GLY A CA 13
ATOM 10743 C C . GLY A 1 1 ? -21.162 -33.190 -7.823 1.00 0.00 1 GLY A C 13
ATOM 10744 O O . GLY A 1 1 ? -20.744 -32.669 -6.789 1.00 0.00 1 GLY A O 13
ATOM 10748 N N . SER A 1 2 ? -22.337 -32.884 -8.365 1.00 0.00 2 SER A N 13
ATOM 10749 C CA . SER A 1 2 ? -23.221 -31.893 -7.762 1.00 0.00 2 SER A CA 13
ATOM 10750 C C . SER A 1 2 ? -22.509 -30.553 -7.608 1.00 0.00 2 SER A C 13
ATOM 10751 O O . SER A 1 2 ? -22.638 -29.883 -6.583 1.00 0.00 2 SER A O 13
ATOM 10759 N N . SER A 1 3 ? -21.757 -30.168 -8.634 1.00 0.00 3 SER A N 13
ATOM 10760 C CA . SER A 1 3 ? -21.020 -28.909 -8.611 1.00 0.00 3 SER A CA 13
ATOM 10761 C C . SER A 1 3 ? -21.751 -27.838 -9.415 1.00 0.00 3 SER A C 13
ATOM 10762 O O . SER A 1 3 ? -22.653 -28.139 -10.195 1.00 0.00 3 SER A O 13
ATOM 10770 N N . GLY A 1 4 ? -21.354 -26.584 -9.217 1.00 0.00 4 GLY A N 13
ATOM 10771 C CA . GLY A 1 4 ? -21.982 -25.486 -9.929 1.00 0.00 4 GLY A CA 13
ATOM 10772 C C . GLY A 1 4 ? -21.998 -24.205 -9.120 1.00 0.00 4 GLY A C 13
ATOM 10773 O O . GLY A 1 4 ? -21.023 -23.877 -8.444 1.00 0.00 4 GLY A O 13
ATOM 10777 N N . SER A 1 5 ? -23.108 -23.477 -9.190 1.00 0.00 5 SER A N 13
ATOM 10778 C CA . SER A 1 5 ? -23.245 -22.221 -8.462 1.00 0.00 5 SER A CA 13
ATOM 10779 C C . SER A 1 5 ? -23.438 -22.475 -6.971 1.00 0.00 5 SER A C 13
ATOM 10780 O O . SER A 1 5 ? -24.565 -22.513 -6.477 1.00 0.00 5 SER A O 13
ATOM 10788 N N . SER A 1 6 ? -22.330 -22.65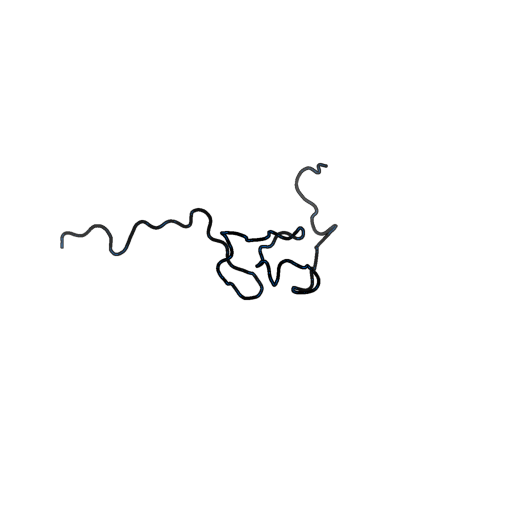0 -6.258 1.00 0.00 6 SER A N 13
ATOM 10789 C CA . SER A 1 6 ? -22.376 -22.904 -4.823 1.00 0.00 6 SER A CA 13
ATOM 10790 C C . SER A 1 6 ? -23.086 -21.769 -4.092 1.00 0.00 6 SER A C 13
ATOM 10791 O O . SER A 1 6 ? -24.036 -21.996 -3.344 1.00 0.00 6 SER A O 13
ATOM 10799 N N . GLY A 1 7 ? -22.617 -20.545 -4.315 1.00 0.00 7 GLY A N 13
ATOM 10800 C CA . GLY A 1 7 ? -23.218 -19.392 -3.671 1.00 0.00 7 GLY A CA 13
ATOM 10801 C C . GLY A 1 7 ? -22.744 -18.082 -4.268 1.00 0.00 7 GLY A C 13
ATOM 10802 O O . GLY A 1 7 ? -23.072 -17.759 -5.410 1.00 0.00 7 GLY A O 13
ATOM 10806 N N . GLN A 1 8 ? -21.973 -17.325 -3.495 1.00 0.00 8 GLN A N 13
ATOM 10807 C CA . GLN A 1 8 ? -21.456 -16.042 -3.954 1.00 0.00 8 GLN A CA 13
ATOM 10808 C C . GLN A 1 8 ? -22.508 -15.288 -4.760 1.00 0.00 8 GLN A C 13
ATOM 10809 O O . GLN A 1 8 ? -22.277 -14.876 -5.897 1.00 0.00 8 GLN A O 13
ATOM 10823 N N . PRO A 1 9 ? -23.693 -15.103 -4.161 1.00 0.00 9 PRO A N 13
ATOM 10824 C CA . PRO A 1 9 ? -24.805 -14.397 -4.805 1.00 0.00 9 PRO A CA 13
ATOM 10825 C C . PRO A 1 9 ? -24.536 -12.904 -4.953 1.00 0.00 9 PRO A C 13
ATOM 10826 O O . PRO A 1 9 ? -25.379 -12.158 -5.452 1.00 0.00 9 PRO A O 13
ATOM 10837 N N . SER A 1 10 ? -23.357 -12.473 -4.516 1.00 0.00 10 SER A N 13
ATOM 10838 C CA . SER A 1 10 ? -22.978 -11.067 -4.597 1.00 0.00 10 SER A CA 13
ATOM 10839 C C . SER A 1 10 ? -22.271 -10.770 -5.916 1.00 0.00 10 SER A C 13
ATOM 10840 O O . SER A 1 10 ? -21.187 -11.281 -6.198 1.00 0.00 10 SER A O 13
ATOM 10848 N N . PRO A 1 11 ? -22.899 -9.924 -6.746 1.00 0.00 11 PRO A N 13
ATOM 10849 C CA . PRO A 1 11 ? -22.349 -9.538 -8.049 1.00 0.00 11 PRO A CA 13
ATOM 10850 C C . PRO A 1 11 ? -21.117 -8.650 -7.918 1.00 0.00 11 PRO A C 13
ATOM 10851 O O . PRO A 1 11 ? -21.191 -7.505 -7.471 1.00 0.00 11 PRO A O 13
ATOM 10862 N N . PRO A 1 12 ? -19.954 -9.187 -8.317 1.00 0.00 12 PRO A N 13
ATOM 10863 C CA . PRO A 1 12 ? -18.683 -8.460 -8.254 1.00 0.00 12 PRO A CA 13
ATOM 10864 C C . PRO A 1 12 ? -18.617 -7.321 -9.266 1.00 0.00 12 PRO A C 13
ATOM 10865 O O . PRO A 1 12 ? -18.149 -7.504 -10.390 1.00 0.00 12 PRO A O 13
ATOM 10876 N N . GLN A 1 13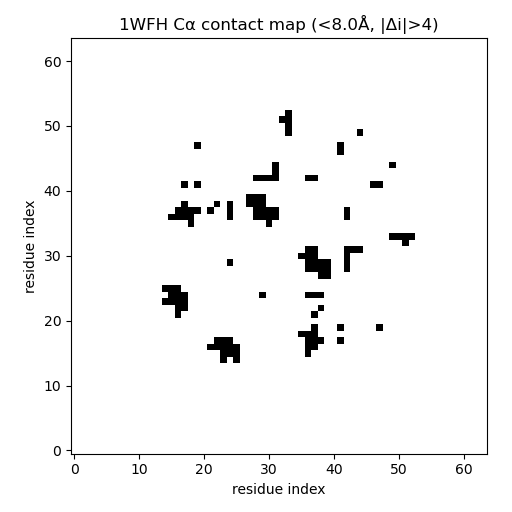 ? -19.088 -6.146 -8.860 1.00 0.00 13 GLN A N 13
ATOM 10877 C CA . GLN A 1 13 ? -19.081 -4.978 -9.733 1.00 0.00 13 GLN A CA 13
ATOM 10878 C C . GLN A 1 13 ? -17.832 -4.134 -9.504 1.00 0.00 13 GLN A C 13
ATOM 10879 O O . GLN A 1 13 ? -17.855 -3.168 -8.741 1.00 0.00 13 GLN A O 13
ATOM 10893 N N . ARG A 1 14 ? -16.743 -4.506 -10.168 1.00 0.00 14 ARG A N 13
ATOM 10894 C CA . ARG A 1 14 ? -15.483 -3.784 -10.036 1.00 0.00 14 ARG A CA 13
ATOM 10895 C C . ARG A 1 14 ? -15.286 -3.293 -8.604 1.00 0.00 14 ARG A C 13
ATOM 10896 O O . ARG A 1 14 ? -15.034 -2.114 -8.356 1.00 0.00 14 ARG A O 13
ATOM 10917 N N . PRO A 1 15 ? -15.404 -4.217 -7.640 1.00 0.00 15 PRO A N 13
ATOM 10918 C CA . PRO A 1 15 ? -15.243 -3.902 -6.217 1.00 0.00 15 PRO A CA 13
ATOM 10919 C C . PRO A 1 15 ? -13.799 -3.569 -5.857 1.00 0.00 15 PRO A C 13
ATOM 10920 O O . PRO A 1 15 ? -12.892 -4.366 -6.091 1.00 0.00 15 PRO A O 13
ATOM 10931 N N . ASN A 1 16 ? -13.594 -2.386 -5.287 1.00 0.00 16 ASN A N 13
ATOM 10932 C CA . ASN A 1 16 ? -12.259 -1.948 -4.895 1.00 0.00 16 ASN A CA 13
ATOM 10933 C C . ASN A 1 16 ? -11.746 -2.761 -3.710 1.00 0.00 16 ASN A C 13
ATOM 10934 O O . ASN A 1 16 ? -12.140 -2.528 -2.567 1.00 0.00 16 ASN A O 13
ATOM 10945 N N . ARG A 1 17 ? -10.865 -3.715 -3.992 1.00 0.00 17 ARG A N 13
ATOM 10946 C CA . ARG A 1 17 ? -10.298 -4.563 -2.951 1.00 0.00 17 ARG A CA 13
ATOM 10947 C C . ARG A 1 17 ? -8.816 -4.258 -2.747 1.00 0.00 17 ARG A C 13
ATOM 10948 O O . ARG A 1 17 ? -8.045 -4.203 -3.706 1.00 0.00 17 ARG A O 13
ATOM 10969 N N . CYS A 1 18 ? -8.426 -4.059 -1.493 1.00 0.00 18 CYS A N 13
ATOM 10970 C CA . CYS A 1 18 ? -7.038 -3.758 -1.162 1.00 0.00 18 CYS A CA 13
ATOM 10971 C C . CYS A 1 18 ? -6.095 -4.779 -1.792 1.00 0.00 18 CYS A C 13
ATOM 10972 O O . CYS A 1 18 ? -6.266 -5.987 -1.622 1.00 0.00 18 CYS A O 13
ATOM 10979 N N . THR A 1 19 ? -5.098 -4.286 -2.519 1.00 0.00 19 THR A N 13
ATOM 10980 C CA . THR A 1 19 ? -4.128 -5.154 -3.175 1.00 0.00 19 THR A CA 13
ATOM 10981 C C . THR A 1 19 ? -3.132 -5.724 -2.171 1.00 0.00 19 THR A C 13
ATOM 10982 O O . THR A 1 19 ? -2.144 -6.353 -2.549 1.00 0.00 19 THR A O 13
ATOM 10993 N N . VAL A 1 20 ? -3.399 -5.500 -0.888 1.00 0.00 20 VAL A N 13
ATOM 10994 C CA . VAL A 1 20 ? -2.527 -5.992 0.172 1.00 0.00 20 VAL A CA 13
ATOM 10995 C C . VAL A 1 20 ? -3.255 -6.996 1.060 1.00 0.00 20 VAL A C 13
ATOM 10996 O O . VAL A 1 20 ? -2.716 -8.052 1.392 1.00 0.00 20 VAL A O 13
ATOM 11009 N N . CYS A 1 21 ? -4.482 -6.659 1.441 1.00 0.00 21 CYS A N 13
ATOM 11010 C CA . CYS A 1 21 ? -5.285 -7.530 2.291 1.00 0.00 21 CYS A CA 13
ATOM 11011 C C . CYS A 1 21 ? -6.646 -7.805 1.658 1.00 0.00 21 CYS A C 13
ATOM 11012 O O . CYS A 1 21 ? -7.412 -8.636 2.145 1.00 0.00 21 CYS A O 13
ATOM 11019 N N . ARG A 1 22 ? -6.938 -7.101 0.569 1.00 0.00 22 ARG A N 13
ATOM 11020 C CA . ARG A 1 22 ? -8.206 -7.268 -0.132 1.00 0.00 22 ARG A CA 13
ATOM 11021 C C . ARG A 1 22 ? -9.382 -7.100 0.826 1.00 0.00 22 ARG A C 13
ATOM 11022 O O . ARG A 1 22 ? -10.237 -7.979 0.937 1.00 0.00 22 ARG A O 13
ATOM 11043 N N . LYS A 1 23 ? -9.418 -5.965 1.516 1.00 0.00 23 LYS A N 13
ATOM 11044 C CA . LYS A 1 23 ? -10.489 -5.680 2.464 1.00 0.00 23 LYS A CA 13
ATOM 11045 C C . LYS A 1 23 ? -11.587 -4.849 1.810 1.00 0.00 23 LYS A C 13
ATOM 11046 O O . LYS A 1 23 ? -12.147 -3.944 2.430 1.00 0.00 23 LYS A O 13
ATOM 11065 N N . ARG A 1 24 ? -11.892 -5.163 0.555 1.00 0.00 24 ARG A N 13
ATOM 11066 C CA . ARG A 1 24 ? -12.925 -4.444 -0.183 1.00 0.00 24 ARG A CA 13
ATOM 11067 C C . ARG A 1 24 ? -13.035 -3.001 0.301 1.00 0.00 24 ARG A C 13
ATOM 11068 O O . ARG A 1 24 ? -14.113 -2.543 0.679 1.00 0.00 24 ARG A O 13
ATOM 11089 N N . VAL A 1 25 ? -11.911 -2.291 0.286 1.00 0.00 25 VAL A N 13
ATOM 11090 C CA . VAL A 1 25 ? -11.881 -0.900 0.722 1.00 0.00 25 VAL A CA 13
ATOM 11091 C C . VAL A 1 25 ? -12.956 -0.079 0.019 1.00 0.00 25 VAL A C 13
ATOM 11092 O O . VAL A 1 25 ? -13.511 -0.503 -0.994 1.00 0.00 25 VAL A O 13
ATOM 11105 N N . GLY A 1 26 ? -13.246 1.099 0.563 1.00 0.00 26 GLY A N 13
ATOM 11106 C CA . GLY A 1 26 ? -14.254 1.961 -0.026 1.00 0.00 26 GLY A CA 13
ATOM 11107 C C . GLY A 1 26 ? -13.936 3.432 0.156 1.00 0.00 26 GLY A C 13
ATOM 11108 O O . GLY A 1 26 ? -12.831 3.879 -0.153 1.00 0.00 26 GLY A O 13
ATOM 11112 N N . LEU A 1 27 ? -14.907 4.187 0.657 1.00 0.00 27 LEU A N 13
ATOM 11113 C CA . LEU A 1 27 ? -14.727 5.618 0.878 1.00 0.00 27 LEU A CA 13
ATOM 11114 C C . LEU A 1 27 ? -13.369 5.904 1.511 1.00 0.00 27 LEU A C 13
ATOM 11115 O O . LEU A 1 27 ? -12.668 6.833 1.108 1.00 0.00 27 LEU A O 13
ATOM 11131 N N . THR A 1 28 ? -13.002 5.098 2.502 1.00 0.00 28 THR A N 13
ATOM 11132 C CA . THR A 1 28 ? -11.727 5.264 3.189 1.00 0.00 28 THR A CA 13
ATOM 11133 C C . THR A 1 28 ? -10.566 4.816 2.310 1.00 0.00 28 THR A C 13
ATOM 11134 O O . THR A 1 28 ? -9.506 5.440 2.298 1.00 0.00 28 THR A O 13
ATOM 11145 N N . GLY A 1 29 ? -10.773 3.729 1.572 1.00 0.00 29 GLY A N 13
ATOM 11146 C CA . GLY A 1 29 ? -9.734 3.216 0.699 1.00 0.00 29 GLY A CA 13
ATOM 11147 C C . GLY A 1 29 ? -8.910 4.321 0.066 1.00 0.00 29 GLY A C 13
ATOM 11148 O O . GLY A 1 29 ? -9.431 5.392 -0.246 1.00 0.00 29 GLY A O 13
ATOM 11152 N N . PHE A 1 30 ? -7.620 4.062 -0.121 1.00 0.00 30 PHE A N 13
ATOM 11153 C CA . PHE A 1 30 ? -6.723 5.044 -0.718 1.00 0.00 30 PHE A CA 13
ATOM 11154 C C . PHE A 1 30 ? -6.093 4.499 -1.996 1.00 0.00 30 PHE A C 13
ATOM 11155 O O . PHE A 1 30 ? -5.484 3.429 -1.994 1.00 0.00 30 PHE A O 13
ATOM 11172 N N . MET A 1 31 ? -6.244 5.242 -3.087 1.00 0.00 31 MET A N 13
ATOM 11173 C CA . MET A 1 31 ? -5.690 4.835 -4.373 1.00 0.00 31 MET A CA 13
ATOM 11174 C C . MET A 1 31 ? -4.286 5.399 -4.563 1.00 0.00 31 MET A C 13
ATOM 11175 O O . MET A 1 31 ? -4.118 6.548 -4.973 1.00 0.00 31 MET A O 13
ATOM 11189 N N . CYS A 1 32 ? -3.279 4.585 -4.263 1.00 0.00 32 CYS A N 13
ATOM 11190 C CA . CYS A 1 32 ? -1.889 5.003 -4.401 1.00 0.00 32 CYS A CA 13
ATOM 11191 C C . CYS A 1 32 ? -1.655 5.679 -5.748 1.00 0.00 32 CYS A C 13
ATOM 11192 O O . CYS A 1 32 ? -2.500 5.614 -6.642 1.00 0.00 32 CYS A O 13
ATOM 11199 N N . ARG A 1 33 ? -0.504 6.328 -5.886 1.00 0.00 33 ARG A N 13
ATOM 11200 C CA . ARG A 1 33 ? -0.159 7.018 -7.124 1.00 0.00 33 ARG A CA 13
ATOM 11201 C C . ARG A 1 33 ? 0.178 6.018 -8.227 1.00 0.00 33 ARG A C 13
ATOM 11202 O O . ARG A 1 33 ? -0.199 6.204 -9.384 1.00 0.00 33 ARG A O 13
ATOM 11223 N N . CYS A 1 34 ? 0.891 4.959 -7.860 1.00 0.00 34 CYS A N 13
ATOM 11224 C CA . CYS A 1 34 ? 1.280 3.930 -8.818 1.00 0.00 34 CYS A CA 13
ATOM 11225 C C . CYS A 1 34 ? 0.086 3.492 -9.661 1.00 0.00 34 CYS A C 13
ATOM 11226 O O . CYS A 1 34 ? 0.236 3.133 -10.828 1.00 0.00 34 CYS A O 13
ATOM 11233 N N . GLY A 1 35 ? -1.100 3.526 -9.061 1.00 0.00 35 GLY A N 13
ATOM 11234 C CA . GLY A 1 35 ? -2.302 3.130 -9.771 1.00 0.00 35 GLY A CA 13
ATOM 11235 C C . GLY A 1 35 ? -2.982 1.933 -9.138 1.00 0.00 35 GLY A C 13
ATOM 11236 O O . GLY A 1 35 ? -3.528 1.077 -9.836 1.00 0.00 35 GLY A O 13
ATOM 11240 N N . THR A 1 36 ? -2.948 1.868 -7.810 1.00 0.00 36 THR A N 13
ATOM 11241 C CA . THR A 1 36 ? -3.563 0.765 -7.083 1.00 0.00 36 THR A CA 13
ATOM 11242 C C . THR A 1 36 ? -4.385 1.273 -5.905 1.00 0.00 36 THR A C 13
ATOM 11243 O O . THR A 1 36 ? -4.303 2.445 -5.536 1.00 0.00 36 THR A O 13
ATOM 11254 N N . THR A 1 37 ? -5.180 0.385 -5.316 1.00 0.00 37 THR A N 13
ATOM 11255 C CA . THR A 1 37 ? -6.018 0.744 -4.179 1.00 0.00 37 THR A CA 13
ATOM 11256 C C . THR A 1 37 ? -5.614 -0.032 -2.931 1.00 0.00 37 THR A C 13
ATOM 11257 O O . THR A 1 37 ? -5.369 -1.237 -2.989 1.00 0.00 37 THR A O 13
ATOM 11268 N N . PHE A 1 38 ? -5.546 0.666 -1.802 1.00 0.00 38 PHE A N 13
ATOM 11269 C CA . PHE A 1 38 ? -5.171 0.042 -0.539 1.00 0.00 38 PHE A CA 13
ATOM 11270 C C . PHE A 1 38 ? -6.081 0.513 0.592 1.00 0.00 38 PHE A C 13
ATOM 11271 O O . PHE A 1 38 ? -6.923 1.391 0.402 1.00 0.00 38 PHE A O 13
ATOM 11288 N N . CYS A 1 39 ? -5.905 -0.076 1.770 1.00 0.00 39 CYS A N 13
ATOM 11289 C CA . CYS A 1 39 ? -6.709 0.281 2.932 1.00 0.00 39 CYS A CA 13
ATOM 11290 C C . CYS A 1 39 ? -6.013 1.353 3.767 1.00 0.00 39 CYS A C 13
ATOM 11291 O O . CYS A 1 39 ? -4.794 1.506 3.707 1.00 0.00 39 CYS A O 13
ATOM 11298 N N . GLY A 1 40 ? -6.798 2.091 4.545 1.00 0.00 40 GLY A N 13
ATOM 11299 C CA . GLY A 1 40 ? -6.240 3.139 5.381 1.00 0.00 40 GLY A CA 13
ATOM 11300 C C . GLY A 1 40 ? -5.002 2.686 6.130 1.00 0.00 40 GLY A C 13
ATOM 11301 O O . GLY A 1 40 ? -4.197 3.508 6.567 1.00 0.00 40 GLY A O 13
ATOM 11305 N N . SER A 1 41 ? -4.851 1.374 6.280 1.00 0.00 41 SER A N 13
ATOM 11306 C CA . SER A 1 41 ? -3.705 0.812 6.986 1.00 0.00 41 SER A CA 13
ATOM 11307 C C . SER A 1 41 ? -2.568 0.502 6.017 1.00 0.00 41 SER A C 13
ATOM 11308 O O . SER A 1 41 ? -1.393 0.558 6.381 1.00 0.00 41 SER A O 13
ATOM 11316 N N . HIS A 1 42 ? -2.927 0.173 4.780 1.00 0.00 42 HIS A N 13
ATOM 11317 C CA . HIS A 1 42 ? -1.938 -0.147 3.757 1.00 0.00 42 HIS A CA 13
ATOM 11318 C C . HIS A 1 42 ? -1.928 0.914 2.660 1.00 0.00 42 HIS A C 13
ATOM 11319 O O . HIS A 1 42 ? -1.508 0.652 1.533 1.00 0.00 42 HIS A O 13
ATOM 11333 N N . ARG A 1 43 ? -2.394 2.112 2.999 1.00 0.00 43 ARG A N 13
ATOM 11334 C CA . ARG A 1 43 ? -2.440 3.212 2.043 1.00 0.00 43 ARG A CA 13
ATOM 11335 C C . ARG A 1 43 ? -1.036 3.723 1.733 1.00 0.00 43 ARG A C 13
ATOM 11336 O O . ARG A 1 43 ? -0.788 4.277 0.662 1.00 0.00 43 ARG A O 13
ATOM 11357 N N . TYR A 1 44 ? -0.122 3.533 2.678 1.00 0.00 44 TYR A N 13
ATOM 11358 C CA . TYR A 1 44 ? 1.257 3.977 2.507 1.00 0.00 44 TYR A CA 13
ATOM 11359 C C . TYR A 1 44 ? 1.966 3.153 1.436 1.00 0.00 44 TYR A C 13
ATOM 11360 O O . TYR A 1 44 ? 1.691 1.969 1.244 1.00 0.00 44 TYR A O 13
ATOM 11378 N N . PRO A 1 45 ? 2.902 3.795 0.722 1.00 0.00 45 PRO A N 13
ATOM 11379 C CA . PRO A 1 45 ? 3.672 3.142 -0.341 1.00 0.00 45 PRO A CA 13
ATOM 11380 C C . PRO A 1 45 ? 4.655 2.111 0.204 1.00 0.00 45 PRO A C 13
ATOM 11381 O O . PRO A 1 45 ? 4.807 1.028 -0.359 1.00 0.00 45 PRO A O 13
ATOM 11392 N N . GLU A 1 46 ? 5.318 2.455 1.304 1.00 0.00 46 GLU A N 13
ATOM 11393 C CA . GLU A 1 46 ? 6.285 1.558 1.924 1.00 0.00 46 GLU A CA 13
ATOM 11394 C C . GLU A 1 46 ? 5.624 0.246 2.337 1.00 0.00 46 GLU A C 13
ATOM 11395 O O . GLU A 1 46 ? 6.224 -0.824 2.233 1.00 0.00 46 GLU A O 13
ATOM 11407 N N . VAL A 1 47 ? 4.384 0.337 2.807 1.00 0.00 47 VAL A N 13
ATOM 11408 C CA . VAL A 1 47 ? 3.640 -0.841 3.235 1.00 0.00 47 VAL A CA 13
ATOM 11409 C C . VAL A 1 47 ? 3.524 -1.859 2.106 1.00 0.00 47 VAL A C 13
ATOM 11410 O O . VAL A 1 47 ? 3.803 -3.044 2.292 1.00 0.00 47 VAL A O 13
ATOM 11423 N N . HIS A 1 48 ? 3.112 -1.388 0.933 1.00 0.00 48 HIS A N 13
ATOM 11424 C CA . HIS A 1 48 ? 2.960 -2.257 -0.229 1.00 0.00 48 HIS A CA 13
ATOM 11425 C C . HIS A 1 48 ? 4.132 -2.087 -1.191 1.00 0.00 48 HIS A C 13
ATOM 11426 O O . HIS A 1 48 ? 3.978 -2.232 -2.403 1.00 0.00 48 HIS A O 13
ATOM 11440 N N . GLY A 1 49 ? 5.303 -1.779 -0.642 1.00 0.00 49 GLY A N 13
ATOM 11441 C CA . GLY A 1 49 ? 6.482 -1.593 -1.466 1.00 0.00 49 GLY A CA 13
ATOM 11442 C C . GLY A 1 49 ? 6.159 -0.972 -2.811 1.00 0.00 49 GLY A C 13
ATOM 11443 O O . GLY A 1 49 ? 6.283 -1.623 -3.849 1.00 0.00 49 GLY A O 13
ATOM 11447 N N . CYS A 1 50 ? 5.741 0.289 -2.793 1.00 0.00 50 CYS A N 13
ATOM 11448 C CA . CYS A 1 50 ? 5.396 0.998 -4.019 1.00 0.00 50 CYS A CA 13
ATOM 11449 C C . CYS A 1 50 ? 6.400 0.690 -5.127 1.00 0.00 50 CYS A C 13
ATOM 11450 O O . CYS A 1 50 ? 7.609 0.665 -4.896 1.00 0.00 50 CYS A O 13
ATOM 11457 N N . THR A 1 51 ? 5.889 0.455 -6.332 1.00 0.00 51 THR A N 13
ATOM 11458 C CA . THR A 1 51 ? 6.739 0.148 -7.475 1.00 0.00 51 THR A CA 13
ATOM 11459 C C . THR A 1 51 ? 7.268 1.421 -8.125 1.00 0.00 51 THR A C 13
ATOM 11460 O O . THR A 1 51 ? 7.342 1.520 -9.350 1.00 0.00 51 THR A O 13
ATOM 11471 N N . PHE A 1 52 ? 7.636 2.394 -7.298 1.00 0.00 52 PHE A N 13
ATOM 11472 C CA . PHE A 1 52 ? 8.158 3.662 -7.793 1.00 0.00 52 PHE A CA 13
ATOM 11473 C C . PHE A 1 52 ? 9.626 3.529 -8.188 1.00 0.00 52 PHE A C 13
ATOM 11474 O O . PHE A 1 52 ? 10.486 3.273 -7.344 1.00 0.00 52 PHE A O 13
ATOM 11491 N N . ASP A 1 53 ? 9.905 3.704 -9.474 1.00 0.00 53 ASP A N 13
ATOM 11492 C CA . ASP A 1 53 ? 11.269 3.604 -9.982 1.00 0.00 53 ASP A CA 13
ATOM 11493 C C . ASP A 1 53 ? 11.999 4.935 -9.842 1.00 0.00 53 ASP A C 13
ATOM 11494 O O . ASP A 1 53 ? 11.744 5.877 -10.593 1.00 0.00 53 ASP A O 13
ATOM 11503 N N . PHE A 1 54 ? 12.908 5.007 -8.875 1.00 0.00 54 PHE A N 13
ATOM 11504 C CA . PHE A 1 54 ? 13.675 6.225 -8.636 1.00 0.00 54 PHE A CA 13
ATOM 11505 C C . PHE A 1 54 ? 14.437 6.643 -9.890 1.00 0.00 54 PHE A C 13
ATOM 11506 O O . PHE A 1 54 ? 14.398 5.958 -10.912 1.00 0.00 54 PHE A O 13
ATOM 11523 N N . LYS A 1 55 ? 15.130 7.774 -9.804 1.00 0.00 55 LYS A N 13
ATOM 11524 C CA . LYS A 1 55 ? 15.902 8.286 -10.929 1.00 0.00 55 LYS A CA 13
ATOM 11525 C C . LYS A 1 55 ? 17.274 7.622 -10.994 1.00 0.00 55 LYS A C 13
ATOM 11526 O O . LYS A 1 55 ? 18.010 7.599 -10.007 1.00 0.00 55 LYS A O 13
ATOM 11545 N N . SER A 1 56 ? 17.612 7.086 -12.162 1.00 0.00 56 SER A N 13
ATOM 11546 C CA . SER A 1 56 ? 18.895 6.420 -12.355 1.00 0.00 56 SER A CA 13
ATOM 11547 C C . SER A 1 56 ? 19.303 6.441 -13.824 1.00 0.00 56 SER A C 13
ATOM 11548 O O . SER A 1 56 ? 18.560 6.922 -14.679 1.00 0.00 56 SER A O 13
ATOM 11556 N N . ALA A 1 57 ? 20.491 5.916 -14.110 1.00 0.00 57 ALA A N 13
ATOM 11557 C CA . ALA A 1 57 ? 20.998 5.873 -15.476 1.00 0.00 57 ALA A CA 13
ATOM 11558 C C . ALA A 1 57 ? 19.866 5.659 -16.475 1.00 0.00 57 ALA A C 13
ATOM 11559 O O . ALA A 1 57 ? 18.968 4.850 -16.247 1.00 0.00 57 ALA A O 13
ATOM 11566 N N . GLY A 1 58 ? 19.916 6.391 -17.585 1.00 0.00 58 GLY A N 13
ATOM 11567 C CA . GLY A 1 58 ? 18.888 6.266 -18.602 1.00 0.00 58 GLY A CA 13
ATOM 11568 C C . GLY A 1 58 ? 18.548 4.822 -18.909 1.00 0.00 58 GLY A C 13
ATOM 11569 O O . GLY A 1 58 ? 19.368 3.927 -18.704 1.00 0.00 58 GLY A O 13
ATOM 11573 N N . SER A 1 59 ? 17.335 4.593 -19.401 1.00 0.00 59 SER A N 13
ATOM 11574 C CA . SER A 1 59 ? 16.886 3.245 -19.731 1.00 0.00 59 SER A CA 13
ATOM 11575 C C . SER A 1 59 ? 16.056 3.248 -21.012 1.00 0.00 59 SER A C 13
ATOM 11576 O O . SER A 1 59 ? 14.937 3.760 -21.039 1.00 0.00 59 SER A O 13
ATOM 11584 N N . GLY A 1 60 ? 16.613 2.672 -22.072 1.00 0.00 60 GLY A N 13
ATOM 11585 C CA . GLY A 1 60 ? 15.912 2.618 -23.342 1.00 0.00 60 GLY A CA 13
ATOM 11586 C C . GLY A 1 60 ? 15.057 1.374 -23.480 1.00 0.00 60 GLY A C 13
ATOM 11587 O O . GLY A 1 60 ? 14.294 1.016 -22.582 1.00 0.00 60 GLY A O 13
ATOM 11591 N N . PRO A 1 61 ? 15.179 0.692 -24.629 1.00 0.00 61 PRO A N 13
ATOM 11592 C CA . PRO A 1 61 ? 14.418 -0.529 -24.909 1.00 0.00 61 PRO A CA 13
ATOM 11593 C C . PRO A 1 61 ? 14.871 -1.704 -24.050 1.00 0.00 61 PRO A C 13
ATOM 11594 O O . PRO A 1 61 ? 15.859 -2.369 -24.362 1.00 0.00 61 PRO A O 13
ATOM 11605 N N . SER A 1 62 ? 14.142 -1.956 -22.968 1.00 0.00 62 SER A N 13
ATOM 11606 C CA . SER A 1 62 ? 14.471 -3.050 -22.062 1.00 0.00 62 SER A CA 13
ATOM 11607 C C . SER A 1 62 ? 13.961 -4.380 -22.608 1.00 0.00 62 SER A C 13
ATOM 11608 O O . SER A 1 62 ? 13.361 -5.173 -21.881 1.00 0.00 62 SER A O 13
ATOM 11616 N N . SER A 1 63 ? 14.203 -4.617 -23.893 1.00 0.00 63 SER A N 13
ATOM 11617 C CA . SER A 1 63 ? 13.765 -5.849 -24.539 1.00 0.00 63 SER A CA 13
ATOM 11618 C C . SER A 1 63 ? 14.961 -6.667 -25.015 1.00 0.00 63 SER A C 13
ATOM 11619 O O . SER A 1 63 ? 15.428 -6.508 -26.142 1.00 0.00 63 SER A O 13
ATOM 11627 N N . GLY A 1 64 ? 15.453 -7.546 -24.146 1.00 0.00 64 GLY A N 13
ATOM 11628 C CA . GLY A 1 64 ? 16.591 -8.377 -24.495 1.00 0.00 64 GLY A CA 13
ATOM 11629 C C . GLY A 1 64 ? 16.232 -9.462 -25.490 1.00 0.00 64 GLY A C 13
ATOM 11630 O O . GLY A 1 64 ? 16.472 -9.284 -26.684 1.00 0.00 64 GLY A O 13
ATOM 11636 N N . GLY A 1 1 ? -37.324 -35.434 -18.625 1.00 0.00 1 GLY A N 14
ATOM 11637 C CA . GLY A 1 1 ? -37.191 -35.165 -17.206 1.00 0.00 1 GLY A CA 14
ATOM 11638 C C . GLY A 1 1 ? -37.178 -33.681 -16.896 1.00 0.00 1 GLY A C 14
ATOM 11639 O O . GLY A 1 1 ? -37.189 -32.850 -17.804 1.00 0.00 1 GLY A O 14
ATOM 11643 N N . SER A 1 2 ? -37.156 -33.347 -15.609 1.00 0.00 2 SER A N 14
ATOM 11644 C CA . SER A 1 2 ? -37.147 -31.953 -15.182 1.00 0.00 2 SER A CA 14
ATOM 11645 C C . SER A 1 2 ? -35.840 -31.610 -14.473 1.00 0.00 2 SER A C 14
ATOM 11646 O O . SER A 1 2 ? -35.713 -31.788 -13.262 1.00 0.00 2 SER A O 14
ATOM 11654 N N . SER A 1 3 ? -34.871 -31.118 -15.238 1.00 0.00 3 SER A N 14
ATOM 11655 C CA . SER A 1 3 ? -33.571 -30.754 -14.685 1.00 0.00 3 SER A CA 14
ATOM 11656 C C . SER A 1 3 ? -33.485 -29.250 -14.446 1.00 0.00 3 SER A C 14
ATOM 11657 O O . SER A 1 3 ? -33.999 -28.454 -15.232 1.00 0.00 3 SER A O 14
ATOM 11665 N N . GLY A 1 4 ? -32.831 -28.867 -13.354 1.00 0.00 4 GLY A N 14
ATOM 11666 C CA . GLY A 1 4 ? -32.689 -27.459 -13.029 1.00 0.00 4 GLY A CA 14
ATOM 11667 C C . GLY A 1 4 ? -31.289 -27.109 -12.566 1.00 0.00 4 GLY A C 14
ATOM 11668 O O . GLY A 1 4 ? -30.481 -27.995 -12.286 1.00 0.00 4 GLY A O 14
ATOM 11672 N N . SER A 1 5 ? -31.000 -25.815 -12.487 1.00 0.00 5 SER A N 14
ATOM 11673 C CA . SER A 1 5 ? -29.685 -25.350 -12.061 1.00 0.00 5 SER A CA 14
ATOM 11674 C C . SER A 1 5 ? -29.765 -23.931 -11.504 1.00 0.00 5 SER A C 14
ATOM 11675 O O . SER A 1 5 ? -30.736 -23.214 -11.740 1.00 0.00 5 SER A O 14
ATOM 11683 N N . SER A 1 6 ? -28.735 -23.535 -10.763 1.00 0.00 6 SER A N 14
ATOM 11684 C CA . SER A 1 6 ? -28.689 -22.204 -10.169 1.00 0.00 6 SER A CA 14
ATOM 11685 C C . SER A 1 6 ? -27.325 -21.938 -9.538 1.00 0.00 6 SER A C 14
ATOM 11686 O O . SER A 1 6 ? -26.642 -22.860 -9.096 1.00 0.00 6 SER A O 14
ATOM 11694 N N . GLY A 1 7 ? -26.935 -20.667 -9.501 1.00 0.00 7 GLY A N 14
ATOM 11695 C CA . GLY A 1 7 ? -25.656 -20.300 -8.923 1.00 0.00 7 GLY A CA 14
ATOM 11696 C C . GLY A 1 7 ? -25.442 -18.800 -8.892 1.00 0.00 7 GLY A C 14
ATOM 11697 O O . GLY A 1 7 ? -25.820 -18.094 -9.827 1.00 0.00 7 GLY A O 14
ATOM 11701 N N . GLN A 1 8 ? -24.835 -18.312 -7.815 1.00 0.00 8 GLN A N 14
ATOM 11702 C CA . GLN A 1 8 ? -24.574 -16.885 -7.666 1.00 0.00 8 GLN A CA 14
ATOM 11703 C C . GLN A 1 8 ? -23.820 -16.341 -8.876 1.00 0.00 8 GLN A C 14
ATOM 11704 O O . GLN A 1 8 ? -22.807 -16.892 -9.306 1.00 0.00 8 GLN A O 14
ATOM 11718 N N . PRO A 1 9 ? -24.326 -15.233 -9.438 1.00 0.00 9 PRO A N 14
ATOM 11719 C CA . PRO A 1 9 ? -23.716 -14.590 -10.606 1.00 0.00 9 PRO A CA 14
ATOM 11720 C C . PRO A 1 9 ? -22.382 -13.930 -10.273 1.00 0.00 9 PRO A C 14
ATOM 11721 O O . PRO A 1 9 ? -21.454 -13.942 -11.083 1.00 0.00 9 PRO A O 14
ATOM 11732 N N . SER A 1 10 ? -22.292 -13.357 -9.078 1.00 0.00 10 SER A N 14
ATOM 11733 C CA . SER A 1 10 ? -21.072 -12.689 -8.640 1.00 0.00 10 SER A CA 14
ATOM 11734 C C . SER A 1 10 ? -20.573 -11.716 -9.704 1.00 0.00 10 SER A C 14
ATOM 11735 O O . SER A 1 10 ? -19.429 -11.782 -10.155 1.00 0.00 10 SER A O 14
ATOM 11743 N N . PRO A 1 11 ? -21.451 -10.790 -10.116 1.00 0.00 11 PRO A N 14
ATOM 11744 C CA . PRO A 1 11 ? -21.124 -9.785 -11.131 1.00 0.00 11 PRO A CA 14
ATOM 11745 C C . PRO A 1 11 ? -20.124 -8.752 -10.623 1.00 0.00 11 PRO A C 14
ATOM 11746 O O . PRO A 1 11 ? -20.390 -8.007 -9.680 1.00 0.00 11 PRO A O 14
ATOM 11757 N N . PRO A 1 12 ? -18.945 -8.704 -11.261 1.00 0.00 12 PRO A N 14
ATOM 11758 C CA . PRO A 1 12 ? -17.882 -7.765 -10.890 1.00 0.00 12 PRO A CA 14
ATOM 11759 C C . PRO A 1 12 ? -18.238 -6.322 -11.233 1.00 0.00 12 PRO A C 14
ATOM 11760 O O . PRO A 1 12 ? -18.035 -5.876 -12.362 1.00 0.00 12 PRO A O 14
ATOM 11771 N N . GLN A 1 13 ? -18.768 -5.599 -10.253 1.00 0.00 13 GLN A N 14
ATOM 11772 C CA . GLN A 1 13 ? -19.152 -4.206 -10.452 1.00 0.00 13 GLN A CA 14
ATOM 11773 C C . GLN A 1 13 ? -18.041 -3.265 -9.997 1.00 0.00 13 GLN A C 14
ATOM 11774 O O . GLN A 1 13 ? -18.084 -2.728 -8.890 1.00 0.00 13 GLN A O 14
ATOM 11788 N N . ARG A 1 14 ? -17.048 -3.071 -10.858 1.00 0.00 14 ARG A N 14
ATOM 11789 C CA . ARG A 1 14 ? -15.925 -2.195 -10.544 1.00 0.00 14 ARG A CA 14
ATOM 11790 C C . ARG A 1 14 ? -15.489 -2.370 -9.092 1.00 0.00 14 ARG A C 14
ATOM 11791 O O . ARG A 1 14 ? -15.406 -1.412 -8.323 1.00 0.00 14 ARG A O 14
ATOM 11812 N N . PRO A 1 15 ? -15.204 -3.623 -8.706 1.00 0.00 15 PRO A N 14
ATOM 11813 C CA . PRO A 1 15 ? -14.773 -3.953 -7.345 1.00 0.00 15 PRO A CA 14
ATOM 11814 C C . PRO A 1 15 ? -13.371 -3.436 -7.040 1.00 0.00 15 PRO A C 14
ATOM 11815 O O . PRO A 1 15 ? -12.437 -3.655 -7.810 1.00 0.00 15 PRO A O 14
ATOM 11826 N N . ASN A 1 16 ? -13.231 -2.750 -5.910 1.00 0.00 16 ASN A N 14
ATOM 11827 C CA . ASN A 1 16 ? -11.942 -2.201 -5.503 1.00 0.00 16 ASN A CA 14
ATOM 11828 C C . ASN A 1 16 ? -11.494 -2.795 -4.171 1.00 0.00 16 ASN A C 14
ATOM 11829 O O . ASN A 1 16 ? -11.797 -2.256 -3.107 1.00 0.00 16 ASN A O 14
ATOM 11840 N N . ARG A 1 17 ? -10.771 -3.908 -4.239 1.00 0.00 17 ARG A N 14
ATOM 11841 C CA . ARG A 1 17 ? -10.282 -4.576 -3.039 1.00 0.00 17 ARG A CA 14
ATOM 11842 C C . ARG A 1 17 ? -8.803 -4.274 -2.814 1.00 0.00 17 ARG A C 14
ATOM 11843 O O . ARG A 1 17 ? -8.026 -4.178 -3.765 1.00 0.00 17 ARG A O 14
ATOM 11864 N N . CYS A 1 18 ? -8.420 -4.126 -1.550 1.00 0.00 18 CYS A N 14
ATOM 11865 C CA . CYS A 1 18 ? -7.036 -3.835 -1.199 1.00 0.00 18 CYS A CA 14
ATOM 11866 C C . CYS A 1 18 ? -6.090 -4.859 -1.820 1.00 0.00 18 CYS A C 14
ATOM 11867 O O . CYS A 1 18 ? -6.262 -6.066 -1.646 1.00 0.00 18 CYS A O 14
ATOM 11874 N N . THR A 1 19 ? -5.090 -4.369 -2.545 1.00 0.00 19 THR A N 14
ATOM 11875 C CA . THR A 1 19 ? -4.117 -5.240 -3.193 1.00 0.00 19 THR A CA 14
ATOM 11876 C C . THR A 1 19 ? -3.124 -5.803 -2.182 1.00 0.00 19 THR A C 14
ATOM 11877 O O . THR A 1 19 ? -2.133 -6.431 -2.554 1.00 0.00 19 THR A O 14
ATOM 11888 N N . VAL A 1 20 ? -3.398 -5.575 -0.902 1.00 0.00 20 VAL A N 14
ATOM 11889 C CA . VAL A 1 20 ? -2.529 -6.062 0.164 1.00 0.00 20 VAL A CA 14
ATOM 11890 C C . VAL A 1 20 ? -3.258 -7.063 1.053 1.00 0.00 20 VAL A C 14
ATOM 11891 O O . VAL A 1 20 ? -2.722 -8.121 1.384 1.00 0.00 20 VAL A O 14
ATOM 11904 N N . CYS A 1 21 ? -4.484 -6.723 1.436 1.00 0.00 21 CYS A N 14
ATOM 11905 C CA . CYS A 1 21 ? -5.288 -7.591 2.287 1.00 0.00 21 CYS A CA 14
ATOM 11906 C C . CYS A 1 21 ? -6.653 -7.858 1.658 1.00 0.00 21 CYS A C 14
ATOM 11907 O O . CYS A 1 21 ? -7.427 -8.677 2.153 1.00 0.00 21 CYS A O 14
ATOM 11914 N N . ARG A 1 22 ? -6.939 -7.161 0.563 1.00 0.00 22 ARG A N 14
ATOM 11915 C CA . ARG A 1 22 ? -8.210 -7.321 -0.134 1.00 0.00 22 ARG A CA 14
ATOM 11916 C C . ARG A 1 22 ? -9.383 -7.132 0.824 1.00 0.00 22 ARG A C 14
ATOM 11917 O O . ARG A 1 22 ? -10.247 -8.001 0.943 1.00 0.00 22 ARG A O 14
ATOM 11938 N N . LYS A 1 23 ? -9.406 -5.991 1.504 1.00 0.00 23 LYS A N 14
ATOM 11939 C CA . LYS A 1 23 ? -10.473 -5.686 2.451 1.00 0.00 23 LYS A CA 14
ATOM 11940 C C . LYS A 1 23 ? -11.580 -4.878 1.781 1.00 0.00 23 LYS A C 14
ATOM 11941 O O . LYS A 1 23 ? -12.208 -4.027 2.412 1.00 0.00 23 LYS A O 14
ATOM 11960 N N . ARG A 1 24 ? -11.814 -5.151 0.502 1.00 0.00 24 ARG A N 14
ATOM 11961 C CA . ARG A 1 24 ? -12.846 -4.449 -0.252 1.00 0.00 24 ARG A CA 14
ATOM 11962 C C . ARG A 1 24 ? -12.977 -3.004 0.221 1.00 0.00 24 ARG A C 14
ATOM 11963 O O . ARG A 1 24 ? -14.084 -2.503 0.421 1.00 0.00 24 ARG A O 14
ATOM 11984 N N . VAL A 1 25 ? -11.840 -2.339 0.399 1.00 0.00 25 VAL A N 14
ATOM 11985 C CA . VAL A 1 25 ? -11.827 -0.952 0.848 1.00 0.00 25 VAL A CA 14
ATOM 11986 C C . VAL A 1 25 ? -12.957 -0.156 0.204 1.00 0.00 25 VAL A C 14
ATOM 11987 O O . VAL A 1 25 ? -13.448 0.817 0.775 1.00 0.00 25 VAL A O 14
ATOM 12000 N N . GLY A 1 26 ? -13.366 -0.577 -0.989 1.00 0.00 26 GLY A N 14
ATOM 12001 C CA . GLY A 1 26 ? -14.436 0.108 -1.691 1.00 0.00 26 GLY A CA 14
ATOM 12002 C C . GLY A 1 26 ? -14.004 1.457 -2.231 1.00 0.00 26 GLY A C 14
ATOM 12003 O O . GLY A 1 26 ? -12.811 1.716 -2.395 1.00 0.00 26 GLY A O 14
ATOM 12007 N N . LEU A 1 27 ? -14.976 2.318 -2.512 1.00 0.00 27 LEU A N 14
ATOM 12008 C CA . LEU A 1 27 ? -14.691 3.648 -3.039 1.00 0.00 27 LEU A CA 14
ATOM 12009 C C . LEU A 1 27 ? -13.769 4.420 -2.100 1.00 0.00 27 LEU A C 14
ATOM 12010 O O . LEU A 1 27 ? -12.731 4.935 -2.517 1.00 0.00 27 LEU A O 14
ATOM 12026 N N . THR A 1 28 ? -14.154 4.494 -0.830 1.00 0.00 28 THR A N 14
ATOM 12027 C CA . THR A 1 28 ? -13.362 5.202 0.168 1.00 0.00 28 THR A CA 14
ATOM 12028 C C . THR A 1 28 ? -11.897 4.786 0.104 1.00 0.00 28 THR A C 14
ATOM 12029 O O . THR A 1 28 ? -10.999 5.616 0.238 1.00 0.00 28 THR A O 14
ATOM 12040 N N . GLY A 1 29 ? -11.662 3.493 -0.103 1.00 0.00 29 GLY A N 14
ATOM 12041 C CA . GLY A 1 29 ? -10.303 2.990 -0.182 1.00 0.00 29 GLY A CA 14
ATOM 12042 C C . GLY A 1 29 ? -9.366 3.956 -0.880 1.00 0.00 29 GLY A C 14
ATOM 12043 O O . GLY A 1 29 ? -9.716 4.540 -1.906 1.00 0.00 29 GLY A O 14
ATOM 12047 N N . PHE A 1 30 ? -8.173 4.127 -0.321 1.00 0.00 30 PHE A N 14
ATOM 12048 C CA . PHE A 1 30 ? -7.183 5.032 -0.894 1.00 0.00 30 PHE A CA 14
ATOM 12049 C C . PHE A 1 30 ? -6.598 4.454 -2.180 1.00 0.00 30 PHE A C 14
ATOM 12050 O O . PHE A 1 30 ? -6.483 3.239 -2.330 1.00 0.00 30 PHE A O 14
ATOM 12067 N N . MET A 1 31 ? -6.230 5.336 -3.104 1.00 0.00 31 MET A N 14
ATOM 12068 C CA . MET A 1 31 ? -5.656 4.914 -4.376 1.00 0.00 31 MET A CA 14
ATOM 12069 C C . MET A 1 31 ? -4.242 5.460 -4.542 1.00 0.00 31 MET A C 14
ATOM 12070 O O . MET A 1 31 ? -4.052 6.621 -4.906 1.00 0.00 31 MET A O 14
ATOM 12084 N N . CYS A 1 32 ? -3.251 4.616 -4.273 1.00 0.00 32 CYS A N 14
ATOM 12085 C CA . CYS A 1 32 ? -1.854 5.013 -4.391 1.00 0.00 32 CYS A CA 14
ATOM 12086 C C . CYS A 1 32 ? -1.588 5.670 -5.743 1.00 0.00 32 CYS A C 14
ATOM 12087 O O . CYS A 1 32 ? -2.402 5.576 -6.661 1.00 0.00 32 CYS A O 14
ATOM 12094 N N . ARG A 1 33 ? -0.443 6.335 -5.856 1.00 0.00 33 ARG A N 14
ATOM 12095 C CA . ARG A 1 33 ? -0.069 7.009 -7.094 1.00 0.00 33 ARG A CA 14
ATOM 12096 C C . ARG A 1 33 ? 0.268 5.995 -8.183 1.00 0.00 33 ARG A C 14
ATOM 12097 O O . ARG A 1 33 ? -0.150 6.141 -9.332 1.00 0.00 33 ARG A O 14
ATOM 12118 N N . CYS A 1 34 ? 1.027 4.969 -7.815 1.00 0.00 34 CYS A N 14
ATOM 12119 C CA . CYS A 1 34 ? 1.422 3.931 -8.760 1.00 0.00 34 CYS A CA 14
ATOM 12120 C C . CYS A 1 34 ? 0.237 3.498 -9.618 1.00 0.00 34 CYS A C 14
ATOM 12121 O O . CYS A 1 34 ? 0.399 3.147 -10.787 1.00 0.00 34 CYS A O 14
ATOM 12128 N N . GLY A 1 35 ? -0.955 3.525 -9.030 1.00 0.00 35 GLY A N 14
ATOM 12129 C CA . GLY A 1 35 ? -2.149 3.133 -9.754 1.00 0.00 35 GLY A CA 14
ATOM 12130 C C . GLY A 1 35 ? -2.829 1.924 -9.142 1.00 0.00 35 GLY A C 14
ATOM 12131 O O . GLY A 1 35 ? -3.334 1.057 -9.856 1.00 0.00 35 GLY A O 14
ATOM 12135 N N . THR A 1 36 ? -2.841 1.864 -7.814 1.00 0.00 36 THR A N 14
ATOM 12136 C CA . THR A 1 36 ? -3.461 0.752 -7.104 1.00 0.00 36 THR A CA 14
ATOM 12137 C C . THR A 1 36 ? -4.355 1.250 -5.975 1.00 0.00 36 THR A C 14
ATOM 12138 O O . THR A 1 36 ? -4.422 2.449 -5.704 1.00 0.00 36 THR A O 14
ATOM 12149 N N . THR A 1 37 ? -5.040 0.321 -5.315 1.00 0.00 37 THR A N 14
ATOM 12150 C CA . THR A 1 37 ? -5.930 0.666 -4.214 1.00 0.00 37 THR A CA 14
ATOM 12151 C C . THR A 1 37 ? -5.563 -0.101 -2.949 1.00 0.00 37 THR A C 14
ATOM 12152 O O . THR A 1 37 ? -5.336 -1.311 -2.988 1.00 0.00 37 THR A O 14
ATOM 12163 N N . PHE A 1 38 ? -5.506 0.610 -1.827 1.00 0.00 38 PHE A N 14
ATOM 12164 C CA . PHE A 1 38 ? -5.165 -0.004 -0.549 1.00 0.00 38 PHE A CA 14
ATOM 12165 C C . PHE A 1 38 ? -6.094 0.489 0.556 1.00 0.00 38 PHE A C 14
ATOM 12166 O O . PHE A 1 38 ? -6.938 1.358 0.332 1.00 0.00 38 PHE A O 14
ATOM 12183 N N . CYS A 1 39 ? -5.932 -0.071 1.750 1.00 0.00 39 CYS A N 14
ATOM 12184 C CA . CYS A 1 39 ? -6.755 0.310 2.892 1.00 0.00 39 CYS A CA 14
ATOM 12185 C C . CYS A 1 39 ? -6.076 1.403 3.711 1.00 0.00 39 CYS A C 14
ATOM 12186 O O . CYS A 1 39 ? -4.922 1.751 3.466 1.00 0.00 39 CYS A O 14
ATOM 12193 N N . GLY A 1 40 ? -6.803 1.942 4.686 1.00 0.00 40 GLY A N 14
ATOM 12194 C CA . GLY A 1 40 ? -6.255 2.990 5.527 1.00 0.00 40 GLY A CA 14
ATOM 12195 C C . GLY A 1 40 ? -5.004 2.549 6.262 1.00 0.00 40 GLY A C 14
ATOM 12196 O O . GLY A 1 40 ? -4.241 3.379 6.755 1.00 0.00 40 GLY A O 14
ATOM 12200 N N . SER A 1 41 ? -4.794 1.238 6.336 1.00 0.00 41 SER A N 14
ATOM 12201 C CA . SER A 1 41 ? -3.630 0.689 7.021 1.00 0.00 41 SER A CA 14
ATOM 12202 C C . SER A 1 41 ? -2.517 0.367 6.028 1.00 0.00 41 SER A C 14
ATOM 12203 O O . SER A 1 41 ? -1.341 0.321 6.389 1.00 0.00 41 SER A O 14
ATOM 12211 N N . HIS A 1 42 ? -2.898 0.145 4.774 1.00 0.00 42 HIS A N 14
ATOM 12212 C CA . HIS A 1 42 ? -1.933 -0.172 3.726 1.00 0.00 42 HIS A CA 14
ATOM 12213 C C . HIS A 1 42 ? -1.949 0.892 2.633 1.00 0.00 42 HIS A C 14
ATOM 12214 O O . HIS A 1 42 ? -1.572 0.628 1.491 1.00 0.00 42 HIS A O 14
ATOM 12228 N N . ARG A 1 43 ? -2.389 2.094 2.990 1.00 0.00 43 ARG A N 14
ATOM 12229 C CA . ARG A 1 43 ? -2.456 3.197 2.038 1.00 0.00 43 ARG A CA 14
ATOM 12230 C C . ARG A 1 43 ? -1.060 3.714 1.705 1.00 0.00 43 ARG A C 14
ATOM 12231 O O . ARG A 1 43 ? -0.820 4.224 0.611 1.00 0.00 43 ARG A O 14
ATOM 12252 N N . TYR A 1 44 ? -0.143 3.579 2.657 1.00 0.00 44 TYR A N 14
ATOM 12253 C CA . TYR A 1 44 ? 1.229 4.035 2.466 1.00 0.00 44 TYR A CA 14
ATOM 12254 C C . TYR A 1 44 ? 1.946 3.183 1.423 1.00 0.00 44 TYR A C 14
ATOM 12255 O O . TYR A 1 44 ? 1.702 1.984 1.289 1.00 0.00 44 TYR A O 14
ATOM 12273 N N . PRO A 1 45 ? 2.854 3.817 0.666 1.00 0.00 45 PRO A N 14
ATOM 12274 C CA . PRO A 1 45 ? 3.628 3.138 -0.378 1.00 0.00 45 PRO A CA 14
ATOM 12275 C C . PRO A 1 45 ? 4.646 2.160 0.199 1.00 0.00 45 PRO A C 14
ATOM 12276 O O . PRO A 1 45 ? 4.811 1.051 -0.309 1.00 0.00 45 PRO A O 14
ATOM 12287 N N . GLU A 1 46 ? 5.326 2.578 1.262 1.00 0.00 46 GLU A N 14
ATOM 12288 C CA . GLU A 1 46 ? 6.328 1.738 1.906 1.00 0.00 46 GLU A CA 14
ATOM 12289 C C . GLU A 1 46 ? 5.724 0.406 2.340 1.00 0.00 46 GLU A C 14
ATOM 12290 O O . GLU A 1 46 ? 6.365 -0.641 2.240 1.00 0.00 46 GLU A O 14
ATOM 12302 N N . VAL A 1 47 ? 4.486 0.453 2.822 1.00 0.00 47 VAL A N 14
ATOM 12303 C CA . VAL A 1 47 ? 3.795 -0.750 3.270 1.00 0.00 47 VAL A CA 14
ATOM 12304 C C . VAL A 1 47 ? 3.741 -1.798 2.165 1.00 0.00 47 VAL A C 14
ATOM 12305 O O . VAL A 1 47 ? 4.199 -2.927 2.342 1.00 0.00 47 VAL A O 14
ATOM 12318 N N . HIS A 1 48 ? 3.179 -1.417 1.022 1.00 0.00 48 HIS A N 14
ATOM 12319 C CA . HIS A 1 48 ? 3.067 -2.324 -0.115 1.00 0.00 48 HIS A CA 14
ATOM 12320 C C . HIS A 1 48 ? 4.243 -2.146 -1.070 1.00 0.00 48 HIS A C 14
ATOM 12321 O O . HIS A 1 48 ? 4.092 -2.263 -2.285 1.00 0.00 48 HIS A O 14
ATOM 12335 N N . GLY A 1 49 ? 5.416 -1.861 -0.511 1.00 0.00 49 GLY A N 14
ATOM 12336 C CA . GLY A 1 49 ? 6.600 -1.671 -1.328 1.00 0.00 49 GLY A CA 14
ATOM 12337 C C . GLY A 1 49 ? 6.283 -1.040 -2.670 1.00 0.00 49 GLY A C 14
ATOM 12338 O O . GLY A 1 49 ? 6.418 -1.681 -3.713 1.00 0.00 49 GLY A O 14
ATOM 12342 N N . CYS A 1 50 ? 5.860 0.219 -2.645 1.00 0.00 50 CYS A N 14
ATOM 12343 C CA . CYS A 1 50 ? 5.521 0.937 -3.868 1.00 0.00 50 CYS A CA 14
ATOM 12344 C C . CYS A 1 50 ? 6.629 0.794 -4.907 1.00 0.00 50 CYS A C 14
ATOM 12345 O O . CYS A 1 50 ? 7.720 1.343 -4.749 1.00 0.00 50 CYS A O 14
ATOM 12352 N N . THR A 1 51 ? 6.342 0.052 -5.973 1.00 0.00 51 THR A N 14
ATOM 12353 C CA . THR A 1 51 ? 7.312 -0.164 -7.038 1.00 0.00 51 THR A CA 14
ATOM 12354 C C . THR A 1 51 ? 6.928 0.605 -8.297 1.00 0.00 51 THR A C 14
ATOM 12355 O O . THR A 1 51 ? 7.071 0.103 -9.411 1.00 0.00 51 THR A O 14
ATOM 12366 N N . PHE A 1 52 ? 6.441 1.828 -8.111 1.00 0.00 52 PHE A N 14
ATOM 12367 C CA . PHE A 1 52 ? 6.036 2.667 -9.233 1.00 0.00 52 PHE A CA 14
ATOM 12368 C C . PHE A 1 52 ? 7.011 2.526 -10.398 1.00 0.00 52 PHE A C 14
ATOM 12369 O O . PHE A 1 52 ? 8.225 2.626 -10.221 1.00 0.00 52 PHE A O 14
ATOM 12386 N N . ASP A 1 53 ? 6.471 2.292 -11.589 1.00 0.00 53 ASP A N 14
ATOM 12387 C CA . ASP A 1 53 ? 7.292 2.137 -12.784 1.00 0.00 53 ASP A CA 14
ATOM 12388 C C . ASP A 1 53 ? 7.331 3.433 -13.588 1.00 0.00 53 ASP A C 14
ATOM 12389 O O . ASP A 1 53 ? 6.344 3.816 -14.217 1.00 0.00 53 ASP A O 14
ATOM 12398 N N . PHE A 1 54 ? 8.477 4.105 -13.562 1.00 0.00 54 PHE A N 14
ATOM 12399 C CA . PHE A 1 54 ? 8.645 5.359 -14.287 1.00 0.00 54 PHE A CA 14
ATOM 12400 C C . PHE A 1 54 ? 8.814 5.105 -15.782 1.00 0.00 54 PHE A C 14
ATOM 12401 O O . PHE A 1 54 ? 9.168 4.003 -16.200 1.00 0.00 54 PHE A O 14
ATOM 12418 N N . LYS A 1 55 ? 8.558 6.134 -16.583 1.00 0.00 55 LYS A N 14
ATOM 12419 C CA . LYS A 1 55 ? 8.682 6.025 -18.032 1.00 0.00 55 LYS A CA 14
ATOM 12420 C C . LYS A 1 55 ? 10.072 5.532 -18.423 1.00 0.00 55 LYS A C 14
ATOM 12421 O O . LYS A 1 55 ? 11.010 5.596 -17.629 1.00 0.00 55 LYS A O 14
ATOM 12440 N N . SER A 1 56 ? 10.197 5.043 -19.653 1.00 0.00 56 SER A N 14
ATOM 12441 C CA . SER A 1 56 ? 11.471 4.538 -20.149 1.00 0.00 56 SER A CA 14
ATOM 12442 C C . SER A 1 56 ? 12.308 5.666 -20.744 1.00 0.00 56 SER A C 14
ATOM 12443 O O . SER A 1 56 ? 11.840 6.415 -21.600 1.00 0.00 56 SER A O 14
ATOM 12451 N N . ALA A 1 57 ? 13.550 5.779 -20.283 1.00 0.00 57 ALA A N 14
ATOM 12452 C CA . ALA A 1 57 ? 14.454 6.814 -20.771 1.00 0.00 57 ALA A CA 14
ATOM 12453 C C . ALA A 1 57 ? 15.906 6.462 -20.466 1.00 0.00 57 ALA A C 14
ATOM 12454 O O . ALA A 1 57 ? 16.309 6.398 -19.305 1.00 0.00 57 ALA A O 14
ATOM 12461 N N . GLY A 1 58 ? 16.688 6.234 -21.517 1.00 0.00 58 GLY A N 14
ATOM 12462 C CA . GLY A 1 58 ? 18.087 5.890 -21.340 1.00 0.00 58 GLY A CA 14
ATOM 12463 C C . GLY A 1 58 ? 18.717 5.353 -22.610 1.00 0.00 58 GLY A C 14
ATOM 12464 O O . GLY A 1 58 ? 18.698 4.148 -22.858 1.00 0.00 58 GLY A O 14
ATOM 12468 N N . SER A 1 59 ? 19.274 6.250 -23.417 1.00 0.00 59 SER A N 14
ATOM 12469 C CA . SER A 1 59 ? 19.908 5.860 -24.671 1.00 0.00 59 SER A CA 14
ATOM 12470 C C . SER A 1 59 ? 21.428 5.858 -24.535 1.00 0.00 59 SER A C 14
ATOM 12471 O O . SER A 1 59 ? 22.028 6.856 -24.138 1.00 0.00 59 SER A O 14
ATOM 12479 N N . GLY A 1 60 ? 22.044 4.728 -24.866 1.00 0.00 60 GLY A N 14
ATOM 12480 C CA . GLY A 1 60 ? 23.488 4.616 -24.773 1.00 0.00 60 GLY A CA 14
ATOM 12481 C C . GLY A 1 60 ? 23.951 3.178 -24.642 1.00 0.00 60 GLY A C 14
ATOM 12482 O O . GLY A 1 60 ? 24.611 2.632 -25.527 1.00 0.00 60 GLY A O 14
ATOM 12486 N N . PRO A 1 61 ? 23.604 2.542 -23.513 1.00 0.00 61 PRO A N 14
ATOM 12487 C CA . PRO A 1 61 ? 23.979 1.151 -23.242 1.00 0.00 61 PRO A CA 14
ATOM 12488 C C . PRO A 1 61 ? 23.240 0.165 -24.141 1.00 0.00 61 PRO A C 14
ATOM 12489 O O . PRO A 1 61 ? 23.238 -1.039 -23.887 1.00 0.00 61 PRO A O 14
ATOM 12500 N N . SER A 1 62 ? 22.615 0.685 -25.192 1.00 0.00 62 SER A N 14
ATOM 12501 C CA . SER A 1 62 ? 21.870 -0.150 -26.128 1.00 0.00 62 SER A CA 14
ATOM 12502 C C . SER A 1 62 ? 22.477 -1.547 -26.212 1.00 0.00 62 SER A C 14
ATOM 12503 O O . SER A 1 62 ? 23.586 -1.724 -26.717 1.00 0.00 62 SER A O 14
ATOM 12511 N N . SER A 1 63 ? 21.742 -2.536 -25.714 1.00 0.00 63 SER A N 14
ATOM 12512 C CA . SER A 1 63 ? 22.209 -3.917 -25.729 1.00 0.00 63 SER A CA 14
ATOM 12513 C C . SER A 1 63 ? 21.170 -4.835 -26.368 1.00 0.00 63 SER A C 14
ATOM 12514 O O . SER A 1 63 ? 20.014 -4.868 -25.949 1.00 0.00 63 SER A O 14
ATOM 12522 N N . GLY A 1 64 ? 21.593 -5.579 -27.386 1.00 0.00 64 GLY A N 14
ATOM 12523 C CA . GLY A 1 64 ? 20.688 -6.486 -28.067 1.00 0.00 64 GLY A CA 14
ATOM 12524 C C . GLY A 1 64 ? 21.324 -7.136 -29.280 1.00 0.00 64 GLY A C 14
ATOM 12525 O O . GLY A 1 64 ? 22.460 -6.802 -29.612 1.00 0.00 64 GLY A O 14
ATOM 12531 N N . GLY A 1 1 ? -34.981 -30.584 10.696 1.00 0.00 1 GLY A N 15
ATOM 12532 C CA . GLY A 1 1 ? -35.326 -29.174 10.690 1.00 0.00 1 GLY A CA 15
ATOM 12533 C C . GLY A 1 1 ? -34.490 -28.377 9.707 1.00 0.00 1 GLY A C 15
ATOM 12534 O O . GLY A 1 1 ? -33.754 -27.472 10.099 1.00 0.00 1 GLY A O 15
ATOM 12538 N N . SER A 1 2 ? -34.603 -28.715 8.427 1.00 0.00 2 SER A N 15
ATOM 12539 C CA . SER A 1 2 ? -33.847 -28.028 7.386 1.00 0.00 2 SER A CA 15
ATOM 12540 C C . SER A 1 2 ? -34.653 -27.949 6.093 1.00 0.00 2 SER A C 15
ATOM 12541 O O . SER A 1 2 ? -35.205 -28.947 5.630 1.00 0.00 2 SER A O 15
ATOM 12549 N N . SER A 1 3 ? -34.716 -26.754 5.514 1.00 0.00 3 SER A N 15
ATOM 12550 C CA . SER A 1 3 ? -35.457 -26.541 4.277 1.00 0.00 3 SER A CA 15
ATOM 12551 C C . SER A 1 3 ? -35.082 -25.205 3.642 1.00 0.00 3 SER A C 15
ATOM 12552 O O . SER A 1 3 ? -34.870 -24.213 4.337 1.00 0.00 3 SER A O 15
ATOM 12560 N N . GLY A 1 4 ? -35.003 -25.189 2.314 1.00 0.00 4 GLY A N 15
ATOM 12561 C CA . GLY A 1 4 ? -34.654 -23.971 1.607 1.00 0.00 4 GLY A CA 15
ATOM 12562 C C . GLY A 1 4 ? -33.185 -23.915 1.240 1.00 0.00 4 GLY A C 15
ATOM 12563 O O . GLY A 1 4 ? -32.320 -24.202 2.068 1.00 0.00 4 GLY A O 15
ATOM 12567 N N . SER A 1 5 ? -32.901 -23.545 -0.005 1.00 0.00 5 SER A N 15
ATOM 12568 C CA . SER A 1 5 ? -31.525 -23.457 -0.481 1.00 0.00 5 SER A CA 15
ATOM 12569 C C . SER A 1 5 ? -31.281 -22.131 -1.195 1.00 0.00 5 SER A C 15
ATOM 12570 O O . SER A 1 5 ? -31.611 -21.977 -2.371 1.00 0.00 5 SER A O 15
ATOM 12578 N N . SER A 1 6 ? -30.701 -21.177 -0.476 1.00 0.00 6 SER A N 15
ATOM 12579 C CA . SER A 1 6 ? -30.416 -19.862 -1.038 1.00 0.00 6 SER A CA 15
ATOM 12580 C C . SER A 1 6 ? -29.404 -19.111 -0.178 1.00 0.00 6 SER A C 15
ATOM 12581 O O . SER A 1 6 ? -29.035 -19.564 0.905 1.00 0.00 6 SER A O 15
ATOM 12589 N N . GLY A 1 7 ? -28.958 -17.958 -0.669 1.00 0.00 7 GLY A N 15
ATOM 12590 C CA . GLY A 1 7 ? -27.993 -17.162 0.066 1.00 0.00 7 GLY A CA 15
ATOM 12591 C C . GLY A 1 7 ? -26.872 -16.651 -0.816 1.00 0.00 7 GLY A C 15
ATOM 12592 O O . GLY A 1 7 ? -25.701 -16.938 -0.569 1.00 0.00 7 GLY A O 15
ATOM 12596 N N . GLN A 1 8 ? -27.230 -15.892 -1.847 1.00 0.00 8 GLN A N 15
ATOM 12597 C CA . GLN A 1 8 ? -26.244 -15.342 -2.769 1.00 0.00 8 GLN A CA 15
ATOM 12598 C C . GLN A 1 8 ? -26.324 -13.820 -2.807 1.00 0.00 8 GLN A C 15
ATOM 12599 O O . GLN A 1 8 ? -27.165 -13.234 -3.490 1.00 0.00 8 GLN A O 15
ATOM 12613 N N . PRO A 1 9 ? -25.429 -13.161 -2.056 1.00 0.00 9 PRO A N 15
ATOM 12614 C CA . PRO A 1 9 ? -25.378 -11.698 -1.986 1.00 0.00 9 PRO A CA 15
ATOM 12615 C C . PRO A 1 9 ? -24.891 -11.073 -3.289 1.00 0.00 9 PRO A C 15
ATOM 12616 O O . PRO A 1 9 ? -24.465 -11.776 -4.205 1.00 0.00 9 PRO A O 15
ATOM 12627 N N . SER A 1 10 ? -24.954 -9.747 -3.364 1.00 0.00 10 SER A N 15
ATOM 12628 C CA . SER A 1 10 ? -24.523 -9.027 -4.556 1.00 0.00 10 SER A CA 15
ATOM 12629 C C . SER A 1 10 ? -23.204 -9.587 -5.081 1.00 0.00 10 SER A C 15
ATOM 12630 O O . SER A 1 10 ? -22.205 -9.667 -4.364 1.00 0.00 10 SER A O 15
ATOM 12638 N N . PRO A 1 11 ? -23.198 -9.983 -6.362 1.00 0.00 11 PRO A N 15
ATOM 12639 C CA . PRO A 1 11 ? -22.009 -10.542 -7.013 1.00 0.00 11 PRO A CA 15
ATOM 12640 C C . PRO A 1 11 ? -20.921 -9.495 -7.229 1.00 0.00 11 PRO A C 15
ATOM 12641 O O . PRO A 1 11 ? -21.147 -8.446 -7.831 1.00 0.00 11 PRO A O 15
ATOM 12652 N N . PRO A 1 12 ? -19.711 -9.786 -6.728 1.00 0.00 12 PRO A N 15
ATOM 12653 C CA . PRO A 1 12 ? -18.564 -8.882 -6.856 1.00 0.00 12 PRO A CA 15
ATOM 12654 C C . PRO A 1 12 ? -18.056 -8.790 -8.290 1.00 0.00 12 PRO A C 15
ATOM 12655 O O . PRO A 1 12 ? -17.150 -9.523 -8.685 1.00 0.00 12 PRO A O 15
ATOM 12666 N N . GLN A 1 13 ? -18.644 -7.884 -9.064 1.00 0.00 13 GLN A N 15
ATOM 12667 C CA . GLN A 1 13 ? -18.250 -7.697 -10.456 1.00 0.00 13 GLN A CA 15
ATOM 12668 C C . GLN A 1 13 ? -16.825 -7.160 -10.550 1.00 0.00 13 GLN A C 15
ATOM 12669 O O . GLN A 1 13 ? -15.896 -7.894 -10.888 1.00 0.00 13 GLN A O 15
ATOM 12683 N N . ARG A 1 14 ? -16.661 -5.875 -10.251 1.00 0.00 14 ARG A N 15
ATOM 12684 C CA . ARG A 1 14 ? -15.350 -5.240 -10.303 1.00 0.00 14 ARG A CA 15
ATOM 12685 C C . ARG A 1 14 ? -15.113 -4.379 -9.066 1.00 0.00 14 ARG A C 15
ATOM 12686 O O . ARG A 1 14 ? -14.804 -3.190 -9.157 1.00 0.00 14 ARG A O 15
ATOM 12707 N N . PRO A 1 15 ? -15.261 -4.991 -7.882 1.00 0.00 15 PRO A N 15
ATOM 12708 C CA . PRO A 1 15 ? -15.068 -4.299 -6.604 1.00 0.00 15 PRO A CA 15
ATOM 12709 C C . PRO A 1 15 ? -13.606 -3.948 -6.350 1.00 0.00 15 PRO A C 15
ATOM 12710 O O . PRO A 1 15 ? -12.709 -4.734 -6.648 1.00 0.00 15 PRO A O 15
ATOM 12721 N N . ASN A 1 16 ? -13.375 -2.762 -5.797 1.00 0.00 16 ASN A N 15
ATOM 12722 C CA . ASN A 1 16 ? -12.021 -2.306 -5.503 1.00 0.00 16 ASN A CA 15
ATOM 12723 C C . ASN A 1 16 ? -11.548 -2.842 -4.155 1.00 0.00 16 ASN A C 15
ATOM 12724 O O . ASN A 1 16 ? -11.763 -2.216 -3.117 1.00 0.00 16 ASN A O 15
ATOM 12735 N N . ARG A 1 17 ? -10.901 -4.003 -4.180 1.00 0.00 17 ARG A N 15
ATOM 12736 C CA . ARG A 1 17 ? -10.398 -4.623 -2.960 1.00 0.00 17 ARG A CA 15
ATOM 12737 C C . ARG A 1 17 ? -8.915 -4.317 -2.767 1.00 0.00 17 ARG A C 15
ATOM 12738 O O . ARG A 1 17 ? -8.153 -4.252 -3.732 1.00 0.00 17 ARG A O 15
ATOM 12759 N N . CYS A 1 18 ? -8.513 -4.130 -1.514 1.00 0.00 18 CYS A N 15
ATOM 12760 C CA . CYS A 1 18 ? -7.123 -3.831 -1.193 1.00 0.00 18 CYS A CA 15
ATOM 12761 C C . CYS A 1 18 ? -6.184 -4.833 -1.857 1.00 0.00 18 CYS A C 15
ATOM 12762 O O . CYS A 1 18 ? -6.344 -6.045 -1.708 1.00 0.00 18 CYS A O 15
ATOM 12769 N N . THR A 1 19 ? -5.201 -4.319 -2.591 1.00 0.00 19 THR A N 15
ATOM 12770 C CA . THR A 1 19 ? -4.236 -5.168 -3.279 1.00 0.00 19 THR A CA 15
ATOM 12771 C C . THR A 1 19 ? -3.220 -5.748 -2.301 1.00 0.00 19 THR A C 15
ATOM 12772 O O . THR A 1 19 ? -2.236 -6.366 -2.708 1.00 0.00 19 THR A O 15
ATOM 12783 N N . VAL A 1 20 ? -3.465 -5.546 -1.011 1.00 0.00 20 VAL A N 15
ATOM 12784 C CA . VAL A 1 20 ? -2.572 -6.051 0.025 1.00 0.00 20 VAL A CA 15
ATOM 12785 C C . VAL A 1 20 ? -3.291 -7.039 0.937 1.00 0.00 20 VAL A C 15
ATOM 12786 O O . VAL A 1 20 ? -2.741 -8.078 1.303 1.00 0.00 20 VAL A O 15
ATOM 12799 N N . CYS A 1 21 ? -4.525 -6.708 1.302 1.00 0.00 21 CYS A N 15
ATOM 12800 C CA . CYS A 1 21 ? -5.322 -7.564 2.172 1.00 0.00 21 CYS A CA 15
ATOM 12801 C C . CYS A 1 21 ? -6.707 -7.805 1.578 1.00 0.00 21 CYS A C 15
ATOM 12802 O O . CYS A 1 21 ? -7.498 -8.580 2.117 1.00 0.00 21 CYS A O 15
ATOM 12809 N N . ARG A 1 22 ? -6.992 -7.136 0.466 1.00 0.00 22 ARG A N 15
ATOM 12810 C CA . ARG A 1 22 ? -8.281 -7.277 -0.201 1.00 0.00 22 ARG A CA 15
ATOM 12811 C C . ARG A 1 22 ? -9.428 -7.097 0.790 1.00 0.00 22 ARG A C 15
ATOM 12812 O O . ARG A 1 22 ? -10.299 -7.959 0.911 1.00 0.00 22 ARG A O 15
ATOM 12833 N N . LYS A 1 23 ? -9.421 -5.973 1.498 1.00 0.00 23 LYS A N 15
ATOM 12834 C CA . LYS A 1 23 ? -10.460 -5.678 2.477 1.00 0.00 23 LYS A CA 15
ATOM 12835 C C . LYS A 1 23 ? -11.566 -4.829 1.859 1.00 0.00 23 LYS A C 15
ATOM 12836 O O . LYS A 1 23 ? -12.106 -3.931 2.506 1.00 0.00 23 LYS A O 15
ATOM 12855 N N . ARG A 1 24 ? -11.898 -5.120 0.606 1.00 0.00 24 ARG A N 15
ATOM 12856 C CA . ARG A 1 24 ? -12.940 -4.382 -0.098 1.00 0.00 24 ARG A CA 15
ATOM 12857 C C . ARG A 1 24 ? -13.028 -2.946 0.409 1.00 0.00 24 ARG A C 15
ATOM 12858 O O . ARG A 1 24 ? -14.100 -2.474 0.787 1.00 0.00 24 ARG A O 15
ATOM 12879 N N . VAL A 1 25 ? -11.892 -2.256 0.416 1.00 0.00 25 VAL A N 15
ATOM 12880 C CA . VAL A 1 25 ? -11.839 -0.873 0.876 1.00 0.00 25 VAL A CA 15
ATOM 12881 C C . VAL A 1 25 ? -13.071 -0.097 0.424 1.00 0.00 25 VAL A C 15
ATOM 12882 O O . VAL A 1 25 ? -13.466 0.883 1.054 1.00 0.00 25 VAL A O 15
ATOM 12895 N N . GLY A 1 26 ? -13.674 -0.542 -0.675 1.00 0.00 26 GLY A N 15
ATOM 12896 C CA . GLY A 1 26 ? -14.855 0.123 -1.193 1.00 0.00 26 GLY A CA 15
ATOM 12897 C C . GLY A 1 26 ? -14.603 0.795 -2.528 1.00 0.00 26 GLY A C 15
ATOM 12898 O O . GLY A 1 26 ? -13.656 0.450 -3.236 1.00 0.00 26 GLY A O 15
ATOM 12902 N N . LEU A 1 27 ? -15.453 1.755 -2.875 1.00 0.00 27 LEU A N 15
ATOM 12903 C CA . LEU A 1 27 ? -15.319 2.477 -4.136 1.00 0.00 27 LEU A CA 15
ATOM 12904 C C . LEU A 1 27 ? -14.229 3.540 -4.042 1.00 0.00 27 LEU A C 15
ATOM 12905 O O . LEU A 1 27 ? -13.369 3.643 -4.918 1.00 0.00 27 LEU A O 15
ATOM 12921 N N . THR A 1 28 ? -14.268 4.328 -2.972 1.00 0.00 28 THR A N 15
ATOM 12922 C CA . THR A 1 28 ? -13.284 5.382 -2.763 1.00 0.00 28 THR A CA 15
ATOM 12923 C C . THR A 1 28 ? -11.938 4.802 -2.343 1.00 0.00 28 THR A C 15
ATOM 12924 O O . THR A 1 28 ? -10.975 4.824 -3.108 1.00 0.00 28 THR A O 15
ATOM 12935 N N . GLY A 1 29 ? -11.879 4.282 -1.120 1.00 0.00 29 GLY A N 15
ATOM 12936 C CA . GLY A 1 29 ? -10.646 3.702 -0.620 1.00 0.00 29 GLY A CA 15
ATOM 12937 C C . GLY A 1 29 ? -9.459 4.630 -0.786 1.00 0.00 29 GLY A C 15
ATOM 12938 O O . GLY A 1 29 ? -9.625 5.842 -0.930 1.00 0.00 29 GLY A O 15
ATOM 12942 N N . PHE A 1 30 ? -8.258 4.062 -0.766 1.00 0.00 30 PHE A N 15
ATOM 12943 C CA . PHE A 1 30 ? -7.038 4.848 -0.913 1.00 0.00 30 PHE A CA 15
ATOM 12944 C C . PHE A 1 30 ? -6.239 4.389 -2.130 1.00 0.00 30 PHE A C 15
ATOM 12945 O O . PHE A 1 30 ? -5.404 3.490 -2.033 1.00 0.00 30 PHE A O 15
ATOM 12962 N N . MET A 1 31 ? -6.503 5.012 -3.273 1.00 0.00 31 MET A N 15
ATOM 12963 C CA . MET A 1 31 ? -5.809 4.668 -4.509 1.00 0.00 31 MET A CA 15
ATOM 12964 C C . MET A 1 31 ? -4.428 5.315 -4.554 1.00 0.00 31 MET A C 15
ATOM 12965 O O . MET A 1 31 ? -4.303 6.522 -4.760 1.00 0.00 31 MET A O 15
ATOM 12979 N N . CYS A 1 32 ? -3.393 4.504 -4.360 1.00 0.00 32 CYS A N 15
ATOM 12980 C CA . CYS A 1 32 ? -2.021 4.997 -4.378 1.00 0.00 32 CYS A CA 15
ATOM 12981 C C . CYS A 1 32 ? -1.716 5.707 -5.693 1.00 0.00 32 CYS A C 15
ATOM 12982 O O . CYS A 1 32 ? -2.549 5.744 -6.599 1.00 0.00 32 CYS A O 15
ATOM 12989 N N . ARG A 1 33 ? -0.515 6.270 -5.790 1.00 0.00 33 ARG A N 15
ATOM 12990 C CA . ARG A 1 33 ? -0.100 6.980 -6.994 1.00 0.00 33 ARG A CA 15
ATOM 12991 C C . ARG A 1 33 ? 0.342 6.001 -8.078 1.00 0.00 33 ARG A C 15
ATOM 12992 O O . ARG A 1 33 ? 0.097 6.219 -9.264 1.00 0.00 33 ARG A O 15
ATOM 13013 N N . CYS A 1 34 ? 0.995 4.921 -7.661 1.00 0.00 34 CYS A N 15
ATOM 13014 C CA . CYS A 1 34 ? 1.473 3.908 -8.595 1.00 0.00 34 CYS A CA 15
ATOM 13015 C C . CYS A 1 34 ? 0.340 3.421 -9.495 1.00 0.00 34 CYS A C 15
ATOM 13016 O O . CYS A 1 34 ? 0.567 3.027 -10.638 1.00 0.00 34 CYS A O 15
ATOM 13023 N N . GLY A 1 35 ? -0.881 3.451 -8.969 1.00 0.00 35 GLY A N 15
ATOM 13024 C CA . GLY A 1 35 ? -2.030 3.010 -9.737 1.00 0.00 35 GLY A CA 15
ATOM 13025 C C . GLY A 1 35 ? -2.703 1.795 -9.129 1.00 0.00 35 GLY A C 15
ATOM 13026 O O . GLY A 1 35 ? -3.217 0.936 -9.846 1.00 0.00 35 GLY A O 15
ATOM 13030 N N . THR A 1 36 ? -2.700 1.722 -7.802 1.00 0.00 36 THR A N 15
ATOM 13031 C CA . THR A 1 36 ? -3.312 0.603 -7.097 1.00 0.00 36 THR A CA 15
ATOM 13032 C C . THR A 1 36 ? -4.198 1.090 -5.956 1.00 0.00 36 THR A C 15
ATOM 13033 O O . THR A 1 36 ? -4.120 2.249 -5.546 1.00 0.00 36 THR A O 15
ATOM 13044 N N . THR A 1 37 ? -5.041 0.198 -5.444 1.00 0.00 37 THR A N 15
ATOM 13045 C CA . THR A 1 37 ? -5.942 0.537 -4.350 1.00 0.00 37 THR A CA 15
ATOM 13046 C C . THR A 1 37 ? -5.566 -0.212 -3.077 1.00 0.00 37 THR A C 15
ATOM 13047 O O . THR A 1 37 ? -5.326 -1.419 -3.102 1.00 0.00 37 THR A O 15
ATOM 13058 N N . PHE A 1 38 ? -5.518 0.512 -1.963 1.00 0.00 38 PHE A N 15
ATOM 13059 C CA . PHE A 1 38 ? -5.171 -0.084 -0.678 1.00 0.00 38 PHE A CA 15
ATOM 13060 C C . PHE A 1 38 ? -6.092 0.428 0.425 1.00 0.00 38 PHE A C 15
ATOM 13061 O O . PHE A 1 38 ? -6.934 1.296 0.194 1.00 0.00 38 PHE A O 15
ATOM 13078 N N . CYS A 1 39 ? -5.926 -0.116 1.626 1.00 0.00 39 CYS A N 15
ATOM 13079 C CA . CYS A 1 39 ? -6.742 0.283 2.767 1.00 0.00 39 CYS A CA 15
ATOM 13080 C C . CYS A 1 39 ? -6.015 1.321 3.618 1.00 0.00 39 CYS A C 15
ATOM 13081 O O . CYS A 1 39 ? -4.813 1.534 3.465 1.00 0.00 39 CYS A O 15
ATOM 13088 N N . GLY A 1 40 ? -6.755 1.963 4.517 1.00 0.00 40 GLY A N 15
ATOM 13089 C CA . GLY A 1 40 ? -6.165 2.970 5.379 1.00 0.00 40 GLY A CA 15
ATOM 13090 C C . GLY A 1 40 ? -4.921 2.471 6.088 1.00 0.00 40 GLY A C 15
ATOM 13091 O O . GLY A 1 40 ? -4.068 3.262 6.491 1.00 0.00 40 GLY A O 15
ATOM 13095 N N . SER A 1 41 ? -4.818 1.155 6.241 1.00 0.00 41 SER A N 15
ATOM 13096 C CA . SER A 1 41 ? -3.672 0.551 6.911 1.00 0.00 41 SER A CA 15
ATOM 13097 C C . SER A 1 41 ? -2.554 0.255 5.915 1.00 0.00 41 SER A C 15
ATOM 13098 O O . SER A 1 41 ? -1.379 0.210 6.279 1.00 0.00 41 SER A O 15
ATOM 13106 N N . HIS A 1 42 ? -2.930 0.055 4.656 1.00 0.00 42 HIS A N 15
ATOM 13107 C CA . HIS A 1 42 ? -1.961 -0.236 3.606 1.00 0.00 42 HIS A CA 15
ATOM 13108 C C . HIS A 1 42 ? -1.993 0.839 2.523 1.00 0.00 42 HIS A C 15
ATOM 13109 O O . HIS A 1 42 ? -1.617 0.591 1.377 1.00 0.00 42 HIS A O 15
ATOM 13123 N N . ARG A 1 43 ? -2.445 2.032 2.895 1.00 0.00 43 ARG A N 15
ATOM 13124 C CA . ARG A 1 43 ? -2.528 3.144 1.955 1.00 0.00 43 ARG A CA 15
ATOM 13125 C C . ARG A 1 43 ? -1.144 3.720 1.671 1.00 0.00 43 ARG A C 15
ATOM 13126 O O . ARG A 1 43 ? -0.903 4.284 0.603 1.00 0.00 43 ARG A O 15
ATOM 13147 N N . TYR A 1 44 ? -0.240 3.576 2.634 1.00 0.00 44 TYR A N 15
ATOM 13148 C CA . TYR A 1 44 ? 1.118 4.085 2.488 1.00 0.00 44 TYR A CA 15
ATOM 13149 C C . TYR A 1 44 ? 1.881 3.306 1.421 1.00 0.00 44 TYR A C 15
ATOM 13150 O O . TYR A 1 44 ? 1.673 2.109 1.223 1.00 0.00 44 TYR A O 15
ATOM 13168 N N . PRO A 1 45 ? 2.786 4.001 0.717 1.00 0.00 45 PRO A N 15
ATOM 13169 C CA . PRO A 1 45 ? 3.600 3.395 -0.341 1.00 0.00 45 PRO A CA 15
ATOM 13170 C C . PRO A 1 45 ? 4.634 2.418 0.209 1.00 0.00 45 PRO A C 15
ATOM 13171 O O . PRO A 1 45 ? 4.835 1.338 -0.344 1.00 0.00 45 PRO A O 15
ATOM 13182 N N . GLU A 1 46 ? 5.285 2.806 1.301 1.00 0.00 46 GLU A N 15
ATOM 13183 C CA . GLU A 1 46 ? 6.298 1.963 1.925 1.00 0.00 46 GLU A CA 15
ATOM 13184 C C . GLU A 1 46 ? 5.703 0.625 2.354 1.00 0.00 46 GLU A C 15
ATOM 13185 O O . GLU A 1 46 ? 6.332 -0.423 2.206 1.00 0.00 46 GLU A O 15
ATOM 13197 N N . VAL A 1 47 ? 4.486 0.669 2.888 1.00 0.00 47 VAL A N 15
ATOM 13198 C CA . VAL A 1 47 ? 3.805 -0.539 3.339 1.00 0.00 47 VAL A CA 15
ATOM 13199 C C . VAL A 1 47 ? 3.703 -1.564 2.215 1.00 0.00 47 VAL A C 15
ATOM 13200 O O . VAL A 1 47 ? 4.086 -2.723 2.380 1.00 0.00 47 VAL A O 15
ATOM 13213 N N . HIS A 1 48 ? 3.184 -1.130 1.070 1.00 0.00 48 HIS A N 15
ATOM 13214 C CA . HIS A 1 48 ? 3.033 -2.010 -0.083 1.00 0.00 48 HIS A CA 15
ATOM 13215 C C . HIS A 1 48 ? 4.192 -1.831 -1.059 1.00 0.00 48 HIS A C 15
ATOM 13216 O O . HIS A 1 48 ? 4.009 -1.898 -2.274 1.00 0.00 48 HIS A O 15
ATOM 13230 N N . GLY A 1 49 ? 5.385 -1.604 -0.518 1.00 0.00 49 GLY A N 15
ATOM 13231 C CA . GLY A 1 49 ? 6.556 -1.419 -1.355 1.00 0.00 49 GLY A CA 15
ATOM 13232 C C . GLY A 1 49 ? 6.232 -0.710 -2.655 1.00 0.00 49 GLY A C 15
ATOM 13233 O O . GLY A 1 49 ? 6.216 -1.327 -3.721 1.00 0.00 49 GLY A O 15
ATOM 13237 N N . CYS A 1 50 ? 5.972 0.590 -2.570 1.00 0.00 50 CYS A N 15
ATOM 13238 C CA . CYS A 1 50 ? 5.645 1.384 -3.748 1.00 0.00 50 CYS A CA 15
ATOM 13239 C C . CYS A 1 50 ? 6.847 1.492 -4.682 1.00 0.00 50 CYS A C 15
ATOM 13240 O O . CYS A 1 50 ? 7.886 2.041 -4.315 1.00 0.00 50 CYS A O 15
ATOM 13247 N N . THR A 1 51 ? 6.697 0.964 -5.893 1.00 0.00 51 THR A N 15
ATOM 13248 C CA . THR A 1 51 ? 7.769 1.000 -6.880 1.00 0.00 51 THR A CA 15
ATOM 13249 C C . THR A 1 51 ? 7.894 2.384 -7.507 1.00 0.00 51 THR A C 15
ATOM 13250 O O . THR A 1 51 ? 7.377 2.632 -8.596 1.00 0.00 51 THR A O 15
ATOM 13261 N N . PHE A 1 52 ? 8.584 3.283 -6.812 1.00 0.00 52 PHE A N 15
ATOM 13262 C CA . PHE A 1 52 ? 8.776 4.643 -7.301 1.00 0.00 52 PHE A CA 15
ATOM 13263 C C . PHE A 1 52 ? 9.903 4.697 -8.329 1.00 0.00 52 PHE A C 15
ATOM 13264 O O . PHE A 1 52 ? 10.856 3.921 -8.262 1.00 0.00 52 PHE A O 15
ATOM 13281 N N . ASP A 1 53 ? 9.785 5.618 -9.279 1.00 0.00 53 ASP A N 15
ATOM 13282 C CA . ASP A 1 53 ? 10.792 5.775 -10.322 1.00 0.00 53 ASP A CA 15
ATOM 13283 C C . ASP A 1 53 ? 12.150 6.122 -9.718 1.00 0.00 53 ASP A C 15
ATOM 13284 O O . ASP A 1 53 ? 12.421 7.280 -9.399 1.00 0.00 53 ASP A O 15
ATOM 13293 N N . PHE A 1 54 ? 12.998 5.112 -9.562 1.00 0.00 54 PHE A N 15
ATOM 13294 C CA . PHE A 1 54 ? 14.327 5.310 -8.994 1.00 0.00 54 PHE A CA 15
ATOM 13295 C C . PHE A 1 54 ? 15.177 6.198 -9.897 1.00 0.00 54 PHE A C 15
ATOM 13296 O O . PHE A 1 54 ? 15.187 6.035 -11.117 1.00 0.00 54 PHE A O 15
ATOM 13313 N N . LYS A 1 55 ? 15.891 7.140 -9.289 1.00 0.00 55 LYS A N 15
ATOM 13314 C CA . LYS A 1 55 ? 16.746 8.055 -10.035 1.00 0.00 55 LYS A CA 15
ATOM 13315 C C . LYS A 1 55 ? 17.745 7.287 -10.895 1.00 0.00 55 LYS A C 15
ATOM 13316 O O . LYS A 1 55 ? 18.136 6.168 -10.559 1.00 0.00 55 LYS A O 15
ATOM 13335 N N . SER A 1 56 ? 18.155 7.894 -12.003 1.00 0.00 56 SER A N 15
ATOM 13336 C CA . SER A 1 56 ? 19.107 7.266 -12.912 1.00 0.00 56 SER A CA 15
ATOM 13337 C C . SER A 1 56 ? 20.457 7.065 -12.230 1.00 0.00 56 SER A C 15
ATOM 13338 O O . SER A 1 56 ? 20.905 7.909 -11.455 1.00 0.00 56 SER A O 15
ATOM 13346 N N . ALA A 1 57 ? 21.100 5.940 -12.525 1.00 0.00 57 ALA A N 15
ATOM 13347 C CA . ALA A 1 57 ? 22.400 5.628 -11.943 1.00 0.00 57 ALA A CA 15
ATOM 13348 C C . ALA A 1 57 ? 23.383 5.163 -13.012 1.00 0.00 57 ALA A C 15
ATOM 13349 O O . ALA A 1 57 ? 22.985 4.609 -14.036 1.00 0.00 57 ALA A O 15
ATOM 13356 N N . GLY A 1 58 ? 24.669 5.394 -12.768 1.00 0.00 58 GLY A N 15
ATOM 13357 C CA . GLY A 1 58 ? 25.689 4.994 -13.719 1.00 0.00 58 GLY A CA 15
ATOM 13358 C C . GLY A 1 58 ? 27.092 5.275 -13.219 1.00 0.00 58 GLY A C 15
ATOM 13359 O O . GLY A 1 58 ? 27.932 4.376 -13.167 1.00 0.00 58 GLY A O 15
ATOM 13363 N N . SER A 1 59 ? 27.347 6.526 -12.851 1.00 0.00 59 SER A N 15
ATOM 13364 C CA . SER A 1 59 ? 28.660 6.925 -12.357 1.00 0.00 59 SER A CA 15
ATOM 13365 C C . SER A 1 59 ? 28.818 6.565 -10.883 1.00 0.00 59 SER A C 15
ATOM 13366 O O . SER A 1 59 ? 28.063 7.034 -10.033 1.00 0.00 59 SER A O 15
ATOM 13374 N N . GLY A 1 60 ? 29.808 5.728 -10.587 1.00 0.00 60 GLY A N 15
ATOM 13375 C CA . GLY A 1 60 ? 30.049 5.318 -9.216 1.00 0.00 60 GLY A CA 15
ATOM 13376 C C . GLY A 1 60 ? 31.313 4.494 -9.070 1.00 0.00 60 GLY A C 15
ATOM 13377 O O . GLY A 1 60 ? 32.168 4.468 -9.956 1.00 0.00 60 GLY A O 15
ATOM 13381 N N . PRO A 1 61 ? 31.445 3.803 -7.929 1.00 0.00 61 PRO A N 15
ATOM 13382 C CA . PRO A 1 61 ? 32.612 2.963 -7.643 1.00 0.00 61 PRO A CA 15
ATOM 13383 C C . PRO A 1 61 ? 32.656 1.715 -8.518 1.00 0.00 61 PRO A C 15
ATOM 13384 O O . PRO A 1 61 ? 33.693 1.385 -9.093 1.00 0.00 61 PRO A O 15
ATOM 13395 N N . SER A 1 62 ? 31.524 1.025 -8.615 1.00 0.00 62 SER A N 15
ATOM 13396 C CA . SER A 1 62 ? 31.435 -0.189 -9.418 1.00 0.00 62 SER A CA 15
ATOM 13397 C C . SER A 1 62 ? 32.435 -1.235 -8.935 1.00 0.00 62 SER A C 15
ATOM 13398 O O . SER A 1 62 ? 33.089 -1.902 -9.736 1.00 0.00 62 SER A O 15
ATOM 13406 N N . SER A 1 63 ? 32.548 -1.372 -7.617 1.00 0.00 63 SER A N 15
ATOM 13407 C CA . SER A 1 63 ? 33.471 -2.333 -7.025 1.00 0.00 63 SER A CA 15
ATOM 13408 C C . SER A 1 63 ? 33.299 -3.711 -7.658 1.00 0.00 63 SER A C 15
ATOM 13409 O O . SER A 1 63 ? 34.268 -4.330 -8.096 1.00 0.00 63 SER A O 15
ATOM 13417 N N . GLY A 1 64 ? 32.058 -4.185 -7.701 1.00 0.00 64 GLY A N 15
ATOM 13418 C CA . GLY A 1 64 ? 31.781 -5.487 -8.281 1.00 0.00 64 GLY A CA 15
ATOM 13419 C C . GLY A 1 64 ? 31.621 -6.567 -7.231 1.00 0.00 64 GLY A C 15
ATOM 13420 O O . GLY A 1 64 ? 30.875 -6.366 -6.274 1.00 0.00 64 GLY A O 15
ATOM 13426 N N . GLY A 1 1 ? -33.865 -32.518 -10.624 1.00 0.00 1 GLY A N 16
ATOM 13427 C CA . GLY A 1 1 ? -33.983 -31.859 -9.337 1.00 0.00 1 GLY A CA 16
ATOM 13428 C C . GLY A 1 1 ? -33.595 -30.395 -9.397 1.00 0.00 1 GLY A C 16
ATOM 13429 O O . GLY A 1 1 ? -34.454 -29.515 -9.346 1.00 0.00 1 GLY A O 16
ATOM 13433 N N . SER A 1 2 ? -32.296 -30.133 -9.504 1.00 0.00 2 SER A N 16
ATOM 13434 C CA . SER A 1 2 ? -31.795 -28.765 -9.565 1.00 0.00 2 SER A CA 16
ATOM 13435 C C . SER A 1 2 ? -31.822 -28.240 -10.997 1.00 0.00 2 SER A C 16
ATOM 13436 O O . SER A 1 2 ? -32.231 -27.106 -11.247 1.00 0.00 2 SER A O 16
ATOM 13444 N N . SER A 1 3 ? -31.384 -29.074 -11.935 1.00 0.00 3 SER A N 16
ATOM 13445 C CA . SER A 1 3 ? -31.355 -28.694 -13.343 1.00 0.00 3 SER A CA 16
ATOM 13446 C C . SER A 1 3 ? -30.792 -27.286 -13.514 1.00 0.00 3 SER A C 16
ATOM 13447 O O . SER A 1 3 ? -31.305 -26.491 -14.300 1.00 0.00 3 SER A O 16
ATOM 13455 N N . GLY A 1 4 ? -29.732 -26.985 -12.770 1.00 0.00 4 GLY A N 16
ATOM 13456 C CA . GLY A 1 4 ? -29.116 -25.674 -12.853 1.00 0.00 4 GLY A CA 16
ATOM 13457 C C . GLY A 1 4 ? -28.896 -25.049 -11.489 1.00 0.00 4 GLY A C 16
ATOM 13458 O O . GLY A 1 4 ? -29.815 -24.985 -10.673 1.00 0.00 4 GLY A O 16
ATOM 13462 N N . SER A 1 5 ? -27.674 -24.589 -11.241 1.00 0.00 5 SER A N 16
ATOM 13463 C CA . SER A 1 5 ? -27.335 -23.971 -9.964 1.00 0.00 5 SER A CA 16
ATOM 13464 C C . SER A 1 5 ? -28.465 -23.068 -9.480 1.00 0.00 5 SER A C 16
ATOM 13465 O O . SER A 1 5 ? -28.916 -23.176 -8.339 1.00 0.00 5 SER A O 16
ATOM 13473 N N . SER A 1 6 ? -28.919 -22.177 -10.356 1.00 0.00 6 SER A N 16
ATOM 13474 C CA . SER A 1 6 ? -29.994 -21.252 -10.018 1.00 0.00 6 SER A CA 16
ATOM 13475 C C . SER A 1 6 ? -29.580 -20.333 -8.873 1.00 0.00 6 SER A C 16
ATOM 13476 O O . SER A 1 6 ? -30.364 -20.061 -7.965 1.00 0.00 6 SER A O 16
ATOM 13484 N N . GLY A 1 7 ? -28.339 -19.856 -8.924 1.00 0.00 7 GLY A N 16
ATOM 13485 C CA . GLY A 1 7 ? -27.841 -18.972 -7.886 1.00 0.00 7 GLY A CA 16
ATOM 13486 C C . GLY A 1 7 ? -26.405 -18.550 -8.125 1.00 0.00 7 GLY A C 16
ATOM 13487 O O . GLY A 1 7 ? -25.473 -19.212 -7.667 1.00 0.00 7 GLY A O 16
ATOM 13491 N N . GLN A 1 8 ? -26.225 -17.447 -8.845 1.00 0.00 8 GLN A N 16
ATOM 13492 C CA . GLN A 1 8 ? -24.892 -16.940 -9.145 1.00 0.00 8 GLN A CA 16
ATOM 13493 C C . GLN A 1 8 ? -24.489 -15.849 -8.158 1.00 0.00 8 GLN A C 16
ATOM 13494 O O . GLN A 1 8 ? -25.325 -15.111 -7.636 1.00 0.00 8 GLN A O 16
ATOM 13508 N N . PRO A 1 9 ? -23.179 -15.744 -7.894 1.00 0.00 9 PRO A N 16
ATOM 13509 C CA . PRO A 1 9 ? -22.635 -14.745 -6.968 1.00 0.00 9 PRO A CA 16
ATOM 13510 C C . PRO A 1 9 ? -22.739 -13.327 -7.519 1.00 0.00 9 PRO A C 16
ATOM 13511 O O . PRO A 1 9 ? -22.513 -13.094 -8.706 1.00 0.00 9 PRO A O 16
ATOM 13522 N N . SER A 1 10 ? -23.081 -12.383 -6.648 1.00 0.00 10 SER A N 16
ATOM 13523 C CA . SER A 1 10 ? -23.218 -10.987 -7.048 1.00 0.00 10 SER A CA 16
ATOM 13524 C C . SER A 1 10 ? -22.192 -10.626 -8.119 1.00 0.00 10 SER A C 16
ATOM 13525 O O . SER A 1 10 ? -21.018 -10.987 -8.036 1.00 0.00 10 SER A O 16
ATOM 13533 N N . PRO A 1 11 ? -22.645 -9.897 -9.149 1.00 0.00 11 PRO A N 16
ATOM 13534 C CA . PRO A 1 11 ? -21.784 -9.470 -10.256 1.00 0.00 11 PRO A CA 16
ATOM 13535 C C . PRO A 1 11 ? -20.770 -8.415 -9.827 1.00 0.00 11 PRO A C 16
ATOM 13536 O O . PRO A 1 11 ? -21.117 -7.275 -9.517 1.00 0.00 11 PRO A O 16
ATOM 13547 N N . PRO A 1 12 ? -19.485 -8.800 -9.810 1.00 0.00 12 PRO A N 16
ATOM 13548 C CA . PRO A 1 12 ? -18.394 -7.901 -9.422 1.00 0.00 12 PRO A CA 16
ATOM 13549 C C . PRO A 1 12 ? -18.153 -6.805 -10.454 1.00 0.00 12 PRO A C 16
ATOM 13550 O O . PRO A 1 12 ? -17.304 -6.944 -11.333 1.00 0.00 12 PRO A O 16
ATOM 13561 N N . GLN A 1 13 ? -18.904 -5.714 -10.338 1.00 0.00 13 GLN A N 16
ATOM 13562 C CA . GLN A 1 13 ? -18.770 -4.594 -11.262 1.00 0.00 13 GLN A CA 16
ATOM 13563 C C . GLN A 1 13 ? -17.408 -3.924 -11.112 1.00 0.00 13 GLN A C 16
ATOM 13564 O O . GLN A 1 13 ? -16.525 -4.097 -11.952 1.00 0.00 13 GLN A O 16
ATOM 13578 N N . ARG A 1 14 ? -17.245 -3.159 -10.037 1.00 0.00 14 ARG A N 16
ATOM 13579 C CA . ARG A 1 14 ? -15.991 -2.463 -9.779 1.00 0.00 14 ARG A CA 16
ATOM 13580 C C . ARG A 1 14 ? -15.575 -2.615 -8.319 1.00 0.00 14 ARG A C 16
ATOM 13581 O O . ARG A 1 14 ? -15.338 -1.637 -7.609 1.00 0.00 14 ARG A O 16
ATOM 13602 N N . PRO A 1 15 ? -15.485 -3.872 -7.857 1.00 0.00 15 PRO A N 16
ATOM 13603 C CA . PRO A 1 15 ? -15.098 -4.183 -6.478 1.00 0.00 15 PRO A CA 16
ATOM 13604 C C . PRO A 1 15 ? -13.631 -3.873 -6.204 1.00 0.00 15 PRO A C 16
ATOM 13605 O O . PRO A 1 15 ? -12.751 -4.684 -6.490 1.00 0.00 15 PRO A O 16
ATOM 13616 N N . ASN A 1 16 ? -13.374 -2.693 -5.648 1.00 0.00 16 ASN A N 16
ATOM 13617 C CA . ASN A 1 16 ? -12.011 -2.276 -5.335 1.00 0.00 16 ASN A CA 16
ATOM 13618 C C . ASN A 1 16 ? -11.545 -2.885 -4.016 1.00 0.00 16 ASN A C 16
ATOM 13619 O O . ASN A 1 16 ? -11.864 -2.379 -2.940 1.00 0.00 16 ASN A O 16
ATOM 13630 N N . ARG A 1 17 ? -10.789 -3.974 -4.108 1.00 0.00 17 ARG A N 16
ATOM 13631 C CA . ARG A 1 17 ? -10.280 -4.653 -2.922 1.00 0.00 17 ARG A CA 16
ATOM 13632 C C . ARG A 1 17 ? -8.794 -4.364 -2.727 1.00 0.00 17 ARG A C 16
ATOM 13633 O O . ARG A 1 17 ? -8.019 -4.369 -3.683 1.00 0.00 17 ARG A O 16
ATOM 13654 N N . CYS A 1 18 ? -8.404 -4.112 -1.482 1.00 0.00 18 CYS A N 16
ATOM 13655 C CA . CYS A 1 18 ? -7.013 -3.820 -1.160 1.00 0.00 18 CYS A CA 16
ATOM 13656 C C . CYS A 1 18 ? -6.081 -4.850 -1.791 1.00 0.00 18 CYS A C 16
ATOM 13657 O O . CYS A 1 18 ? -6.258 -6.056 -1.614 1.00 0.00 18 CYS A O 16
ATOM 13664 N N . THR A 1 19 ? -5.086 -4.367 -2.529 1.00 0.00 19 THR A N 16
ATOM 13665 C CA . THR A 1 19 ? -4.126 -5.244 -3.187 1.00 0.00 19 THR A CA 16
ATOM 13666 C C . THR A 1 19 ? -3.138 -5.828 -2.185 1.00 0.00 19 THR A C 16
ATOM 13667 O O . THR A 1 19 ? -2.168 -6.484 -2.564 1.00 0.00 19 THR A O 16
ATOM 13678 N N . VAL A 1 20 ? -3.390 -5.587 -0.902 1.00 0.00 20 VAL A N 16
ATOM 13679 C CA . VAL A 1 20 ? -2.523 -6.091 0.156 1.00 0.00 20 VAL A CA 16
ATOM 13680 C C . VAL A 1 20 ? -3.249 -7.115 1.021 1.00 0.00 20 VAL A C 16
ATOM 13681 O O . VAL A 1 20 ? -2.712 -8.180 1.325 1.00 0.00 20 VAL A O 16
ATOM 13694 N N . CYS A 1 21 ? -4.475 -6.785 1.415 1.00 0.00 21 CYS A N 16
ATOM 13695 C CA . CYS A 1 21 ? -5.277 -7.675 2.245 1.00 0.00 21 CYS A CA 16
ATOM 13696 C C . CYS A 1 21 ? -6.653 -7.903 1.626 1.00 0.00 21 CYS A C 16
ATOM 13697 O O . CYS A 1 21 ? -7.428 -8.735 2.100 1.00 0.00 21 CYS A O 16
ATOM 13704 N N . ARG A 1 22 ? -6.949 -7.160 0.565 1.00 0.00 22 ARG A N 16
ATOM 13705 C CA . ARG A 1 22 ? -8.231 -7.280 -0.118 1.00 0.00 22 ARG A CA 16
ATOM 13706 C C . ARG A 1 22 ? -9.388 -7.090 0.858 1.00 0.00 22 ARG A C 16
ATOM 13707 O O . ARG A 1 22 ? -10.271 -7.941 0.966 1.00 0.00 22 ARG A O 16
ATOM 13728 N N . LYS A 1 23 ? -9.377 -5.967 1.568 1.00 0.00 23 LYS A N 16
ATOM 13729 C CA . LYS A 1 23 ? -10.424 -5.662 2.536 1.00 0.00 23 LYS A CA 16
ATOM 13730 C C . LYS A 1 23 ? -11.539 -4.844 1.892 1.00 0.00 23 LYS A C 16
ATOM 13731 O O . LYS A 1 23 ? -12.141 -3.984 2.534 1.00 0.00 23 LYS A O 16
ATOM 13750 N N . ARG A 1 24 ? -11.809 -5.118 0.619 1.00 0.00 24 ARG A N 16
ATOM 13751 C CA . ARG A 1 24 ? -12.851 -4.407 -0.111 1.00 0.00 24 ARG A CA 16
ATOM 13752 C C . ARG A 1 24 ? -12.969 -2.966 0.375 1.00 0.00 24 ARG A C 16
ATOM 13753 O O . ARG A 1 24 ? -14.061 -2.493 0.691 1.00 0.00 24 ARG A O 16
ATOM 13774 N N . VAL A 1 25 ? -11.837 -2.272 0.434 1.00 0.00 25 VAL A N 16
ATOM 13775 C CA . VAL A 1 25 ? -11.813 -0.884 0.882 1.00 0.00 25 VAL A CA 16
ATOM 13776 C C . VAL A 1 25 ? -12.958 -0.089 0.266 1.00 0.00 25 VAL A C 16
ATOM 13777 O O . VAL A 1 25 ? -13.504 0.819 0.891 1.00 0.00 25 VAL A O 16
ATOM 13790 N N . GLY A 1 26 ? -13.318 -0.437 -0.966 1.00 0.00 26 GLY A N 16
ATOM 13791 C CA . GLY A 1 26 ? -14.397 0.255 -1.647 1.00 0.00 26 GLY A CA 16
ATOM 13792 C C . GLY A 1 26 ? -14.274 1.762 -1.546 1.00 0.00 26 GLY A C 16
ATOM 13793 O O . GLY A 1 26 ? -13.182 2.291 -1.337 1.00 0.00 26 GLY A O 16
ATOM 13797 N N . LEU A 1 27 ? -15.397 2.457 -1.698 1.00 0.00 27 LEU A N 16
ATOM 13798 C CA . LEU A 1 27 ? -15.410 3.914 -1.624 1.00 0.00 27 LEU A CA 16
ATOM 13799 C C . LEU A 1 27 ? -14.528 4.410 -0.483 1.00 0.00 27 LEU A C 16
ATOM 13800 O O . LEU A 1 27 ? -13.836 5.421 -0.612 1.00 0.00 27 LEU A O 16
ATOM 13816 N N . THR A 1 28 ? -14.555 3.691 0.635 1.00 0.00 28 THR A N 16
ATOM 13817 C CA . THR A 1 28 ? -13.758 4.057 1.799 1.00 0.00 28 THR A CA 16
ATOM 13818 C C . THR A 1 28 ? -12.336 3.521 1.682 1.00 0.00 28 THR A C 16
ATOM 13819 O O . THR A 1 28 ? -11.785 2.982 2.640 1.00 0.00 28 THR A O 16
ATOM 13830 N N . GLY A 1 29 ? -11.747 3.673 0.499 1.00 0.00 29 GLY A N 16
ATOM 13831 C CA . GLY A 1 29 ? -10.393 3.199 0.279 1.00 0.00 29 GLY A CA 16
ATOM 13832 C C . GLY A 1 29 ? -9.500 4.259 -0.335 1.00 0.00 29 GLY A C 16
ATOM 13833 O O . GLY A 1 29 ? -9.975 5.314 -0.754 1.00 0.00 29 GLY A O 16
ATOM 13837 N N . PHE A 1 30 ? -8.202 3.979 -0.388 1.00 0.00 30 PHE A N 16
ATOM 13838 C CA . PHE A 1 30 ? -7.240 4.917 -0.954 1.00 0.00 30 PHE A CA 16
ATOM 13839 C C . PHE A 1 30 ? -6.619 4.357 -2.230 1.00 0.00 30 PHE A C 16
ATOM 13840 O O . PHE A 1 30 ? -6.453 3.146 -2.372 1.00 0.00 30 PHE A O 16
ATOM 13857 N N . MET A 1 31 ? -6.277 5.248 -3.155 1.00 0.00 31 MET A N 16
ATOM 13858 C CA . MET A 1 31 ? -5.673 4.842 -4.419 1.00 0.00 31 MET A CA 16
ATOM 13859 C C . MET A 1 31 ? -4.274 5.432 -4.567 1.00 0.00 31 MET A C 16
ATOM 13860 O O . MET A 1 31 ? -4.113 6.576 -4.993 1.00 0.00 31 MET A O 16
ATOM 13874 N N . CYS A 1 32 ? -3.264 4.644 -4.212 1.00 0.00 32 CYS A N 16
ATOM 13875 C CA . CYS A 1 32 ? -1.879 5.087 -4.304 1.00 0.00 32 CYS A CA 16
ATOM 13876 C C . CYS A 1 32 ? -1.613 5.769 -5.643 1.00 0.00 32 CYS A C 16
ATOM 13877 O O . CYS A 1 32 ? -2.431 5.696 -6.561 1.00 0.00 32 CYS A O 16
ATOM 13884 N N . ARG A 1 33 ? -0.465 6.429 -5.748 1.00 0.00 33 ARG A N 16
ATOM 13885 C CA . ARG A 1 33 ? -0.092 7.124 -6.974 1.00 0.00 33 ARG A CA 16
ATOM 13886 C C . ARG A 1 33 ? 0.301 6.131 -8.064 1.00 0.00 33 ARG A C 16
ATOM 13887 O O . ARG A 1 33 ? -0.036 6.311 -9.234 1.00 0.00 33 ARG A O 16
ATOM 13908 N N . CYS A 1 34 ? 1.017 5.082 -7.671 1.00 0.00 34 CYS A N 16
ATOM 13909 C CA . CYS A 1 34 ? 1.458 4.061 -8.613 1.00 0.00 34 CYS A CA 16
ATOM 13910 C C . CYS A 1 34 ? 0.304 3.607 -9.503 1.00 0.00 34 CYS A C 16
ATOM 13911 O O . CYS A 1 34 ? 0.499 3.286 -10.674 1.00 0.00 34 CYS A O 16
ATOM 13918 N N . GLY A 1 35 ? -0.899 3.584 -8.937 1.00 0.00 35 GLY A N 16
ATOM 13919 C CA . GLY A 1 35 ? -2.066 3.169 -9.692 1.00 0.00 35 GLY A CA 16
ATOM 13920 C C . GLY A 1 35 ? -2.736 1.945 -9.099 1.00 0.00 35 GLY A C 16
ATOM 13921 O O . GLY A 1 35 ? -3.263 1.102 -9.826 1.00 0.00 35 GLY A O 16
ATOM 13925 N N . THR A 1 36 ? -2.715 1.845 -7.774 1.00 0.00 36 THR A N 16
ATOM 13926 C CA . THR A 1 36 ? -3.322 0.714 -7.084 1.00 0.00 36 THR A CA 16
ATOM 13927 C C . THR A 1 36 ? -4.220 1.182 -5.945 1.00 0.00 36 THR A C 16
ATOM 13928 O O . THR A 1 36 ? -4.173 2.344 -5.540 1.00 0.00 36 THR A O 16
ATOM 13939 N N . THR A 1 37 ? -5.039 0.270 -5.430 1.00 0.00 37 THR A N 16
ATOM 13940 C CA . THR A 1 37 ? -5.949 0.591 -4.337 1.00 0.00 37 THR A CA 16
ATOM 13941 C C . THR A 1 37 ? -5.562 -0.151 -3.063 1.00 0.00 37 THR A C 16
ATOM 13942 O O . THR A 1 37 ? -5.274 -1.348 -3.093 1.00 0.00 37 THR A O 16
ATOM 13953 N N . PHE A 1 38 ? -5.556 0.566 -1.945 1.00 0.00 38 PHE A N 16
ATOM 13954 C CA . PHE A 1 38 ? -5.203 -0.024 -0.659 1.00 0.00 38 PHE A CA 16
ATOM 13955 C C . PHE A 1 38 ? -6.135 0.472 0.442 1.00 0.00 38 PHE A C 16
ATOM 13956 O O . PHE A 1 38 ? -7.005 1.310 0.204 1.00 0.00 38 PHE A O 16
ATOM 13973 N N . CYS A 1 39 ? -5.947 -0.050 1.649 1.00 0.00 39 CYS A N 16
ATOM 13974 C CA . CYS A 1 39 ? -6.770 0.338 2.788 1.00 0.00 39 CYS A CA 16
ATOM 13975 C C . CYS A 1 39 ? -6.069 1.402 3.628 1.00 0.00 39 CYS A C 16
ATOM 13976 O O . CYS A 1 39 ? -4.846 1.530 3.593 1.00 0.00 39 CYS A O 16
ATOM 13983 N N . GLY A 1 40 ? -6.855 2.165 4.382 1.00 0.00 40 GLY A N 16
ATOM 13984 C CA . GLY A 1 40 ? -6.293 3.208 5.220 1.00 0.00 40 GLY A CA 16
ATOM 13985 C C . GLY A 1 40 ? -5.065 2.745 5.977 1.00 0.00 40 GLY A C 16
ATOM 13986 O O . GLY A 1 40 ? -4.253 3.560 6.416 1.00 0.00 40 GLY A O 16
ATOM 13990 N N . SER A 1 41 ? -4.927 1.432 6.133 1.00 0.00 41 SER A N 16
ATOM 13991 C CA . SER A 1 41 ? -3.792 0.862 6.848 1.00 0.00 41 SER A CA 16
ATOM 13992 C C . SER A 1 41 ? -2.652 0.538 5.887 1.00 0.00 41 SER A C 16
ATOM 13993 O O . SER A 1 41 ? -1.478 0.590 6.257 1.00 0.00 41 SER A O 16
ATOM 14001 N N . HIS A 1 42 ? -3.006 0.202 4.651 1.00 0.00 42 HIS A N 16
ATOM 14002 C CA . HIS A 1 42 ? -2.014 -0.130 3.635 1.00 0.00 42 HIS A CA 16
ATOM 14003 C C . HIS A 1 42 ? -2.001 0.917 2.525 1.00 0.00 42 HIS A C 16
ATOM 14004 O O . HIS A 1 42 ? -1.604 0.632 1.395 1.00 0.00 42 HIS A O 16
ATOM 14018 N N . ARG A 1 43 ? -2.438 2.127 2.855 1.00 0.00 43 ARG A N 16
ATOM 14019 C CA . ARG A 1 43 ? -2.479 3.216 1.886 1.00 0.00 43 ARG A CA 16
ATOM 14020 C C . ARG A 1 43 ? -1.072 3.714 1.569 1.00 0.00 43 ARG A C 16
ATOM 14021 O O . ARG A 1 43 ? -0.808 4.201 0.469 1.00 0.00 43 ARG A O 16
ATOM 14042 N N . TYR A 1 44 ? -0.173 3.589 2.539 1.00 0.00 44 TYR A N 16
ATOM 14043 C CA . TYR A 1 44 ? 1.206 4.030 2.365 1.00 0.00 44 TYR A CA 16
ATOM 14044 C C . TYR A 1 44 ? 1.928 3.165 1.337 1.00 0.00 44 TYR A C 16
ATOM 14045 O O . TYR A 1 44 ? 1.663 1.971 1.196 1.00 0.00 44 TYR A O 16
ATOM 14063 N N . PRO A 1 45 ? 2.865 3.780 0.601 1.00 0.00 45 PRO A N 16
ATOM 14064 C CA . PRO A 1 45 ? 3.647 3.086 -0.427 1.00 0.00 45 PRO A CA 16
ATOM 14065 C C . PRO A 1 45 ? 4.633 2.088 0.171 1.00 0.00 45 PRO A C 16
ATOM 14066 O O . PRO A 1 45 ? 4.765 0.966 -0.316 1.00 0.00 45 PRO A O 16
ATOM 14077 N N . GLU A 1 46 ? 5.322 2.505 1.228 1.00 0.00 46 GLU A N 16
ATOM 14078 C CA . GLU A 1 46 ? 6.297 1.646 1.891 1.00 0.00 46 GLU A CA 16
ATOM 14079 C C . GLU A 1 46 ? 5.656 0.330 2.324 1.00 0.00 46 GLU A C 16
ATOM 14080 O O . GLU A 1 46 ? 6.259 -0.737 2.201 1.00 0.00 46 GLU A O 16
ATOM 14092 N N . VAL A 1 47 ? 4.430 0.414 2.831 1.00 0.00 47 VAL A N 16
ATOM 14093 C CA . VAL A 1 47 ? 3.707 -0.769 3.281 1.00 0.00 47 VAL A CA 16
ATOM 14094 C C . VAL A 1 47 ? 3.644 -1.826 2.184 1.00 0.00 47 VAL A C 16
ATOM 14095 O O . VAL A 1 47 ? 3.995 -2.986 2.404 1.00 0.00 47 VAL A O 16
ATOM 14108 N N . HIS A 1 48 ? 3.196 -1.418 1.001 1.00 0.00 48 HIS A N 16
ATOM 14109 C CA . HIS A 1 48 ? 3.089 -2.330 -0.132 1.00 0.00 48 HIS A CA 16
ATOM 14110 C C . HIS A 1 48 ? 4.270 -2.157 -1.082 1.00 0.00 48 HIS A C 16
ATOM 14111 O O . HIS A 1 48 ? 4.129 -2.300 -2.296 1.00 0.00 48 HIS A O 16
ATOM 14125 N N . GLY A 1 49 ? 5.435 -1.847 -0.521 1.00 0.00 49 GLY A N 16
ATOM 14126 C CA . GLY A 1 49 ? 6.622 -1.659 -1.333 1.00 0.00 49 GLY A CA 16
ATOM 14127 C C . GLY A 1 49 ? 6.307 -1.070 -2.694 1.00 0.00 49 GLY A C 16
ATOM 14128 O O . GLY A 1 49 ? 6.523 -1.711 -3.722 1.00 0.00 49 GLY A O 16
ATOM 14132 N N . CYS A 1 50 ? 5.793 0.156 -2.701 1.00 0.00 50 CYS A N 16
ATOM 14133 C CA . CYS A 1 50 ? 5.445 0.832 -3.945 1.00 0.00 50 CYS A CA 16
ATOM 14134 C C . CYS A 1 50 ? 6.494 0.566 -5.021 1.00 0.00 50 CYS A C 16
ATOM 14135 O O . CYS A 1 50 ? 7.687 0.469 -4.731 1.00 0.00 50 CYS A O 16
ATOM 14142 N N . THR A 1 51 ? 6.041 0.449 -6.265 1.00 0.00 51 THR A N 16
ATOM 14143 C CA . THR A 1 51 ? 6.939 0.194 -7.384 1.00 0.00 51 THR A CA 16
ATOM 14144 C C . THR A 1 51 ? 6.834 1.293 -8.435 1.00 0.00 51 THR A C 16
ATOM 14145 O O . THR A 1 51 ? 5.913 1.299 -9.253 1.00 0.00 51 THR A O 16
ATOM 14156 N N . PHE A 1 52 ? 7.783 2.223 -8.409 1.00 0.00 52 PHE A N 16
ATOM 14157 C CA . PHE A 1 52 ? 7.797 3.328 -9.360 1.00 0.00 52 PHE A CA 16
ATOM 14158 C C . PHE A 1 52 ? 8.589 2.960 -10.611 1.00 0.00 52 PHE A C 16
ATOM 14159 O O . PHE A 1 52 ? 9.397 2.030 -10.596 1.00 0.00 52 PHE A O 16
ATOM 14176 N N . ASP A 1 53 ? 8.352 3.695 -11.692 1.00 0.00 53 ASP A N 16
ATOM 14177 C CA . ASP A 1 53 ? 9.044 3.446 -12.952 1.00 0.00 53 ASP A CA 16
ATOM 14178 C C . ASP A 1 53 ? 10.514 3.841 -12.852 1.00 0.00 53 ASP A C 16
ATOM 14179 O O . ASP A 1 53 ? 10.859 5.019 -12.941 1.00 0.00 53 ASP A O 16
ATOM 14188 N N . PHE A 1 54 ? 11.376 2.847 -12.664 1.00 0.00 54 PHE A N 16
ATOM 14189 C CA . PHE A 1 54 ? 12.810 3.090 -12.550 1.00 0.00 54 PHE A CA 16
ATOM 14190 C C . PHE A 1 54 ? 13.546 2.601 -13.794 1.00 0.00 54 PHE A C 16
ATOM 14191 O O . PHE A 1 54 ? 12.949 1.996 -14.685 1.00 0.00 54 PHE A O 16
ATOM 14208 N N . LYS A 1 55 ? 14.846 2.867 -13.848 1.00 0.00 55 LYS A N 16
ATOM 14209 C CA . LYS A 1 55 ? 15.666 2.454 -14.980 1.00 0.00 55 LYS A CA 16
ATOM 14210 C C . LYS A 1 55 ? 16.873 1.648 -14.513 1.00 0.00 55 LYS A C 16
ATOM 14211 O O . LYS A 1 55 ? 17.883 2.211 -14.092 1.00 0.00 55 LYS A O 16
ATOM 14230 N N . SER A 1 56 ? 16.762 0.325 -14.592 1.00 0.00 56 SER A N 16
ATOM 14231 C CA . SER A 1 56 ? 17.844 -0.559 -14.174 1.00 0.00 56 SER A CA 16
ATOM 14232 C C . SER A 1 56 ? 17.715 -1.926 -14.839 1.00 0.00 56 SER A C 16
ATOM 14233 O O . SER A 1 56 ? 16.707 -2.613 -14.679 1.00 0.00 56 SER A O 16
ATOM 14241 N N . ALA A 1 57 ? 18.744 -2.314 -15.585 1.00 0.00 57 ALA A N 16
ATOM 14242 C CA . ALA A 1 57 ? 18.748 -3.599 -16.273 1.00 0.00 57 ALA A CA 16
ATOM 14243 C C . ALA A 1 57 ? 18.566 -4.749 -15.288 1.00 0.00 57 ALA A C 16
ATOM 14244 O O . ALA A 1 57 ? 19.526 -5.211 -14.673 1.00 0.00 57 ALA A O 16
ATOM 14251 N N . GLY A 1 58 ? 17.326 -5.206 -15.143 1.00 0.00 58 GLY A N 16
ATOM 14252 C CA . GLY A 1 58 ? 17.040 -6.298 -14.230 1.00 0.00 58 GLY A CA 16
ATOM 14253 C C . GLY A 1 58 ? 17.173 -7.656 -14.891 1.00 0.00 58 GLY A C 16
ATOM 14254 O O . GLY A 1 58 ? 18.234 -7.998 -15.414 1.00 0.00 58 GLY A O 16
ATOM 14258 N N . SER A 1 59 ? 16.095 -8.432 -14.866 1.00 0.00 59 SER A N 16
ATOM 14259 C CA . SER A 1 59 ? 16.097 -9.763 -15.463 1.00 0.00 59 SER A CA 16
ATOM 14260 C C . SER A 1 59 ? 15.700 -9.699 -16.935 1.00 0.00 59 SER A C 16
ATOM 14261 O O . SER A 1 59 ? 14.557 -9.391 -17.268 1.00 0.00 59 SER A O 16
ATOM 14269 N N . GLY A 1 60 ? 16.655 -9.992 -17.812 1.00 0.00 60 GLY A N 16
ATOM 14270 C CA . GLY A 1 60 ? 16.388 -9.963 -19.238 1.00 0.00 60 GLY A CA 16
ATOM 14271 C C . GLY A 1 60 ? 15.532 -11.128 -19.692 1.00 0.00 60 GLY A C 16
ATOM 14272 O O . GLY A 1 60 ? 15.840 -12.291 -19.430 1.00 0.00 60 GLY A O 16
ATOM 14276 N N . PRO A 1 61 ? 14.427 -10.821 -20.387 1.00 0.00 61 PRO A N 16
ATOM 14277 C CA . PRO A 1 61 ? 13.500 -11.839 -20.892 1.00 0.00 61 PRO A CA 16
ATOM 14278 C C . PRO A 1 61 ? 14.104 -12.661 -22.025 1.00 0.00 61 PRO A C 16
ATOM 14279 O O . PRO A 1 61 ? 15.263 -12.471 -22.394 1.00 0.00 61 PRO A O 16
ATOM 14290 N N . SER A 1 62 ? 13.311 -13.576 -22.575 1.00 0.00 62 SER A N 16
ATOM 14291 C CA . SER A 1 62 ? 13.768 -14.429 -23.664 1.00 0.00 62 SER A CA 16
ATOM 14292 C C . SER A 1 62 ? 13.027 -14.105 -24.958 1.00 0.00 62 SER A C 16
ATOM 14293 O O . SER A 1 62 ? 11.797 -14.130 -25.004 1.00 0.00 62 SER A O 16
ATOM 14301 N N . SER A 1 63 ? 13.784 -13.799 -26.006 1.00 0.00 63 SER A N 16
ATOM 14302 C CA . SER A 1 63 ? 13.200 -13.465 -27.300 1.00 0.00 63 SER A CA 16
ATOM 14303 C C . SER A 1 63 ? 12.438 -14.655 -27.875 1.00 0.00 63 SER A C 16
ATOM 14304 O O . SER A 1 63 ? 12.620 -15.792 -27.442 1.00 0.00 63 SER A O 16
ATOM 14312 N N . GLY A 1 64 ? 11.582 -14.384 -28.856 1.00 0.00 64 GLY A N 16
ATOM 14313 C CA . GLY A 1 64 ? 10.804 -15.441 -29.475 1.00 0.00 64 GLY A CA 16
ATOM 14314 C C . GLY A 1 64 ? 10.682 -15.267 -30.976 1.00 0.00 64 GLY A C 16
ATOM 14315 O O . GLY A 1 64 ? 10.645 -14.132 -31.447 1.00 0.00 64 GLY A O 16
ATOM 14321 N N . GLY A 1 1 ? -31.784 -30.368 -27.682 1.00 0.00 1 GLY A N 17
ATOM 14322 C CA . GLY A 1 1 ? -31.362 -29.858 -26.390 1.00 0.00 1 GLY A CA 17
ATOM 14323 C C . GLY A 1 1 ? -31.520 -28.355 -26.280 1.00 0.00 1 GLY A C 17
ATOM 14324 O O . GLY A 1 1 ? -31.892 -27.690 -27.247 1.00 0.00 1 GLY A O 17
ATOM 14328 N N . SER A 1 2 ? -31.238 -27.817 -25.098 1.00 0.00 2 SER A N 17
ATOM 14329 C CA . SER A 1 2 ? -31.357 -26.383 -24.863 1.00 0.00 2 SER A CA 17
ATOM 14330 C C . SER A 1 2 ? -30.478 -25.949 -23.693 1.00 0.00 2 SER A C 17
ATOM 14331 O O . SER A 1 2 ? -30.309 -26.688 -22.723 1.00 0.00 2 SER A O 17
ATOM 14339 N N . SER A 1 3 ? -29.922 -24.747 -23.793 1.00 0.00 3 SER A N 17
ATOM 14340 C CA . SER A 1 3 ? -29.057 -24.215 -22.746 1.00 0.00 3 SER A CA 17
ATOM 14341 C C . SER A 1 3 ? -29.026 -22.690 -22.789 1.00 0.00 3 SER A C 17
ATOM 14342 O O . SER A 1 3 ? -29.462 -22.076 -23.762 1.00 0.00 3 SER A O 17
ATOM 14350 N N . GLY A 1 4 ? -28.507 -22.085 -21.725 1.00 0.00 4 GLY A N 17
ATOM 14351 C CA . GLY A 1 4 ? -28.429 -20.637 -21.660 1.00 0.00 4 GLY A CA 17
ATOM 14352 C C . GLY A 1 4 ? -29.531 -20.034 -20.812 1.00 0.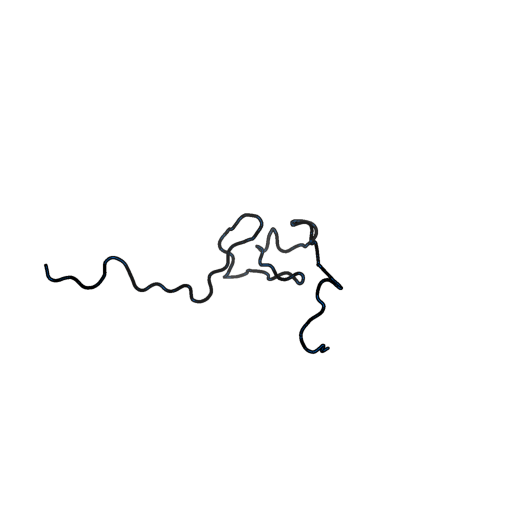00 4 GLY A C 17
ATOM 14353 O O . GLY A 1 4 ? -30.456 -19.412 -21.335 1.00 0.00 4 GLY A O 17
ATOM 14357 N N . SER A 1 5 ? -29.434 -20.219 -19.499 1.00 0.00 5 SER A N 17
ATOM 14358 C CA . SER A 1 5 ? -30.434 -19.693 -18.577 1.00 0.00 5 SER A CA 17
ATOM 14359 C C . SER A 1 5 ? -30.132 -18.241 -18.219 1.00 0.00 5 SER A C 17
ATOM 14360 O O . SER A 1 5 ? -29.090 -1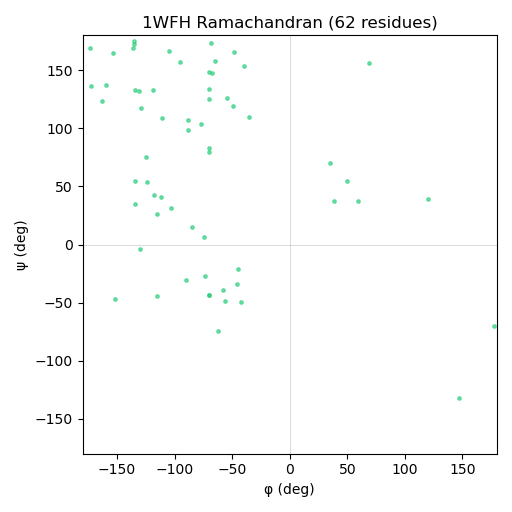7.938 -17.637 1.00 0.00 5 SER A O 17
ATOM 14368 N N . SER A 1 6 ? -31.051 -17.348 -18.571 1.00 0.00 6 SER A N 17
ATOM 14369 C CA . SER A 1 6 ? -30.882 -15.927 -18.291 1.00 0.00 6 SER A CA 17
ATOM 14370 C C . SER A 1 6 ? -31.313 -15.600 -16.864 1.00 0.00 6 SER A C 17
ATOM 14371 O O . SER A 1 6 ? -32.393 -15.991 -16.425 1.00 0.00 6 SER A O 17
ATOM 14379 N N . GLY A 1 7 ? -30.458 -14.879 -16.145 1.00 0.00 7 GLY A N 17
ATOM 14380 C CA . GLY A 1 7 ? -30.767 -14.511 -14.776 1.00 0.00 7 GLY A CA 17
ATOM 14381 C C . GLY A 1 7 ? -30.583 -13.028 -14.518 1.00 0.00 7 GLY A C 17
ATOM 14382 O O . GLY A 1 7 ? -30.669 -12.217 -15.440 1.00 0.00 7 GLY A O 17
ATOM 14386 N N . GLN A 1 8 ? -30.331 -12.674 -13.262 1.00 0.00 8 GLN A N 17
ATOM 14387 C CA . GLN A 1 8 ? -30.138 -11.279 -12.887 1.00 0.00 8 GLN A CA 17
ATOM 14388 C C . GLN A 1 8 ? -28.872 -11.110 -12.052 1.00 0.00 8 GLN A C 17
ATOM 14389 O O . GLN A 1 8 ? -28.918 -10.976 -10.830 1.00 0.00 8 GLN A O 17
ATOM 14403 N N . PRO A 1 9 ? -27.713 -11.116 -12.727 1.00 0.00 9 PRO A N 17
ATOM 14404 C CA . PRO A 1 9 ? -26.412 -10.965 -12.068 1.00 0.00 9 PRO A CA 17
ATOM 14405 C C . PRO A 1 9 ? -26.199 -9.557 -11.522 1.00 0.00 9 PRO A C 17
ATOM 14406 O O . PRO A 1 9 ? -26.551 -8.570 -12.169 1.00 0.00 9 PRO A O 17
ATOM 14417 N N . SER A 1 10 ? -25.622 -9.471 -10.328 1.00 0.00 10 SER A N 17
ATOM 14418 C CA . SER A 1 10 ? -25.366 -8.184 -9.694 1.00 0.00 10 SER A CA 17
ATOM 14419 C C . SER A 1 10 ? -24.332 -7.386 -10.483 1.00 0.00 10 SER A C 17
ATOM 14420 O O . SER A 1 10 ? -23.205 -7.829 -10.705 1.00 0.00 10 SER A O 17
ATOM 14428 N N . PRO A 1 11 ? -24.724 -6.178 -10.917 1.00 0.00 11 PRO A N 17
ATOM 14429 C CA . PRO A 1 11 ? -23.847 -5.292 -11.687 1.00 0.00 11 PRO A CA 17
ATOM 14430 C C . PRO A 1 11 ? -22.708 -4.728 -10.845 1.00 0.00 11 PRO A C 17
ATOM 14431 O O . PRO A 1 11 ? -22.881 -4.380 -9.677 1.00 0.00 11 PRO A O 17
ATOM 14442 N N . PRO A 1 12 ? -21.514 -4.633 -11.450 1.00 0.00 12 PRO A N 17
ATOM 14443 C CA . PRO A 1 12 ? -20.323 -4.110 -10.773 1.00 0.00 12 PRO A CA 17
ATOM 14444 C C . PRO A 1 12 ? -20.418 -2.612 -10.509 1.00 0.00 12 PRO A C 17
ATOM 14445 O O . PRO A 1 12 ? -20.289 -1.802 -11.427 1.00 0.00 12 PRO A O 17
ATOM 14456 N N . GLN A 1 13 ? -20.643 -2.250 -9.250 1.00 0.00 13 GLN A N 17
ATOM 14457 C CA . GLN A 1 13 ? -20.754 -0.848 -8.866 1.00 0.00 13 GLN A CA 17
ATOM 14458 C C . GLN A 1 13 ? -19.375 -0.219 -8.694 1.00 0.00 13 GLN A C 17
ATOM 14459 O O . GLN A 1 13 ? -19.139 0.533 -7.748 1.00 0.00 13 GLN A O 17
ATOM 14473 N N . ARG A 1 14 ? -18.468 -0.533 -9.612 1.00 0.00 14 ARG A N 17
ATOM 14474 C CA . ARG A 1 14 ? -17.112 -0.001 -9.561 1.00 0.00 14 ARG A CA 17
ATOM 14475 C C . ARG A 1 14 ? -16.460 -0.303 -8.214 1.00 0.00 14 ARG A C 17
ATOM 14476 O O . ARG A 1 14 ? -15.957 0.586 -7.527 1.00 0.00 14 ARG A O 17
ATOM 14497 N N . PRO A 1 15 ? -16.469 -1.587 -7.827 1.00 0.00 15 PRO A N 17
ATOM 14498 C CA . PRO A 1 15 ? -15.884 -2.036 -6.561 1.00 0.00 15 PRO A CA 17
ATOM 14499 C C . PRO A 1 15 ? -14.361 -1.945 -6.562 1.00 0.00 15 PRO A C 17
ATOM 14500 O O . PRO A 1 15 ? -13.732 -1.926 -7.619 1.00 0.00 15 PRO A O 17
ATOM 14511 N N . ASN A 1 16 ? -13.776 -1.891 -5.370 1.00 0.00 16 ASN A N 17
ATOM 14512 C CA . ASN A 1 16 ? -12.326 -1.802 -5.234 1.00 0.00 16 ASN A CA 17
ATOM 14513 C C . ASN A 1 16 ? -11.855 -2.507 -3.966 1.00 0.00 16 ASN A C 17
ATOM 14514 O O . ASN A 1 16 ? -12.200 -2.105 -2.855 1.00 0.00 16 ASN A O 17
ATOM 14525 N N . ARG A 1 17 ? -11.063 -3.560 -4.141 1.00 0.00 17 ARG A N 17
ATOM 14526 C CA . ARG A 1 17 ? -10.544 -4.322 -3.011 1.00 0.00 17 ARG A CA 17
ATOM 14527 C C . ARG A 1 17 ? -9.058 -4.047 -2.807 1.00 0.00 17 ARG A C 17
ATOM 14528 O O . ARG A 1 17 ? -8.290 -3.975 -3.767 1.00 0.00 17 ARG A O 17
ATOM 14549 N N . CYS A 1 18 ? -8.657 -3.892 -1.549 1.00 0.00 18 CYS A N 17
ATOM 14550 C CA . CYS A 1 18 ? -7.263 -3.623 -1.217 1.00 0.00 18 CYS A CA 17
ATOM 14551 C C . CYS A 1 18 ? -6.330 -4.538 -2.006 1.00 0.00 18 CYS A C 17
ATOM 14552 O O . CYS A 1 18 ? -6.664 -5.688 -2.291 1.00 0.00 18 CYS A O 17
ATOM 14559 N N . THR A 1 19 ? -5.158 -4.017 -2.357 1.00 0.00 19 THR A N 17
ATOM 14560 C CA . THR A 1 19 ? -4.177 -4.785 -3.113 1.00 0.00 19 THR A CA 17
ATOM 14561 C C . THR A 1 19 ? -3.198 -5.493 -2.184 1.00 0.00 19 THR A C 17
ATOM 14562 O O . THR A 1 19 ? -2.275 -6.171 -2.637 1.00 0.00 19 THR A O 17
ATOM 14573 N N . VAL A 1 20 ? -3.405 -5.334 -0.880 1.00 0.00 20 VAL A N 17
ATOM 14574 C CA . VAL A 1 20 ? -2.542 -5.960 0.113 1.00 0.00 20 VAL A CA 17
ATOM 14575 C C . VAL A 1 20 ? -3.275 -7.070 0.857 1.00 0.00 20 VAL A C 17
ATOM 14576 O O . VAL A 1 20 ? -2.755 -8.175 1.017 1.00 0.00 20 VAL A O 17
ATOM 14589 N N . CYS A 1 21 ? -4.488 -6.771 1.310 1.00 0.00 21 CYS A N 17
ATOM 14590 C CA . CYS A 1 21 ? -5.295 -7.743 2.037 1.00 0.00 21 CYS A CA 17
ATOM 14591 C C . CYS A 1 21 ? -6.690 -7.855 1.429 1.00 0.00 21 CYS A C 17
ATOM 14592 O O . CYS A 1 21 ? -7.523 -8.631 1.900 1.00 0.00 21 CYS A O 17
ATOM 14599 N N . ARG A 1 22 ? -6.938 -7.076 0.382 1.00 0.00 22 ARG A N 17
ATOM 14600 C CA . ARG A 1 22 ? -8.231 -7.087 -0.290 1.00 0.00 22 ARG A CA 17
ATOM 14601 C C . ARG A 1 22 ? -9.370 -7.003 0.722 1.00 0.00 22 ARG A C 17
ATOM 14602 O O . ARG A 1 22 ? -10.264 -7.850 0.740 1.00 0.00 22 ARG A O 17
ATOM 14623 N N . LYS A 1 23 ? -9.332 -5.976 1.564 1.00 0.00 23 LYS A N 17
ATOM 14624 C CA . LYS A 1 23 ? -10.360 -5.779 2.579 1.00 0.00 23 LYS A CA 17
ATOM 14625 C C . LYS A 1 23 ? -11.556 -5.028 2.004 1.00 0.00 23 LYS A C 17
ATOM 14626 O O . LYS A 1 23 ? -12.314 -4.393 2.738 1.00 0.00 23 LYS A O 17
ATOM 14645 N N . ARG A 1 24 ? -11.719 -5.104 0.687 1.00 0.00 24 ARG A N 17
ATOM 14646 C CA . ARG A 1 24 ? -12.823 -4.431 0.014 1.00 0.00 24 ARG A CA 17
ATOM 14647 C C . ARG A 1 24 ? -12.938 -2.980 0.475 1.00 0.00 24 ARG A C 17
ATOM 14648 O O . ARG A 1 24 ? -13.998 -2.541 0.919 1.00 0.00 24 ARG A O 17
ATOM 14669 N N . VAL A 1 25 ? -11.838 -2.242 0.366 1.00 0.00 25 VAL A N 17
ATOM 14670 C CA . VAL A 1 25 ? -11.814 -0.841 0.771 1.00 0.00 25 VAL A CA 17
ATOM 14671 C C . VAL A 1 25 ? -12.980 -0.073 0.158 1.00 0.00 25 VAL A C 17
ATOM 14672 O O . VAL A 1 25 ? -13.411 0.949 0.690 1.00 0.00 25 VAL A O 17
ATOM 14685 N N . GLY A 1 26 ? -13.486 -0.572 -0.966 1.00 0.00 26 GLY A N 17
ATOM 14686 C CA . GLY A 1 26 ? -14.597 0.080 -1.633 1.00 0.00 26 GLY A CA 17
ATOM 14687 C C . GLY A 1 26 ? -14.141 1.065 -2.691 1.00 0.00 26 GLY A C 17
ATOM 14688 O O . GLY A 1 26 ? -12.989 1.501 -2.689 1.00 0.00 26 GLY A O 17
ATOM 14692 N N . LEU A 1 27 ? -15.046 1.417 -3.598 1.00 0.00 27 LEU A N 17
ATOM 14693 C CA . LEU A 1 27 ? -14.730 2.356 -4.669 1.00 0.00 27 LEU A CA 17
ATOM 14694 C C . LEU A 1 27 ? -13.740 3.414 -4.191 1.00 0.00 27 LEU A C 17
ATOM 14695 O O . LEU A 1 27 ? -12.626 3.515 -4.705 1.00 0.00 27 LEU A O 17
ATOM 14711 N N . THR A 1 28 ? -14.153 4.200 -3.201 1.00 0.00 28 THR A N 17
ATOM 14712 C CA . THR A 1 28 ? -13.303 5.249 -2.652 1.00 0.00 28 THR A CA 17
ATOM 14713 C C . THR A 1 28 ? -11.941 4.697 -2.248 1.00 0.00 28 THR A C 17
ATOM 14714 O O . THR A 1 28 ? -10.946 4.903 -2.942 1.00 0.00 28 THR A O 17
ATOM 14725 N N . GLY A 1 29 ? -11.902 3.994 -1.120 1.00 0.00 29 GLY A N 17
ATOM 14726 C CA . GLY A 1 29 ? -10.656 3.423 -0.644 1.00 0.00 29 GLY A CA 17
ATOM 14727 C C . GLY A 1 29 ? -9.503 4.403 -0.721 1.00 0.00 29 GLY A C 17
ATOM 14728 O O . GLY A 1 29 ? -9.710 5.617 -0.742 1.00 0.00 29 GLY A O 17
ATOM 14732 N N . PHE A 1 30 ? -8.283 3.877 -0.761 1.00 0.00 30 PHE A N 17
ATOM 14733 C CA . PHE A 1 30 ? -7.091 4.715 -0.833 1.00 0.00 30 PHE A CA 17
ATOM 14734 C C . PHE A 1 30 ? -6.231 4.334 -2.034 1.00 0.00 30 PHE A C 17
ATOM 14735 O O . PHE A 1 30 ? -5.266 3.581 -1.906 1.00 0.00 30 PHE A O 17
ATOM 14752 N N . MET A 1 31 ? -6.589 4.859 -3.201 1.00 0.00 31 MET A N 17
ATOM 14753 C CA . MET A 1 31 ? -5.849 4.575 -4.426 1.00 0.00 31 MET A CA 17
ATOM 14754 C C . MET A 1 31 ? -4.475 5.237 -4.397 1.00 0.00 31 MET A C 17
ATOM 14755 O O . MET A 1 31 ? -4.365 6.459 -4.301 1.00 0.00 31 MET A O 17
ATOM 14769 N N . CYS A 1 32 ? -3.429 4.421 -4.481 1.00 0.00 32 CYS A N 17
ATOM 14770 C CA . CYS A 1 32 ? -2.062 4.927 -4.463 1.00 0.00 32 CYS A CA 17
ATOM 14771 C C . CYS A 1 32 ? -1.696 5.552 -5.806 1.00 0.00 32 CYS A C 17
ATOM 14772 O O . CYS A 1 32 ? -2.452 5.456 -6.773 1.00 0.00 32 CYS A O 17
ATOM 14779 N N . ARG A 1 33 ? -0.532 6.191 -5.857 1.00 0.00 33 ARG A N 17
ATOM 14780 C CA . ARG A 1 33 ? -0.066 6.833 -7.081 1.00 0.00 33 ARG A CA 17
ATOM 14781 C C . ARG A 1 33 ? 0.319 5.793 -8.128 1.00 0.00 33 ARG A C 17
ATOM 14782 O O . ARG A 1 33 ? -0.046 5.910 -9.298 1.00 0.00 33 ARG A O 17
ATOM 14803 N N . CYS A 1 34 ? 1.058 4.775 -7.700 1.00 0.00 34 CYS A N 17
ATOM 14804 C CA . CYS A 1 34 ? 1.493 3.713 -8.599 1.00 0.00 34 CYS A CA 17
ATOM 14805 C C . CYS A 1 34 ? 0.350 3.265 -9.505 1.00 0.00 34 CYS A C 17
ATOM 14806 O O . CYS A 1 34 ? 0.569 2.874 -10.651 1.00 0.00 34 CYS A O 17
ATOM 14813 N N . GLY A 1 35 ? -0.871 3.324 -8.981 1.00 0.00 35 GLY A N 17
ATOM 14814 C CA . GLY A 1 35 ? -2.030 2.921 -9.756 1.00 0.00 35 GLY A CA 17
ATOM 14815 C C . GLY A 1 35 ? -2.743 1.727 -9.153 1.00 0.00 35 GLY A C 17
ATOM 14816 O O . GLY A 1 35 ? -3.318 0.909 -9.872 1.00 0.00 35 GLY A O 17
ATOM 14820 N N . THR A 1 36 ? -2.706 1.624 -7.828 1.00 0.00 36 THR A N 17
ATOM 14821 C CA . THR A 1 36 ? -3.351 0.520 -7.129 1.00 0.00 36 THR A CA 17
ATOM 14822 C C . THR A 1 36 ? -4.236 1.028 -5.996 1.00 0.00 36 THR A C 17
ATOM 14823 O O . THR A 1 36 ? -4.227 2.217 -5.672 1.00 0.00 36 THR A O 17
ATOM 14834 N N . THR A 1 37 ? -5.001 0.121 -5.396 1.00 0.00 37 THR A N 17
ATOM 14835 C CA . THR A 1 37 ? -5.892 0.478 -4.299 1.00 0.00 37 THR A CA 17
ATOM 14836 C C . THR A 1 37 ? -5.519 -0.266 -3.023 1.00 0.00 37 THR A C 17
ATOM 14837 O O . THR A 1 37 ? -5.349 -1.486 -3.030 1.00 0.00 37 THR A O 17
ATOM 14848 N N . PHE A 1 38 ? -5.392 0.474 -1.927 1.00 0.00 38 PHE A N 17
ATOM 14849 C CA . PHE A 1 38 ? -5.038 -0.117 -0.641 1.00 0.00 38 PHE A CA 17
ATOM 14850 C C . PHE A 1 38 ? -5.983 0.363 0.456 1.00 0.00 38 PHE A C 17
ATOM 14851 O O . PHE A 1 38 ? -6.862 1.192 0.217 1.00 0.00 38 PHE A O 17
ATOM 14868 N N . CYS A 1 39 ? -5.796 -0.163 1.662 1.00 0.00 39 CYS A N 17
ATOM 14869 C CA . CYS A 1 39 ? -6.631 0.209 2.798 1.00 0.00 39 CYS A CA 17
ATOM 14870 C C . CYS A 1 39 ? -5.952 1.283 3.643 1.00 0.00 39 CYS A C 17
ATOM 14871 O O . CYS A 1 39 ? -4.795 1.631 3.411 1.00 0.00 39 CYS A O 17
ATOM 14878 N N . GLY A 1 40 ? -6.681 1.804 4.625 1.00 0.00 40 GLY A N 17
ATOM 14879 C CA . GLY A 1 40 ? -6.134 2.833 5.490 1.00 0.00 40 GLY A CA 17
ATOM 14880 C C . GLY A 1 40 ? -4.845 2.400 6.161 1.00 0.00 40 GLY A C 17
ATOM 14881 O O . GLY A 1 40 ? -4.009 3.233 6.509 1.00 0.00 40 GLY A O 17
ATOM 14885 N N . SER A 1 41 ? -4.685 1.093 6.346 1.00 0.00 41 SER A N 17
ATOM 14886 C CA . SER A 1 41 ? -3.492 0.552 6.985 1.00 0.00 41 SER A CA 17
ATOM 14887 C C . SER A 1 41 ? -2.390 0.307 5.959 1.00 0.00 41 SER A C 17
ATOM 14888 O O . SER A 1 41 ? -1.202 0.385 6.276 1.00 0.00 41 SER A O 17
ATOM 14896 N N . HIS A 1 42 ? -2.791 0.012 4.727 1.00 0.00 42 HIS A N 17
ATOM 14897 C CA . HIS A 1 42 ? -1.838 -0.244 3.653 1.00 0.00 42 HIS A CA 17
ATOM 14898 C C . HIS A 1 42 ? -1.914 0.846 2.589 1.00 0.00 42 HIS A C 17
ATOM 14899 O O . HIS A 1 42 ? -1.518 0.636 1.442 1.00 0.00 42 HIS A O 17
ATOM 14913 N N . ARG A 1 43 ? -2.424 2.010 2.976 1.00 0.00 43 ARG A N 17
ATOM 14914 C CA . ARG A 1 43 ? -2.553 3.133 2.055 1.00 0.00 43 ARG A CA 17
ATOM 14915 C C . ARG A 1 43 ? -1.186 3.726 1.726 1.00 0.00 43 ARG A C 17
ATOM 14916 O O . ARG A 1 43 ? -0.963 4.220 0.620 1.00 0.00 43 ARG A O 17
ATOM 14937 N N . TYR A 1 44 ? -0.277 3.674 2.692 1.00 0.00 44 TYR A N 17
ATOM 14938 C CA . TYR A 1 44 ? 1.067 4.208 2.506 1.00 0.00 44 TYR A CA 17
ATOM 14939 C C . TYR A 1 44 ? 1.833 3.404 1.460 1.00 0.00 44 TYR A C 17
ATOM 14940 O O . TYR A 1 44 ? 1.619 2.204 1.282 1.00 0.00 44 TYR A O 17
ATOM 14958 N N . PRO A 1 45 ? 2.749 4.079 0.750 1.00 0.00 45 PRO A N 17
ATOM 14959 C CA . PRO A 1 45 ? 3.567 3.449 -0.290 1.00 0.00 45 PRO A CA 17
ATOM 14960 C C . PRO A 1 45 ? 4.590 2.476 0.287 1.00 0.00 45 PRO A C 17
ATOM 14961 O O . PRO A 1 45 ? 4.779 1.378 -0.236 1.00 0.00 45 PRO A O 17
ATOM 14972 N N . GLU A 1 46 ? 5.246 2.886 1.368 1.00 0.00 46 GLU A N 17
ATOM 14973 C CA . GLU A 1 46 ? 6.249 2.049 2.015 1.00 0.00 46 GLU A CA 17
ATOM 14974 C C . GLU A 1 46 ? 5.644 0.720 2.461 1.00 0.00 46 GLU A C 17
ATOM 14975 O O . GLU A 1 46 ? 6.274 -0.331 2.344 1.00 0.00 46 GLU A O 17
ATOM 14987 N N . VAL A 1 47 ? 4.419 0.776 2.972 1.00 0.00 47 VAL A N 17
ATOM 14988 C CA . VAL A 1 47 ? 3.728 -0.421 3.435 1.00 0.00 47 VAL A CA 17
ATOM 14989 C C . VAL A 1 47 ? 3.622 -1.459 2.323 1.00 0.00 47 VAL A C 17
ATOM 14990 O O . VAL A 1 47 ? 3.953 -2.629 2.518 1.00 0.00 47 VAL A O 17
ATOM 15003 N N . HIS A 1 48 ? 3.158 -1.022 1.156 1.00 0.00 48 HIS A N 17
ATOM 15004 C CA . HIS A 1 48 ? 3.009 -1.914 0.011 1.00 0.00 48 HIS A CA 17
ATOM 15005 C C . HIS A 1 48 ? 4.164 -1.735 -0.970 1.00 0.00 48 HIS A C 17
ATOM 15006 O O . HIS A 1 48 ? 3.982 -1.837 -2.183 1.00 0.00 48 HIS A O 17
ATOM 15020 N N . GLY A 1 49 ? 5.352 -1.466 -0.437 1.00 0.00 49 GLY A N 17
ATOM 15021 C CA . GLY A 1 49 ? 6.517 -1.276 -1.280 1.00 0.00 49 GLY A CA 17
ATOM 15022 C C . GLY A 1 49 ? 6.176 -0.618 -2.602 1.00 0.00 49 GLY A C 17
ATOM 15023 O O . GLY A 1 49 ? 6.183 -1.268 -3.648 1.00 0.00 49 GLY A O 17
ATOM 15027 N N . CYS A 1 50 ? 5.874 0.675 -2.557 1.00 0.00 50 CYS A N 17
ATOM 15028 C CA . CYS A 1 50 ? 5.526 1.422 -3.760 1.00 0.00 50 CYS A CA 17
ATOM 15029 C C . CYS A 1 50 ? 6.697 1.455 -4.738 1.00 0.00 50 CYS A C 17
ATOM 15030 O O . CYS A 1 50 ? 7.829 1.757 -4.359 1.00 0.00 50 CYS A O 17
ATOM 15037 N N . THR A 1 51 ? 6.417 1.142 -5.999 1.00 0.00 51 THR A N 17
ATOM 15038 C CA . THR A 1 51 ? 7.445 1.135 -7.032 1.00 0.00 51 THR A CA 17
ATOM 15039 C C . THR A 1 51 ? 8.738 0.514 -6.516 1.00 0.00 51 THR A C 17
ATOM 15040 O O . THR A 1 51 ? 9.831 1.001 -6.804 1.00 0.00 51 THR A O 17
ATOM 15051 N N . PHE A 1 52 ? 8.606 -0.566 -5.752 1.00 0.00 52 PHE A N 17
ATOM 15052 C CA . PHE A 1 52 ? 9.765 -1.254 -5.195 1.00 0.00 52 PHE A CA 17
ATOM 15053 C C . PHE A 1 52 ? 10.242 -2.361 -6.131 1.00 0.00 52 PHE A C 17
ATOM 15054 O O . PHE A 1 52 ? 9.435 -3.060 -6.744 1.00 0.00 52 PHE A O 17
ATOM 15071 N N . ASP A 1 53 ? 11.557 -2.513 -6.236 1.00 0.00 53 ASP A N 17
ATOM 15072 C CA . ASP A 1 53 ? 12.143 -3.534 -7.097 1.00 0.00 53 ASP A CA 17
ATOM 15073 C C . ASP A 1 53 ? 13.377 -4.150 -6.446 1.00 0.00 53 ASP A C 17
ATOM 15074 O O . ASP A 1 53 ? 14.346 -3.453 -6.143 1.00 0.00 53 ASP A O 17
ATOM 15083 N N . PHE A 1 54 ? 13.336 -5.461 -6.233 1.00 0.00 54 PHE A N 17
ATOM 15084 C CA . PHE A 1 54 ? 14.450 -6.172 -5.616 1.00 0.00 54 PHE A CA 17
ATOM 15085 C C . PHE A 1 54 ? 15.779 -5.732 -6.225 1.00 0.00 54 PHE A C 17
ATOM 15086 O O . PHE A 1 54 ? 16.016 -5.908 -7.420 1.00 0.00 54 PHE A O 17
ATOM 15103 N N . LYS A 1 55 ? 16.643 -5.160 -5.394 1.00 0.00 55 LYS A N 17
ATOM 15104 C CA . LYS A 1 55 ? 17.948 -4.695 -5.847 1.00 0.00 55 LYS A CA 17
ATOM 15105 C C . LYS A 1 55 ? 18.907 -5.866 -6.035 1.00 0.00 55 LYS A C 17
ATOM 15106 O O . LYS A 1 55 ? 19.400 -6.106 -7.137 1.00 0.00 55 LYS A O 17
ATOM 15125 N N . SER A 1 56 ? 19.166 -6.593 -4.953 1.00 0.00 56 SER A N 17
ATOM 15126 C CA . SER A 1 56 ? 20.068 -7.738 -4.999 1.00 0.00 56 SER A CA 17
ATOM 15127 C C . SER A 1 56 ? 19.850 -8.551 -6.271 1.00 0.00 56 SER A C 17
ATOM 15128 O O . SER A 1 56 ? 18.733 -8.976 -6.565 1.00 0.00 56 SER A O 17
ATOM 15136 N N . ALA A 1 57 ? 20.925 -8.763 -7.022 1.00 0.00 57 ALA A N 17
ATOM 15137 C CA . ALA A 1 57 ? 20.853 -9.526 -8.262 1.00 0.00 57 ALA A CA 17
ATOM 15138 C C . ALA A 1 57 ? 21.764 -10.748 -8.208 1.00 0.00 57 ALA A C 17
ATOM 15139 O O . ALA A 1 57 ? 22.965 -10.629 -7.971 1.00 0.00 57 ALA A O 17
ATOM 15146 N N . GLY A 1 58 ? 21.183 -11.923 -8.428 1.00 0.00 58 GLY A N 17
ATOM 15147 C CA . GLY A 1 58 ? 21.957 -13.151 -8.399 1.00 0.00 58 GLY A CA 17
ATOM 15148 C C . GLY A 1 58 ? 23.258 -13.033 -9.168 1.00 0.00 58 GLY A C 17
ATOM 15149 O O . GLY A 1 58 ? 23.416 -12.141 -10.002 1.00 0.00 58 GLY A O 17
ATOM 15153 N N . SER A 1 59 ? 24.193 -13.935 -8.887 1.00 0.00 59 SER A N 17
ATOM 15154 C CA . SER A 1 59 ? 25.490 -13.926 -9.554 1.00 0.00 59 SER A CA 17
ATOM 15155 C C . SER A 1 59 ? 25.891 -15.334 -9.981 1.00 0.00 59 SER A C 17
ATOM 15156 O O . SER A 1 59 ? 25.826 -16.276 -9.192 1.00 0.00 59 SER A O 17
ATOM 15164 N N . GLY A 1 60 ? 26.307 -15.470 -11.237 1.00 0.00 60 GLY A N 17
ATOM 15165 C CA . GLY A 1 60 ? 26.713 -16.766 -11.748 1.00 0.00 60 GLY A CA 17
ATOM 15166 C C . GLY A 1 60 ? 26.141 -17.053 -13.122 1.00 0.00 60 GLY A C 17
ATOM 15167 O O . GLY A 1 60 ? 25.164 -17.788 -13.269 1.00 0.00 60 GLY A O 17
ATOM 15171 N N . PRO A 1 61 ? 26.754 -16.462 -14.158 1.00 0.00 61 PRO A N 17
ATOM 15172 C CA . PRO A 1 61 ? 26.315 -16.642 -15.545 1.00 0.00 61 PRO A CA 17
ATOM 15173 C C . PRO A 1 61 ? 26.588 -18.051 -16.061 1.00 0.00 61 PRO A C 17
ATOM 15174 O O . PRO A 1 61 ? 25.698 -18.706 -16.603 1.00 0.00 61 PRO A O 17
ATOM 15185 N N . SER A 1 62 ? 27.822 -18.511 -15.887 1.00 0.00 62 SER A N 17
ATOM 15186 C CA . SER A 1 62 ? 28.213 -19.841 -16.338 1.00 0.00 62 SER A CA 17
ATOM 15187 C C . SER A 1 62 ? 28.261 -19.906 -17.862 1.00 0.00 62 SER A C 17
ATOM 15188 O O . SER A 1 62 ? 27.813 -20.880 -18.467 1.00 0.00 62 SER A O 17
ATOM 15196 N N . SER A 1 63 ? 28.806 -18.861 -18.476 1.00 0.00 63 SER A N 17
ATOM 15197 C CA . SER A 1 63 ? 28.910 -18.795 -19.929 1.00 0.00 63 SER A CA 17
ATOM 15198 C C . SER A 1 63 ? 29.592 -20.043 -20.481 1.00 0.00 63 SER A C 17
ATOM 15199 O O . SER A 1 63 ? 30.720 -20.364 -20.108 1.00 0.00 63 SER A O 17
ATOM 15207 N N . GLY A 1 64 ? 28.899 -20.744 -21.374 1.00 0.00 64 GLY A N 17
ATOM 15208 C CA . GLY A 1 64 ? 29.453 -21.948 -21.964 1.00 0.00 64 GLY A CA 17
ATOM 15209 C C . GLY A 1 64 ? 28.422 -23.051 -22.106 1.00 0.00 64 GLY A C 17
ATOM 15210 O O . GLY A 1 64 ? 27.245 -22.807 -21.846 1.00 0.00 64 GLY A O 17
ATOM 15216 N N . GLY A 1 1 ? -27.068 -39.190 -20.765 1.00 0.00 1 GLY A N 18
ATOM 15217 C CA . GLY A 1 1 ? -25.687 -38.943 -20.392 1.00 0.00 1 GLY A CA 18
ATOM 15218 C C . GLY A 1 1 ? -25.492 -37.582 -19.755 1.00 0.00 1 GLY A C 18
ATOM 15219 O O . GLY A 1 1 ? -26.457 -36.938 -19.342 1.00 0.00 1 GLY A O 18
ATOM 15223 N N . SER A 1 2 ? -24.241 -37.142 -19.674 1.00 0.00 2 SER A N 18
ATOM 15224 C CA . SER A 1 2 ? -23.922 -35.849 -19.077 1.00 0.00 2 SER A CA 18
ATOM 15225 C C . SER A 1 2 ? -23.432 -34.868 -20.138 1.00 0.00 2 SER A C 18
ATOM 15226 O O . SER A 1 2 ? -22.373 -35.061 -20.735 1.00 0.00 2 SER A O 18
ATOM 15234 N N . SER A 1 3 ? -24.210 -33.815 -20.366 1.00 0.00 3 SER A N 18
ATOM 15235 C CA . SER A 1 3 ? -23.858 -32.804 -21.356 1.00 0.00 3 SER A CA 18
ATOM 15236 C C . SER A 1 3 ? -24.444 -31.447 -20.979 1.00 0.00 3 SER A C 18
ATOM 15237 O O . SER A 1 3 ? -25.221 -31.335 -20.032 1.00 0.00 3 SER A O 18
ATOM 15245 N N . GLY A 1 4 ? -24.065 -30.417 -21.729 1.00 0.00 4 GLY A N 18
ATOM 15246 C CA . GLY A 1 4 ? -24.561 -29.080 -21.459 1.00 0.00 4 GLY A CA 18
ATOM 15247 C C . GLY A 1 4 ? -23.449 -28.053 -21.386 1.00 0.00 4 GLY A C 18
ATOM 15248 O O . GLY A 1 4 ? -22.279 -28.404 -21.234 1.00 0.00 4 GLY A O 18
ATOM 15252 N N . SER A 1 5 ? -23.813 -26.779 -21.495 1.00 0.00 5 SER A N 18
ATOM 15253 C CA . SER A 1 5 ? -22.837 -25.697 -21.446 1.00 0.00 5 SER A CA 18
ATOM 15254 C C . SER A 1 5 ? -22.809 -25.053 -20.064 1.00 0.00 5 SER A C 18
ATOM 15255 O O . SER A 1 5 ? -23.817 -25.031 -19.357 1.00 0.00 5 SER A O 18
ATOM 15263 N N . SER A 1 6 ? -21.648 -24.528 -19.686 1.00 0.00 6 SER A N 18
ATOM 15264 C CA . SER A 1 6 ? -21.486 -23.886 -18.387 1.00 0.00 6 SER A CA 18
ATOM 15265 C C . SER A 1 6 ? -22.488 -22.748 -18.215 1.00 0.00 6 SER A C 18
ATOM 15266 O O . SER A 1 6 ? -23.153 -22.343 -19.167 1.00 0.00 6 SER A O 18
ATOM 15274 N N . GLY A 1 7 ? -22.591 -22.238 -16.991 1.00 0.00 7 GLY A N 18
ATOM 15275 C CA . GLY A 1 7 ? -23.514 -21.152 -16.715 1.00 0.00 7 GLY A CA 18
ATOM 15276 C C . GLY A 1 7 ? -22.811 -19.817 -16.569 1.00 0.00 7 GLY A C 18
ATOM 15277 O O . GLY A 1 7 ? -21.951 -19.653 -15.703 1.00 0.00 7 GLY A O 18
ATOM 15281 N N . GLN A 1 8 ? -23.176 -18.862 -17.417 1.00 0.00 8 GLN A N 18
ATOM 15282 C CA . GLN A 1 8 ? -22.572 -17.535 -17.379 1.00 0.00 8 GLN A CA 18
ATOM 15283 C C . GLN A 1 8 ? -22.344 -17.082 -15.941 1.00 0.00 8 GLN A C 18
ATOM 15284 O O . GLN A 1 8 ? -23.270 -16.679 -15.237 1.00 0.00 8 GLN A O 18
ATOM 15298 N N . PRO A 1 9 ? -21.081 -17.149 -15.493 1.00 0.00 9 PRO A N 18
ATOM 15299 C CA . PRO A 1 9 ? -20.702 -16.750 -14.134 1.00 0.00 9 PRO A CA 18
ATOM 15300 C C . PRO A 1 9 ? -20.800 -15.243 -13.924 1.00 0.00 9 PRO A C 18
ATOM 15301 O O . PRO A 1 9 ? -20.900 -14.478 -14.884 1.00 0.00 9 PRO A O 18
ATOM 15312 N N . SER A 1 10 ? -20.770 -14.822 -12.664 1.00 0.00 10 SER A N 18
ATOM 15313 C CA . SER A 1 10 ? -20.859 -13.406 -12.328 1.00 0.00 10 SER A CA 18
ATOM 15314 C C . SER A 1 10 ? -19.476 -12.760 -12.327 1.00 0.00 10 SER A C 18
ATOM 15315 O O . SER A 1 10 ? -18.610 -13.089 -11.516 1.00 0.00 10 SER A O 18
ATOM 15323 N N . PRO A 1 11 ? -19.263 -11.818 -13.258 1.00 0.00 11 PRO A N 18
ATOM 15324 C CA . PRO A 1 11 ? -17.989 -11.105 -13.385 1.00 0.00 11 PRO A CA 18
ATOM 15325 C C . PRO A 1 11 ? -17.739 -10.151 -12.222 1.00 0.00 11 PRO A C 18
ATOM 15326 O O . PRO A 1 11 ? -18.655 -9.768 -11.494 1.00 0.00 11 PRO A O 18
ATOM 15337 N N . PRO A 1 12 ? -16.470 -9.757 -12.041 1.00 0.00 12 PRO A N 18
ATOM 15338 C CA . PRO A 1 12 ? -16.071 -8.842 -10.968 1.00 0.00 12 PRO A CA 18
ATOM 15339 C C . PRO A 1 12 ? -16.582 -7.423 -11.195 1.00 0.00 12 PRO A C 18
ATOM 15340 O O . PRO A 1 12 ? -16.068 -6.698 -12.046 1.00 0.00 12 PRO A O 18
ATOM 15351 N N . GLN A 1 13 ? -17.596 -7.035 -10.429 1.00 0.00 13 GLN A N 18
ATOM 15352 C CA . GLN A 1 13 ? -18.177 -5.703 -10.548 1.00 0.00 13 GLN A CA 18
ATOM 15353 C C . GLN A 1 13 ? -17.248 -4.649 -9.953 1.00 0.00 13 GLN A C 18
ATOM 15354 O O . GLN A 1 13 ? -17.487 -4.145 -8.856 1.00 0.00 13 GLN A O 18
ATOM 15368 N N . ARG A 1 14 ? -16.187 -4.322 -10.684 1.00 0.00 14 ARG A N 18
ATOM 15369 C CA . ARG A 1 14 ? -15.222 -3.330 -10.228 1.00 0.00 14 ARG A CA 18
ATOM 15370 C C . ARG A 1 14 ? -14.986 -3.451 -8.725 1.00 0.00 14 ARG A C 18
ATOM 15371 O O . ARG A 1 14 ? -15.080 -2.478 -7.976 1.00 0.00 14 ARG A O 18
ATOM 15392 N N . PRO A 1 15 ? -14.673 -4.674 -8.272 1.00 0.00 15 PRO A N 18
ATOM 15393 C CA . PRO A 1 15 ? -14.417 -4.952 -6.856 1.00 0.00 15 PRO A CA 18
ATOM 15394 C C . PRO A 1 15 ? -13.112 -4.331 -6.369 1.00 0.00 15 PRO A C 18
ATOM 15395 O O . PRO A 1 15 ? -12.031 -4.863 -6.616 1.00 0.00 15 PRO A O 18
ATOM 15406 N N . ASN A 1 16 ? -13.222 -3.202 -5.676 1.00 0.00 16 ASN A N 18
ATOM 15407 C CA . ASN A 1 16 ? -12.050 -2.508 -5.155 1.00 0.00 16 ASN A CA 18
ATOM 15408 C C . ASN A 1 16 ? -11.590 -3.130 -3.840 1.00 0.00 16 ASN A C 18
ATOM 15409 O O . ASN A 1 16 ? -11.974 -2.679 -2.761 1.00 0.00 16 ASN A O 18
ATOM 15420 N N . ARG A 1 17 ? -10.764 -4.167 -3.939 1.00 0.00 17 ARG A N 18
ATOM 15421 C CA . ARG A 1 17 ? -10.252 -4.851 -2.758 1.00 0.00 17 ARG A CA 18
ATOM 15422 C C . ARG A 1 17 ? -8.755 -4.604 -2.593 1.00 0.00 17 ARG A C 18
ATOM 15423 O O . ARG A 1 17 ? -7.966 -4.886 -3.495 1.00 0.00 17 ARG A O 18
ATOM 15444 N N . CYS A 1 18 ? -8.372 -4.075 -1.436 1.00 0.00 18 CYS A N 18
ATOM 15445 C CA . CYS A 1 18 ? -6.971 -3.789 -1.152 1.00 0.00 18 CYS A CA 18
ATOM 15446 C C . CYS A 1 18 ? -6.063 -4.842 -1.780 1.00 0.00 18 CYS A C 18
ATOM 15447 O O . CYS A 1 18 ? -6.256 -6.043 -1.584 1.00 0.00 18 CYS A O 18
ATOM 15454 N N . THR A 1 19 ? -5.070 -4.385 -2.537 1.00 0.00 19 THR A N 18
ATOM 15455 C CA . THR A 1 19 ? -4.132 -5.286 -3.194 1.00 0.00 19 THR A CA 18
ATOM 15456 C C . THR A 1 19 ? -3.179 -5.918 -2.187 1.00 0.00 19 THR A C 18
ATOM 15457 O O . THR A 1 19 ? -2.265 -6.654 -2.559 1.00 0.00 19 THR A O 18
ATOM 15468 N N . VAL A 1 20 ? -3.398 -5.627 -0.908 1.00 0.00 20 VAL A N 18
ATOM 15469 C CA . VAL A 1 20 ? -2.559 -6.170 0.154 1.00 0.00 20 VAL A CA 18
ATOM 15470 C C . VAL A 1 20 ? -3.335 -7.160 1.015 1.00 0.00 20 VAL A C 18
ATOM 15471 O O . VAL A 1 20 ? -2.849 -8.250 1.318 1.00 0.00 20 VAL A O 18
ATOM 15484 N N . CYS A 1 21 ? -4.544 -6.773 1.408 1.00 0.00 21 CYS A N 18
ATOM 15485 C CA . CYS A 1 21 ? -5.389 -7.626 2.235 1.00 0.00 21 CYS A CA 18
ATOM 15486 C C . CYS A 1 21 ? -6.754 -7.833 1.586 1.00 0.00 21 CYS A C 18
ATOM 15487 O O . CYS A 1 21 ? -7.544 -8.666 2.030 1.00 0.00 21 CYS A O 18
ATOM 15494 N N . ARG A 1 22 ? -7.025 -7.068 0.533 1.00 0.00 22 ARG A N 18
ATOM 15495 C CA . ARG A 1 22 ? -8.295 -7.166 -0.176 1.00 0.00 22 ARG A CA 18
ATOM 15496 C C . ARG A 1 22 ? -9.468 -6.970 0.779 1.00 0.00 22 ARG A C 18
ATOM 15497 O O . ARG A 1 22 ? -10.360 -7.814 0.867 1.00 0.00 22 ARG A O 18
ATOM 15518 N N . LYS A 1 23 ? -9.460 -5.850 1.494 1.00 0.00 23 LYS A N 18
ATOM 15519 C CA . LYS A 1 23 ? -10.523 -5.540 2.443 1.00 0.00 23 LYS A CA 18
ATOM 15520 C C . LYS A 1 23 ? -11.655 -4.777 1.763 1.00 0.00 23 LYS A C 18
ATOM 15521 O O . LYS A 1 23 ? -12.368 -4.004 2.404 1.00 0.00 23 LYS A O 18
ATOM 15540 N N . ARG A 1 24 ? -11.814 -4.998 0.462 1.00 0.00 24 ARG A N 18
ATOM 15541 C CA . ARG A 1 24 ? -12.859 -4.330 -0.304 1.00 0.00 24 ARG A CA 18
ATOM 15542 C C . ARG A 1 24 ? -12.936 -2.850 0.056 1.00 0.00 24 ARG A C 18
ATOM 15543 O O . ARG A 1 24 ? -14.013 -2.255 0.054 1.00 0.00 24 ARG A O 18
ATOM 15564 N N . VAL A 1 25 ? -11.785 -2.261 0.365 1.00 0.00 25 VAL A N 18
ATOM 15565 C CA . VAL A 1 25 ? -11.721 -0.850 0.727 1.00 0.00 25 VAL A CA 18
ATOM 15566 C C . VAL A 1 25 ? -12.749 -0.036 -0.051 1.00 0.00 25 VAL A C 18
ATOM 15567 O O . VAL A 1 25 ? -12.742 -0.021 -1.281 1.00 0.00 25 VAL A O 18
ATOM 15580 N N . GLY A 1 26 ? -13.632 0.642 0.675 1.00 0.00 26 GLY A N 18
ATOM 15581 C CA . GLY A 1 26 ? -14.654 1.450 0.036 1.00 0.00 26 GLY A CA 18
ATOM 15582 C C . GLY A 1 26 ? -14.177 2.067 -1.264 1.00 0.00 26 GLY A C 18
ATOM 15583 O O . GLY A 1 26 ? -12.995 2.376 -1.416 1.00 0.00 26 GLY A O 18
ATOM 15587 N N . LEU A 1 27 ? -15.097 2.244 -2.206 1.00 0.00 27 LEU A N 18
ATOM 15588 C CA . LEU A 1 27 ? -14.764 2.826 -3.501 1.00 0.00 27 LEU A CA 18
ATOM 15589 C C . LEU A 1 27 ? -13.667 3.876 -3.360 1.00 0.00 27 LEU A C 18
ATOM 15590 O O . LEU A 1 27 ? -12.634 3.805 -4.027 1.00 0.00 27 LEU A O 18
ATOM 15606 N N . THR A 1 28 ? -13.897 4.851 -2.486 1.00 0.00 28 THR A N 18
ATOM 15607 C CA . THR A 1 28 ? -12.928 5.915 -2.256 1.00 0.00 28 THR A CA 18
ATOM 15608 C C . THR A 1 28 ? -11.559 5.346 -1.901 1.00 0.00 28 THR A C 18
ATOM 15609 O O . THR A 1 28 ? -10.551 5.705 -2.507 1.00 0.00 28 THR A O 18
ATOM 15620 N N . GLY A 1 29 ? -11.531 4.455 -0.915 1.00 0.00 29 GLY A N 18
ATOM 15621 C CA . GLY A 1 29 ? -10.280 3.850 -0.496 1.00 0.00 29 GLY A CA 18
ATOM 15622 C C . GLY A 1 29 ? -9.114 4.816 -0.576 1.00 0.00 29 GLY A C 18
ATOM 15623 O O . GLY A 1 29 ? -9.298 6.030 -0.488 1.00 0.00 29 GLY A O 18
ATOM 15627 N N . PHE A 1 30 ? -7.911 4.276 -0.740 1.00 0.00 30 PHE A N 18
ATOM 15628 C CA . PHE A 1 30 ? -6.710 5.098 -0.828 1.00 0.00 30 PHE A CA 18
ATOM 15629 C C . PHE A 1 30 ? -5.943 4.804 -2.114 1.00 0.00 30 PHE A C 18
ATOM 15630 O O . PHE A 1 30 ? -4.766 4.445 -2.079 1.00 0.00 30 PHE A O 18
ATOM 15647 N N . MET A 1 31 ? -6.619 4.959 -3.247 1.00 0.00 31 MET A N 18
ATOM 15648 C CA . MET A 1 31 ? -6.001 4.711 -4.545 1.00 0.00 31 MET A CA 18
ATOM 15649 C C . MET A 1 31 ? -4.637 5.387 -4.636 1.00 0.00 31 MET A C 18
ATOM 15650 O O . MET A 1 31 ? -4.544 6.590 -4.883 1.00 0.00 31 MET A O 18
ATOM 15664 N N . CYS A 1 32 ? -3.580 4.607 -4.434 1.00 0.00 32 CYS A N 18
ATOM 15665 C CA . CYS A 1 32 ? -2.221 5.131 -4.492 1.00 0.00 32 CYS A CA 18
ATOM 15666 C C . CYS A 1 32 ? -1.943 5.772 -5.849 1.00 0.00 32 CYS A C 18
ATOM 15667 O O . CYS A 1 32 ? -2.756 5.683 -6.768 1.00 0.00 32 CYS A O 18
ATOM 15674 N N . ARG A 1 33 ? -0.787 6.419 -5.965 1.00 0.00 33 ARG A N 18
ATOM 15675 C CA . ARG A 1 33 ? -0.402 7.076 -7.208 1.00 0.00 33 ARG A CA 18
ATOM 15676 C C . ARG A 1 33 ? -0.019 6.050 -8.270 1.00 0.00 33 ARG A C 18
ATOM 15677 O O . ARG A 1 33 ? -0.378 6.187 -9.440 1.00 0.00 33 ARG A O 18
ATOM 15698 N N . CYS A 1 34 ? 0.712 5.021 -7.854 1.00 0.00 34 CYS A N 18
ATOM 15699 C CA . CYS A 1 34 ? 1.146 3.971 -8.768 1.00 0.00 34 CYS A CA 18
ATOM 15700 C C . CYS A 1 34 ? -0.027 3.454 -9.597 1.00 0.00 34 CYS A C 18
ATOM 15701 O O . CYS A 1 34 ? 0.145 3.037 -10.742 1.00 0.00 34 CYS A O 18
ATOM 15708 N N . GLY A 1 35 ? -1.219 3.484 -9.010 1.00 0.00 35 GLY A N 18
ATOM 15709 C CA . GLY A 1 35 ? -2.402 3.016 -9.707 1.00 0.00 35 GLY A CA 18
ATOM 15710 C C . GLY A 1 35 ? -3.025 1.804 -9.044 1.00 0.00 35 GLY A C 18
ATOM 15711 O O . GLY A 1 35 ? -3.484 0.883 -9.721 1.00 0.00 35 GLY A O 18
ATOM 15715 N N . THR A 1 36 ? -3.041 1.801 -7.715 1.00 0.00 36 THR A N 18
ATOM 15716 C CA . THR A 1 36 ? -3.609 0.692 -6.959 1.00 0.00 36 THR A CA 18
ATOM 15717 C C . THR A 1 36 ? -4.427 1.195 -5.776 1.00 0.00 36 THR A C 18
ATOM 15718 O O . THR A 1 36 ? -4.244 2.322 -5.314 1.00 0.00 36 THR A O 18
ATOM 15729 N N . THR A 1 37 ? -5.332 0.352 -5.287 1.00 0.00 37 THR A N 18
ATOM 15730 C CA . THR A 1 37 ? -6.180 0.712 -4.157 1.00 0.00 37 THR A CA 18
ATOM 15731 C C . THR A 1 37 ? -5.777 -0.054 -2.902 1.00 0.00 37 THR A C 18
ATOM 15732 O O . THR A 1 37 ? -5.669 -1.281 -2.919 1.00 0.00 37 THR A O 18
ATOM 15743 N N . PHE A 1 38 ? -5.557 0.676 -1.814 1.00 0.00 38 PHE A N 18
ATOM 15744 C CA . PHE A 1 38 ? -5.166 0.064 -0.549 1.00 0.00 38 PHE A CA 18
ATOM 15745 C C . PHE A 1 38 ? -6.055 0.554 0.590 1.00 0.00 38 PHE A C 18
ATOM 15746 O O . PHE A 1 38 ? -6.897 1.433 0.402 1.00 0.00 38 PHE A O 18
ATOM 15763 N N . CYS A 1 39 ? -5.863 -0.022 1.772 1.00 0.00 39 CYS A N 18
ATOM 15764 C CA . CYS A 1 39 ? -6.647 0.353 2.942 1.00 0.00 39 CYS A CA 18
ATOM 15765 C C . CYS A 1 39 ? -5.899 1.375 3.793 1.00 0.00 39 CYS A C 18
ATOM 15766 O O . CYS A 1 39 ? -4.674 1.471 3.733 1.00 0.00 39 CYS A O 18
ATOM 15773 N N . GLY A 1 40 ? -6.646 2.136 4.588 1.00 0.00 40 GLY A N 18
ATOM 15774 C CA . GLY A 1 40 ? -6.037 3.140 5.440 1.00 0.00 40 GLY A CA 18
ATOM 15775 C C . GLY A 1 40 ? -4.810 2.620 6.162 1.00 0.00 40 GLY A C 18
ATOM 15776 O O . GLY A 1 40 ? -3.955 3.398 6.586 1.00 0.00 40 GLY A O 18
ATOM 15780 N N . SER A 1 41 ? -4.723 1.302 6.305 1.00 0.00 41 SER A N 18
ATOM 15781 C CA . SER A 1 41 ? -3.594 0.679 6.986 1.00 0.00 41 SER A CA 18
ATOM 15782 C C . SER A 1 41 ? -2.468 0.373 6.003 1.00 0.00 41 SER A C 18
ATOM 15783 O O . SER A 1 41 ? -1.288 0.443 6.350 1.00 0.00 41 SER A O 18
ATOM 15791 N N . HIS A 1 42 ? -2.841 0.033 4.773 1.00 0.00 42 HIS A N 18
ATOM 15792 C CA . HIS A 1 42 ? -1.863 -0.283 3.738 1.00 0.00 42 HIS A CA 18
ATOM 15793 C C . HIS A 1 42 ? -1.848 0.794 2.657 1.00 0.00 42 HIS A C 18
ATOM 15794 O O . HIS A 1 42 ? -1.459 0.538 1.517 1.00 0.00 42 HIS A O 18
ATOM 15808 N N . ARG A 1 43 ? -2.274 1.998 3.023 1.00 0.00 43 ARG A N 18
ATOM 15809 C CA . ARG A 1 43 ? -2.312 3.113 2.084 1.00 0.00 43 ARG A CA 18
ATOM 15810 C C . ARG A 1 43 ? -0.908 3.655 1.828 1.00 0.00 43 ARG A C 18
ATOM 15811 O O . ARG A 1 43 ? -0.634 4.220 0.769 1.00 0.00 43 ARG A O 18
ATOM 15832 N N . TYR A 1 44 ? -0.025 3.480 2.804 1.00 0.00 44 TYR A N 18
ATOM 15833 C CA . TYR A 1 44 ? 1.349 3.954 2.686 1.00 0.00 44 TYR A CA 18
ATOM 15834 C C . TYR A 1 44 ? 2.088 3.211 1.578 1.00 0.00 44 TYR A C 18
ATOM 15835 O O . TYR A 1 44 ? 1.864 2.025 1.333 1.00 0.00 44 TYR A O 18
ATOM 15853 N N . PRO A 1 45 ? 2.993 3.924 0.891 1.00 0.00 45 PRO A N 18
ATOM 15854 C CA . PRO A 1 45 ? 3.786 3.353 -0.203 1.00 0.00 45 PRO A CA 18
ATOM 15855 C C . PRO A 1 45 ? 4.814 2.342 0.293 1.00 0.00 45 PRO A C 18
ATOM 15856 O O . PRO A 1 45 ? 5.150 1.390 -0.410 1.00 0.00 45 PRO A O 18
ATOM 15867 N N . GLU A 1 46 ? 5.309 2.555 1.509 1.00 0.00 46 GLU A N 18
ATOM 15868 C CA . GLU A 1 46 ? 6.299 1.662 2.097 1.00 0.00 46 GLU A CA 18
ATOM 15869 C C . GLU A 1 46 ? 5.674 0.316 2.453 1.00 0.00 46 GLU A C 18
ATOM 15870 O O . GLU A 1 46 ? 6.349 -0.714 2.454 1.00 0.00 46 GLU A O 18
ATOM 15882 N N . VAL A 1 47 ? 4.380 0.332 2.755 1.00 0.00 47 VAL A N 18
ATOM 15883 C CA . VAL A 1 47 ? 3.662 -0.886 3.112 1.00 0.00 47 VAL A CA 18
ATOM 15884 C C . VAL A 1 47 ? 3.551 -1.828 1.919 1.00 0.00 47 VAL A C 18
ATOM 15885 O O . VAL A 1 47 ? 3.894 -3.008 2.012 1.00 0.00 47 VAL A O 18
ATOM 15898 N N . HIS A 1 48 ? 3.072 -1.300 0.797 1.00 0.00 48 HIS A N 18
ATOM 15899 C CA . HIS A 1 48 ? 2.917 -2.095 -0.416 1.00 0.00 48 HIS A CA 18
ATOM 15900 C C . HIS A 1 48 ? 4.146 -1.966 -1.311 1.00 0.00 48 HIS A C 18
ATOM 15901 O O . HIS A 1 48 ? 4.330 -2.744 -2.245 1.00 0.00 48 HIS A O 18
ATOM 15915 N N . GLY A 1 49 ? 4.984 -0.976 -1.017 1.00 0.00 49 GLY A N 18
ATOM 15916 C CA . GLY A 1 49 ? 6.185 -0.763 -1.805 1.00 0.00 49 GLY A CA 18
ATOM 15917 C C . GLY A 1 49 ? 5.902 -0.047 -3.110 1.00 0.00 49 GLY A C 18
ATOM 15918 O O . GLY A 1 49 ? 5.670 -0.684 -4.138 1.00 0.00 49 GLY A O 18
ATOM 15922 N N . CYS A 1 50 ? 5.920 1.281 -3.071 1.00 0.00 50 CYS A N 18
ATOM 15923 C CA . CYS A 1 50 ? 5.661 2.085 -4.259 1.00 0.00 50 CYS A CA 18
ATOM 15924 C C . CYS A 1 50 ? 6.911 2.187 -5.129 1.00 0.00 50 CYS A C 18
ATOM 15925 O O . CYS A 1 50 ? 7.855 2.905 -4.799 1.00 0.00 50 CYS A O 18
ATOM 15932 N N . THR A 1 51 ? 6.910 1.463 -6.244 1.00 0.00 51 THR A N 18
ATOM 15933 C CA . THR A 1 51 ? 8.042 1.471 -7.162 1.00 0.00 51 THR A CA 18
ATOM 15934 C C . THR A 1 51 ? 7.596 1.799 -8.582 1.00 0.00 51 THR A C 18
ATOM 15935 O O . THR A 1 51 ? 7.242 0.907 -9.354 1.00 0.00 51 THR A O 18
ATOM 15946 N N . PHE A 1 52 ? 7.617 3.083 -8.923 1.00 0.00 52 PHE A N 18
ATOM 15947 C CA . PHE A 1 52 ? 7.215 3.529 -10.252 1.00 0.00 52 PHE A CA 18
ATOM 15948 C C . PHE A 1 52 ? 8.176 3.006 -11.315 1.00 0.00 52 PHE A C 18
ATOM 15949 O O . PHE A 1 52 ? 9.358 3.351 -11.322 1.00 0.00 52 PHE A O 18
ATOM 15966 N N . ASP A 1 53 ? 7.661 2.172 -12.211 1.00 0.00 53 ASP A N 18
ATOM 15967 C CA . ASP A 1 53 ? 8.472 1.601 -13.280 1.00 0.00 53 ASP A CA 18
ATOM 15968 C C . ASP A 1 53 ? 8.492 2.520 -14.497 1.00 0.00 53 ASP A C 18
ATOM 15969 O O . ASP A 1 53 ? 7.465 3.076 -14.885 1.00 0.00 53 ASP A O 18
ATOM 15978 N N . PHE A 1 54 ? 9.669 2.677 -15.094 1.00 0.00 54 PHE A N 18
ATOM 15979 C CA . PHE A 1 54 ? 9.824 3.531 -16.267 1.00 0.00 54 PHE A CA 18
ATOM 15980 C C . PHE A 1 54 ? 8.756 3.219 -17.311 1.00 0.00 54 PHE A C 18
ATOM 15981 O O . PHE A 1 54 ? 8.677 2.101 -17.821 1.00 0.00 54 PHE A O 18
ATOM 15998 N N . LYS A 1 55 ? 7.935 4.215 -17.625 1.00 0.00 55 LYS A N 18
ATOM 15999 C CA . LYS A 1 55 ? 6.871 4.050 -18.609 1.00 0.00 55 LYS A CA 18
ATOM 16000 C C . LYS A 1 55 ? 7.350 3.217 -19.793 1.00 0.00 55 LYS A C 18
ATOM 16001 O O . LYS A 1 55 ? 8.311 3.581 -20.472 1.00 0.00 55 LYS A O 18
ATOM 16020 N N . SER A 1 56 ? 6.674 2.099 -20.037 1.00 0.00 56 SER A N 18
ATOM 16021 C CA . SER A 1 56 ? 7.033 1.214 -21.139 1.00 0.00 56 SER A CA 18
ATOM 16022 C C . SER A 1 56 ? 6.049 1.361 -22.296 1.00 0.00 56 SER A C 18
ATOM 16023 O O . SER A 1 56 ? 4.887 1.711 -22.096 1.00 0.00 56 SER A O 18
ATOM 16031 N N . ALA A 1 57 ? 6.526 1.090 -23.507 1.00 0.00 57 ALA A N 18
ATOM 16032 C CA . ALA A 1 57 ? 5.689 1.190 -24.696 1.00 0.00 57 ALA A CA 18
ATOM 16033 C C . ALA A 1 57 ? 4.672 0.055 -24.749 1.00 0.00 57 ALA A C 18
ATOM 16034 O O . ALA A 1 57 ? 4.951 -1.017 -25.285 1.00 0.00 57 ALA A O 18
ATOM 16041 N N . GLY A 1 58 ? 3.491 0.298 -24.188 1.00 0.00 58 GLY A N 18
ATOM 16042 C CA . GLY A 1 58 ? 2.451 -0.713 -24.182 1.00 0.00 58 GLY A CA 18
ATOM 16043 C C . GLY A 1 58 ? 1.506 -0.566 -23.006 1.00 0.00 58 GLY A C 18
ATOM 16044 O O . GLY A 1 58 ? 1.494 -1.402 -22.102 1.00 0.00 58 GLY A O 18
ATOM 16048 N N . SER A 1 59 ? 0.714 0.501 -23.015 1.00 0.00 59 SER A N 18
ATOM 16049 C CA . SER A 1 59 ? -0.235 0.759 -21.938 1.00 0.00 59 SER A CA 18
ATOM 16050 C C . SER A 1 59 ? -1.604 0.173 -22.268 1.00 0.00 59 SER A C 18
ATOM 16051 O O . SER A 1 59 ? -2.348 -0.237 -21.378 1.00 0.00 59 SER A O 18
ATOM 16059 N N . GLY A 1 60 ? -1.930 0.137 -23.557 1.00 0.00 60 GLY A N 18
ATOM 16060 C CA . GLY A 1 60 ? -3.209 -0.400 -23.983 1.00 0.00 60 GLY A CA 18
ATOM 16061 C C . GLY A 1 60 ? -4.086 0.646 -24.643 1.00 0.00 60 GLY A C 18
ATOM 16062 O O . GLY A 1 60 ? -3.634 1.738 -24.987 1.00 0.00 60 GLY A O 18
ATOM 16066 N N . PRO A 1 61 ? -5.372 0.313 -24.829 1.00 0.00 61 PRO A N 18
ATOM 16067 C CA . PRO A 1 61 ? -6.341 1.218 -25.454 1.00 0.00 61 PRO A CA 18
ATOM 16068 C C . PRO A 1 61 ? -6.677 2.412 -24.566 1.00 0.00 61 PRO A C 18
ATOM 16069 O O . PRO A 1 61 ? -6.100 2.579 -23.491 1.00 0.00 61 PRO A O 18
ATOM 16080 N N . SER A 1 62 ? -7.612 3.239 -25.022 1.00 0.00 62 SER A N 18
ATOM 16081 C CA . SER A 1 62 ? -8.022 4.419 -24.270 1.00 0.00 62 SER A CA 18
ATOM 16082 C C . SER A 1 62 ? -9.428 4.856 -24.669 1.00 0.00 62 SER A C 18
ATOM 16083 O O . SER A 1 62 ? -9.691 5.154 -25.834 1.00 0.00 62 SER A O 18
ATOM 16091 N N . SER A 1 63 ? -10.329 4.891 -23.692 1.00 0.00 63 SER A N 18
ATOM 16092 C CA . SER A 1 63 ? -11.710 5.288 -23.940 1.00 0.00 63 SER A CA 18
ATOM 16093 C C . SER A 1 63 ? -12.390 5.727 -22.647 1.00 0.00 63 SER A C 18
ATOM 16094 O O . SER A 1 63 ? -11.865 5.519 -21.554 1.00 0.00 63 SER A O 18
ATOM 16102 N N . GLY A 1 64 ? -13.564 6.338 -22.780 1.00 0.00 64 GLY A N 18
ATOM 16103 C CA . GLY A 1 64 ? -14.297 6.798 -21.616 1.00 0.00 64 GLY A CA 18
ATOM 16104 C C . GLY A 1 64 ? -14.954 8.146 -21.840 1.00 0.00 64 GLY A C 18
ATOM 16105 O O . GLY A 1 64 ? -14.417 8.956 -22.593 1.00 0.00 64 GLY A O 18
ATOM 16111 N N . GLY A 1 1 ? -40.278 -27.958 -14.487 1.00 0.00 1 GLY A N 19
ATOM 16112 C CA . GLY A 1 1 ? -41.033 -26.724 -14.378 1.00 0.00 1 GLY A CA 19
ATOM 16113 C C . GLY A 1 1 ? -40.892 -26.076 -13.015 1.00 0.00 1 GLY A C 19
ATOM 16114 O O . GLY A 1 1 ? -41.765 -26.217 -12.159 1.00 0.00 1 GLY A O 19
ATOM 16118 N N . SER A 1 2 ? -39.788 -25.364 -12.812 1.00 0.00 2 SER A N 19
ATOM 16119 C CA . SER A 1 2 ? -39.532 -24.696 -11.542 1.00 0.00 2 SER A CA 19
ATOM 16120 C C . SER A 1 2 ? -39.011 -23.280 -11.767 1.00 0.00 2 SER A C 19
ATOM 16121 O O . SER A 1 2 ? -38.326 -23.008 -12.753 1.00 0.00 2 SER A O 19
ATOM 16129 N N . SER A 1 3 ? -39.341 -22.380 -10.846 1.00 0.00 3 SER A N 19
ATOM 16130 C CA . SER A 1 3 ? -38.911 -20.991 -10.945 1.00 0.00 3 SER A CA 19
ATOM 16131 C C . SER A 1 3 ? -39.081 -20.273 -9.610 1.00 0.00 3 SER A C 19
ATOM 16132 O O . SER A 1 3 ? -40.025 -20.537 -8.866 1.00 0.00 3 SER A O 19
ATOM 16140 N N . GLY A 1 4 ? -38.159 -19.362 -9.313 1.00 0.00 4 GLY A N 19
ATOM 16141 C CA . GLY A 1 4 ? -38.224 -18.619 -8.067 1.00 0.00 4 GLY A CA 19
ATOM 16142 C C . GLY A 1 4 ? -36.854 -18.211 -7.564 1.00 0.00 4 GLY A C 19
ATOM 16143 O O . GLY A 1 4 ? -36.297 -18.851 -6.672 1.00 0.00 4 GLY A O 19
ATOM 16147 N N . SER A 1 5 ? -36.308 -17.143 -8.138 1.00 0.00 5 SER A N 19
ATOM 16148 C CA . SER A 1 5 ? -34.992 -16.654 -7.745 1.00 0.00 5 SER A CA 19
ATOM 16149 C C . SER A 1 5 ? -35.035 -15.158 -7.448 1.00 0.00 5 SER A C 19
ATOM 16150 O O . SER A 1 5 ? -35.734 -14.400 -8.121 1.00 0.00 5 SER A O 19
ATOM 16158 N N . SER A 1 6 ? -34.283 -14.740 -6.435 1.00 0.00 6 SER A N 19
ATOM 16159 C CA . SER A 1 6 ? -34.238 -13.336 -6.045 1.00 0.00 6 SER A CA 19
ATOM 16160 C C . SER A 1 6 ? -33.305 -12.548 -6.959 1.00 0.00 6 SER A C 19
ATOM 16161 O O . SER A 1 6 ? -33.691 -11.528 -7.529 1.00 0.00 6 SER A O 19
ATOM 16169 N N . GLY A 1 7 ? -32.073 -13.029 -7.095 1.00 0.00 7 GLY A N 19
ATOM 16170 C CA . GLY A 1 7 ? -31.103 -12.359 -7.941 1.00 0.00 7 GLY A CA 19
ATOM 16171 C C . GLY A 1 7 ? -31.103 -10.856 -7.744 1.00 0.00 7 GLY A C 19
ATOM 16172 O O . GLY A 1 7 ? -30.884 -10.100 -8.690 1.00 0.00 7 GLY A O 19
ATOM 16176 N N . GLN A 1 8 ? -31.352 -10.422 -6.513 1.00 0.00 8 GLN A N 19
ATOM 16177 C CA . GLN A 1 8 ? -31.383 -8.998 -6.197 1.00 0.00 8 GLN A CA 19
ATOM 16178 C C . GLN A 1 8 ? -29.999 -8.377 -6.351 1.00 0.00 8 GLN A C 19
ATOM 16179 O O . GLN A 1 8 ? -29.816 -7.371 -7.038 1.00 0.00 8 GLN A O 19
ATOM 16193 N N . PRO A 1 9 ? -28.999 -8.987 -5.698 1.00 0.00 9 PRO A N 19
ATOM 16194 C CA . PRO A 1 9 ? -27.614 -8.511 -5.747 1.00 0.00 9 PRO A CA 19
ATOM 16195 C C . PRO A 1 9 ? -26.977 -8.720 -7.117 1.00 0.00 9 PRO A C 19
ATOM 16196 O O . PRO A 1 9 ? -27.308 -9.670 -7.827 1.00 0.00 9 PRO A O 19
ATOM 16207 N N . SER A 1 10 ? -26.063 -7.827 -7.482 1.00 0.00 10 SER A N 19
ATOM 16208 C CA . SER A 1 10 ? -25.382 -7.913 -8.769 1.00 0.00 10 SER A CA 19
ATOM 16209 C C . SER A 1 10 ? -23.966 -8.454 -8.600 1.00 0.00 10 SER A C 19
ATOM 16210 O O . SER A 1 10 ? -23.365 -8.367 -7.529 1.00 0.00 10 SER A O 19
ATOM 16218 N N . PRO A 1 11 ? -23.419 -9.027 -9.682 1.00 0.00 11 PRO A N 19
ATOM 16219 C CA . PRO A 1 11 ? -22.067 -9.593 -9.680 1.00 0.00 11 PRO A CA 19
ATOM 16220 C C . PRO A 1 11 ? -20.989 -8.520 -9.582 1.00 0.00 11 PRO A C 19
ATOM 16221 O O . PRO A 1 11 ? -21.207 -7.355 -9.915 1.00 0.00 11 PRO A O 19
ATOM 16232 N N . PRO A 1 12 ? -19.796 -8.918 -9.115 1.00 0.00 12 PRO A N 19
ATOM 16233 C CA . PRO A 1 12 ? -18.660 -8.005 -8.964 1.00 0.00 12 PRO A CA 19
ATOM 16234 C C . PRO A 1 12 ? -18.093 -7.556 -10.307 1.00 0.00 12 PRO A C 19
ATOM 16235 O O . PRO A 1 12 ? -17.202 -8.200 -10.860 1.00 0.00 12 PRO A O 19
ATOM 16246 N N . GLN A 1 13 ? -18.616 -6.450 -10.825 1.00 0.00 13 GLN A N 19
ATOM 16247 C CA . GLN A 1 13 ? -18.162 -5.917 -12.103 1.00 0.00 13 GLN A CA 19
ATOM 16248 C C . GLN A 1 13 ? -16.735 -5.388 -11.997 1.00 0.00 13 GLN A C 19
ATOM 16249 O O . GLN A 1 13 ? -15.792 -6.020 -12.471 1.00 0.00 13 GLN A O 19
ATOM 16263 N N . ARG A 1 14 ? -16.586 -4.225 -11.371 1.00 0.00 14 ARG A N 19
ATOM 16264 C CA . ARG A 1 14 ? -15.275 -3.610 -11.204 1.00 0.00 14 ARG A CA 19
ATOM 16265 C C . ARG A 1 14 ? -15.094 -3.094 -9.780 1.00 0.00 14 ARG A C 19
ATOM 16266 O O . ARG A 1 14 ? -14.796 -1.921 -9.551 1.00 0.00 14 ARG A O 19
ATOM 16287 N N . PRO A 1 15 ? -15.279 -3.988 -8.798 1.00 0.00 15 PRO A N 19
ATOM 16288 C CA . PRO A 1 15 ? -15.142 -3.646 -7.379 1.00 0.00 15 PRO A CA 19
ATOM 16289 C C . PRO A 1 15 ? -13.695 -3.369 -6.987 1.00 0.00 15 PRO A C 19
ATOM 16290 O O . PRO A 1 15 ? -12.764 -3.858 -7.626 1.00 0.00 15 PRO A O 19
ATOM 16301 N N . ASN A 1 16 ? -13.513 -2.582 -5.931 1.00 0.00 16 ASN A N 19
ATOM 16302 C CA . ASN A 1 16 ? -12.178 -2.240 -5.454 1.00 0.00 16 ASN A CA 19
ATOM 16303 C C . ASN A 1 16 ? -11.828 -3.035 -4.199 1.00 0.00 16 ASN A C 19
ATOM 16304 O O . ASN A 1 16 ? -12.601 -3.073 -3.242 1.00 0.00 16 ASN A O 19
ATOM 16315 N N . ARG A 1 17 ? -10.659 -3.666 -4.211 1.00 0.00 17 ARG A N 19
ATOM 16316 C CA . ARG A 1 17 ? -10.207 -4.460 -3.075 1.00 0.00 17 ARG A CA 19
ATOM 16317 C C . ARG A 1 17 ? -8.719 -4.245 -2.819 1.00 0.00 17 ARG A C 19
ATOM 16318 O O . ARG A 1 17 ? -7.910 -4.261 -3.748 1.00 0.00 17 ARG A O 19
ATOM 16339 N N . CYS A 1 18 ? -8.364 -4.044 -1.555 1.00 0.00 18 CYS A N 19
ATOM 16340 C CA . CYS A 1 18 ? -6.973 -3.825 -1.176 1.00 0.00 18 CYS A CA 19
ATOM 16341 C C . CYS A 1 18 ? -6.071 -4.902 -1.770 1.00 0.00 18 CYS A C 19
ATOM 16342 O O . CYS A 1 18 ? -6.257 -6.093 -1.517 1.00 0.00 18 CYS A O 19
ATOM 16349 N N . THR A 1 19 ? -5.092 -4.476 -2.563 1.00 0.00 19 THR A N 19
ATOM 16350 C CA . THR A 1 19 ? -4.162 -5.403 -3.194 1.00 0.00 19 THR A CA 19
ATOM 16351 C C . THR A 1 19 ? -3.200 -5.998 -2.172 1.00 0.00 19 THR A C 19
ATOM 16352 O O . THR A 1 19 ? -2.283 -6.740 -2.526 1.00 0.00 19 THR A O 19
ATOM 16363 N N . VAL A 1 20 ? -3.414 -5.668 -0.902 1.00 0.00 20 VAL A N 19
ATOM 16364 C CA . VAL A 1 20 ? -2.566 -6.171 0.172 1.00 0.00 20 VAL A CA 19
ATOM 16365 C C . VAL A 1 20 ? -3.328 -7.147 1.062 1.00 0.00 20 VAL A C 19
ATOM 16366 O O . VAL A 1 20 ? -2.842 -8.236 1.368 1.00 0.00 20 VAL A O 19
ATOM 16379 N N . CYS A 1 21 ? -4.527 -6.749 1.476 1.00 0.00 21 CYS A N 19
ATOM 16380 C CA . CYS A 1 21 ? -5.358 -7.587 2.331 1.00 0.00 21 CYS A CA 19
ATOM 16381 C C . CYS A 1 21 ? -6.720 -7.837 1.690 1.00 0.00 21 CYS A C 19
ATOM 16382 O O . CYS A 1 21 ? -7.511 -8.641 2.183 1.00 0.00 21 CYS A O 19
ATOM 16389 N N . ARG A 1 22 ? -6.985 -7.143 0.588 1.00 0.00 22 ARG A N 19
ATOM 16390 C CA . ARG A 1 22 ? -8.251 -7.289 -0.120 1.00 0.00 22 ARG A CA 19
ATOM 16391 C C . ARG A 1 22 ? -9.430 -7.071 0.824 1.00 0.00 22 ARG A C 19
ATOM 16392 O O . ARG A 1 22 ? -10.330 -7.907 0.914 1.00 0.00 22 ARG A O 19
ATOM 16413 N N . LYS A 1 23 ? -9.419 -5.943 1.526 1.00 0.00 23 LYS A N 19
ATOM 16414 C CA . LYS A 1 23 ? -10.487 -5.614 2.463 1.00 0.00 23 LYS A CA 19
ATOM 16415 C C . LYS A 1 23 ? -11.626 -4.886 1.756 1.00 0.00 23 LYS A C 19
ATOM 16416 O O . LYS A 1 23 ? -12.391 -4.153 2.383 1.00 0.00 23 LYS A O 19
ATOM 16435 N N . ARG A 1 24 ? -11.733 -5.093 0.447 1.00 0.00 24 ARG A N 19
ATOM 16436 C CA . ARG A 1 24 ? -12.779 -4.457 -0.344 1.00 0.00 24 ARG A CA 19
ATOM 16437 C C . ARG A 1 24 ? -13.012 -3.021 0.118 1.00 0.00 24 ARG A C 19
ATOM 16438 O O . ARG A 1 24 ? -14.150 -2.605 0.333 1.00 0.00 24 ARG A O 19
ATOM 16459 N N . VAL A 1 25 ? -11.926 -2.270 0.269 1.00 0.00 25 VAL A N 19
ATOM 16460 C CA . VAL A 1 25 ? -12.012 -0.881 0.705 1.00 0.00 25 VAL A CA 19
ATOM 16461 C C . VAL A 1 25 ? -13.206 -0.178 0.068 1.00 0.00 25 VAL A C 19
ATOM 16462 O O . VAL A 1 25 ? -13.770 0.753 0.641 1.00 0.00 25 VAL A O 19
ATOM 16475 N N . GLY A 1 26 ? -13.587 -0.632 -1.122 1.00 0.00 26 GLY A N 19
ATOM 16476 C CA . GLY A 1 26 ? -14.712 -0.035 -1.818 1.00 0.00 26 GLY A CA 19
ATOM 16477 C C . GLY A 1 26 ? -14.698 1.479 -1.752 1.00 0.00 26 GLY A C 19
ATOM 16478 O O . GLY A 1 26 ? -13.677 2.111 -2.025 1.00 0.00 26 GLY A O 19
ATOM 16482 N N . LEU A 1 27 ? -15.834 2.065 -1.390 1.00 0.00 27 LEU A N 19
ATOM 16483 C CA . LEU A 1 27 ? -15.950 3.516 -1.290 1.00 0.00 27 LEU A CA 19
ATOM 16484 C C . LEU A 1 27 ? -14.905 4.080 -0.333 1.00 0.00 27 LEU A C 19
ATOM 16485 O O . LEU A 1 27 ? -14.287 5.110 -0.607 1.00 0.00 27 LEU A O 19
ATOM 16501 N N . THR A 1 28 ? -14.710 3.399 0.792 1.00 0.00 28 THR A N 19
ATOM 16502 C CA . THR A 1 28 ? -13.740 3.832 1.790 1.00 0.00 28 THR A CA 19
ATOM 16503 C C . THR A 1 28 ? -12.376 3.198 1.540 1.00 0.00 28 THR A C 19
ATOM 16504 O O . THR A 1 28 ? -12.088 2.108 2.033 1.00 0.00 28 THR A O 19
ATOM 16515 N N . GLY A 1 29 ? -11.539 3.890 0.773 1.00 0.00 29 GLY A N 19
ATOM 16516 C CA . GLY A 1 29 ? -10.214 3.379 0.473 1.00 0.00 29 GLY A CA 19
ATOM 16517 C C . GLY A 1 29 ? -9.259 4.469 0.029 1.00 0.00 29 GLY A C 19
ATOM 16518 O O . GLY A 1 29 ? -9.533 5.656 0.208 1.00 0.00 29 GLY A O 19
ATOM 16522 N N . PHE A 1 30 ? -8.133 4.067 -0.551 1.00 0.00 30 PHE A N 19
ATOM 16523 C CA . PHE A 1 30 ? -7.132 5.018 -1.020 1.00 0.00 30 PHE A CA 19
ATOM 16524 C C . PHE A 1 30 ? -6.398 4.477 -2.243 1.00 0.00 30 PHE A C 19
ATOM 16525 O O . PHE A 1 30 ? -5.743 3.437 -2.177 1.00 0.00 30 PHE A O 19
ATOM 16542 N N . MET A 1 31 ? -6.513 5.190 -3.359 1.00 0.00 31 MET A N 19
ATOM 16543 C CA . MET A 1 31 ? -5.860 4.782 -4.597 1.00 0.00 31 MET A CA 19
ATOM 16544 C C . MET A 1 31 ? -4.460 5.379 -4.696 1.00 0.00 31 MET A C 19
ATOM 16545 O O . MET A 1 31 ? -4.295 6.542 -5.066 1.00 0.00 31 MET A O 19
ATOM 16559 N N . CYS A 1 32 ? -3.455 4.577 -4.361 1.00 0.00 32 CYS A N 19
ATOM 16560 C CA . CYS A 1 32 ? -2.069 5.026 -4.411 1.00 0.00 32 CYS A CA 19
ATOM 16561 C C . CYS A 1 32 ? -1.764 5.703 -5.744 1.00 0.00 32 CYS A C 19
ATOM 16562 O O . CYS A 1 32 ? -2.566 5.652 -6.676 1.00 0.00 32 CYS A O 19
ATOM 16569 N N . ARG A 1 33 ? -0.598 6.336 -5.827 1.00 0.00 33 ARG A N 19
ATOM 16570 C CA . ARG A 1 33 ? -0.187 7.025 -7.045 1.00 0.00 33 ARG A CA 19
ATOM 16571 C C . ARG A 1 33 ? 0.248 6.026 -8.113 1.00 0.00 33 ARG A C 19
ATOM 16572 O O . ARG A 1 33 ? -0.022 6.212 -9.300 1.00 0.00 33 ARG A O 19
ATOM 16593 N N . CYS A 1 34 ? 0.924 4.966 -7.684 1.00 0.00 34 CYS A N 19
ATOM 16594 C CA . CYS A 1 34 ? 1.399 3.937 -8.602 1.00 0.00 34 CYS A CA 19
ATOM 16595 C C . CYS A 1 34 ? 0.271 3.457 -9.510 1.00 0.00 34 CYS A C 19
ATOM 16596 O O . CYS A 1 34 ? 0.503 3.076 -10.657 1.00 0.00 34 CYS A O 19
ATOM 16603 N N . GLY A 1 35 ? -0.952 3.479 -8.988 1.00 0.00 35 GLY A N 19
ATOM 16604 C CA . GLY A 1 35 ? -2.098 3.043 -9.765 1.00 0.00 35 GLY A CA 19
ATOM 16605 C C . GLY A 1 35 ? -2.808 1.860 -9.138 1.00 0.00 35 GLY A C 19
ATOM 16606 O O . GLY A 1 35 ? -3.344 1.003 -9.841 1.00 0.00 35 GLY A O 19
ATOM 16610 N N . THR A 1 36 ? -2.811 1.810 -7.809 1.00 0.00 36 THR A N 19
ATOM 16611 C CA . THR A 1 36 ? -3.457 0.721 -7.087 1.00 0.00 36 THR A CA 19
ATOM 16612 C C . THR A 1 36 ? -4.313 1.253 -5.943 1.00 0.00 36 THR A C 19
ATOM 16613 O O . THR A 1 36 ? -4.313 2.451 -5.657 1.00 0.00 36 THR A O 19
ATOM 16624 N N . THR A 1 37 ? -5.043 0.354 -5.289 1.00 0.00 37 THR A N 19
ATOM 16625 C CA . THR A 1 37 ? -5.905 0.733 -4.176 1.00 0.00 37 THR A CA 19
ATOM 16626 C C . THR A 1 37 ? -5.531 -0.027 -2.909 1.00 0.00 37 THR A C 19
ATOM 16627 O O . THR A 1 37 ? -5.266 -1.228 -2.949 1.00 0.00 37 THR A O 19
ATOM 16638 N N . PHE A 1 38 ? -5.512 0.681 -1.784 1.00 0.00 38 PHE A N 19
ATOM 16639 C CA . PHE A 1 38 ? -5.170 0.073 -0.504 1.00 0.00 38 PHE A CA 19
ATOM 16640 C C . PHE A 1 38 ? -6.045 0.632 0.615 1.00 0.00 38 PHE A C 19
ATOM 16641 O O . PHE A 1 38 ? -6.823 1.563 0.404 1.00 0.00 38 PHE A O 19
ATOM 16658 N N . CYS A 1 39 ? -5.911 0.057 1.805 1.00 0.00 39 CYS A N 19
ATOM 16659 C CA . CYS A 1 39 ? -6.688 0.496 2.958 1.00 0.00 39 CYS A CA 19
ATOM 16660 C C . CYS A 1 39 ? -5.888 1.474 3.814 1.00 0.00 39 CYS A C 19
ATOM 16661 O O . CYS A 1 39 ? -4.686 1.645 3.619 1.00 0.00 39 CYS A O 19
ATOM 16668 N N . GLY A 1 40 ? -6.565 2.113 4.763 1.00 0.00 40 GLY A N 19
ATOM 16669 C CA . GLY A 1 40 ? -5.902 3.065 5.634 1.00 0.00 40 GLY A CA 19
ATOM 16670 C C . GLY A 1 40 ? -4.677 2.479 6.308 1.00 0.00 40 GLY A C 19
ATOM 16671 O O . GLY A 1 40 ? -3.787 3.212 6.739 1.00 0.00 40 GLY A O 19
ATOM 16675 N N . SER A 1 41 ? -4.632 1.154 6.401 1.00 0.00 41 SER A N 19
ATOM 16676 C CA . SER A 1 41 ? -3.509 0.470 7.032 1.00 0.00 41 SER A CA 19
ATOM 16677 C C . SER A 1 41 ? -2.404 0.189 6.018 1.00 0.00 41 SER A C 19
ATOM 16678 O O . SER A 1 41 ? -1.224 0.139 6.367 1.00 0.00 41 SER A O 19
ATOM 16686 N N . HIS A 1 42 ? -2.796 0.006 4.761 1.00 0.00 42 HIS A N 19
ATOM 16687 C CA . HIS A 1 42 ? -1.839 -0.270 3.695 1.00 0.00 42 HIS A CA 19
ATOM 16688 C C . HIS A 1 42 ? -1.884 0.821 2.630 1.00 0.00 42 HIS A C 19
ATOM 16689 O O . HIS A 1 42 ? -1.530 0.588 1.474 1.00 0.00 42 HIS A O 19
ATOM 16703 N N . ARG A 1 43 ? -2.322 2.011 3.027 1.00 0.00 43 ARG A N 19
ATOM 16704 C CA . ARG A 1 43 ? -2.414 3.138 2.105 1.00 0.00 43 ARG A CA 19
ATOM 16705 C C . ARG A 1 43 ? -1.029 3.686 1.776 1.00 0.00 43 ARG A C 19
ATOM 16706 O O . ARG A 1 43 ? -0.790 4.174 0.671 1.00 0.00 43 ARG A O 19
ATOM 16727 N N . TYR A 1 44 ? -0.121 3.603 2.742 1.00 0.00 44 TYR A N 19
ATOM 16728 C CA . TYR A 1 44 ? 1.240 4.094 2.556 1.00 0.00 44 TYR A CA 19
ATOM 16729 C C . TYR A 1 44 ? 1.956 3.312 1.459 1.00 0.00 44 TYR A C 19
ATOM 16730 O O . TYR A 1 44 ? 1.704 2.127 1.241 1.00 0.00 44 TYR A O 19
ATOM 16748 N N . PRO A 1 45 ? 2.872 3.990 0.752 1.00 0.00 45 PRO A N 19
ATOM 16749 C CA . PRO A 1 45 ? 3.645 3.380 -0.333 1.00 0.00 45 PRO A CA 19
ATOM 16750 C C . PRO A 1 45 ? 4.654 2.357 0.178 1.00 0.00 45 PRO A C 19
ATOM 16751 O O . PRO A 1 45 ? 4.781 1.266 -0.378 1.00 0.00 45 PRO A O 19
ATOM 16762 N N . GLU A 1 46 ? 5.369 2.717 1.240 1.00 0.00 46 GLU A N 19
ATOM 16763 C CA . GLU A 1 46 ? 6.367 1.829 1.825 1.00 0.00 46 GLU A CA 19
ATOM 16764 C C . GLU A 1 46 ? 5.739 0.499 2.232 1.00 0.00 46 GLU A C 19
ATOM 16765 O O . GLU A 1 46 ? 6.331 -0.564 2.041 1.00 0.00 46 GLU A O 19
ATOM 16777 N N . VAL A 1 47 ? 4.537 0.566 2.796 1.00 0.00 47 VAL A N 19
ATOM 16778 C CA . VAL A 1 47 ? 3.829 -0.631 3.231 1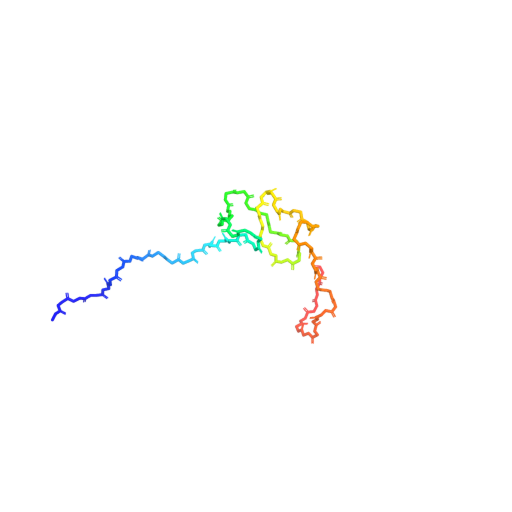.00 0.00 47 VAL A CA 19
ATOM 16779 C C . VAL A 1 47 ? 3.698 -1.636 2.092 1.00 0.00 47 VAL A C 19
ATOM 16780 O O . VAL A 1 47 ? 4.018 -2.815 2.250 1.00 0.00 47 VAL A O 19
ATOM 16793 N N . HIS A 1 48 ? 3.225 -1.163 0.944 1.00 0.00 48 HIS A N 19
ATOM 16794 C CA . HIS A 1 48 ? 3.053 -2.020 -0.224 1.00 0.00 48 HIS A CA 19
ATOM 16795 C C . HIS A 1 48 ? 4.195 -1.823 -1.216 1.00 0.00 48 HIS A C 19
ATOM 16796 O O . HIS A 1 48 ? 3.995 -1.880 -2.428 1.00 0.00 48 HIS A O 19
ATOM 16810 N N . GLY A 1 49 ? 5.395 -1.591 -0.691 1.00 0.00 49 GLY A N 19
ATOM 16811 C CA . GLY A 1 49 ? 6.551 -1.389 -1.545 1.00 0.00 49 GLY A CA 19
ATOM 16812 C C . GLY A 1 49 ? 6.197 -0.700 -2.847 1.00 0.00 49 GLY A C 19
ATOM 16813 O O . GLY A 1 49 ? 6.288 -1.298 -3.920 1.00 0.00 49 GLY A O 19
ATOM 16817 N N . CYS A 1 50 ? 5.790 0.562 -2.756 1.00 0.00 50 CYS A N 19
ATOM 16818 C CA . CYS A 1 50 ? 5.418 1.333 -3.935 1.00 0.00 50 CYS A CA 19
ATOM 16819 C C . CYS A 1 50 ? 6.487 1.221 -5.018 1.00 0.00 50 CYS A C 19
ATOM 16820 O O . CYS A 1 50 ? 7.643 0.902 -4.736 1.00 0.00 50 CYS A O 19
ATOM 16827 N N . THR A 1 51 ? 6.094 1.485 -6.260 1.00 0.00 51 THR A N 19
ATOM 16828 C CA . THR A 1 51 ? 7.017 1.413 -7.386 1.00 0.00 51 THR A CA 19
ATOM 16829 C C . THR A 1 51 ? 6.826 2.595 -8.329 1.00 0.00 51 THR A C 19
ATOM 16830 O O . THR A 1 51 ? 5.845 2.660 -9.070 1.00 0.00 51 THR A O 19
ATOM 16841 N N . PHE A 1 52 ? 7.771 3.530 -8.298 1.00 0.00 52 PHE A N 19
ATOM 16842 C CA . PHE A 1 52 ? 7.707 4.711 -9.151 1.00 0.00 52 PHE A CA 19
ATOM 16843 C C . PHE A 1 52 ? 8.769 4.650 -10.245 1.00 0.00 52 PHE A C 19
ATOM 16844 O O . PHE A 1 52 ? 9.967 4.712 -9.967 1.00 0.00 52 PHE A O 19
ATOM 16861 N N . ASP A 1 53 ? 8.321 4.527 -11.489 1.00 0.00 53 ASP A N 19
ATOM 16862 C CA . ASP A 1 53 ? 9.231 4.458 -12.626 1.00 0.00 53 ASP A CA 19
ATOM 16863 C C . ASP A 1 53 ? 10.266 5.577 -12.563 1.00 0.00 53 ASP A C 19
ATOM 16864 O O . ASP A 1 53 ? 9.918 6.753 -12.453 1.00 0.00 53 ASP A O 19
ATOM 16873 N N . PHE A 1 54 ? 11.539 5.203 -12.631 1.00 0.00 54 PHE A N 19
ATOM 16874 C CA . PHE A 1 54 ? 12.625 6.175 -12.579 1.00 0.00 54 PHE A CA 19
ATOM 16875 C C . PHE A 1 54 ? 13.130 6.502 -13.982 1.00 0.00 54 PHE A C 19
ATOM 16876 O O . PHE A 1 54 ? 13.300 5.614 -14.816 1.00 0.00 54 PHE A O 19
ATOM 16893 N N . LYS A 1 55 ? 13.366 7.785 -14.234 1.00 0.00 55 LYS A N 19
ATOM 16894 C CA . LYS A 1 55 ? 13.851 8.233 -15.534 1.00 0.00 55 LYS A CA 19
ATOM 16895 C C . LYS A 1 55 ? 15.269 7.733 -15.787 1.00 0.00 55 LYS A C 19
ATOM 16896 O O . LYS A 1 55 ? 15.875 7.095 -14.927 1.00 0.00 55 LYS A O 19
ATOM 16915 N N . SER A 1 56 ? 15.793 8.028 -16.973 1.00 0.00 56 SER A N 19
ATOM 16916 C CA . SER A 1 56 ? 17.140 7.606 -17.340 1.00 0.00 56 SER A CA 19
ATOM 16917 C C . SER A 1 56 ? 18.041 8.813 -17.580 1.00 0.00 56 SER A C 19
ATOM 16918 O O . SER A 1 56 ? 17.816 9.595 -18.503 1.00 0.00 56 SER A O 19
ATOM 16926 N N . ALA A 1 57 ? 19.062 8.957 -16.742 1.00 0.00 57 ALA A N 19
ATOM 16927 C CA . ALA A 1 57 ? 19.999 10.067 -16.864 1.00 0.00 57 ALA A CA 19
ATOM 16928 C C . ALA A 1 57 ? 21.407 9.645 -16.457 1.00 0.00 57 ALA A C 19
ATOM 16929 O O . ALA A 1 57 ? 21.588 8.908 -15.489 1.00 0.00 57 ALA A O 19
ATOM 16936 N N . GLY A 1 58 ? 22.401 10.116 -17.204 1.00 0.00 58 GLY A N 19
ATOM 16937 C CA . GLY A 1 58 ? 23.779 9.776 -16.905 1.00 0.00 58 GLY A CA 19
ATOM 16938 C C . GLY A 1 58 ? 24.364 10.638 -15.804 1.00 0.00 58 GLY A C 19
ATOM 16939 O O . GLY A 1 58 ? 23.966 11.790 -15.631 1.00 0.00 58 GLY A O 19
ATOM 16943 N N . SER A 1 59 ? 25.310 10.079 -15.055 1.00 0.00 59 SER A N 19
ATOM 16944 C CA . SER A 1 59 ? 25.946 10.803 -13.961 1.00 0.00 59 SER A CA 19
ATOM 16945 C C . SER A 1 59 ? 24.955 11.059 -12.830 1.00 0.00 59 SER A C 19
ATOM 16946 O O . SER A 1 59 ? 24.918 12.147 -12.256 1.00 0.00 59 SER A O 19
ATOM 16954 N N . GLY A 1 60 ? 24.152 10.048 -12.515 1.00 0.00 60 GLY A N 19
ATOM 16955 C CA . GLY A 1 60 ? 23.171 10.182 -11.454 1.00 0.00 60 GLY A CA 19
ATOM 16956 C C . GLY A 1 60 ? 22.307 11.417 -11.616 1.00 0.00 60 GLY A C 19
ATOM 16957 O O . GLY A 1 60 ? 22.426 12.160 -12.590 1.00 0.00 60 GLY A O 19
ATOM 16961 N N . PRO A 1 61 ? 21.413 11.650 -10.644 1.00 0.00 61 PRO A N 19
ATOM 16962 C CA . PRO A 1 61 ? 20.507 12.803 -10.662 1.00 0.00 61 PRO A CA 19
ATOM 16963 C C . PRO A 1 61 ? 21.242 14.121 -10.436 1.00 0.00 61 PRO A C 19
ATOM 16964 O O . PRO A 1 61 ? 21.073 15.074 -11.196 1.00 0.00 61 PRO A O 19
ATOM 16975 N N . SER A 1 62 ? 22.058 14.166 -9.388 1.00 0.00 62 SER A N 19
ATOM 16976 C CA . SER A 1 62 ? 22.816 15.368 -9.060 1.00 0.00 62 SER A CA 19
ATOM 16977 C C . SER A 1 62 ? 24.316 15.093 -9.103 1.00 0.00 62 SER A C 19
ATOM 16978 O O . SER A 1 62 ? 24.744 13.962 -9.332 1.00 0.00 62 SER A O 19
ATOM 16986 N N . SER A 1 63 ? 25.109 16.136 -8.881 1.00 0.00 63 SER A N 19
ATOM 16987 C CA . SER A 1 63 ? 26.562 16.009 -8.898 1.00 0.00 63 SER A CA 19
ATOM 16988 C C . SER A 1 63 ? 27.069 15.405 -7.592 1.00 0.00 63 SER A C 19
ATOM 16989 O O . SER A 1 63 ? 27.197 16.097 -6.583 1.00 0.00 63 SER A O 19
ATOM 16997 N N . GLY A 1 64 ? 27.357 14.107 -7.620 1.00 0.00 64 GLY A N 19
ATOM 16998 C CA . GLY A 1 64 ? 27.848 13.431 -6.433 1.00 0.00 64 GLY A CA 19
ATOM 16999 C C . GLY A 1 64 ? 29.015 12.511 -6.731 1.00 0.00 64 GLY A C 19
ATOM 17000 O O . GLY A 1 64 ? 29.653 12.670 -7.771 1.00 0.00 64 GLY A O 19
ATOM 17006 N N . GLY A 1 1 ? -12.653 -34.263 -8.277 1.00 0.00 1 GLY A N 20
ATOM 17007 C CA . GLY A 1 1 ? -14.054 -34.356 -8.643 1.00 0.00 1 GLY A CA 20
ATOM 17008 C C . GLY A 1 1 ? -14.551 -33.114 -9.355 1.00 0.00 1 GLY A C 20
ATOM 17009 O O . GLY A 1 1 ? -14.632 -32.039 -8.760 1.00 0.00 1 GLY A O 20
ATOM 17013 N N . SER A 1 2 ? -14.885 -33.259 -10.633 1.00 0.00 2 SER A N 20
ATOM 17014 C CA . SER A 1 2 ? -15.372 -32.139 -11.429 1.00 0.00 2 SER A CA 20
ATOM 17015 C C . SER A 1 2 ? -16.873 -32.258 -11.673 1.00 0.00 2 SER A C 20
ATOM 17016 O O . SER A 1 2 ? -17.309 -32.912 -12.621 1.00 0.00 2 SER A O 20
ATOM 17024 N N . SER A 1 3 ? -17.659 -31.620 -10.812 1.00 0.00 3 SER A N 20
ATOM 17025 C CA . SER A 1 3 ? -19.112 -31.657 -10.930 1.00 0.00 3 SER A CA 20
ATOM 17026 C C . SER A 1 3 ? -19.728 -30.340 -10.468 1.00 0.00 3 SER A C 20
ATOM 17027 O O . SER A 1 3 ? -19.096 -29.563 -9.755 1.00 0.00 3 SER A O 20
ATOM 17035 N N . GLY A 1 4 ? -20.969 -30.097 -10.882 1.00 0.00 4 GLY A N 20
ATOM 17036 C CA . GLY A 1 4 ? -21.651 -28.874 -10.502 1.00 0.00 4 GLY A CA 20
ATOM 17037 C C . GLY A 1 4 ? -22.798 -28.537 -11.433 1.00 0.00 4 GLY A C 20
ATOM 17038 O O . GLY A 1 4 ? -23.593 -29.406 -11.790 1.00 0.00 4 GLY A O 20
ATOM 17042 N N . SER A 1 5 ? -22.886 -27.270 -11.826 1.00 0.00 5 SER A N 20
ATOM 17043 C CA . SER A 1 5 ? -23.949 -26.819 -12.717 1.00 0.00 5 SER A CA 20
ATOM 17044 C C . SER A 1 5 ? -23.635 -25.435 -13.279 1.00 0.00 5 SER A C 20
ATOM 17045 O O . SER A 1 5 ? -23.047 -24.595 -12.598 1.00 0.00 5 SER A O 20
ATOM 17053 N N . SER A 1 6 ? -24.032 -25.206 -14.527 1.00 0.00 6 SER A N 20
ATOM 17054 C CA . SER A 1 6 ? -23.791 -23.927 -15.183 1.00 0.00 6 SER A CA 20
ATOM 17055 C C . SER A 1 6 ? -24.118 -22.766 -14.248 1.00 0.00 6 SER A C 20
ATOM 17056 O O . SER A 1 6 ? -25.284 -22.441 -14.029 1.00 0.00 6 SER A O 20
ATOM 17064 N N . GLY A 1 7 ? -23.078 -22.145 -13.699 1.00 0.00 7 GLY A N 20
ATOM 17065 C CA . GLY A 1 7 ? -23.274 -21.028 -12.794 1.00 0.00 7 GLY A CA 20
ATOM 17066 C C . GLY A 1 7 ? -22.526 -19.786 -13.235 1.00 0.00 7 GLY A C 20
ATOM 17067 O O . GLY A 1 7 ? -21.637 -19.858 -14.084 1.00 0.00 7 GLY A O 20
ATOM 17071 N N . GLN A 1 8 ? -22.887 -18.644 -12.659 1.00 0.00 8 GLN A N 20
ATOM 17072 C CA . GLN A 1 8 ? -22.244 -17.380 -13.001 1.00 0.00 8 GLN A CA 20
ATOM 17073 C C . GLN A 1 8 ? -22.433 -16.355 -11.888 1.00 0.00 8 GLN A C 20
ATOM 17074 O O . GLN A 1 8 ? -23.538 -15.876 -11.633 1.00 0.00 8 GLN A O 20
ATOM 17088 N N . PRO A 1 9 ? -21.330 -16.010 -11.207 1.00 0.00 9 PRO A N 20
ATOM 17089 C CA . PRO A 1 9 ? -21.349 -15.038 -10.109 1.00 0.00 9 PRO A CA 20
ATOM 17090 C C . PRO A 1 9 ? -21.611 -13.617 -10.598 1.00 0.00 9 PRO A C 20
ATOM 17091 O O . PRO A 1 9 ? -21.817 -13.389 -11.790 1.00 0.00 9 PRO A O 20
ATOM 17102 N N . SER A 1 10 ? -21.601 -12.666 -9.670 1.00 0.00 10 SER A N 20
ATOM 17103 C CA . SER A 1 10 ? -21.840 -11.268 -10.006 1.00 0.00 10 SER A CA 20
ATOM 17104 C C . SER A 1 10 ? -20.628 -10.662 -10.706 1.00 0.00 10 SER A C 20
ATOM 17105 O O . SER A 1 10 ? -19.484 -10.840 -10.288 1.00 0.00 10 SER A O 20
ATOM 17113 N N . PRO A 1 11 ? -20.883 -9.927 -11.799 1.00 0.00 11 PRO A N 20
ATOM 17114 C CA . PRO A 1 11 ? -19.826 -9.278 -12.581 1.00 0.00 11 PRO A CA 20
ATOM 17115 C C . PRO A 1 11 ? -19.179 -8.119 -11.832 1.00 0.00 11 PRO A C 20
ATOM 17116 O O . PRO A 1 11 ? -19.849 -7.191 -11.377 1.00 0.00 11 PRO A O 20
ATOM 17127 N N . PRO A 1 12 ? -17.845 -8.169 -11.700 1.00 0.00 12 PRO A N 20
ATOM 17128 C CA . PRO A 1 12 ? -17.079 -7.129 -11.008 1.00 0.00 12 PRO A CA 20
ATOM 17129 C C . PRO A 1 12 ? -17.051 -5.816 -11.783 1.00 0.00 12 PRO A C 20
ATOM 17130 O O . PRO A 1 12 ? -16.121 -5.556 -12.546 1.00 0.00 12 PRO A O 20
ATOM 17141 N N . GLN A 1 13 ? -18.074 -4.993 -11.581 1.00 0.00 13 GLN A N 20
ATOM 17142 C CA . GLN A 1 13 ? -18.166 -3.707 -12.262 1.00 0.00 13 GLN A CA 20
ATOM 17143 C C . GLN A 1 13 ? -17.040 -2.777 -11.821 1.00 0.00 13 GLN A C 20
ATOM 17144 O O . GLN A 1 13 ? -16.088 -2.543 -12.566 1.00 0.00 13 GLN A O 20
ATOM 17158 N N . ARG A 1 14 ? -17.157 -2.248 -10.608 1.00 0.00 14 ARG A N 20
ATOM 17159 C CA . ARG A 1 14 ? -16.150 -1.341 -10.069 1.00 0.00 14 ARG A CA 20
ATOM 17160 C C . ARG A 1 14 ? -15.809 -1.703 -8.627 1.00 0.00 14 ARG A C 20
ATOM 17161 O O . ARG A 1 14 ? -15.898 -0.879 -7.716 1.00 0.00 14 ARG A O 20
ATOM 17182 N N . PRO A 1 15 ? -15.409 -2.965 -8.411 1.00 0.00 15 PRO A N 20
ATOM 17183 C CA . PRO A 1 15 ? -15.047 -3.465 -7.082 1.00 0.00 15 PRO A CA 20
ATOM 17184 C C . PRO A 1 15 ? -13.743 -2.861 -6.571 1.00 0.00 15 PRO A C 20
ATOM 17185 O O . PRO A 1 15 ? -12.778 -2.720 -7.321 1.00 0.00 15 PRO A O 20
ATOM 17196 N N . ASN A 1 16 ? -13.721 -2.507 -5.290 1.00 0.00 16 ASN A N 20
ATOM 17197 C CA . ASN A 1 16 ? -12.535 -1.919 -4.680 1.00 0.00 16 ASN A CA 20
ATOM 17198 C C . ASN A 1 16 ? -11.993 -2.814 -3.570 1.00 0.00 16 ASN A C 20
ATOM 17199 O O . ASN A 1 16 ? -12.490 -2.793 -2.443 1.00 0.00 16 ASN A O 20
ATOM 17210 N N . ARG A 1 17 ? -10.972 -3.600 -3.896 1.00 0.00 17 ARG A N 20
ATOM 17211 C CA . ARG A 1 17 ? -10.363 -4.503 -2.927 1.00 0.00 17 ARG A CA 20
ATOM 17212 C C . ARG A 1 17 ? -8.889 -4.166 -2.722 1.00 0.00 17 ARG A C 20
ATOM 17213 O O . ARG A 1 17 ? -8.147 -3.965 -3.683 1.00 0.00 17 ARG A O 20
ATOM 17234 N N . CYS A 1 18 ? -8.471 -4.106 -1.461 1.00 0.00 18 CYS A N 20
ATOM 17235 C CA . CYS A 1 18 ? -7.087 -3.793 -1.128 1.00 0.00 18 CYS A CA 20
ATOM 17236 C C . CYS A 1 18 ? -6.131 -4.783 -1.789 1.00 0.00 18 CYS A C 20
ATOM 17237 O O . CYS A 1 18 ? -6.255 -5.995 -1.613 1.00 0.00 18 CYS A O 20
ATOM 17244 N N . THR A 1 19 ? -5.177 -4.257 -2.551 1.00 0.00 19 THR A N 20
ATOM 17245 C CA . THR A 1 19 ? -4.201 -5.092 -3.238 1.00 0.00 19 THR A CA 20
ATOM 17246 C C . THR A 1 19 ? -3.180 -5.664 -2.261 1.00 0.00 19 THR A C 20
ATOM 17247 O O . THR A 1 19 ? -2.184 -6.263 -2.667 1.00 0.00 19 THR A O 20
ATOM 17258 N N . VAL A 1 20 ? -3.435 -5.476 -0.970 1.00 0.00 20 VAL A N 20
ATOM 17259 C CA . VAL A 1 20 ? -2.539 -5.975 0.067 1.00 0.00 20 VAL A CA 20
ATOM 17260 C C . VAL A 1 20 ? -3.248 -6.977 0.970 1.00 0.00 20 VAL A C 20
ATOM 17261 O O . VAL A 1 20 ? -2.705 -8.036 1.287 1.00 0.00 20 VAL A O 20
ATOM 17274 N N . CYS A 1 21 ? -4.464 -6.637 1.383 1.00 0.00 21 CYS A N 20
ATOM 17275 C CA . CYS A 1 21 ? -5.249 -7.506 2.250 1.00 0.00 21 CYS A CA 20
ATOM 17276 C C . CYS A 1 21 ? -6.633 -7.759 1.658 1.00 0.00 21 CYS A C 20
ATOM 17277 O O . CYS A 1 21 ? -7.413 -8.547 2.193 1.00 0.00 21 CYS A O 20
ATOM 17284 N N . ARG A 1 22 ? -6.929 -7.086 0.552 1.00 0.00 22 ARG A N 20
ATOM 17285 C CA . ARG A 1 22 ? -8.218 -7.236 -0.112 1.00 0.00 22 ARG A CA 20
ATOM 17286 C C . ARG A 1 22 ? -9.364 -7.097 0.886 1.00 0.00 22 ARG A C 20
ATOM 17287 O O . ARG A 1 22 ? -10.215 -7.980 0.998 1.00 0.00 22 ARG A O 20
ATOM 17308 N N . LYS A 1 23 ? -9.378 -5.983 1.610 1.00 0.00 23 LYS A N 20
ATOM 17309 C CA . LYS A 1 23 ? -10.419 -5.727 2.599 1.00 0.00 23 LYS A CA 20
ATOM 17310 C C . LYS A 1 23 ? -11.576 -4.949 1.982 1.00 0.00 23 LYS A C 20
ATOM 17311 O O . LYS A 1 23 ? -12.222 -4.142 2.652 1.00 0.00 23 LYS A O 20
ATOM 17330 N N . ARG A 1 24 ? -11.834 -5.197 0.702 1.00 0.00 24 ARG A N 20
ATOM 17331 C CA . ARG A 1 24 ? -12.915 -4.520 -0.005 1.00 0.00 24 ARG A CA 20
ATOM 17332 C C . ARG A 1 24 ? -12.939 -3.033 0.336 1.00 0.00 24 ARG A C 20
ATOM 17333 O O . ARG A 1 24 ? -14.006 -2.430 0.455 1.00 0.00 24 ARG A O 20
ATOM 17354 N N . VAL A 1 25 ? -11.756 -2.447 0.492 1.00 0.00 25 VAL A N 20
ATOM 17355 C CA . VAL A 1 25 ? -11.641 -1.031 0.819 1.00 0.00 25 VAL A CA 20
ATOM 17356 C C . VAL A 1 25 ? -12.698 -0.211 0.088 1.00 0.00 25 VAL A C 20
ATOM 17357 O O . VAL A 1 25 ? -12.762 -0.215 -1.141 1.00 0.00 25 VAL A O 20
ATOM 17370 N N . GLY A 1 26 ? -13.527 0.494 0.853 1.00 0.00 26 GLY A N 20
ATOM 17371 C CA . GLY A 1 26 ? -14.571 1.310 0.261 1.00 0.00 26 GLY A CA 20
ATOM 17372 C C . GLY A 1 26 ? -14.629 2.701 0.860 1.00 0.00 26 GLY A C 20
ATOM 17373 O O . GLY A 1 26 ? -13.955 3.617 0.389 1.00 0.00 26 GLY A O 20
ATOM 17377 N N . LEU A 1 27 ? -15.439 2.861 1.901 1.00 0.00 27 LEU A N 20
ATOM 17378 C CA . LEU A 1 27 ? -15.585 4.151 2.566 1.00 0.00 27 LEU A CA 20
ATOM 17379 C C . LEU A 1 27 ? -14.233 4.841 2.718 1.00 0.00 27 LEU A C 20
ATOM 17380 O O . LEU A 1 27 ? -14.105 6.041 2.472 1.00 0.00 27 LEU A O 20
ATOM 17396 N N . THR A 1 28 ? -13.225 4.075 3.123 1.00 0.00 28 THR A N 20
ATOM 17397 C CA . THR A 1 28 ? -11.883 4.612 3.307 1.00 0.00 28 THR A CA 20
ATOM 17398 C C . THR A 1 28 ? -10.884 3.923 2.384 1.00 0.00 28 THR A C 20
ATOM 17399 O O . THR A 1 28 ? -9.830 3.465 2.824 1.00 0.00 28 THR A O 20
ATOM 17410 N N . GLY A 1 29 ? -11.222 3.853 1.100 1.00 0.00 29 GLY A N 20
ATOM 17411 C CA . GLY A 1 29 ? -10.343 3.218 0.135 1.00 0.00 29 GLY A CA 20
ATOM 17412 C C . GLY A 1 29 ? -9.416 4.207 -0.543 1.00 0.00 29 GLY A C 20
ATOM 17413 O O . GLY A 1 29 ? -9.846 4.993 -1.388 1.00 0.00 29 GLY A O 20
ATOM 17417 N N . PHE A 1 30 ? -8.141 4.171 -0.172 1.00 0.00 30 PHE A N 20
ATOM 17418 C CA . PHE A 1 30 ? -7.150 5.073 -0.748 1.00 0.00 30 PHE A CA 20
ATOM 17419 C C . PHE A 1 30 ? -6.576 4.496 -2.039 1.00 0.00 30 PHE A C 20
ATOM 17420 O O . PHE A 1 30 ? -6.478 3.280 -2.198 1.00 0.00 30 PHE A O 20
ATOM 17437 N N . MET A 1 31 ? -6.197 5.379 -2.957 1.00 0.00 31 MET A N 20
ATOM 17438 C CA . MET A 1 31 ? -5.631 4.959 -4.234 1.00 0.00 31 MET A CA 20
ATOM 17439 C C . MET A 1 31 ? -4.209 5.485 -4.398 1.00 0.00 31 MET A C 20
ATOM 17440 O O . MET A 1 31 ? -4.001 6.663 -4.687 1.00 0.00 31 MET A O 20
ATOM 17454 N N . CYS A 1 32 ? -3.232 4.603 -4.211 1.00 0.00 32 CYS A N 20
ATOM 17455 C CA . CYS A 1 32 ? -1.829 4.978 -4.337 1.00 0.00 32 CYS A CA 20
ATOM 17456 C C . CYS A 1 32 ? -1.564 5.652 -5.681 1.00 0.00 32 CYS A C 20
ATOM 17457 O O . CYS A 1 32 ? -2.413 5.635 -6.573 1.00 0.00 32 CYS A O 20
ATOM 17464 N N . ARG A 1 33 ? -0.382 6.244 -5.817 1.00 0.00 33 ARG A N 20
ATOM 17465 C CA . ARG A 1 33 ? -0.006 6.924 -7.050 1.00 0.00 33 ARG A CA 20
ATOM 17466 C C . ARG A 1 33 ? 0.304 5.916 -8.154 1.00 0.00 33 ARG A C 20
ATOM 17467 O O . ARG A 1 33 ? -0.074 6.109 -9.309 1.00 0.00 33 ARG A O 20
ATOM 17488 N N . CYS A 1 34 ? 0.996 4.842 -7.789 1.00 0.00 34 CYS A N 20
ATOM 17489 C CA . CYS A 1 34 ? 1.359 3.804 -8.747 1.00 0.00 34 CYS A CA 20
ATOM 17490 C C . CYS A 1 34 ? 0.167 3.431 -9.623 1.00 0.00 34 CYS A C 20
ATOM 17491 O O . CYS A 1 34 ? 0.318 3.159 -10.813 1.00 0.00 34 CYS A O 20
ATOM 17498 N N . GLY A 1 35 ? -1.021 3.421 -9.024 1.00 0.00 35 GLY A N 20
ATOM 17499 C CA . GLY A 1 35 ? -2.222 3.081 -9.763 1.00 0.00 35 GLY A CA 20
ATOM 17500 C C . GLY A 1 35 ? -2.952 1.893 -9.168 1.00 0.00 35 GLY A C 20
ATOM 17501 O O . GLY A 1 35 ? -3.471 1.045 -9.895 1.00 0.00 35 GLY A O 20
ATOM 17505 N N . THR A 1 36 ? -2.991 1.829 -7.841 1.00 0.00 36 THR A N 20
ATOM 17506 C CA . THR A 1 36 ? -3.660 0.735 -7.148 1.00 0.00 36 THR A CA 20
ATOM 17507 C C . THR A 1 36 ? -4.490 1.250 -5.978 1.00 0.00 36 THR A C 20
ATOM 17508 O O . THR A 1 36 ? -4.444 2.435 -5.645 1.00 0.00 36 THR A O 20
ATOM 17519 N N . THR A 1 37 ? -5.249 0.354 -5.356 1.00 0.00 37 THR A N 20
ATOM 17520 C CA . THR A 1 37 ? -6.090 0.718 -4.223 1.00 0.00 37 THR A CA 20
ATOM 17521 C C . THR A 1 37 ? -5.690 -0.054 -2.971 1.00 0.00 37 THR A C 20
ATOM 17522 O O . THR A 1 37 ? -5.455 -1.261 -3.022 1.00 0.00 37 THR A O 20
ATOM 17533 N N . PHE A 1 38 ? -5.616 0.650 -1.846 1.00 0.00 38 PHE A N 20
ATOM 17534 C CA . PHE A 1 38 ? -5.244 0.030 -0.580 1.00 0.00 38 PHE A CA 20
ATOM 17535 C C . PHE A 1 38 ? -6.132 0.535 0.554 1.00 0.00 38 PHE A C 20
ATOM 17536 O O . PHE A 1 38 ? -6.957 1.428 0.361 1.00 0.00 38 PHE A O 20
ATOM 17553 N N . CYS A 1 39 ? -5.958 -0.045 1.737 1.00 0.00 39 CYS A N 20
ATOM 17554 C CA . CYS A 1 39 ? -6.743 0.343 2.902 1.00 0.00 39 CYS A CA 20
ATOM 17555 C C . CYS A 1 39 ? -6.045 1.453 3.683 1.00 0.00 39 CYS A C 20
ATOM 17556 O O . CYS A 1 39 ? -4.929 1.851 3.353 1.00 0.00 39 CYS A O 20
ATOM 17563 N N . GLY A 1 40 ? -6.713 1.949 4.720 1.00 0.00 40 GLY A N 20
ATOM 17564 C CA . GLY A 1 40 ? -6.142 3.008 5.532 1.00 0.00 40 GLY A CA 20
ATOM 17565 C C . GLY A 1 40 ? -4.869 2.579 6.234 1.00 0.00 40 GLY A C 20
ATOM 17566 O O . GLY A 1 40 ? -4.067 3.417 6.647 1.00 0.00 40 GLY A O 20
ATOM 17570 N N . SER A 1 41 ? -4.684 1.270 6.372 1.00 0.00 41 SER A N 20
ATOM 17571 C CA . SER A 1 41 ? -3.502 0.731 7.035 1.00 0.00 41 SER A CA 20
ATOM 17572 C C . SER A 1 41 ? -2.413 0.401 6.019 1.00 0.00 41 SER A C 20
ATOM 17573 O O . SER A 1 41 ? -1.226 0.388 6.347 1.00 0.00 41 SER A O 20
ATOM 17581 N N . HIS A 1 42 ? -2.826 0.134 4.784 1.00 0.00 42 HIS A N 20
ATOM 17582 C CA . HIS A 1 42 ? -1.886 -0.196 3.718 1.00 0.00 42 HIS A CA 20
ATOM 17583 C C . HIS A 1 42 ? -1.922 0.858 2.616 1.00 0.00 42 HIS A C 20
ATOM 17584 O O . HIS A 1 42 ? -1.563 0.585 1.471 1.00 0.00 42 HIS A O 20
ATOM 17598 N N . ARG A 1 43 ? -2.359 2.063 2.970 1.00 0.00 43 ARG A N 20
ATOM 17599 C CA . ARG A 1 43 ? -2.444 3.157 2.010 1.00 0.00 43 ARG A CA 20
ATOM 17600 C C . ARG A 1 43 ? -1.054 3.674 1.651 1.00 0.00 43 ARG A C 20
ATOM 17601 O O . ARG A 1 43 ? -0.818 4.122 0.528 1.00 0.00 43 ARG A O 20
ATOM 17622 N N . TYR A 1 44 ? -0.138 3.610 2.611 1.00 0.00 44 TYR A N 20
ATOM 17623 C CA . TYR A 1 44 ? 1.227 4.075 2.397 1.00 0.00 44 TYR A CA 20
ATOM 17624 C C . TYR A 1 44 ? 1.951 3.192 1.384 1.00 0.00 44 TYR A C 20
ATOM 17625 O O . TYR A 1 44 ? 1.678 1.999 1.256 1.00 0.00 44 TYR A O 20
ATOM 17643 N N . PRO A 1 45 ? 2.897 3.793 0.647 1.00 0.00 45 PRO A N 20
ATOM 17644 C CA . PRO A 1 45 ? 3.681 3.081 -0.366 1.00 0.00 45 PRO A CA 20
ATOM 17645 C C . PRO A 1 45 ? 4.656 2.084 0.250 1.00 0.00 45 PRO A C 20
ATOM 17646 O O . PRO A 1 45 ? 4.796 0.961 -0.233 1.00 0.00 45 PRO A O 20
ATOM 17657 N N . GLU A 1 46 ? 5.326 2.502 1.319 1.00 0.00 46 GLU A N 20
ATOM 17658 C CA . GLU A 1 46 ? 6.288 1.644 2.000 1.00 0.00 46 GLU A CA 20
ATOM 17659 C C . GLU A 1 46 ? 5.636 0.335 2.437 1.00 0.00 46 GLU A C 20
ATOM 17660 O O . GLU A 1 46 ? 6.253 -0.729 2.380 1.00 0.00 46 GLU A O 20
ATOM 17672 N N . VAL A 1 47 ? 4.384 0.422 2.875 1.00 0.00 47 VAL A N 20
ATOM 17673 C CA . VAL A 1 47 ? 3.647 -0.754 3.321 1.00 0.00 47 VAL A CA 20
ATOM 17674 C C . VAL A 1 47 ? 3.604 -1.822 2.234 1.00 0.00 47 VAL A C 20
ATOM 17675 O O . VAL A 1 47 ? 3.950 -2.980 2.471 1.00 0.00 47 VAL A O 20
ATOM 17688 N N . HIS A 1 48 ? 3.179 -1.425 1.039 1.00 0.00 48 HIS A N 20
ATOM 17689 C CA . HIS A 1 48 ? 3.092 -2.348 -0.087 1.00 0.00 48 HIS A CA 20
ATOM 17690 C C . HIS A 1 48 ? 4.292 -2.187 -1.015 1.00 0.00 48 HIS A C 20
ATOM 17691 O O . HIS A 1 48 ? 4.161 -2.267 -2.236 1.00 0.00 48 HIS A O 20
ATOM 17705 N N . GLY A 1 49 ? 5.463 -1.959 -0.427 1.00 0.00 49 GLY A N 20
ATOM 17706 C CA . GLY A 1 49 ? 6.669 -1.790 -1.216 1.00 0.00 49 GLY A CA 20
ATOM 17707 C C . GLY A 1 49 ? 6.393 -1.168 -2.571 1.00 0.00 49 GLY A C 20
ATOM 17708 O O . GLY A 1 49 ? 6.641 -1.786 -3.608 1.00 0.00 49 GLY A O 20
ATOM 17712 N N . CYS A 1 50 ? 5.877 0.056 -2.565 1.00 0.00 50 CYS A N 20
ATOM 17713 C CA . CYS A 1 50 ? 5.565 0.761 -3.802 1.00 0.00 50 CYS A CA 20
ATOM 17714 C C . CYS A 1 50 ? 6.646 0.523 -4.852 1.00 0.00 50 CYS A C 20
ATOM 17715 O O . CYS A 1 50 ? 7.840 0.580 -4.554 1.00 0.00 50 CYS A O 20
ATOM 17722 N N . THR A 1 51 ? 6.220 0.256 -6.082 1.00 0.00 51 THR A N 20
ATOM 17723 C CA . THR A 1 51 ? 7.151 0.009 -7.176 1.00 0.00 51 THR A CA 20
ATOM 17724 C C . THR A 1 51 ? 7.691 1.316 -7.745 1.00 0.00 51 THR A C 20
ATOM 17725 O O . THR A 1 51 ? 7.819 1.470 -8.959 1.00 0.00 51 THR A O 20
ATOM 17736 N N . PHE A 1 52 ? 8.008 2.254 -6.859 1.00 0.00 52 PHE A N 20
ATOM 17737 C CA . PHE A 1 52 ? 8.536 3.549 -7.273 1.00 0.00 52 PHE A CA 20
ATOM 17738 C C . PHE A 1 52 ? 10.061 3.553 -7.236 1.00 0.00 52 PHE A C 20
ATOM 17739 O O . PHE A 1 52 ? 10.669 3.209 -6.222 1.00 0.00 52 PHE A O 20
ATOM 17756 N N . ASP A 1 53 ? 10.673 3.942 -8.349 1.00 0.00 53 ASP A N 20
ATOM 17757 C CA . ASP A 1 53 ? 12.127 3.991 -8.446 1.00 0.00 53 ASP A CA 20
ATOM 17758 C C . ASP A 1 53 ? 12.573 5.124 -9.365 1.00 0.00 53 ASP A C 20
ATOM 17759 O O . ASP A 1 53 ? 11.971 5.361 -10.413 1.00 0.00 53 ASP A O 20
ATOM 17768 N N . PHE A 1 54 ? 13.630 5.822 -8.965 1.00 0.00 54 PHE A N 20
ATOM 17769 C CA . PHE A 1 54 ? 14.156 6.932 -9.751 1.00 0.00 54 PHE A CA 20
ATOM 17770 C C . PHE A 1 54 ? 15.212 6.446 -10.740 1.00 0.00 54 PHE A C 20
ATOM 17771 O O . PHE A 1 54 ? 15.707 5.323 -10.636 1.00 0.00 54 PHE A O 20
ATOM 17788 N N . LYS A 1 55 ? 15.551 7.299 -11.701 1.00 0.00 55 LYS A N 20
ATOM 17789 C CA . LYS A 1 55 ? 16.548 6.959 -12.709 1.00 0.00 55 LYS A CA 20
ATOM 17790 C C . LYS A 1 55 ? 17.768 6.303 -12.069 1.00 0.00 55 LYS A C 20
ATOM 17791 O O . LYS A 1 55 ? 18.619 6.981 -11.494 1.00 0.00 55 LYS A O 20
ATOM 17810 N N . SER A 1 56 ? 17.846 4.980 -12.175 1.00 0.00 56 SER A N 20
ATOM 17811 C CA . SER A 1 56 ? 18.960 4.233 -11.604 1.00 0.00 56 SER A CA 20
ATOM 17812 C C . SER A 1 56 ? 18.979 2.800 -12.130 1.00 0.00 56 SER A C 20
ATOM 17813 O O . SER A 1 56 ? 18.074 2.380 -12.850 1.00 0.00 56 SER A O 20
ATOM 17821 N N . ALA A 1 57 ? 20.018 2.056 -11.764 1.00 0.00 57 ALA A N 20
ATOM 17822 C CA . ALA A 1 57 ? 20.155 0.671 -12.197 1.00 0.00 57 ALA A CA 20
ATOM 17823 C C . ALA A 1 57 ? 19.543 -0.285 -11.178 1.00 0.00 57 ALA A C 20
ATOM 17824 O O . ALA A 1 57 ? 20.229 -0.776 -10.283 1.00 0.00 57 ALA A O 20
ATOM 17831 N N . GLY A 1 58 ? 18.247 -0.545 -11.322 1.00 0.00 58 GLY A N 20
ATOM 17832 C CA . GLY A 1 58 ? 17.564 -1.441 -10.406 1.00 0.00 58 GLY A CA 20
ATOM 17833 C C . GLY A 1 58 ? 18.042 -2.874 -10.533 1.00 0.00 58 GLY A C 20
ATOM 17834 O O . GLY A 1 58 ? 19.245 -3.132 -10.578 1.00 0.00 58 GLY A O 20
ATOM 17838 N N . SER A 1 59 ? 17.098 -3.808 -10.589 1.00 0.00 59 SER A N 20
ATOM 17839 C CA . SER A 1 59 ? 17.430 -5.223 -10.705 1.00 0.00 59 SER A CA 20
ATOM 17840 C C . SER A 1 59 ? 17.363 -5.679 -12.160 1.00 0.00 59 SER A C 20
ATOM 17841 O O . SER A 1 59 ? 16.298 -5.672 -12.776 1.00 0.00 59 SER A O 20
ATOM 17849 N N . GLY A 1 60 ? 18.510 -6.075 -12.703 1.00 0.00 60 GLY A N 20
ATOM 17850 C CA . GLY A 1 60 ? 18.562 -6.528 -14.081 1.00 0.00 60 GLY A CA 20
ATOM 17851 C C . GLY A 1 60 ? 17.895 -7.876 -14.272 1.00 0.00 60 GLY A C 20
ATOM 17852 O O . GLY A 1 60 ? 16.891 -8.002 -14.973 1.00 0.00 60 GLY A O 20
ATOM 17856 N N . PRO A 1 61 ? 18.461 -8.915 -13.640 1.00 0.00 61 PRO A N 20
ATOM 17857 C CA . PRO A 1 61 ? 17.932 -10.280 -13.730 1.00 0.00 61 PRO A CA 20
ATOM 17858 C C . PRO A 1 61 ? 16.601 -10.435 -13.003 1.00 0.00 61 PRO A C 20
ATOM 17859 O O . PRO A 1 61 ? 16.465 -10.037 -11.846 1.00 0.00 61 PRO A O 20
ATOM 17870 N N . SER A 1 62 ? 15.622 -11.017 -13.687 1.00 0.00 62 SER A N 20
ATOM 17871 C CA . SER A 1 62 ? 14.300 -11.222 -13.106 1.00 0.00 62 SER A CA 20
ATOM 17872 C C . SER A 1 62 ? 13.580 -12.380 -13.791 1.00 0.00 62 SER A C 20
ATOM 17873 O O . SER A 1 62 ? 13.842 -12.689 -14.953 1.00 0.00 62 SER A O 20
ATOM 17881 N N . SER A 1 63 ? 12.669 -13.016 -13.060 1.00 0.00 63 SER A N 20
ATOM 17882 C CA . SER A 1 63 ? 11.913 -14.143 -13.594 1.00 0.00 63 SER A CA 20
ATOM 17883 C C . SER A 1 63 ? 10.572 -13.679 -14.157 1.00 0.00 63 SER A C 20
ATOM 17884 O O . SER A 1 63 ? 10.197 -12.516 -14.018 1.00 0.00 63 SER A O 20
ATOM 17892 N N . GLY A 1 64 ? 9.855 -14.600 -14.794 1.00 0.00 64 GLY A N 20
ATOM 17893 C CA . GLY A 1 64 ? 8.564 -14.267 -15.368 1.00 0.00 64 GLY A CA 20
ATOM 17894 C C . GLY A 1 64 ? 7.463 -15.198 -14.899 1.00 0.00 64 GLY A C 20
ATOM 17895 O O . GLY A 1 64 ? 7.464 -15.585 -13.731 1.00 0.00 64 GLY A O 20
#

Sequence (64 aa):
GSSGSSGQPSPPQRPNRCTVCRKRVGLTGFMCRCGTTFCGSHRYPEVHGCTFDFKSAGSGPSSGGSSGSSGQPSPPQRPNRCTVCRKRVGLTGFMCRCGTTFCGSHRYPEVHGCTFDFKSAGSGPSSGGSSGSSGQPSPPQRPNRCTVCRKRVGLTGFMCRCGTTFCGSHRYPEVHGCTFDFKSAGSGPSSGGSSGSSGQPSPPQRPNRCTVCRKRVGLTGFMCRCGTTFCGSHRYPEVHGCTFDFKSAGSGPSSGGSSGSSGQPSPPQRPNRCTVCRKRVGLTGFMCRCGTTFCGSHRYPEVHGCTFDFKSAGSGPSSGGSSGSSGQPSPPQRPNRCTVCRKRVGLTGFMCRCGTTFCGSHRYPEVHGCTFDFKSAGSGPSSGGSSGSSGQPSPPQRPNRCTVCRKRVGLTGFMCRCGTTFCGSHRYPEVHGCTFDFKSAGSGPSSGGSSGSSGQPSPPQRPNRCTVCRKRVGLTGFMCRCGTTFCGSHRYPEVHGCTFDFKSAGSGPSSGGSSGSSGQPSPPQRPNRCTVCRKRVGLTGFMCRCGTTFCGSHRYPEVHGCTFDFKSAGSGPSSGGSSGSSGQPSPPQRPNRCTVCRKRVGLTGFMCRCGTTFCGSHRYPEVHGCTFDFKSAGSGPSSGGSSGSSGQPSPPQRPNRCTVCRKRVGLTGFMCRCGTTFCGSHRYPEVHGCTFDFKSAGSGPSSGGSSGSSGQPSPPQRPNRCTVCRKRVGLTGFMCRCGTTFCGSHRYPEVHGCTFDFKSAGSGPSSGGSSGSSGQPSPPQRPNRCTVCRKRVGLTGFMCRCGTTFCGSHRYPEVHGCTFDFKSAGSGPSSGGSSGSSGQPSPPQRPNRCTVCRKRVGLTGFMCRCGTTFCGSHRYPEVHGCTFDFKSAGSGPSSGGSSGSSGQPSPPQRPNRCTVCRKRVGLTGFMCRCGTTFCGSHRYPEVHGCTFDFKSAGSGPSSGGSSGSSGQPSPPQRPNRCTVCRKRVGLTGFMCRCGTTFCGSHRYPEVHGCTFDFKSAGSGPSSGGSSGSSGQPSPPQRPNRCTVCRKRVGLTGFMCRCGTTFCGSHRYPEVHGCTFDFKSAGSGPSSGGSSGSSGQPSPPQRPNRCTVCRKRVGLTGFMCRCGTTFCGSHRYPEVHGCTFDFKSAGSGPSSGGSSGSSGQPSPPQRPNRCTVCRKRVGLTGFMCRCGTTFCGSHRYPEVHGCTFDFKSAGSGPSSGGSSGSSGQPSPPQRPNRCTVCRKRVGLTGFMCRCGTTFCGSHRYPEVHGCTFDFKSAGSGPSSG

Secondary structure (DSSP, 8-state):
-----SS-----SS----TTT-----TT-EE-SSS-EE-TTT-STTTTT-----S----S----

Solvent-accessible surface area: 5853 Å² total; per-residue (Å²): 128,129,116,80,118,120,74,150,135,85,78,110,140,211,93,46,143,0,75,62,64,139,108,174,4,52,197,92,30,86,134,20,187,48,48,44,16,4,9,37,83,44,92,111,63,144,68,35,46,42,109,81,119,122,182,82,96,88,104,61,137,116,118,123

Nearest PDB structures (foldseek):
  1wfh-assembly1_A  TM=6.492E-01  e=3.742E-11  Arabidopsis thaliana
  1wg2-assembly1_A  TM=5.724E-01  e=4.359E-07  Arabidopsis thaliana
  1wfp-assembly1_A  TM=5.865E-01  e=9.440E-06  Arabidopsis thaliana
  5lg7-assembly1_A  TM=4.004E-01  e=5.791E+00  Homo sapiens
  1wfh-assembly1_A  TM=6.671E-01  e=1.038E-10  Arabidopsis thaliana

Foldseek 3Di:
DDDDDDDDDDDPDPFAAAPVHGPSADPAWAAEPLGHIHGPVCNDCVSVVNPDDDPDDDDDDDDD

Organism: Arabidopsis thaliana (NCBI:txid3702)

InterPro domains:
  IPR000058 Zinc finger, AN1-type [PF01428] (102-138)
  IPR000058 Zinc finger, AN1-type [PS51039] (96-142)
  IPR000058 Zinc finger, AN1-type [SM00154] (102-139)
  IPR002653 Zinc finger, A20-type [PF01754] (14-36)
  IPR002653 Zinc finger, A20-type [PS51036] (10-44)
  IPR002653 Zinc finger, A20-type [SM00259] (13-37)
  IPR035896 AN1-like Zinc finger [G3DSA:4.10.1110.10] (75-157)
  IPR035896 AN1-like Zinc finger [SSF118310] (89-155)
  IPR050652 AN1/A20 Zinc Finger [PTHR10634] (12-161)